Protein AF-0000000066668710 (afdb_homodimer)

Organism: Nocardia brasiliensis (strain ATCC 700358 / HUJEG-1) (NCBI:txid1133849)

Nearest PDB structures (foldseek):
  1cg3-assembly1_A-2  TM=8.413E-01  e=9.076E-33  Escherichia coli K-12
  1cg1-assembly1_A-2  TM=8.430E-01  e=2.850E-32  Escherichia coli K-12
  1cg4-assembly1_A-2  TM=8.460E-01  e=4.549E-31  Escherichia coli K-12
  5i34-assembly1_A  TM=8.073E-01  e=9.814E-30  Cryptococcus neoformans H99
  5i34-assembly1_B  TM=7.835E-01  e=2.117E-28  Cryptococcus neoformans H99

Radius of gyration: 29.1 Å; Cα contacts (8 Å, |Δi|>4): 1858; chains: 2; bounding box: 64×85×69 Å

InterPro domains:
  IPR001114 Adenylosuccinate synthetase [MF_00011] (1-416)
  IPR001114 Adenylosuccinate synthetase [PF00709] (7-407)
  IPR001114 Adenylosuccinate synthetase [PTHR11846] (5-332)
  IPR001114 Adenylosuccinate synthetase [SM00788] (5-410)
  IPR027417 P-loop containing nucleoside triphosphate hydrolase [SSF52540] (5-407)
  IPR042109 Adenylosuccinate synthetase, domain 1 [G3DSA:3.40.440.10] (7-247)
  IPR042110 Adenylosuccinate synthetase, domain 2 [G3DSA:1.10.300.10] (108-202)
  IPR042111 Adenylosuccinate synthetase, domain 3 [G3DSA:3.90.170.10] (267-411)

Foldseek 3Di:
DWPAFEEEFALAFFPQQLLQVQLLCLAVVVVFQAQAEEEQKEEQLFFHWADEPNDIDTDGQFGSNVVVVHAYEYELRYAYELVSVVVRQVVVVVRPRPLSQASYEYAQNHAYQFLLLLLLQVLVQVVCPPNGLFDSSRSQVVRLVCVVPDDGHTLNCLCPLVSQLVRVVVSCVVSVVSNVVDPGDHDDSVVRSVVSVVSPVSHHHDHLCVVVVSVVSGHYYYRFGTHLLQAVFFHQPPNHGSMGRACPSVQVSQVVNPGDYAYEYGHEQWHKHWADFFDQFWDPPDDWDDPPDDHDPRRHDITTGAAELQSSLSSQVVSVHGAAYEYEQPQIPDRWKYFQWWQDPVGIDRHDDTDDGNPNVSSNVVRVGRNPTHTDIDTADPDNQVVSCVSNVHYHQKYANDNHSVRMDGDPPPPD/DWPAFEEEFALAFFPQQLLQVQLLCLAVVVVFQAQAEEEQKEEQLFFHWADEPNDIDTDGQFGSNVVVVHAYEYELRYAYELVSVVVRQVVVVVRPRDLSQASYEYAQNHAYQFLLLLLLQVLVQVVCPPNGLFDSSRSQVVRLVCVVPDDGHTLNCLCPLVVQLVRVVVSCVVSVVSNVVDPGDHDDSNVVSVVSVVSPVSHHHDHLCVVVVSVVSGHYYYRFGTHLLQAVFFHQPPNHGSMGRACVSVQVSQVVNPGDTAYEYGHEQWHKHWADFFDQFWDPPDDWDDPPDDDDPRRHDITTGAAELQSSLSSQVVSVHGAAYEYEQLQIPDRWKYFQWWQDPVGIDRHDDTDDGNPVVSSNVVRVGRNPTHTDIDTADPDNQVVSCVSNVHYHQKYANDNHSVRMDGDPPPPD

pLDDT: mean 92.22, std 9.62, range [29.48, 98.81]

Solvent-accessible surface area (backbone atoms only — not comparable to full-atom values): 42829 Å² total; per-residue (Å²): 137,72,96,50,29,36,37,40,34,22,36,42,55,36,80,36,50,56,25,35,50,44,26,36,49,40,26,77,87,56,66,52,61,47,42,27,29,32,34,38,24,38,29,68,74,32,71,24,58,32,41,54,95,92,40,75,50,67,31,35,72,60,41,50,25,46,91,62,69,31,28,22,36,39,31,55,58,21,35,44,32,63,69,61,48,52,54,50,37,53,53,41,38,75,73,65,41,78,63,46,49,78,39,40,36,32,28,27,70,8,36,44,38,46,57,60,28,21,22,36,33,41,27,52,43,60,70,42,56,92,65,44,64,40,48,75,51,65,9,54,54,46,36,45,56,47,45,74,77,43,68,56,53,30,48,48,34,32,80,34,60,70,61,36,48,53,39,50,50,53,50,48,59,71,44,36,57,47,24,68,75,39,92,50,69,60,77,57,68,69,60,50,48,52,52,37,36,54,48,50,72,63,39,48,73,38,58,83,62,52,61,52,58,38,53,74,70,28,34,41,36,34,44,47,35,50,8,27,44,23,9,52,54,73,10,37,38,84,37,41,44,68,33,59,28,42,54,61,52,52,52,51,57,31,50,74,66,73,46,68,67,41,35,37,35,24,32,41,58,44,39,55,39,68,27,57,66,64,53,51,46,54,34,89,80,63,83,65,91,57,92,83,67,74,70,50,95,43,26,41,56,78,44,43,24,41,21,45,58,41,58,41,46,36,30,36,55,73,40,74,50,60,62,27,28,30,43,23,51,67,61,55,73,90,69,47,42,28,35,72,30,28,46,48,98,90,41,78,41,67,71,61,83,83,69,61,89,70,34,47,62,54,24,35,53,50,27,56,50,35,59,66,32,41,55,38,74,39,78,56,62,94,63,51,64,69,52,49,25,65,76,63,72,37,53,64,42,32,39,20,55,51,74,38,60,85,36,49,45,71,48,73,70,72,81,121,137,72,95,50,29,35,36,39,35,23,35,42,54,36,79,32,49,57,26,36,50,44,26,36,51,41,27,77,87,55,67,53,61,48,39,28,28,32,34,35,23,38,29,69,73,31,72,25,58,34,42,53,94,91,40,77,50,66,32,35,72,60,40,49,23,44,91,62,69,29,27,22,35,38,33,54,58,20,36,44,32,65,70,62,47,52,51,49,34,53,54,42,38,74,74,64,42,78,62,46,49,78,39,40,37,33,27,26,70,9,35,44,38,46,58,60,26,21,24,37,33,41,29,50,46,60,70,40,55,91,65,44,64,40,48,76,51,66,9,53,54,45,37,44,56,46,45,75,78,43,67,56,54,30,50,48,33,33,79,35,59,70,62,34,48,53,39,50,50,52,51,47,59,71,43,34,57,48,24,68,75,38,92,51,70,58,76,58,68,68,59,50,47,51,53,38,37,54,48,50,73,63,39,50,72,38,60,85,63,52,62,52,57,37,51,73,70,29,34,41,36,33,46,47,35,50,8,26,44,22,8,52,55,74,11,36,36,84,39,41,45,69,33,60,28,41,53,61,52,52,51,53,57,31,50,75,67,75,48,66,66,41,35,38,36,24,31,41,58,44,38,54,38,68,28,56,66,63,55,51,46,54,34,90,79,61,82,65,92,59,90,83,67,73,70,51,96,42,26,43,57,81,44,41,24,42,22,46,59,42,58,41,45,35,30,36,55,71,40,74,51,62,63,28,29,30,42,24,50,68,60,56,72,86,69,47,41,26,35,70,30,27,44,47,99,89,42,77,39,66,70,62,82,82,68,61,90,71,33,46,61,54,23,33,52,50,28,56,50,36,59,66,30,41,54,39,74,41,78,55,62,93,63,53,66,69,51,47,25,64,76,63,72,38,53,63,42,32,39,20,55,52,74,39,62,84,35,48,45,70,48,74,68,72,84,120

Secondary structure (DSSP, 8-state):
--SSEEEEEESSSS-SSHHHHHHHHHSTTTT--EEEEEE-S-BTT--EEEEETTEEEEESSS-TTGGGT--EEE-TT-EE-HHHHHHHHHHHHHTT-SSGGGGEEEETTSEEP-HHHHHHHHHHHHHHGGG-----SSSHHHHHHHHHHS---BSGGGG-HHHHHHHHHHHHHHHHHHHHTSS-----HHHHHHHHHHHHHHSEEE-THHHHHHHTTSEEEEE--S-GGG-TTTSSTTS--SS--STHHHHHHHHHTT--EEEEEEEESSEEEESSS--TTB-TT-----TT----TTT--EEEE-B-HHHHHHHHHHTT--SEEEEE-TT-TT--EEEEEEEETTEEE-------TT-HHHHHHHHHHHHH-EEEEEEPPS-HHHHHHHHHT--EEEEESSSSGGGEEE------/--SSEEEEEESSSS-SSHHHHHHHHHSTTTT--EEEEEE-S-BTT--EEEEETTEEEEESSS-TTGGGT--EEE-TT-EE-HHHHHHHHHHHHHTT-SSGGGGEEEETTSEEP-HHHHHHHHHHHHHHGGG-----SSSHHHHHHHHHHS---BSGGGG-HHHHHHHHHHHHHHHHHHHHTSS-----HHHHHHHHHHHHHHSEEE-THHHHHHHTTSEEEEE--S-GGG-TTTSSTTS--SS--STHHHHHHHHHTT--EEEEEEEESSEEEESSS--TTB-TT-----TT----TTT--EEEE-B-HHHHHHHHHHTT--SEEEEE-TT-TT--EEEEEEEETTEEE-------TT-HHHHHHHHHHHHH-EEEEEEPPS-HHHHHHHHHT--EEEEESSSSGGGEEE------

Sequence (832 aa):
MFRSHIVVVDLGFGDAGKGATVDWLCSAEAGLDVAAVVRFNGGAQAAHNVIAEGRHHTFAQFGSGTFSGVPTLLSRHMLVEPIALAGEAEQLAVLGVRDPLSLLRIDGRARLTTPIHIAANRAREDARGSSRHGSCGRGIGETAAYALAYAAPTVADCLRPKVLREKLASLAAHYGALIASSEHRYEPIDDLVEMYREFAAAVRIVGGEQLAGFARRGRLVFEGAQGVLLDEWRGFHPHTTWSTVEPRNARALLAEIGATCDVLGVTRTYLTRHGAGPFPTEDAALDLPERHNTTGRYQGEFRRGHLDPILLRYAIAVCGGIDALAVTHLDAPGTRYAATGYRTDRGIRTELPPGDWQDLDHQQRLTDLLTTADPVLTELPADVVPWLERQLGTPVALTSDGPTRAHRTAALAAAAMFRSHIVVVDLGFGDAGKGATVDWLCSAEAGLDVAAVVRFNGGAQAAHNVIAEGRHHTFAQFGSGTFSGVPTLLSRHMLVEPIALAGEAEQLAVLGVRDPLSLLRIDGRARLTTPIHIAANRAREDARGSSRHGSCGRGIGETAAYALAYAAPTVADCLRPKVLREKLASLAAHYGALIASSEHRYEPIDDLVEMYREFAAAVRIVGGEQLAGFARRGRLVFEGAQGVLLDEWRGFHPHTTWSTVEPRNARALLAEIGATCDVLGVTRTYLTRHGAGPFPTEDAALDLPERHNTTGRYQGEFRRGHLDPILLRYAIAVCGGIDALAVTHLDAPGTRYAATGYRTDRGIRTELPPGDWQDLDHQQRLTDLLTTADPVLTELPADVVPWLERQLGTPVALTSDGPTRAHRTAALAAAA

Structure (mmCIF, N/CA/C/O backbone):
data_AF-0000000066668710-model_v1
#
loop_
_entity.id
_entity.type
_entity.pdbx_description
1 polymer 'Adenylosuccinate synthetase'
#
loop_
_atom_site.group_PDB
_atom_site.id
_atom_site.type_symbol
_atom_site.label_atom_id
_atom_site.label_alt_id
_atom_site.label_comp_id
_atom_site.label_asym_id
_atom_site.label_entity_id
_atom_site.label_seq_id
_atom_site.pdbx_PDB_ins_code
_atom_site.Cartn_x
_atom_site.Cartn_y
_atom_site.Cartn_z
_atom_site.occupancy
_atom_site.B_iso_or_equiv
_atom_site.auth_seq_id
_atom_site.auth_comp_id
_atom_site.auth_asym_id
_atom_site.auth_atom_id
_atom_site.pdbx_PDB_model_num
ATOM 1 N N . MET A 1 1 ? 7.219 20.781 31.422 1 55.5 1 MET A N 1
ATOM 2 C CA . MET A 1 1 ? 6.012 20.391 30.703 1 55.5 1 MET A CA 1
ATOM 3 C C . MET A 1 1 ? 6.254 19.141 29.875 1 55.5 1 MET A C 1
ATOM 5 O O . MET A 1 1 ? 5.441 18.219 29.891 1 55.5 1 MET A O 1
ATOM 9 N N . PHE A 1 2 ? 7.277 19.094 29.203 1 73.31 2 PHE A N 1
ATOM 10 C CA . PHE A 1 2 ? 7.594 17.938 28.375 1 73.31 2 PHE A CA 1
ATOM 11 C C . PHE A 1 2 ? 8.891 17.281 28.828 1 73.31 2 PHE A C 1
ATOM 13 O O . PHE A 1 2 ? 9.867 17.969 29.141 1 73.31 2 PHE A O 1
ATOM 20 N N . ARG A 1 3 ? 8.914 15.992 29.141 1 76.25 3 ARG A N 1
ATOM 21 C CA . ARG A 1 3 ? 10.07 15.258 29.656 1 76.25 3 ARG A CA 1
ATOM 22 C C . ARG A 1 3 ? 10.867 14.633 28.516 1 76.25 3 ARG A C 1
ATOM 24 O O . ARG A 1 3 ? 12.016 14.234 28.688 1 76.25 3 ARG A O 1
ATOM 31 N N . SER A 1 4 ? 10.273 14.711 27.344 1 88.5 4 SER A N 1
ATOM 32 C CA . SER A 1 4 ? 10.875 13.977 26.219 1 88.5 4 SER A CA 1
ATOM 33 C C . SER A 1 4 ? 10.703 14.734 24.906 1 88.5 4 SER A C 1
ATOM 35 O O . SER A 1 4 ? 10.359 15.922 24.906 1 88.5 4 SER A O 1
ATOM 37 N N . HIS A 1 5 ? 11.172 14.102 23.797 1 97.56 5 HIS A N 1
ATOM 38 C CA . HIS A 1 5 ? 10.852 14.664 22.484 1 97.56 5 HIS A CA 1
ATOM 39 C C . HIS A 1 5 ? 9.352 14.867 22.328 1 97.56 5 HIS A C 1
ATOM 41 O O . HIS A 1 5 ? 8.555 14.227 23.016 1 97.56 5 HIS A O 1
ATOM 47 N N . ILE A 1 6 ? 9.008 15.844 21.531 1 98.12 6 ILE A N 1
ATOM 48 C CA . ILE A 1 6 ? 7.605 16.234 21.438 1 98.12 6 ILE A CA 1
ATOM 49 C C . ILE A 1 6 ? 7.098 15.984 20.016 1 98.12 6 ILE A C 1
ATOM 51 O O . ILE A 1 6 ? 7.742 16.375 19.047 1 98.12 6 ILE A O 1
ATOM 55 N N . VAL A 1 7 ? 6.004 15.281 19.891 1 98.5 7 VAL A N 1
ATOM 56 C CA . VAL A 1 7 ? 5.285 15.141 18.625 1 98.5 7 VAL A CA 1
ATOM 57 C C . VAL A 1 7 ? 4.039 16.031 18.641 1 98.5 7 VAL A C 1
ATOM 59 O O . VAL A 1 7 ? 3.191 15.898 19.531 1 98.5 7 VAL A O 1
ATOM 62 N N . VAL A 1 8 ? 3.953 16.938 17.688 1 98.56 8 VAL A N 1
ATOM 63 C CA . VAL A 1 8 ? 2.832 17.875 17.609 1 98.56 8 VAL A CA 1
ATOM 64 C C . VAL A 1 8 ? 1.904 17.469 16.469 1 98.56 8 VAL A C 1
ATOM 66 O O . VAL A 1 8 ? 2.324 17.406 15.305 1 98.56 8 VAL A O 1
ATOM 69 N N . VAL A 1 9 ? 0.632 17.219 16.75 1 98.56 9 VAL A N 1
ATOM 70 C CA . VAL A 1 9 ? -0.346 16.844 15.734 1 98.56 9 VAL A CA 1
ATOM 71 C C . VAL A 1 9 ? -1.592 17.719 15.875 1 98.56 9 VAL A C 1
ATOM 73 O O . VAL A 1 9 ? -1.929 18.156 16.984 1 98.56 9 VAL A O 1
ATOM 76 N N . ASP A 1 10 ? -2.158 18.031 14.75 1 98.44 10 ASP A N 1
ATOM 77 C CA . ASP A 1 10 ? -3.469 18.672 14.719 1 98.44 10 ASP A CA 1
ATOM 78 C C . ASP A 1 10 ? -4.586 17.641 14.867 1 98.44 10 ASP A C 1
ATOM 80 O O . ASP A 1 10 ? -4.66 16.672 14.094 1 98.44 10 ASP A O 1
ATOM 84 N N . LEU A 1 11 ? -5.508 17.812 15.789 1 98.5 11 LEU A N 1
ATOM 85 C CA . LEU A 1 11 ? -6.547 16.828 16.062 1 98.5 11 LEU A CA 1
ATOM 86 C C . LEU A 1 11 ? -7.738 17.016 15.141 1 98.5 11 LEU A C 1
ATOM 88 O O . LEU A 1 11 ? -8.648 1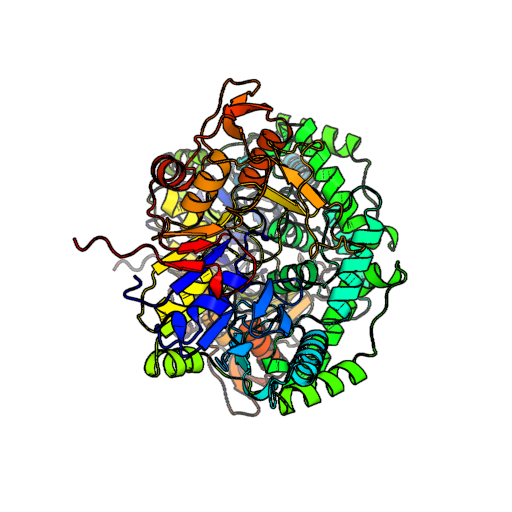6.188 15.117 1 98.5 11 LEU A O 1
ATOM 92 N N . GLY A 1 12 ? -7.77 18.109 14.398 1 97.81 12 GLY A N 1
ATOM 93 C CA . GLY A 1 12 ? -8.852 18.375 13.469 1 97.81 12 GLY A CA 1
ATOM 94 C C . GLY A 1 12 ? -8.477 18.109 12.023 1 97.81 12 GLY A C 1
ATOM 95 O O . GLY A 1 12 ? -7.941 17.047 11.703 1 97.81 12 GLY A O 1
ATOM 96 N N . PHE A 1 13 ? -8.875 19.094 11.18 1 95.88 13 PHE A N 1
ATOM 97 C CA . PHE A 1 13 ? -8.688 18.922 9.742 1 95.88 13 PHE A CA 1
ATOM 98 C C . PHE A 1 13 ? -7.48 19.719 9.258 1 95.88 13 PHE A C 1
ATOM 100 O O . PHE A 1 13 ? -7.316 19.938 8.055 1 95.88 13 PHE A O 1
ATOM 107 N N . GLY A 1 14 ? -6.641 20.297 10.125 1 93.81 14 GLY A N 1
ATOM 108 C CA . GLY A 1 14 ? -5.328 20.75 9.688 1 93.81 14 GLY A CA 1
ATOM 109 C C . GLY A 1 14 ? -5.098 22.219 9.938 1 93.81 14 GLY A C 1
ATOM 110 O O . GLY A 1 14 ? -4.004 22.734 9.688 1 93.81 14 GLY A O 1
ATOM 111 N N . ASP A 1 15 ? -6 22.938 10.547 1 91.38 15 ASP A N 1
ATOM 112 C CA . ASP A 1 15 ? -5.879 24.391 10.711 1 91.38 15 ASP A CA 1
ATOM 113 C C . ASP A 1 15 ? -6.043 24.781 12.18 1 91.38 15 ASP A C 1
ATOM 115 O O . ASP A 1 15 ? -6.715 25.766 12.484 1 91.38 15 ASP A O 1
ATOM 119 N N . ALA A 1 16 ? -5.465 24.078 13.031 1 94.19 16 ALA A N 1
ATOM 120 C CA . ALA A 1 16 ? -5.676 24.344 14.453 1 94.19 16 ALA A CA 1
ATOM 121 C C . ALA A 1 16 ? -4.539 25.172 15.031 1 94.19 16 ALA A C 1
ATOM 123 O O . ALA A 1 16 ? -4.543 25.5 16.219 1 94.19 16 ALA A O 1
ATOM 124 N N . GLY A 1 17 ? -3.529 25.516 14.195 1 94.06 17 GLY A N 1
ATOM 125 C CA . GLY A 1 17 ? -2.449 26.359 14.688 1 94.06 17 GLY A CA 1
ATOM 126 C C . GLY A 1 17 ? -1.197 25.578 15.039 1 94.06 17 GLY A C 1
ATOM 127 O O . GLY A 1 17 ? -0.486 25.922 15.984 1 94.06 17 GLY A O 1
ATOM 128 N N . LYS A 1 18 ? -0.957 24.484 14.367 1 95.69 18 LYS A N 1
ATOM 129 C CA . LYS A 1 18 ? 0.219 23.656 14.586 1 95.69 18 LYS A CA 1
ATOM 130 C C . LYS A 1 18 ? 1.506 24.438 14.383 1 95.69 18 LYS A C 1
ATOM 132 O O . LYS A 1 18 ? 2.42 24.375 15.203 1 95.69 18 LYS A O 1
ATOM 137 N N . GLY A 1 19 ? 1.59 25.188 13.266 1 96.5 19 GLY A N 1
ATOM 138 C CA . GLY A 1 19 ? 2.787 25.953 12.961 1 96.5 19 GLY A CA 1
ATOM 139 C C . GLY A 1 19 ? 3.146 26.953 14.047 1 96.5 19 GLY A C 1
ATOM 140 O O . GLY A 1 19 ? 4.293 27 14.5 1 96.5 19 GLY A O 1
ATOM 141 N N . ALA A 1 20 ? 2.168 27.719 14.461 1 96.5 20 ALA A N 1
ATOM 142 C CA . ALA A 1 20 ? 2.379 28.719 15.516 1 96.5 20 ALA A CA 1
ATOM 143 C C . ALA A 1 20 ? 2.781 28.047 16.828 1 96.5 20 ALA A C 1
ATOM 145 O O . ALA A 1 20 ? 3.582 28.578 17.594 1 96.5 20 ALA A O 1
ATOM 146 N N . THR A 1 21 ? 2.223 26.891 17.094 1 97.12 21 THR A N 1
ATOM 147 C CA . THR A 1 21 ? 2.561 26.141 18.297 1 97.12 21 THR A CA 1
ATOM 148 C C . THR A 1 21 ? 4.012 25.672 18.25 1 97.12 21 THR A C 1
ATOM 150 O O . THR A 1 21 ? 4.754 25.828 19.219 1 97.12 21 THR A O 1
ATOM 153 N N . VAL A 1 22 ? 4.398 25.109 17.141 1 98.19 22 VAL A N 1
ATOM 154 C CA . VAL A 1 22 ? 5.766 24.625 16.984 1 98.19 22 VAL A CA 1
ATOM 155 C C . VAL A 1 22 ? 6.742 25.797 17.062 1 98.19 22 VAL A C 1
ATOM 157 O O . VAL A 1 22 ? 7.809 25.688 17.672 1 98.19 22 VAL A O 1
ATOM 160 N N . ASP A 1 23 ? 6.414 26.891 16.422 1 98.12 23 ASP A N 1
ATOM 161 C CA . ASP A 1 23 ? 7.238 28.094 16.516 1 98.12 23 ASP A CA 1
ATOM 162 C C . ASP A 1 23 ? 7.469 28.484 17.969 1 98.12 23 ASP A C 1
ATOM 164 O O . ASP A 1 23 ? 8.594 28.797 18.359 1 98.12 23 ASP A O 1
ATOM 168 N N . TRP A 1 24 ? 6.426 28.516 18.75 1 97.19 24 TRP A N 1
ATOM 169 C CA . TRP A 1 24 ? 6.539 28.875 20.156 1 97.19 24 TRP A CA 1
ATOM 170 C C . TRP A 1 24 ? 7.426 27.875 20.906 1 97.19 24 TRP A C 1
ATOM 172 O O . TRP A 1 24 ? 8.281 28.266 21.703 1 97.19 24 TRP A O 1
ATOM 182 N N . LEU A 1 25 ? 7.246 26.578 20.656 1 96.94 25 LEU A N 1
ATOM 183 C CA . LEU A 1 25 ? 8.039 25.562 21.312 1 96.94 25 LEU A CA 1
ATOM 184 C C . LEU A 1 25 ? 9.531 25.75 21.031 1 96.94 25 LEU A C 1
ATOM 186 O O . LEU A 1 25 ? 10.375 25.422 21.859 1 96.94 25 LEU A O 1
ATOM 190 N N . CYS A 1 26 ? 9.852 26.281 19.859 1 97.25 26 CYS A N 1
ATOM 191 C CA . CYS A 1 26 ? 11.234 26.438 19.438 1 97.25 26 CYS A CA 1
ATOM 192 C C . CYS A 1 26 ? 11.805 27.781 19.891 1 97.25 26 CYS A C 1
ATOM 194 O O . CYS A 1 26 ? 13 28.031 19.766 1 97.25 26 CYS A O 1
ATOM 196 N N . SER A 1 27 ? 10.969 28.625 20.406 1 96.12 27 SER A N 1
ATOM 197 C CA . SER A 1 27 ? 11.391 29.969 20.766 1 96.12 27 SER A CA 1
ATOM 198 C C . SER A 1 27 ? 12.188 29.953 22.078 1 96.12 27 SER A C 1
ATOM 200 O O . SER A 1 27 ? 12.133 28.984 22.828 1 96.12 27 SER A O 1
ATOM 202 N N . ALA A 1 28 ? 12.883 31.031 22.25 1 92.69 28 ALA A N 1
ATOM 203 C CA . ALA A 1 28 ? 13.625 31.203 23.5 1 92.69 28 ALA A CA 1
ATOM 204 C C . ALA A 1 28 ? 12.688 31.25 24.703 1 92.69 28 ALA A C 1
ATOM 206 O O . ALA A 1 28 ? 13.023 30.766 25.781 1 92.69 28 ALA A O 1
ATOM 207 N N . GLU A 1 29 ? 11.57 31.797 24.516 1 88.69 29 GLU A N 1
ATOM 208 C CA . GLU A 1 29 ? 10.586 31.969 25.578 1 88.69 29 GLU A CA 1
ATOM 209 C C . GLU A 1 29 ? 10.109 30.609 26.109 1 88.69 29 GLU A C 1
ATOM 211 O O . GLU A 1 29 ? 9.82 30.484 27.297 1 88.69 29 GLU A O 1
ATOM 216 N N . ALA A 1 30 ? 10.016 29.688 25.234 1 91.94 30 ALA A N 1
ATOM 217 C CA . ALA A 1 30 ? 9.539 28.359 25.656 1 91.94 30 ALA A CA 1
ATOM 218 C C . ALA A 1 30 ? 10.586 27.656 26.5 1 91.94 30 ALA A C 1
ATOM 220 O O . ALA A 1 30 ? 10.25 26.781 27.312 1 91.94 30 ALA A O 1
ATOM 221 N N . GLY A 1 31 ? 11.898 27.922 26.297 1 91.25 31 GLY A N 1
ATOM 222 C CA . GLY A 1 31 ? 12.984 27.391 27.109 1 91.25 31 GLY A CA 1
ATOM 223 C C . GLY A 1 31 ? 13.141 25.875 26.969 1 91.25 31 GLY A C 1
ATOM 224 O O . GLY A 1 31 ? 13.453 25.188 27.938 1 91.25 31 GLY A O 1
ATOM 225 N N . LEU A 1 32 ? 12.938 25.344 25.766 1 93.62 32 LEU A N 1
ATOM 226 C CA . LEU A 1 32 ? 12.945 23.891 25.609 1 93.62 32 LEU A CA 1
ATOM 227 C C . LEU A 1 32 ? 14.211 23.438 24.891 1 93.62 32 LEU A C 1
ATOM 229 O O . LEU A 1 32 ? 14.445 22.234 24.734 1 93.62 32 LEU A O 1
ATOM 233 N N . ASP A 1 33 ? 15.039 24.312 24.438 1 92.88 33 ASP A N 1
ATOM 234 C CA . ASP A 1 33 ? 16.312 24.031 23.797 1 92.88 33 ASP A CA 1
ATOM 235 C C . ASP A 1 33 ? 16.141 23.016 22.656 1 92.88 33 ASP A C 1
ATOM 237 O O . ASP A 1 33 ? 16.781 21.969 22.656 1 92.88 33 ASP A O 1
ATOM 241 N N . VAL A 1 34 ? 15.344 23.312 21.734 1 97.75 34 VAL A N 1
ATOM 242 C CA . VAL A 1 34 ? 15.031 22.438 20.625 1 97.75 34 VAL A CA 1
ATOM 243 C C . VAL A 1 34 ? 16.203 22.406 19.641 1 97.75 34 VAL A C 1
ATOM 245 O O . VAL A 1 34 ? 16.656 23.453 19.172 1 97.75 34 VAL A O 1
ATOM 248 N N . ALA A 1 35 ? 16.672 21.172 19.344 1 98.12 35 ALA A N 1
ATOM 249 C CA . ALA A 1 35 ? 17.828 20.984 18.484 1 98.12 35 ALA A CA 1
ATOM 250 C C . ALA A 1 35 ? 17.422 20.938 17.016 1 98.12 35 ALA A C 1
ATOM 252 O O . ALA A 1 35 ? 18.203 21.328 16.141 1 98.12 35 ALA A O 1
ATOM 253 N N . ALA A 1 36 ? 16.203 20.422 16.797 1 98.75 36 ALA A N 1
ATOM 254 C CA . ALA A 1 36 ? 15.719 20.344 15.414 1 98.75 36 ALA A CA 1
ATOM 255 C C . ALA A 1 36 ? 14.211 20.125 15.383 1 98.75 36 ALA A C 1
ATOM 257 O O . ALA A 1 36 ? 13.633 19.562 16.312 1 98.75 36 ALA A O 1
ATOM 258 N N . VAL A 1 37 ? 13.617 20.656 14.367 1 98.81 37 VAL A N 1
ATOM 259 C CA . VAL A 1 37 ? 12.25 20.281 14 1 98.81 37 VAL A CA 1
ATOM 260 C C . VAL A 1 37 ? 12.273 19.172 12.961 1 98.81 37 VAL A C 1
ATOM 262 O O . VAL A 1 37 ? 12.969 19.281 11.945 1 98.81 37 VAL A O 1
ATOM 265 N N . VAL A 1 38 ? 11.562 18.094 13.242 1 98.81 38 VAL A N 1
ATOM 266 C CA . VAL A 1 38 ? 11.516 16.953 12.336 1 98.81 38 VAL A CA 1
ATOM 267 C C . VAL A 1 38 ? 10.133 16.875 11.68 1 98.81 38 VAL A C 1
ATOM 269 O O . VAL A 1 38 ? 9.125 16.719 12.367 1 98.81 38 VAL A O 1
ATOM 272 N N . ARG A 1 39 ? 10.086 17.047 10.367 1 98.69 39 ARG A N 1
ATOM 273 C CA . ARG A 1 39 ? 8.867 16.781 9.617 1 98.69 39 ARG A CA 1
ATOM 274 C C . ARG A 1 39 ? 8.711 15.297 9.336 1 98.69 39 ARG A C 1
ATOM 276 O O . ARG A 1 39 ? 9.625 14.664 8.797 1 98.69 39 ARG A O 1
ATOM 283 N N . PHE A 1 40 ? 7.512 14.727 9.648 1 98.19 40 PHE A N 1
ATOM 284 C CA . PHE A 1 40 ? 7.426 13.273 9.594 1 98.19 40 PHE A CA 1
ATOM 285 C C . PHE A 1 40 ? 6.262 12.836 8.711 1 98.19 40 PHE A C 1
ATOM 287 O O . PHE A 1 40 ? 5.875 11.664 8.727 1 98.19 40 PHE A O 1
ATOM 294 N N . ASN A 1 41 ? 5.617 13.758 8.023 1 97.31 41 ASN A N 1
ATOM 295 C CA . ASN A 1 41 ? 4.602 13.461 7.02 1 97.31 41 ASN A CA 1
ATOM 296 C C . ASN A 1 41 ? 4.348 14.664 6.109 1 97.31 41 ASN A C 1
ATOM 298 O O . ASN A 1 41 ? 4.781 15.781 6.41 1 97.31 41 ASN A O 1
ATOM 302 N N . GLY A 1 42 ? 3.738 14.422 5.035 1 94.44 42 GLY A N 1
ATOM 303 C CA . GLY A 1 42 ? 3.297 15.492 4.164 1 94.44 42 GLY A CA 1
ATOM 304 C C . GLY A 1 42 ? 4.375 15.969 3.207 1 94.44 42 GLY A C 1
ATOM 305 O O . GLY A 1 42 ? 5.262 15.195 2.836 1 94.44 42 GLY A O 1
ATOM 306 N N . GLY A 1 43 ? 4.18 17.156 2.713 1 94.69 43 GLY A N 1
ATOM 307 C CA . GLY A 1 43 ? 5.027 17.797 1.715 1 94.69 43 GLY A CA 1
ATOM 308 C C . GLY A 1 43 ? 4.691 19.25 1.484 1 94.69 43 GLY A C 1
ATOM 309 O O . GLY A 1 43 ? 4.438 20 2.438 1 94.69 43 GLY A O 1
ATOM 310 N N . ALA A 1 44 ? 4.727 19.641 0.24 1 93.19 44 ALA A N 1
ATOM 311 C CA . ALA A 1 44 ? 4.598 21.047 -0.115 1 93.19 44 ALA A CA 1
ATOM 312 C C . ALA A 1 44 ? 3.166 21.547 0.083 1 93.19 44 ALA A C 1
ATOM 314 O O . ALA A 1 44 ? 2.898 22.75 0.03 1 93.19 44 ALA A O 1
ATOM 315 N N . GLN A 1 45 ? 2.264 20.688 0.429 1 88.06 45 GLN A N 1
ATOM 316 C CA . GLN A 1 45 ? 0.859 21.062 0.547 1 88.06 45 GLN A CA 1
ATOM 317 C C . GLN A 1 45 ? 0.562 21.656 1.924 1 88.06 45 GLN A C 1
ATOM 319 O O . GLN A 1 45 ? -0.505 22.219 2.141 1 88.06 45 GLN A O 1
ATOM 324 N N . ALA A 1 46 ? 1.5 21.469 2.83 1 88.94 46 ALA A N 1
ATOM 325 C CA . ALA A 1 46 ? 1.271 22 4.172 1 88.94 46 ALA A CA 1
ATOM 326 C C . ALA A 1 46 ? 1.274 23.531 4.172 1 88.94 46 ALA A C 1
ATOM 328 O O . ALA A 1 46 ? 1.982 24.156 3.381 1 88.94 46 ALA A O 1
ATOM 329 N N . ALA A 1 47 ? 0.469 24.141 5.047 1 87.62 47 ALA A N 1
ATOM 330 C CA . ALA A 1 47 ? 0.396 25.578 5.23 1 87.62 47 ALA A CA 1
ATOM 331 C C . ALA A 1 47 ? 0.36 25.953 6.711 1 87.62 47 ALA A C 1
ATOM 333 O O . ALA A 1 47 ? -0.716 26.094 7.297 1 87.62 47 ALA A O 1
ATOM 334 N N . HIS A 1 48 ? 1.495 26.141 7.246 1 93.06 48 HIS A N 1
ATOM 335 C CA . HIS A 1 48 ? 1.622 26.516 8.648 1 93.06 48 HIS A CA 1
ATOM 336 C C . HIS A 1 48 ? 1.91 28 8.805 1 93.06 48 HIS A C 1
ATOM 338 O O . HIS A 1 48 ? 3.047 28.438 8.625 1 93.06 48 HIS A O 1
ATOM 344 N N . ASN A 1 49 ? 0.932 28.719 9.219 1 92 49 ASN A N 1
ATOM 345 C CA . ASN A 1 49 ? 1.072 30.156 9.391 1 92 49 ASN A CA 1
ATOM 346 C C . ASN A 1 49 ? 1.77 30.5 10.703 1 92 49 ASN A C 1
ATOM 348 O O . ASN A 1 49 ? 1.35 30.062 11.766 1 92 49 ASN A O 1
ATOM 352 N N . VAL A 1 50 ? 2.805 31.281 10.617 1 95.44 50 VAL A N 1
ATOM 353 C CA . VAL A 1 50 ? 3.562 31.719 11.781 1 95.44 50 VAL A CA 1
ATOM 354 C C . VAL A 1 50 ? 3.779 33.219 11.719 1 95.44 50 VAL A C 1
ATOM 356 O O . VAL A 1 50 ? 4.203 33.75 10.688 1 95.44 50 VAL A O 1
ATOM 359 N N . ILE A 1 51 ? 3.387 33.875 12.766 1 93.81 51 ILE A N 1
ATOM 360 C CA . ILE A 1 51 ? 3.68 35.312 12.969 1 93.81 51 ILE A CA 1
ATOM 361 C C . ILE A 1 51 ? 4.617 35.469 14.164 1 93.81 51 ILE A C 1
ATOM 363 O O . ILE A 1 51 ? 4.242 35.188 15.297 1 93.81 51 ILE A O 1
ATOM 367 N N . ALA A 1 52 ? 5.824 35.938 13.891 1 92.81 52 ALA A N 1
ATOM 368 C CA . ALA A 1 52 ? 6.828 36.094 14.945 1 92.81 52 ALA A CA 1
ATOM 369 C C . ALA A 1 52 ? 7.777 37.25 14.609 1 92.81 52 ALA A C 1
ATOM 371 O O . ALA A 1 52 ? 8.234 37.375 13.477 1 92.81 52 ALA A O 1
ATOM 372 N N . GLU A 1 53 ? 7.949 38.125 15.594 1 90.81 53 GLU A N 1
ATOM 373 C CA . GLU A 1 53 ? 8.93 39.188 15.492 1 90.81 53 GLU A CA 1
ATOM 374 C C . GLU A 1 53 ? 8.664 40.062 14.273 1 90.81 53 GLU A C 1
ATOM 376 O O . GLU A 1 53 ? 9.578 40.375 13.516 1 90.81 53 GLU A O 1
ATOM 381 N N . GLY A 1 54 ? 7.484 40.312 14.016 1 90.56 54 GLY A N 1
ATOM 382 C CA . GLY A 1 54 ? 7.09 41.219 12.938 1 90.56 54 GLY A CA 1
ATOM 383 C C . GLY A 1 54 ? 7.105 40.531 11.578 1 90.56 54 GLY A C 1
ATOM 384 O O . GLY A 1 54 ? 6.844 41.188 10.562 1 90.56 54 GLY A O 1
ATOM 385 N N . ARG A 1 55 ? 7.441 39.312 11.523 1 94.25 55 ARG A N 1
ATOM 386 C CA . ARG A 1 55 ? 7.473 38.562 10.273 1 94.25 55 ARG A CA 1
ATOM 387 C C . ARG A 1 55 ? 6.297 37.594 10.188 1 94.25 55 ARG A C 1
ATOM 389 O O . ARG A 1 55 ? 5.789 37.156 11.211 1 94.25 55 ARG A O 1
ATOM 396 N N . HIS A 1 56 ? 5.848 37.344 8.992 1 94.31 56 HIS A N 1
ATOM 397 C CA . HIS A 1 56 ? 4.832 36.312 8.719 1 94.31 56 HIS A CA 1
ATOM 398 C C . HIS A 1 56 ? 5.27 35.375 7.598 1 94.31 56 HIS A C 1
ATOM 400 O O . HIS A 1 56 ? 5.777 35.844 6.566 1 94.31 56 HIS A O 1
ATOM 406 N N . HIS A 1 57 ? 5.18 34.156 7.836 1 95.5 57 HIS A N 1
ATOM 407 C CA . HIS A 1 57 ? 5.457 33.156 6.812 1 95.5 57 HIS A CA 1
ATOM 408 C C . HIS A 1 57 ? 4.52 31.953 6.945 1 95.5 57 HIS A C 1
ATOM 410 O O . HIS A 1 57 ? 4.137 31.578 8.055 1 95.5 57 HIS A O 1
ATOM 416 N N . THR A 1 58 ? 4.082 31.406 5.824 1 93.94 58 THR A N 1
ATOM 417 C CA . THR A 1 58 ? 3.357 30.141 5.773 1 93.94 58 THR A CA 1
ATOM 418 C C . THR A 1 58 ? 4.301 28.984 5.445 1 93.94 58 THR A C 1
ATOM 420 O O . THR A 1 58 ? 4.652 28.781 4.281 1 93.94 58 THR A O 1
ATOM 423 N N . PHE A 1 59 ? 4.672 28.234 6.445 1 96.62 59 PHE A N 1
ATOM 424 C CA . PHE A 1 59 ? 5.637 27.156 6.285 1 96.62 59 PHE A CA 1
ATOM 425 C C . PHE A 1 59 ? 4.996 25.953 5.613 1 96.62 59 PHE A C 1
ATOM 427 O O . PHE A 1 59 ? 3.896 25.547 5.984 1 96.62 59 PHE A O 1
ATOM 434 N N . ALA A 1 60 ? 5.664 25.469 4.621 1 95.31 60 ALA A N 1
ATOM 435 C CA . ALA A 1 60 ? 5.215 24.266 3.922 1 95.31 60 ALA A CA 1
ATOM 436 C C . ALA A 1 60 ? 6.133 23.078 4.211 1 95.31 60 ALA A C 1
ATOM 438 O O . ALA A 1 60 ? 5.789 22.203 5 1 95.31 60 ALA A O 1
ATOM 439 N N . GLN A 1 61 ? 7.332 23.125 3.68 1 97.44 61 GLN A N 1
ATOM 440 C CA . GLN A 1 61 ? 8.234 22.016 3.904 1 97.44 61 GLN A CA 1
ATOM 441 C C . GLN A 1 61 ? 9.258 22.328 4.988 1 97.44 61 GLN A C 1
ATOM 443 O O . GLN A 1 61 ? 9.695 21.438 5.723 1 97.44 61 GLN A O 1
ATOM 448 N N . PHE A 1 62 ? 9.648 23.625 5.219 1 98.31 62 PHE A N 1
ATOM 449 C CA . PHE A 1 62 ? 10.461 24.031 6.355 1 98.31 62 PHE A CA 1
ATOM 450 C C . PHE A 1 62 ? 9.695 23.859 7.66 1 98.31 62 PHE A C 1
ATOM 452 O O . PHE A 1 62 ? 8.469 23.984 7.68 1 98.31 62 PHE A O 1
ATOM 459 N N . GLY A 1 63 ? 10.461 23.609 8.695 1 98.56 63 GLY A N 1
ATOM 460 C CA . GLY A 1 63 ? 9.836 23.578 10.008 1 98.56 63 GLY A CA 1
ATOM 461 C C . GLY A 1 63 ? 9.508 24.969 10.539 1 98.56 63 GLY A C 1
ATOM 462 O O . GLY A 1 63 ? 10.219 25.922 10.258 1 98.56 63 GLY A O 1
ATOM 463 N N . SER A 1 64 ? 8.562 24.984 11.375 1 98.31 64 SER A N 1
ATOM 464 C CA . SER A 1 64 ? 8.055 26.25 11.883 1 98.31 64 SER A CA 1
ATOM 465 C C . SER A 1 64 ? 9.008 26.859 12.898 1 98.31 64 SER A C 1
ATOM 467 O O . SER A 1 64 ? 8.797 27.984 13.359 1 98.31 64 SER A O 1
ATOM 469 N N . GLY A 1 65 ? 10.078 26.188 13.266 1 97.88 65 GLY A N 1
ATOM 470 C CA . GLY A 1 65 ? 11.094 26.734 14.156 1 97.88 65 GLY A CA 1
ATOM 471 C C . GLY A 1 65 ? 12.148 27.547 13.43 1 97.88 65 GLY A C 1
ATOM 472 O O . GLY A 1 65 ? 13.055 28.094 14.055 1 97.88 65 GLY A O 1
ATOM 473 N N . THR A 1 66 ? 11.984 27.719 12.172 1 97.75 66 THR A N 1
ATOM 474 C CA . THR A 1 66 ? 13 28.312 11.328 1 97.75 66 THR A CA 1
ATOM 475 C C . THR A 1 66 ? 13.297 29.75 11.766 1 97.75 66 THR A C 1
ATOM 477 O O . THR A 1 66 ? 14.445 30.188 11.727 1 97.75 66 THR A O 1
ATOM 480 N N . PHE A 1 67 ? 12.281 30.516 12.203 1 96.62 67 PHE A N 1
ATOM 481 C CA . PHE A 1 67 ? 12.484 31.906 12.617 1 96.62 67 PHE A CA 1
ATOM 482 C C . PHE A 1 67 ? 13.375 31.969 13.852 1 96.62 67 PHE A C 1
ATOM 484 O O . PHE A 1 67 ? 14.008 33 14.117 1 96.62 67 PHE A O 1
ATOM 491 N N . SER A 1 68 ? 13.445 30.906 14.617 1 96.19 68 SER A N 1
ATOM 492 C CA . SER A 1 68 ? 14.297 30.844 15.805 1 96.19 68 SER A CA 1
ATOM 493 C C . SER A 1 68 ? 15.664 30.25 15.477 1 96.19 68 SER A C 1
ATOM 495 O O . SER A 1 68 ? 16.453 29.969 16.375 1 96.19 68 SER A O 1
ATOM 497 N N . GLY A 1 69 ? 15.883 29.938 14.211 1 96.31 69 GLY A N 1
ATOM 498 C CA . GLY A 1 69 ? 17.156 29.391 13.781 1 96.31 69 GLY A CA 1
ATOM 499 C C . GLY A 1 69 ? 17.266 27.891 14 1 96.31 69 GLY A C 1
ATOM 500 O O . GLY A 1 69 ? 18.359 27.328 13.883 1 96.31 69 GLY A O 1
ATOM 501 N N . VAL A 1 70 ? 16.203 27.25 14.359 1 97.88 70 VAL A N 1
ATOM 502 C CA . VAL A 1 70 ? 16.219 25.797 14.602 1 97.88 70 VAL A CA 1
ATOM 503 C C . VAL A 1 70 ? 16.219 25.062 13.266 1 97.88 70 VAL A C 1
ATOM 505 O O . VAL A 1 70 ? 15.383 25.312 12.398 1 97.88 70 VAL A O 1
ATOM 508 N N . PRO A 1 71 ? 17.125 24.125 13.07 1 98.25 71 PRO A N 1
ATOM 509 C CA . PRO A 1 71 ? 17.172 23.391 11.797 1 98.25 71 PRO A CA 1
ATOM 510 C C . PRO A 1 71 ? 15.977 22.453 11.617 1 98.25 71 PRO A C 1
ATOM 512 O O . PRO A 1 71 ? 15.328 22.078 12.602 1 98.25 71 PRO A O 1
ATOM 515 N N . THR A 1 72 ? 15.75 22.141 10.367 1 98.69 72 THR A N 1
ATOM 516 C CA . THR A 1 72 ? 14.68 21.234 9.992 1 98.69 72 THR A CA 1
ATOM 517 C C . THR A 1 72 ? 15.25 19.938 9.406 1 98.69 72 THR A C 1
ATOM 519 O O . THR A 1 72 ? 16.172 19.969 8.586 1 98.69 72 THR A O 1
ATOM 522 N N . LEU A 1 73 ? 14.766 18.828 9.891 1 98.81 73 LEU A N 1
ATOM 523 C CA . LEU A 1 73 ? 15.008 17.531 9.258 1 98.81 73 LEU A CA 1
ATOM 524 C C . LEU A 1 73 ? 13.766 17.031 8.539 1 98.81 73 LEU A C 1
ATOM 526 O O . LEU A 1 73 ? 12.727 16.797 9.164 1 98.81 73 LEU A O 1
ATOM 530 N N . LEU A 1 74 ? 13.844 16.938 7.219 1 98.69 74 LEU A N 1
ATOM 531 C CA . LEU A 1 74 ? 12.82 16.234 6.461 1 98.69 74 LEU A CA 1
ATOM 532 C C . LEU A 1 74 ? 13.078 14.734 6.477 1 98.69 74 LEU A C 1
ATOM 534 O O . LEU A 1 74 ? 14.023 14.25 5.848 1 98.69 74 LEU A O 1
ATOM 538 N N . SER A 1 75 ? 12.211 14.008 7.129 1 98.19 75 SER A N 1
ATOM 539 C CA . SER A 1 75 ? 12.445 12.586 7.352 1 98.19 75 SER A CA 1
ATOM 540 C C . SER A 1 75 ? 12.109 11.773 6.109 1 98.19 75 SER A C 1
ATOM 542 O O . SER A 1 75 ? 11.648 12.32 5.105 1 98.19 75 SER A O 1
ATOM 544 N N . ARG A 1 76 ? 12.258 10.445 6.215 1 95.69 76 ARG A N 1
ATOM 545 C CA . ARG A 1 76 ? 12.008 9.516 5.117 1 95.69 76 ARG A CA 1
ATOM 546 C C . ARG A 1 76 ? 10.523 9.453 4.773 1 95.69 76 ARG A C 1
ATOM 548 O O . ARG A 1 76 ? 10.141 8.914 3.732 1 95.69 76 ARG A O 1
ATOM 555 N N . HIS A 1 77 ? 9.703 9.945 5.613 1 96.25 77 HIS A N 1
ATOM 556 C CA . HIS A 1 77 ? 8.266 9.836 5.414 1 96.25 77 HIS A CA 1
ATOM 557 C C . HIS A 1 77 ? 7.711 11.039 4.66 1 96.25 77 HIS A C 1
ATOM 559 O O . HIS A 1 77 ? 6.523 11.086 4.336 1 96.25 77 HIS A O 1
ATOM 565 N N . MET A 1 78 ? 8.578 12.016 4.348 1 97.44 78 MET A N 1
ATOM 566 C CA . MET A 1 78 ? 8.172 13.227 3.643 1 97.44 78 MET A CA 1
ATOM 567 C C . MET A 1 78 ? 8.086 12.984 2.141 1 97.44 78 MET A C 1
ATOM 569 O O . MET A 1 78 ? 8.781 12.109 1.612 1 97.44 78 MET A O 1
ATOM 573 N N . LEU A 1 79 ? 7.191 13.68 1.527 1 97.5 79 LEU A N 1
ATOM 574 C CA . LEU A 1 79 ? 7.141 13.836 0.077 1 97.5 79 LEU A CA 1
ATOM 575 C C . LEU A 1 79 ? 7.723 15.18 -0.347 1 97.5 79 LEU A C 1
ATOM 577 O O . LEU A 1 79 ? 7.004 16.172 -0.406 1 97.5 79 LEU A O 1
ATOM 581 N N . VAL A 1 80 ? 8.969 15.148 -0.71 1 98.19 80 VAL A N 1
ATOM 582 C CA . VAL A 1 80 ? 9.734 16.375 -0.867 1 98.19 80 VAL A CA 1
ATOM 583 C C . VAL A 1 80 ? 9.578 16.906 -2.289 1 98.19 80 VAL A C 1
ATOM 585 O O . VAL A 1 80 ? 9.734 16.156 -3.258 1 98.19 80 VAL A O 1
ATOM 588 N N . GLU A 1 81 ? 9.234 18.109 -2.436 1 97.44 81 GLU A N 1
ATOM 589 C CA . GLU A 1 81 ? 9.164 18.812 -3.711 1 97.44 81 GLU A CA 1
ATOM 590 C C . GLU A 1 81 ? 10.234 19.891 -3.795 1 97.44 81 GLU A C 1
ATOM 592 O O . GLU A 1 81 ? 10.031 21.016 -3.32 1 97.44 81 GLU A O 1
ATOM 597 N N . PRO A 1 82 ? 11.273 19.641 -4.48 1 96.88 82 PRO A N 1
ATOM 598 C CA . PRO A 1 82 ? 12.461 20.5 -4.426 1 96.88 82 PRO A CA 1
ATOM 599 C C . PRO A 1 82 ? 12.219 21.891 -5.004 1 96.88 82 PRO A C 1
ATOM 601 O O . PRO A 1 82 ? 12.766 22.875 -4.5 1 96.88 82 PRO A O 1
ATOM 604 N N . ILE A 1 83 ? 11.461 22.016 -6.027 1 92.94 83 ILE A N 1
ATOM 605 C CA . ILE A 1 83 ? 11.227 23.312 -6.664 1 92.94 83 ILE A CA 1
ATOM 606 C C . ILE A 1 83 ? 10.445 24.219 -5.715 1 92.94 83 ILE A C 1
ATOM 608 O O . ILE A 1 83 ? 10.812 25.375 -5.516 1 92.94 83 ILE A O 1
ATOM 612 N N . ALA A 1 84 ? 9.422 23.688 -5.145 1 94.19 84 ALA A N 1
ATOM 613 C CA . ALA A 1 84 ? 8.664 24.422 -4.145 1 94.19 84 ALA A CA 1
ATOM 614 C C . ALA A 1 84 ? 9.523 24.734 -2.924 1 94.19 84 ALA A C 1
ATOM 616 O O . ALA A 1 84 ? 9.375 25.797 -2.311 1 94.19 84 ALA A O 1
ATOM 617 N N . LEU A 1 85 ? 10.344 23.812 -2.594 1 96.94 85 LEU A N 1
ATOM 618 C CA . LEU A 1 85 ? 11.234 24 -1.454 1 96.94 85 LEU A CA 1
ATOM 619 C C . LEU A 1 85 ? 12.195 25.156 -1.695 1 96.94 85 LEU A C 1
ATOM 621 O O . LEU A 1 85 ? 12.453 25.953 -0.792 1 96.94 85 LEU A O 1
ATOM 625 N N . ALA A 1 86 ? 12.742 25.266 -2.842 1 94.44 86 ALA A N 1
ATOM 626 C CA . ALA A 1 86 ? 13.617 26.375 -3.213 1 94.44 86 ALA A CA 1
ATOM 627 C C . ALA A 1 86 ? 12.875 27.703 -3.162 1 94.44 86 ALA A C 1
ATOM 629 O O . ALA A 1 86 ? 13.422 28.703 -2.709 1 94.44 86 ALA A O 1
ATOM 630 N N . GLY A 1 87 ? 11.664 27.656 -3.645 1 93.38 87 GLY A N 1
ATOM 631 C CA . GLY A 1 87 ? 10.836 28.859 -3.551 1 93.38 87 GLY A CA 1
ATOM 632 C C . GLY A 1 87 ? 10.594 29.297 -2.121 1 93.38 87 GLY A C 1
ATOM 633 O O . GLY A 1 87 ? 10.656 30.5 -1.82 1 93.38 87 GLY A O 1
ATOM 634 N N . GLU A 1 88 ? 10.328 28.359 -1.307 1 96.38 88 GLU A N 1
ATOM 635 C CA . GLU A 1 88 ? 10.125 28.672 0.106 1 96.38 88 GLU A CA 1
ATOM 636 C C . GLU A 1 88 ? 11.383 29.25 0.73 1 96.38 88 GLU A C 1
ATOM 638 O O . GLU A 1 88 ? 11.312 30.203 1.517 1 96.38 88 GLU A O 1
ATOM 643 N N . ALA A 1 89 ? 12.508 28.734 0.391 1 97.19 89 ALA A N 1
ATOM 644 C CA . ALA A 1 89 ? 13.789 29.234 0.888 1 97.19 89 ALA A CA 1
ATOM 645 C C . ALA A 1 89 ? 14 30.703 0.476 1 97.19 89 ALA A C 1
ATOM 647 O O . ALA A 1 89 ? 14.484 31.5 1.271 1 97.19 89 ALA A O 1
ATOM 648 N N . GLU A 1 90 ? 13.664 30.969 -0.731 1 95.44 90 GLU A N 1
ATOM 649 C CA . GLU A 1 90 ? 13.797 32.344 -1.223 1 95.44 90 GLU A CA 1
ATOM 650 C C . GLU A 1 90 ? 12.914 33.312 -0.432 1 95.44 90 GLU A C 1
ATOM 652 O O . GLU A 1 90 ? 13.336 34.406 -0.085 1 95.44 90 GLU A O 1
ATOM 657 N N . GLN A 1 91 ? 11.734 32.875 -0.164 1 96.69 91 GLN A N 1
ATOM 658 C CA . GLN A 1 91 ? 10.812 33.688 0.625 1 96.69 91 GLN A CA 1
ATOM 659 C C . GLN A 1 91 ? 11.359 33.938 2.029 1 96.69 91 GLN A C 1
ATOM 661 O O . GLN A 1 91 ? 11.266 35.062 2.559 1 96.69 91 GLN A O 1
ATOM 666 N N . LEU A 1 92 ? 11.898 32.906 2.592 1 97.88 92 LEU A N 1
ATOM 667 C CA . LEU A 1 92 ? 12.453 33.031 3.938 1 97.88 92 LEU A CA 1
ATOM 668 C C . LEU A 1 92 ? 13.664 33.938 3.955 1 97.88 92 LEU A C 1
ATOM 670 O O . LEU A 1 92 ? 13.867 34.688 4.914 1 97.88 92 LEU A O 1
ATOM 674 N N . ALA A 1 93 ? 14.469 33.906 2.904 1 97.12 93 ALA A N 1
ATOM 675 C CA . ALA A 1 93 ? 15.609 34.812 2.791 1 97.12 93 ALA A CA 1
ATOM 676 C C . ALA A 1 93 ? 15.164 36.25 2.766 1 97.12 93 ALA A C 1
ATOM 678 O O . ALA A 1 93 ? 15.781 37.125 3.4 1 97.12 93 ALA A O 1
ATOM 679 N N . VAL A 1 94 ? 14.109 36.531 2.094 1 96.62 94 VAL A N 1
ATOM 680 C CA . VAL A 1 94 ? 13.555 37.875 1.997 1 96.62 94 VAL A CA 1
ATOM 681 C C . VAL A 1 94 ? 13.086 38.344 3.375 1 96.62 94 VAL A C 1
ATOM 683 O O . VAL A 1 94 ? 13.18 39.531 3.701 1 96.62 94 VAL A O 1
ATOM 686 N N . LEU A 1 95 ? 12.695 37.438 4.188 1 97.06 95 LEU A N 1
ATOM 687 C CA . LEU A 1 95 ? 12.188 37.719 5.52 1 97.06 95 LEU A CA 1
ATOM 688 C C . LEU A 1 95 ? 13.32 37.812 6.531 1 97.06 95 LEU A C 1
ATOM 690 O O . LEU A 1 95 ? 13.078 37.969 7.73 1 97.06 95 LEU A O 1
ATOM 694 N N . GLY A 1 96 ? 14.594 37.594 6.059 1 96.5 96 GLY A N 1
ATOM 695 C CA . GLY A 1 96 ? 15.734 37.844 6.922 1 96.5 96 GLY A CA 1
ATOM 696 C C . GLY A 1 96 ? 16.391 36.594 7.441 1 96.5 96 GLY A C 1
ATOM 697 O O . GLY A 1 96 ? 17.297 36.656 8.266 1 96.5 96 GLY A O 1
ATOM 698 N N . VAL A 1 97 ? 15.953 35.438 7.078 1 96.69 97 VAL A N 1
ATOM 699 C CA . VAL A 1 97 ? 16.625 34.188 7.449 1 96.69 97 VAL A CA 1
ATOM 700 C C . VAL A 1 97 ? 17.891 34.031 6.609 1 96.69 97 VAL A C 1
ATOM 702 O O . VAL A 1 97 ? 17.812 33.875 5.391 1 96.69 97 VAL A O 1
ATOM 705 N N . ARG A 1 98 ? 19 34.062 7.262 1 94.81 98 ARG A N 1
ATOM 706 C CA . ARG A 1 98 ? 20.266 33.938 6.543 1 94.81 98 ARG A CA 1
ATOM 707 C C . ARG A 1 98 ? 20.5 32.531 6.039 1 94.81 98 ARG A C 1
ATOM 709 O O . ARG A 1 98 ? 20.5 31.578 6.824 1 94.81 98 ARG A O 1
ATOM 716 N N . ASP A 1 99 ? 20.672 32.312 4.797 1 94.81 99 ASP A N 1
ATOM 717 C CA . ASP A 1 99 ? 20.984 31.031 4.152 1 94.81 99 ASP A CA 1
ATOM 718 C C . ASP A 1 99 ? 20.016 29.938 4.594 1 94.81 99 ASP A C 1
ATOM 720 O O . ASP A 1 99 ? 20.422 28.938 5.188 1 94.81 99 ASP A O 1
ATOM 724 N N . PRO A 1 100 ? 18.828 30.078 4.246 1 97.25 100 PRO A N 1
ATOM 725 C CA . PRO A 1 100 ? 17.812 29.172 4.758 1 97.25 100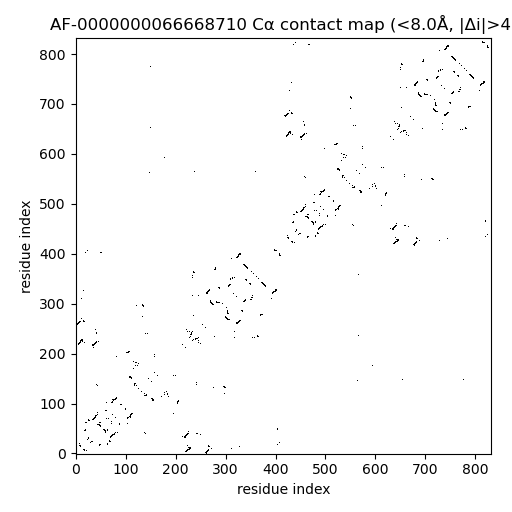 PRO A CA 1
ATOM 726 C C . PRO A 1 100 ? 18.109 27.703 4.445 1 97.25 100 PRO A C 1
ATOM 728 O O . PRO A 1 100 ? 17.844 26.828 5.266 1 97.25 100 PRO A O 1
ATOM 731 N N . LEU A 1 101 ? 18.641 27.375 3.314 1 96.56 101 LEU A N 1
ATOM 732 C CA . LEU A 1 101 ? 18.891 26 2.914 1 96.56 101 LEU A CA 1
ATOM 733 C C . LEU A 1 101 ? 19.906 25.328 3.842 1 96.56 101 LEU A C 1
ATOM 735 O O . LEU A 1 101 ? 19.938 24.109 3.977 1 96.56 101 LEU A O 1
ATOM 739 N N . SER A 1 102 ? 20.75 26.141 4.488 1 96.38 102 SER A N 1
ATOM 740 C CA . SER A 1 102 ? 21.734 25.594 5.422 1 96.38 102 SER A CA 1
ATOM 741 C C . SER A 1 102 ? 21.062 25.031 6.668 1 96.38 102 SER A C 1
ATOM 743 O O . SER A 1 102 ? 21.656 24.25 7.406 1 96.38 102 SER A O 1
ATOM 745 N N . LEU A 1 103 ? 19.828 25.422 6.91 1 97.44 103 LEU A N 1
ATOM 746 C CA . LEU A 1 103 ? 19.062 24.938 8.062 1 97.44 103 LEU A CA 1
ATOM 747 C C . LEU A 1 103 ? 18.328 23.641 7.734 1 97.44 103 LEU A C 1
ATOM 749 O O . LEU A 1 103 ? 17.672 23.062 8.602 1 97.44 103 LEU A O 1
ATOM 753 N N . LEU A 1 104 ? 18.562 23.125 6.523 1 98 104 LEU A N 1
ATOM 754 C CA . LEU A 1 104 ? 17.812 21.969 6.07 1 98 104 LEU A CA 1
ATOM 755 C C . LEU A 1 104 ? 18.688 20.734 6.008 1 98 104 LEU A C 1
ATOM 757 O O . LEU A 1 104 ? 19.844 20.797 5.555 1 98 104 LEU A O 1
ATOM 761 N N . ARG A 1 105 ? 18.203 19.656 6.598 1 98.44 105 ARG A N 1
ATOM 762 C CA . ARG A 1 105 ? 18.672 18.297 6.355 1 98.44 105 ARG A CA 1
ATOM 763 C C . ARG A 1 105 ? 17.562 17.438 5.766 1 98.44 105 ARG A C 1
ATOM 765 O O . ARG A 1 105 ?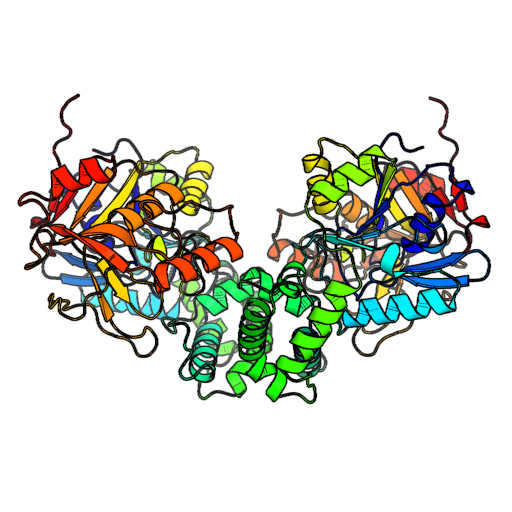 16.406 17.5 6.219 1 98.44 105 ARG A O 1
ATOM 772 N N . ILE A 1 106 ? 17.922 16.672 4.719 1 98.62 106 ILE A N 1
ATOM 773 C CA . ILE A 1 106 ? 16.891 15.875 4.062 1 98.62 106 ILE A CA 1
ATOM 774 C C . ILE A 1 106 ? 17.312 14.414 4.004 1 98.62 106 ILE A C 1
ATOM 776 O O . ILE A 1 106 ? 18.375 14.094 3.463 1 98.62 106 ILE A O 1
ATOM 780 N N . ASP A 1 107 ? 16.5 13.531 4.594 1 97.94 107 ASP A N 1
ATOM 781 C CA . ASP A 1 107 ? 16.719 12.094 4.488 1 97.94 107 ASP A CA 1
ATOM 782 C C . ASP A 1 107 ? 16.641 11.625 3.035 1 97.94 107 ASP A C 1
ATOM 784 O O . ASP A 1 107 ? 15.609 11.812 2.379 1 97.94 107 ASP A O 1
ATOM 788 N N . GLY A 1 108 ? 17.672 11.016 2.547 1 97.12 108 GLY A N 1
ATOM 789 C CA . GLY A 1 108 ? 17.734 10.586 1.158 1 97.12 108 GLY A CA 1
ATOM 790 C C . GLY A 1 108 ? 16.656 9.594 0.784 1 97.12 108 GLY A C 1
ATOM 791 O O . GLY A 1 108 ? 16.328 9.445 -0.394 1 97.12 108 GLY A O 1
ATOM 792 N N . ARG A 1 109 ? 16.047 8.961 1.703 1 95.19 109 ARG A N 1
ATOM 793 C CA . ARG A 1 109 ? 15.039 7.945 1.457 1 95.19 109 ARG A CA 1
ATOM 794 C C . ARG A 1 109 ? 13.68 8.578 1.193 1 95.19 109 ARG A C 1
ATOM 796 O O . ARG A 1 109 ? 12.75 7.902 0.742 1 95.19 109 ARG A O 1
ATOM 803 N N . ALA A 1 110 ? 13.484 9.859 1.475 1 97 110 ALA A N 1
ATOM 804 C CA . ALA A 1 110 ? 12.219 10.539 1.214 1 97 110 ALA A CA 1
ATOM 805 C C . ALA A 1 110 ? 11.867 10.492 -0.27 1 97 110 ALA A C 1
ATOM 807 O O . ALA A 1 110 ? 12.75 10.523 -1.127 1 97 110 ALA A O 1
ATOM 808 N N . ARG A 1 111 ? 10.539 10.43 -0.529 1 96.62 111 ARG A N 1
ATOM 809 C CA . ARG A 1 111 ? 10.078 10.398 -1.914 1 96.62 111 ARG A CA 1
ATOM 810 C C . ARG A 1 111 ? 10.164 11.781 -2.551 1 96.62 111 ARG A C 1
ATOM 812 O O . ARG A 1 111 ? 10.008 12.789 -1.867 1 96.62 111 ARG A O 1
ATOM 819 N N . LEU A 1 112 ? 10.398 11.742 -3.809 1 97.62 112 LEU A N 1
ATOM 820 C CA . LEU A 1 112 ? 10.477 12.977 -4.582 1 97.62 112 LEU A CA 1
ATOM 821 C C . LEU A 1 112 ? 9.141 13.281 -5.258 1 97.62 112 LEU A C 1
ATOM 823 O O . LEU A 1 112 ? 8.641 12.477 -6.051 1 97.62 112 LEU A O 1
ATOM 827 N N . THR A 1 113 ? 8.523 14.367 -4.898 1 97.62 113 THR A N 1
ATOM 828 C CA . THR A 1 113 ? 7.406 14.891 -5.668 1 97.62 113 THR A CA 1
ATOM 829 C C . THR A 1 113 ? 7.898 15.742 -6.836 1 97.62 113 THR A C 1
ATOM 831 O O . THR A 1 113 ? 8.688 16.672 -6.645 1 97.62 113 THR A O 1
ATOM 834 N N . THR A 1 114 ? 7.422 15.477 -8.086 1 98.12 114 THR A N 1
ATOM 835 C CA . THR A 1 114 ? 7.926 16.125 -9.297 1 98.12 114 THR A CA 1
ATOM 836 C C . THR A 1 114 ? 6.801 16.844 -10.031 1 98.12 114 THR A C 1
ATOM 838 O O . THR A 1 114 ? 5.621 16.594 -9.766 1 98.12 114 THR A O 1
ATOM 841 N N . PRO A 1 115 ? 7.188 17.719 -10.938 1 97.12 115 PRO A N 1
ATOM 842 C CA . PRO A 1 115 ? 6.184 18.359 -11.781 1 97.12 115 PRO A CA 1
ATOM 843 C C . PRO A 1 115 ? 5.312 17.359 -12.531 1 97.12 115 PRO A C 1
ATOM 845 O O . PRO A 1 115 ? 4.164 17.656 -12.875 1 97.12 115 PRO A O 1
ATOM 848 N N . ILE A 1 116 ? 5.785 16.141 -12.812 1 97.62 116 ILE A N 1
ATOM 849 C CA . ILE A 1 116 ? 4.988 15.102 -13.445 1 97.62 116 ILE A CA 1
ATOM 850 C C . ILE A 1 116 ? 3.828 14.711 -12.531 1 97.62 116 ILE A C 1
ATOM 852 O O . ILE A 1 116 ? 2.684 14.609 -12.984 1 97.62 116 ILE A O 1
ATOM 856 N N . HIS A 1 117 ? 4.141 14.5 -11.289 1 97.25 117 HIS A N 1
ATOM 857 C CA . HIS A 1 117 ? 3.109 14.195 -10.305 1 97.25 117 HIS A CA 1
ATOM 858 C C . HIS A 1 117 ? 2.08 15.32 -10.227 1 97.25 117 HIS A C 1
ATOM 860 O O . HIS A 1 117 ? 0.878 15.062 -10.133 1 97.25 117 HIS A O 1
ATOM 866 N N . ILE A 1 118 ? 2.594 16.562 -10.164 1 95.5 118 ILE A N 1
ATOM 867 C CA . ILE A 1 118 ? 1.732 17.734 -10.047 1 95.5 118 ILE A CA 1
ATOM 868 C C . ILE A 1 118 ? 0.801 17.812 -11.258 1 95.5 118 ILE A C 1
ATOM 870 O O . ILE A 1 118 ? -0.412 17.984 -11.102 1 95.5 118 ILE A O 1
ATOM 874 N N . ALA A 1 119 ? 1.33 17.641 -12.43 1 95.69 119 ALA A N 1
ATOM 875 C CA . ALA A 1 119 ? 0.521 17.641 -13.648 1 95.69 119 ALA A CA 1
ATOM 876 C C . ALA A 1 119 ? -0.534 16.547 -13.609 1 95.69 119 ALA A C 1
ATOM 878 O O . ALA A 1 119 ? -1.688 16.766 -13.984 1 95.69 119 ALA A O 1
ATOM 879 N N . ALA A 1 120 ? -0.118 15.375 -13.203 1 94.38 120 ALA A N 1
ATOM 880 C CA . ALA A 1 120 ? -1.04 14.242 -13.125 1 94.38 120 ALA A CA 1
ATOM 881 C C . ALA A 1 120 ? -2.164 14.523 -12.133 1 94.38 120 ALA A C 1
ATOM 883 O O . ALA A 1 120 ? -3.328 14.219 -12.398 1 94.38 120 ALA A O 1
ATOM 884 N N . ASN A 1 121 ? -1.801 15.031 -10.977 1 91.62 121 ASN A N 1
ATOM 885 C CA . ASN A 1 121 ? -2.779 15.383 -9.953 1 91.62 121 ASN A CA 1
ATOM 886 C C . ASN A 1 121 ? -3.812 16.375 -10.484 1 91.62 121 ASN A C 1
ATOM 888 O O . ASN A 1 121 ? -5.016 16.172 -10.32 1 91.62 121 ASN A O 1
ATOM 892 N N . ARG A 1 122 ? -3.363 17.391 -11.031 1 91 122 ARG A N 1
ATOM 893 C CA . ARG A 1 122 ? -4.25 18.438 -11.547 1 91 122 ARG A CA 1
ATOM 894 C C . ARG A 1 122 ? -5.102 17.906 -12.695 1 91 122 ARG A C 1
ATOM 896 O O . ARG A 1 122 ? -6.289 18.219 -12.789 1 91 122 ARG A O 1
ATOM 903 N N . ALA A 1 123 ? -4.484 17.094 -13.586 1 90.94 123 ALA A N 1
ATOM 904 C CA . ALA A 1 123 ? -5.234 16.469 -14.672 1 90.94 123 ALA A CA 1
ATOM 905 C C . ALA A 1 123 ? -6.379 15.625 -14.125 1 90.94 123 ALA A C 1
ATOM 907 O O . ALA A 1 123 ? -7.488 15.656 -14.664 1 90.94 123 ALA A O 1
ATOM 908 N N . ARG A 1 124 ? -6.129 14.883 -13.125 1 87.44 124 ARG A N 1
ATOM 909 C CA . ARG A 1 124 ? -7.129 14.016 -12.516 1 87.44 124 ARG A CA 1
ATOM 910 C C . ARG A 1 124 ? -8.266 14.828 -11.906 1 87.44 124 ARG A C 1
ATOM 912 O O . ARG A 1 124 ? -9.438 14.469 -12.039 1 87.44 124 ARG A O 1
ATOM 919 N N . GLU A 1 125 ? -7.906 15.844 -11.156 1 83 125 GLU A N 1
ATOM 920 C CA . GLU A 1 125 ? -8.914 16.703 -10.547 1 83 125 GLU A CA 1
ATOM 921 C C . GLU A 1 125 ? -9.789 17.375 -11.609 1 83 125 GLU A C 1
ATOM 923 O O . GLU A 1 125 ? -11 17.484 -11.438 1 83 125 GLU A O 1
ATOM 928 N N . ASP A 1 126 ? -9.141 17.766 -12.656 1 83.06 126 ASP A N 1
ATOM 929 C CA . ASP A 1 126 ? -9.883 18.406 -13.742 1 83.06 126 ASP A CA 1
ATOM 930 C C . ASP A 1 126 ? -10.836 17.422 -14.406 1 83.06 126 ASP A C 1
ATOM 932 O O . ASP A 1 126 ? -11.938 17.797 -14.82 1 83.06 126 ASP A O 1
ATOM 936 N N . ALA A 1 127 ? -10.438 16.203 -14.531 1 79.19 127 ALA A N 1
ATOM 937 C CA . ALA A 1 127 ? -11.234 15.164 -15.188 1 79.19 127 ALA A CA 1
ATOM 938 C C . ALA A 1 127 ? -12.453 14.797 -14.359 1 79.19 127 ALA A C 1
ATOM 940 O O . ALA A 1 127 ? -13.469 14.352 -14.898 1 79.19 127 ALA A O 1
ATOM 941 N N . ARG A 1 128 ? -12.352 14.945 -13.086 1 74.88 128 ARG A N 1
ATOM 942 C CA . ARG A 1 128 ? -13.445 14.586 -12.195 1 74.88 128 ARG A CA 1
ATOM 943 C C . ARG A 1 128 ? -14.562 15.625 -12.266 1 74.88 128 ARG A C 1
ATOM 945 O O . ARG A 1 128 ? -15.695 15.344 -11.867 1 74.88 128 ARG A O 1
ATOM 952 N N . GLY A 1 129 ? -14.312 16.734 -12.805 1 64.06 129 GLY A N 1
ATOM 953 C CA . GLY A 1 129 ? -15.32 17.781 -12.914 1 64.06 129 GLY A CA 1
ATOM 954 C C . GLY A 1 129 ? -15.859 18.234 -11.57 1 64.06 129 GLY A C 1
ATOM 955 O O . GLY A 1 129 ? -15.102 18.656 -10.695 1 64.06 129 GLY A O 1
ATOM 956 N N . SER A 1 130 ? -17.172 17.984 -11.391 1 57.84 130 SER A N 1
ATOM 957 C CA . SER A 1 130 ? -17.875 18.391 -10.18 1 57.84 130 SER A CA 1
ATOM 958 C C . SER A 1 130 ? -17.609 17.422 -9.031 1 57.84 130 SER A C 1
ATOM 960 O O . SER A 1 130 ? -17.844 17.75 -7.867 1 57.84 130 SER A O 1
ATOM 962 N N . SER A 1 131 ? -17.062 16.328 -9.289 1 55.97 131 SER A N 1
ATOM 963 C CA . SER A 1 131 ? -16.828 15.297 -8.281 1 55.97 131 SER A CA 1
ATOM 964 C C . SER A 1 131 ? -15.367 15.297 -7.828 1 55.97 131 SER A C 1
ATOM 966 O O . SER A 1 131 ? -14.82 14.25 -7.48 1 55.97 131 SER A O 1
ATOM 968 N N . ARG A 1 132 ? -14.984 16.469 -7.77 1 53.97 132 ARG A N 1
ATOM 969 C CA . ARG A 1 132 ? -13.586 16.609 -7.367 1 53.97 132 ARG A CA 1
ATOM 970 C C . ARG A 1 132 ? -13.375 16.125 -5.938 1 53.97 132 ARG A C 1
ATOM 972 O O . ARG A 1 132 ? -14.227 16.359 -5.07 1 53.97 132 ARG A O 1
ATOM 979 N N . HIS A 1 133 ? -12.32 15.344 -5.645 1 61.97 133 HIS A N 1
ATOM 980 C CA . HIS A 1 133 ? -11.922 14.883 -4.32 1 61.97 133 HIS A CA 1
ATOM 981 C C . HIS A 1 133 ? -11.516 16.062 -3.434 1 61.97 133 HIS A C 1
ATOM 983 O O . HIS A 1 133 ? -11.766 16.047 -2.227 1 61.97 133 HIS A O 1
ATOM 989 N N . GLY A 1 134 ? -10.992 17.125 -3.988 1 57.84 134 GLY A N 1
ATOM 990 C CA . GLY A 1 134 ? -10.484 18.25 -3.232 1 57.84 134 GLY A CA 1
ATOM 991 C C . GLY A 1 134 ? -9.031 18.094 -2.838 1 57.84 134 GLY A C 1
ATOM 992 O O . GLY A 1 134 ? -8.695 18.141 -1.652 1 57.84 134 GLY A O 1
ATOM 993 N N . SER A 1 135 ? -8.18 18.031 -3.82 1 72.06 135 SER A N 1
ATOM 994 C CA . SER A 1 135 ? -6.746 17.984 -3.541 1 72.06 135 SER A CA 1
ATOM 995 C C . SER A 1 135 ? -6.121 19.375 -3.613 1 72.06 135 SER A C 1
ATOM 997 O O . SER A 1 135 ? -6.797 20.344 -3.965 1 72.06 135 SER A O 1
ATOM 999 N N . CYS A 1 136 ? -4.914 19.5 -3.131 1 71.88 136 CYS A N 1
ATOM 1000 C CA . CYS A 1 136 ? -4.215 20.781 -3.174 1 71.88 136 CYS A CA 1
ATOM 1001 C C . CYS A 1 136 ? -3.576 21.016 -4.539 1 71.88 136 CYS A C 1
ATOM 1003 O O . CYS A 1 136 ? -3.062 22.094 -4.816 1 71.88 136 CYS A O 1
ATOM 1005 N N . GLY A 1 137 ? -3.654 20.062 -5.359 1 78.69 137 GLY A N 1
ATOM 1006 C CA . GLY A 1 137 ? -3.027 20.172 -6.664 1 78.69 137 GLY A CA 1
ATOM 1007 C C . GLY A 1 137 ? -1.513 20.234 -6.594 1 78.69 137 GLY A C 1
ATOM 1008 O O . GLY A 1 137 ? -0.871 20.859 -7.445 1 78.69 137 GLY A O 1
ATOM 1009 N N . ARG A 1 138 ? -0.982 19.641 -5.57 1 88.44 138 ARG A N 1
ATOM 1010 C CA . ARG A 1 138 ? 0.456 19.734 -5.344 1 88.44 138 ARG A CA 1
ATOM 1011 C C . ARG A 1 138 ? 1.144 18.391 -5.605 1 88.44 138 ARG A C 1
ATOM 1013 O O . ARG A 1 138 ? 2.326 18.234 -5.301 1 88.44 138 ARG A O 1
ATOM 1020 N N . GLY A 1 139 ? 0.424 17.422 -6.113 1 91.88 139 GLY A N 1
ATOM 1021 C CA . GLY A 1 139 ? 1.013 16.188 -6.59 1 91.88 139 GLY A CA 1
ATOM 1022 C C . GLY A 1 139 ? 1.196 15.156 -5.492 1 91.88 139 GLY A C 1
ATOM 1023 O O . GLY A 1 139 ? 1.774 14.094 -5.723 1 91.88 139 GLY A O 1
ATOM 1024 N N . ILE A 1 140 ? 0.72 15.414 -4.277 1 92.25 140 ILE A N 1
ATOM 1025 C CA . ILE A 1 140 ? 0.943 14.562 -3.119 1 92.25 140 ILE A CA 1
ATOM 1026 C C . ILE A 1 140 ? 0.301 13.195 -3.354 1 92.25 140 ILE A C 1
ATOM 1028 O O . ILE A 1 140 ? 0.951 12.156 -3.188 1 92.25 140 ILE A O 1
ATOM 1032 N N . GLY A 1 141 ? -0.92 13.203 -3.756 1 91.06 141 GLY A N 1
ATOM 1033 C CA . GLY A 1 141 ? -1.63 11.953 -3.99 1 91.06 141 GLY A CA 1
ATOM 1034 C C . GLY A 1 141 ? -0.964 11.078 -5.031 1 91.06 141 GLY A C 1
ATOM 1035 O O . GLY A 1 141 ? -0.784 9.875 -4.816 1 91.06 141 GLY A O 1
ATOM 1036 N N . GLU A 1 142 ? -0.593 11.617 -6.137 1 93.19 142 GLU A N 1
ATOM 1037 C CA . GLU A 1 142 ? 0.037 10.883 -7.227 1 93.19 142 GLU A CA 1
ATOM 1038 C C . GLU A 1 142 ? 1.409 10.352 -6.816 1 93.19 142 GLU A C 1
ATOM 1040 O O . GLU A 1 142 ? 1.83 9.289 -7.266 1 93.19 142 GLU A O 1
ATOM 1045 N N . THR A 1 143 ? 2.107 11.164 -6.035 1 94.69 143 THR A N 1
ATOM 1046 C CA . THR A 1 143 ? 3.398 10.719 -5.523 1 94.69 143 THR A CA 1
ATOM 1047 C C . THR A 1 143 ? 3.234 9.484 -4.645 1 94.69 143 THR A C 1
ATOM 1049 O O . THR A 1 143 ? 3.92 8.477 -4.844 1 94.69 143 THR A O 1
ATOM 1052 N N . ALA A 1 144 ? 2.311 9.586 -3.727 1 92.06 144 ALA A N 1
ATOM 1053 C CA . ALA A 1 144 ? 2.082 8.5 -2.777 1 92.06 144 ALA A CA 1
ATOM 1054 C C . ALA A 1 144 ? 1.547 7.262 -3.482 1 92.06 144 ALA A C 1
ATOM 1056 O O . ALA A 1 144 ? 2.023 6.148 -3.242 1 92.06 144 ALA A O 1
ATOM 1057 N N . ALA A 1 145 ? 0.583 7.457 -4.301 1 89.56 145 ALA A N 1
ATOM 1058 C CA . ALA A 1 145 ? -0.037 6.344 -5.016 1 89.56 145 ALA A CA 1
ATOM 1059 C C . ALA A 1 145 ? 0.989 5.594 -5.859 1 89.56 145 ALA A C 1
ATOM 1061 O O . ALA A 1 145 ? 1.028 4.359 -5.848 1 89.56 145 ALA A O 1
ATOM 1062 N N . TYR A 1 146 ? 1.784 6.273 -6.625 1 92.31 146 TYR A N 1
ATOM 1063 C CA . TYR A 1 146 ? 2.799 5.66 -7.477 1 92.31 146 TYR A CA 1
ATOM 1064 C C . TYR A 1 146 ? 3.787 4.848 -6.648 1 92.31 146 TYR A C 1
ATOM 1066 O O . TYR A 1 146 ? 4.168 3.74 -7.039 1 92.31 146 TYR A O 1
ATOM 1074 N N . ALA A 1 147 ? 4.148 5.398 -5.52 1 91.19 147 ALA A N 1
ATOM 1075 C CA . ALA A 1 147 ? 5.168 4.785 -4.672 1 91.19 147 ALA A CA 1
ATOM 1076 C C . ALA A 1 147 ? 4.641 3.51 -4.02 1 91.19 147 ALA A C 1
ATOM 1078 O O . ALA A 1 147 ? 5.426 2.676 -3.557 1 91.19 147 ALA A O 1
ATOM 1079 N N . LEU A 1 148 ? 3.348 3.363 -3.941 1 82.44 148 LEU A N 1
ATOM 1080 C CA . LEU A 1 148 ? 2.766 2.152 -3.373 1 82.44 148 LEU A CA 1
ATOM 1081 C C . LEU A 1 148 ? 2.994 0.957 -4.293 1 82.44 148 LEU A C 1
ATOM 1083 O O . LEU A 1 148 ? 3.014 -0.189 -3.836 1 82.44 148 LEU A O 1
ATOM 1087 N N . ALA A 1 149 ? 3.268 1.244 -5.578 1 82.19 149 ALA A N 1
ATOM 1088 C CA . ALA A 1 149 ? 3.238 0.148 -6.543 1 82.19 149 ALA A CA 1
ATOM 1089 C C . ALA A 1 149 ? 4.547 0.067 -7.32 1 82.19 149 ALA A C 1
ATOM 1091 O O . ALA A 1 149 ? 4.855 -0.964 -7.922 1 82.19 149 ALA A O 1
ATOM 1092 N N . TYR A 1 150 ? 5.371 1.134 -7.305 1 86.88 150 TYR A N 1
ATOM 1093 C CA . TYR A 1 150 ? 6.555 1.208 -8.156 1 86.88 150 TYR A CA 1
ATOM 1094 C C . TYR A 1 150 ? 7.754 1.742 -7.383 1 86.88 150 TYR A C 1
ATOM 1096 O O . TYR A 1 150 ? 7.594 2.318 -6.305 1 86.88 150 TYR A O 1
ATOM 1104 N N . ALA A 1 151 ? 8.891 1.437 -7.961 1 88.25 151 ALA A N 1
ATOM 1105 C CA . ALA A 1 151 ? 10.102 2.064 -7.434 1 88.25 151 ALA A CA 1
ATOM 1106 C C . ALA A 1 151 ? 10.133 3.555 -7.766 1 88.25 151 ALA A C 1
ATOM 1108 O O . ALA A 1 151 ? 10.703 3.959 -8.781 1 88.25 151 ALA A O 1
ATOM 1109 N N . ALA A 1 152 ? 9.602 4.355 -6.922 1 94.12 152 ALA A N 1
ATOM 1110 C CA . ALA A 1 152 ? 9.414 5.789 -7.137 1 94.12 152 ALA A CA 1
ATOM 1111 C C . ALA A 1 152 ? 10.719 6.551 -6.934 1 94.12 152 ALA A C 1
ATOM 1113 O O . ALA A 1 152 ? 11.602 6.102 -6.191 1 94.12 152 ALA A O 1
ATOM 1114 N N . PRO A 1 153 ? 10.859 7.73 -7.613 1 96.75 153 PRO A N 1
ATOM 1115 C CA . PRO A 1 153 ? 12.039 8.562 -7.371 1 96.75 153 PRO A CA 1
ATOM 1116 C C . PRO A 1 153 ? 12.148 9.016 -5.918 1 96.75 153 PRO A C 1
ATOM 1118 O O . PRO A 1 153 ? 11.141 9.352 -5.289 1 96.75 153 PRO A O 1
ATOM 1121 N N . THR A 1 154 ? 13.375 9.016 -5.41 1 96.5 154 THR A N 1
ATOM 1122 C CA . THR A 1 154 ? 13.672 9.492 -4.062 1 96.5 154 THR A CA 1
ATOM 1123 C C . THR A 1 154 ? 14.641 10.672 -4.105 1 96.5 154 THR A C 1
ATOM 1125 O O . THR A 1 154 ? 15.211 10.977 -5.152 1 96.5 154 THR A O 1
ATOM 1128 N N . VAL A 1 155 ? 14.781 11.32 -2.965 1 97.62 155 VAL A N 1
ATOM 1129 C CA . VAL A 1 155 ? 15.711 12.445 -2.857 1 97.62 155 VAL A CA 1
ATOM 1130 C C . VAL A 1 155 ? 17.141 11.977 -3.139 1 97.62 155 VAL A C 1
ATOM 1132 O O . VAL A 1 155 ? 17.906 12.68 -3.785 1 97.62 155 VAL A O 1
ATOM 1135 N N . ALA A 1 156 ? 17.516 10.766 -2.672 1 95.88 156 ALA A N 1
ATOM 1136 C CA . ALA A 1 156 ? 18.859 10.227 -2.9 1 95.88 156 ALA A CA 1
ATOM 1137 C C . ALA A 1 156 ? 19.141 10.07 -4.391 1 95.88 156 ALA A C 1
ATOM 1139 O O . ALA A 1 156 ? 20.281 10.195 -4.832 1 95.88 156 ALA A O 1
ATOM 1140 N N . ASP A 1 157 ? 18.109 9.836 -5.16 1 96.06 157 ASP A N 1
ATOM 1141 C CA . ASP A 1 157 ? 18.281 9.664 -6.602 1 96.06 157 ASP A CA 1
ATOM 1142 C C . ASP A 1 157 ? 18.766 10.945 -7.258 1 96.06 157 ASP A C 1
ATOM 1144 O O . ASP A 1 157 ? 19.312 10.914 -8.359 1 96.06 157 ASP A O 1
ATOM 1148 N N . CYS A 1 158 ? 18.562 12.086 -6.629 1 97.56 158 CYS A N 1
ATOM 1149 C CA . CYS A 1 158 ? 19.047 13.359 -7.152 1 97.56 158 CYS A CA 1
ATOM 1150 C C . CYS A 1 158 ? 20.562 13.359 -7.246 1 97.56 158 CYS A C 1
ATOM 1152 O O . CYS A 1 158 ? 21.141 14.172 -7.973 1 97.56 158 CYS A O 1
ATOM 1154 N N . LEU A 1 159 ? 21.266 12.484 -6.531 1 96.56 159 LEU A N 1
ATOM 1155 C CA . LEU A 1 159 ? 22.719 12.359 -6.551 1 96.56 159 LEU A CA 1
ATOM 1156 C C . LEU A 1 159 ? 23.156 11.406 -7.652 1 96.56 159 LEU A C 1
ATOM 1158 O O . LEU A 1 159 ? 24.359 11.273 -7.914 1 96.56 159 LEU A O 1
ATOM 1162 N N . ARG A 1 160 ? 22.234 10.734 -8.297 1 94.12 160 ARG A N 1
ATOM 1163 C CA . ARG A 1 160 ? 22.516 9.727 -9.312 1 94.12 160 ARG A CA 1
ATOM 1164 C C . ARG A 1 160 ? 21.734 10.023 -10.594 1 94.12 160 ARG A C 1
ATOM 1166 O O . ARG A 1 160 ? 20.75 9.352 -10.898 1 94.12 160 ARG A O 1
ATOM 1173 N N . PRO A 1 161 ? 22.25 10.852 -11.438 1 95.62 161 PRO A N 1
ATOM 1174 C CA . PRO A 1 161 ? 21.5 11.375 -12.578 1 95.62 161 PRO A CA 1
ATOM 1175 C C . PRO A 1 161 ? 21 10.273 -13.508 1 95.62 161 PRO A C 1
ATOM 1177 O O . PRO A 1 161 ? 19.891 10.367 -14.031 1 95.62 161 PRO A O 1
ATOM 1180 N N . LYS A 1 162 ? 21.75 9.25 -13.766 1 93.06 162 LYS A N 1
ATOM 1181 C CA . LYS A 1 162 ? 21.344 8.18 -14.672 1 93.06 162 LYS A CA 1
ATOM 1182 C C . LYS A 1 162 ? 20.125 7.438 -14.125 1 93.06 162 LYS A C 1
ATOM 1184 O O . LYS A 1 162 ? 19.172 7.18 -14.859 1 93.06 162 LYS A O 1
ATOM 1189 N N . VAL A 1 163 ? 20.188 7.117 -12.867 1 91.31 163 VAL A N 1
ATOM 1190 C CA . VAL A 1 163 ? 19.094 6.422 -12.203 1 91.31 163 VAL A CA 1
ATOM 1191 C C . VAL A 1 163 ? 17.859 7.316 -12.18 1 91.31 163 VAL A C 1
ATOM 1193 O O . VAL A 1 163 ? 16.75 6.855 -12.461 1 91.31 163 VAL A O 1
ATOM 1196 N N . LEU A 1 164 ? 18.062 8.562 -11.859 1 96.62 164 LEU A N 1
ATOM 1197 C CA . LEU A 1 164 ? 16.969 9.508 -11.789 1 96.62 164 LEU A CA 1
ATOM 1198 C C . LEU A 1 164 ? 16.281 9.641 -13.141 1 96.62 164 LEU A C 1
ATOM 1200 O O . LEU A 1 164 ? 15.047 9.68 -13.211 1 96.62 164 LEU A O 1
ATOM 1204 N N . ARG A 1 165 ? 17.047 9.742 -14.164 1 96.5 165 ARG A N 1
ATOM 1205 C CA . ARG A 1 165 ? 16.5 9.867 -15.516 1 96.5 165 ARG A CA 1
ATOM 1206 C C . ARG A 1 165 ? 15.594 8.68 -15.844 1 96.5 165 ARG A C 1
ATOM 1208 O O . ARG A 1 165 ? 14.508 8.859 -16.391 1 96.5 165 ARG A O 1
ATOM 1215 N N . GLU A 1 166 ? 15.977 7.527 -15.555 1 92.75 166 GLU A N 1
ATOM 1216 C CA . GLU A 1 166 ? 15.211 6.316 -15.82 1 92.75 166 GLU A CA 1
ATOM 1217 C C . GLU A 1 166 ? 13.906 6.301 -15.039 1 92.75 166 GLU A C 1
ATOM 1219 O O . GLU A 1 166 ? 12.852 5.957 -15.578 1 92.75 166 GLU A O 1
ATOM 1224 N N . LYS A 1 167 ? 13.992 6.609 -13.789 1 94.81 167 LYS A N 1
ATOM 1225 C CA . LYS A 1 167 ? 12.805 6.621 -12.945 1 94.81 167 LYS A CA 1
ATOM 1226 C C . LYS A 1 167 ? 11.812 7.684 -13.406 1 94.81 167 LYS A C 1
ATOM 1228 O O . LYS A 1 167 ? 10.602 7.453 -13.406 1 94.81 167 LYS A O 1
ATOM 1233 N N . LEU A 1 168 ? 12.328 8.852 -13.789 1 97.44 168 LEU A N 1
ATOM 1234 C CA . LEU A 1 168 ? 11.453 9.914 -14.281 1 97.44 168 LEU A CA 1
ATOM 1235 C C . LEU A 1 168 ? 10.789 9.508 -15.594 1 97.44 168 LEU A C 1
ATOM 1237 O O . LEU A 1 168 ? 9.625 9.836 -15.828 1 97.44 168 LEU A O 1
ATOM 1241 N N . ALA A 1 169 ? 11.516 8.867 -16.406 1 95.25 169 ALA A N 1
ATOM 1242 C CA . ALA A 1 169 ? 10.953 8.391 -17.672 1 95.25 169 ALA A CA 1
ATOM 1243 C C . ALA A 1 169 ? 9.828 7.395 -17.438 1 95.25 169 ALA A C 1
ATOM 1245 O O . ALA A 1 169 ? 8.781 7.461 -18.078 1 95.25 169 ALA A O 1
ATOM 1246 N N . SER A 1 170 ? 10.062 6.465 -16.547 1 91.88 170 SER A N 1
ATOM 1247 C CA . SER A 1 170 ? 9.039 5.492 -16.188 1 91.88 170 SER A CA 1
ATOM 1248 C C . SER A 1 170 ? 7.805 6.176 -15.602 1 91.88 170 SER A C 1
ATOM 1250 O O . SER A 1 170 ? 6.672 5.797 -15.914 1 91.88 170 SER A O 1
ATOM 1252 N N . LEU A 1 171 ? 8.047 7.109 -14.773 1 95.44 171 LEU A N 1
ATOM 1253 C CA . LEU A 1 171 ? 6.98 7.891 -14.164 1 95.44 171 LEU A CA 1
ATOM 1254 C C . LEU A 1 171 ? 6.164 8.617 -15.219 1 95.44 171 LEU A C 1
ATOM 1256 O O . LEU A 1 171 ? 4.93 8.602 -15.18 1 95.44 171 LEU A O 1
ATOM 1260 N N . ALA A 1 172 ? 6.855 9.266 -16.109 1 95.31 172 ALA A N 1
ATOM 1261 C CA . ALA A 1 172 ? 6.207 9.984 -17.203 1 95.31 172 ALA A CA 1
ATOM 1262 C C . ALA A 1 172 ? 5.359 9.039 -18.047 1 95.31 172 ALA A C 1
ATOM 1264 O O . ALA A 1 172 ? 4.254 9.398 -18.469 1 95.31 172 ALA A O 1
ATOM 1265 N N . ALA A 1 173 ? 5.859 7.902 -18.312 1 90.75 173 ALA A N 1
ATOM 1266 C CA . ALA A 1 173 ? 5.129 6.91 -19.094 1 90.75 173 ALA A CA 1
ATOM 1267 C C . ALA A 1 173 ? 3.869 6.457 -18.375 1 90.75 173 ALA A C 1
ATOM 1269 O O . ALA A 1 173 ? 2.814 6.289 -18.984 1 90.75 173 ALA A O 1
ATOM 1270 N N . HIS A 1 174 ? 3.98 6.25 -17.156 1 89.94 174 HIS A N 1
ATOM 1271 C CA . HIS A 1 174 ? 2.861 5.781 -16.344 1 89.94 174 HIS A CA 1
ATOM 1272 C C . HIS A 1 174 ? 1.703 6.773 -16.375 1 89.94 174 HIS A C 1
ATOM 12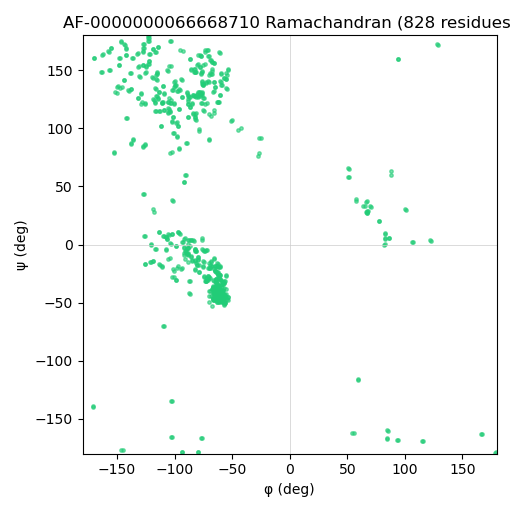74 O O . HIS A 1 174 ? 0.547 6.379 -16.547 1 89.94 174 HIS A O 1
ATOM 1280 N N . TYR A 1 175 ? 1.962 8.055 -16.156 1 93.06 175 TYR A N 1
ATOM 1281 C CA . TYR A 1 175 ? 0.918 9.07 -16.094 1 93.06 175 TYR A CA 1
ATOM 1282 C C . TYR A 1 175 ? 0.667 9.695 -17.453 1 93.06 175 TYR A C 1
ATOM 1284 O O . TYR A 1 175 ? -0.126 10.633 -17.578 1 93.06 175 TYR A O 1
ATOM 1292 N N . GLY A 1 176 ? 1.303 9.203 -18.516 1 92.44 176 GLY A N 1
ATOM 1293 C CA . GLY A 1 176 ? 1.316 9.82 -19.828 1 92.44 176 GLY A CA 1
ATOM 1294 C C . GLY A 1 176 ? -0.072 10.031 -20.406 1 92.44 176 GLY A C 1
ATOM 1295 O O . GLY A 1 176 ? -0.411 11.133 -20.828 1 92.44 176 GLY A O 1
ATOM 1296 N N . ALA A 1 177 ? -0.885 9.008 -20.391 1 87.38 177 ALA A N 1
ATOM 1297 C CA . ALA A 1 177 ? -2.219 9.078 -20.984 1 87.38 177 ALA A CA 1
ATOM 1298 C C . ALA A 1 177 ? -3.092 10.086 -20.25 1 87.38 177 ALA A C 1
ATOM 1300 O O . ALA A 1 177 ? -3.846 10.836 -20.875 1 87.38 177 ALA A O 1
ATOM 1301 N N . LEU A 1 178 ? -3.018 10.078 -18.969 1 89.44 178 LEU A N 1
ATOM 1302 C CA . LEU A 1 178 ? -3.797 11 -18.141 1 89.44 178 LEU A CA 1
ATOM 1303 C C . LEU A 1 178 ? -3.402 12.445 -18.422 1 89.44 178 LEU A C 1
ATOM 1305 O O . LEU A 1 178 ? -4.266 13.297 -18.641 1 89.44 178 LEU A O 1
ATOM 1309 N N . ILE A 1 179 ? -2.125 12.695 -18.453 1 93.69 179 ILE A N 1
ATOM 1310 C CA . ILE A 1 179 ? -1.626 14.055 -18.641 1 93.69 179 ILE A CA 1
ATOM 1311 C C . ILE A 1 179 ? -1.91 14.516 -20.078 1 93.69 179 ILE A C 1
ATOM 1313 O O . ILE A 1 179 ? -2.287 15.672 -20.297 1 93.69 179 ILE A O 1
ATOM 1317 N N . ALA A 1 180 ? -1.734 13.609 -21.047 1 90.81 180 ALA A N 1
ATOM 1318 C CA . ALA A 1 180 ? -1.928 13.945 -22.453 1 90.81 180 ALA A CA 1
ATOM 1319 C C . ALA A 1 180 ? -3.359 14.406 -22.703 1 90.81 180 ALA A C 1
ATOM 1321 O O . ALA A 1 180 ? -3.602 15.227 -23.594 1 90.81 180 ALA A O 1
ATOM 1322 N N . SER A 1 181 ? -4.266 13.906 -21.953 1 87.38 181 SER A N 1
ATOM 1323 C CA . SER A 1 181 ? -5.676 14.227 -22.125 1 87.38 181 SER A CA 1
ATOM 1324 C C . SER A 1 181 ? -6.039 15.539 -21.438 1 87.38 181 SER A C 1
ATOM 1326 O O . SER A 1 181 ? -7.199 15.953 -21.453 1 87.38 181 SER A O 1
ATOM 1328 N N . SER A 1 182 ? -5.043 16.25 -20.844 1 90.69 182 SER A N 1
ATOM 1329 C CA . SER A 1 182 ? -5.285 17.453 -20.078 1 90.69 182 SER A CA 1
ATOM 1330 C C . SER A 1 182 ? -4.496 18.641 -20.641 1 90.69 182 SER A C 1
ATOM 1332 O O . SER A 1 182 ? -3.783 18.5 -21.641 1 90.69 182 SER A O 1
ATOM 1334 N N . GLU A 1 183 ? -4.664 19.859 -19.984 1 91.69 183 GLU A N 1
ATOM 1335 C CA . GLU A 1 183 ? -3.934 21.047 -20.406 1 91.69 183 GLU A CA 1
ATOM 1336 C C . GLU A 1 183 ? -2.605 21.172 -19.656 1 91.69 183 GLU A C 1
ATOM 1338 O O . GLU A 1 183 ? -1.799 22.062 -19.953 1 91.69 183 GLU A O 1
ATOM 1343 N N . HIS A 1 184 ? -2.428 20.328 -18.75 1 93 184 HIS A N 1
ATOM 1344 C CA . HIS A 1 184 ? -1.248 20.438 -17.906 1 93 184 HIS A CA 1
ATOM 1345 C C . HIS A 1 184 ? -0.028 19.812 -18.562 1 93 184 HIS A C 1
ATOM 1347 O O . HIS A 1 184 ? -0.163 18.906 -19.391 1 93 184 HIS A O 1
ATOM 1353 N N . ARG A 1 185 ? 1.148 20.359 -18.203 1 94.5 185 ARG A N 1
ATOM 1354 C CA . ARG A 1 185 ? 2.422 19.891 -18.75 1 94.5 185 ARG A CA 1
ATOM 1355 C C . ARG A 1 185 ? 3.521 19.938 -17.703 1 94.5 185 ARG A C 1
ATOM 1357 O O . ARG A 1 185 ? 3.301 20.422 -16.578 1 94.5 185 ARG A O 1
ATOM 1364 N N . TYR A 1 186 ? 4.602 19.422 -18.031 1 95.31 186 TYR A N 1
ATOM 1365 C CA . TYR A 1 186 ? 5.797 19.453 -17.203 1 95.31 186 TYR A CA 1
ATOM 1366 C C . TYR A 1 186 ? 7.051 19.625 -18.047 1 95.31 186 TYR A C 1
ATOM 1368 O O . TYR A 1 186 ? 7.016 19.453 -19.266 1 95.31 186 TYR A O 1
ATOM 1376 N N . GLU A 1 187 ? 8.156 20 -17.453 1 95.31 187 GLU A N 1
ATOM 1377 C CA . GLU A 1 187 ? 9.414 20.234 -18.141 1 95.31 187 GLU A CA 1
ATOM 1378 C C . GLU A 1 187 ? 9.977 18.953 -18.734 1 95.31 187 GLU A C 1
ATOM 1380 O O . GLU A 1 187 ? 9.695 17.859 -18.234 1 95.31 187 GLU A O 1
ATOM 1385 N N . PRO A 1 188 ? 10.836 19.094 -19.797 1 96.25 188 PRO A N 1
ATOM 1386 C CA . PRO A 1 188 ? 11.539 17.922 -20.297 1 96.25 188 PRO A CA 1
ATOM 1387 C C . PRO A 1 188 ? 12.336 17.188 -19.219 1 96.25 188 PRO A C 1
ATOM 1389 O O . PRO A 1 188 ? 12.914 17.844 -18.328 1 96.25 188 PRO A O 1
ATOM 1392 N N . ILE A 1 189 ? 12.398 15.883 -19.359 1 97.75 189 ILE A N 1
ATOM 1393 C CA . ILE A 1 189 ? 13.008 15.023 -18.359 1 97.75 189 ILE A CA 1
ATOM 1394 C C . ILE A 1 189 ? 14.445 15.469 -18.094 1 97.75 189 ILE A C 1
ATOM 1396 O O . ILE A 1 189 ? 14.883 15.547 -16.953 1 97.75 189 ILE A O 1
ATOM 1400 N N . ASP A 1 190 ? 15.195 15.797 -19.094 1 97.25 190 ASP A N 1
ATOM 1401 C CA . ASP A 1 190 ? 16.594 16.203 -18.938 1 97.25 190 ASP A CA 1
ATOM 1402 C C . ASP A 1 190 ? 16.703 17.5 -18.141 1 97.25 190 ASP A C 1
ATOM 1404 O O . ASP A 1 190 ? 17.656 17.672 -17.375 1 97.25 190 ASP A O 1
ATOM 1408 N N . ASP A 1 191 ? 15.828 18.438 -18.359 1 97.12 191 ASP A N 1
ATOM 1409 C CA . ASP A 1 191 ? 15.805 19.672 -17.578 1 97.12 191 ASP A CA 1
ATOM 1410 C C . ASP A 1 191 ? 15.531 19.391 -16.109 1 97.12 191 ASP A C 1
ATOM 1412 O O . ASP A 1 191 ? 16.141 20.016 -15.227 1 97.12 191 ASP A O 1
ATOM 1416 N N . LEU A 1 192 ? 14.609 18.484 -15.883 1 97.69 192 LEU A N 1
ATOM 1417 C CA . LEU A 1 192 ? 14.297 18.109 -14.508 1 97.69 192 LEU A CA 1
ATOM 1418 C C . LEU A 1 192 ? 15.516 17.484 -13.828 1 97.69 192 LEU A C 1
ATOM 1420 O O . LEU A 1 192 ? 15.812 17.797 -12.672 1 97.69 192 LEU A O 1
ATOM 1424 N N . VAL A 1 193 ? 16.203 16.609 -14.539 1 98 193 VAL A N 1
ATOM 1425 C CA . VAL A 1 193 ? 17.375 15.945 -13.992 1 98 193 VAL A CA 1
ATOM 1426 C C . VAL A 1 193 ? 18.422 16.984 -13.602 1 98 193 VAL A C 1
ATOM 1428 O O . VAL A 1 193 ? 19.031 16.906 -12.531 1 98 193 VAL A O 1
ATOM 1431 N N . GLU A 1 194 ? 18.609 17.969 -14.43 1 96.44 194 GLU A N 1
ATOM 1432 C CA . GLU A 1 194 ? 19.578 19.016 -14.148 1 96.44 194 GLU A CA 1
ATOM 1433 C C . GLU A 1 194 ? 19.156 19.859 -12.938 1 96.44 194 GLU A C 1
ATOM 1435 O O . GLU A 1 194 ? 19.984 20.172 -12.086 1 96.44 194 GLU A O 1
ATOM 1440 N N . MET A 1 195 ? 17.953 20.234 -12.898 1 95.94 195 MET A N 1
ATOM 1441 C CA . MET A 1 195 ? 17.422 20.984 -11.773 1 95.94 195 MET A CA 1
ATOM 1442 C C . MET A 1 195 ? 17.625 20.234 -10.461 1 95.94 195 MET A C 1
ATOM 1444 O O . MET A 1 195 ? 17.984 20.844 -9.445 1 95.94 195 MET A O 1
ATOM 1448 N N . TYR A 1 196 ? 17.375 18.969 -10.453 1 97.56 196 TYR A N 1
ATOM 1449 C CA . TYR A 1 196 ? 17.469 18.156 -9.234 1 97.56 196 TYR A CA 1
ATOM 1450 C C . TYR A 1 196 ? 18.922 17.938 -8.844 1 97.56 196 TYR A C 1
ATOM 1452 O O . TYR A 1 196 ? 19.25 17.828 -7.656 1 97.56 196 TYR A O 1
ATOM 1460 N N . ARG A 1 197 ? 19.781 17.891 -9.836 1 96.5 197 ARG A N 1
ATOM 1461 C CA . ARG A 1 197 ? 21.203 17.844 -9.547 1 96.5 197 ARG A CA 1
ATOM 1462 C C . ARG A 1 197 ? 21.656 19.109 -8.812 1 96.5 197 ARG A C 1
ATOM 1464 O O . ARG A 1 197 ? 22.406 19.031 -7.848 1 96.5 197 ARG A O 1
ATOM 1471 N N . GLU A 1 198 ? 21.234 20.25 -9.266 1 95.19 198 GLU A N 1
ATOM 1472 C CA . GLU A 1 198 ? 21.547 21.516 -8.625 1 95.19 198 GLU A CA 1
ATOM 1473 C C . GLU A 1 198 ? 20.969 21.578 -7.211 1 95.19 198 GLU A C 1
ATOM 1475 O O . GLU A 1 198 ? 21.625 22.078 -6.293 1 95.19 198 GLU A O 1
ATOM 1480 N N . PHE A 1 199 ? 19.828 21.125 -7.105 1 95.44 199 PHE A N 1
ATOM 1481 C CA . PHE A 1 199 ? 19.188 21.031 -5.797 1 95.44 199 PHE A CA 1
ATOM 1482 C C . PHE A 1 199 ? 20.047 20.219 -4.836 1 95.44 199 PHE A C 1
ATOM 1484 O O . PHE A 1 199 ? 20.281 20.641 -3.703 1 95.44 199 PHE A O 1
ATOM 1491 N N . ALA A 1 200 ? 20.469 19.031 -5.297 1 96.38 200 ALA A N 1
ATOM 1492 C CA . ALA A 1 200 ? 21.25 18.125 -4.457 1 96.38 200 ALA A CA 1
ATOM 1493 C C . ALA A 1 200 ? 22.562 18.766 -4.039 1 96.38 200 ALA A C 1
ATOM 1495 O O . ALA A 1 200 ? 23.094 18.469 -2.969 1 96.38 200 ALA A O 1
ATOM 1496 N N . ALA A 1 201 ? 23.062 19.688 -4.789 1 95.31 201 ALA A N 1
ATOM 1497 C CA . ALA A 1 201 ? 24.312 20.406 -4.469 1 95.31 201 ALA A CA 1
ATOM 1498 C C . ALA A 1 201 ? 24.062 21.484 -3.428 1 95.31 201 ALA A C 1
ATOM 1500 O O . ALA A 1 201 ? 24.969 21.875 -2.689 1 95.31 201 ALA A O 1
ATOM 1501 N N . ALA A 1 202 ? 22.859 21.953 -3.32 1 95 202 ALA A N 1
ATOM 1502 C CA . ALA A 1 202 ? 22.531 23.125 -2.494 1 95 202 ALA A CA 1
ATOM 1503 C C . ALA A 1 202 ? 22.078 22.688 -1.103 1 95 202 ALA A C 1
ATOM 1505 O O . ALA A 1 202 ? 22.094 23.484 -0.164 1 95 202 ALA A O 1
ATOM 1506 N N . VAL A 1 203 ? 21.641 21.469 -0.93 1 96.56 203 VAL A N 1
ATOM 1507 C CA . VAL A 1 203 ? 21.094 21.031 0.348 1 96.56 203 VAL A CA 1
ATOM 1508 C C . VAL A 1 203 ? 21.891 19.828 0.854 1 96.56 203 VAL A C 1
ATOM 1510 O O . VAL A 1 203 ? 22.578 19.156 0.079 1 96.56 203 VAL A O 1
ATOM 1513 N N . ARG A 1 204 ? 21.844 19.594 2.148 1 97.19 204 ARG A N 1
ATOM 1514 C CA . ARG A 1 204 ? 22.5 18.422 2.727 1 97.19 204 ARG A CA 1
ATOM 1515 C C . ARG A 1 204 ? 21.562 17.219 2.729 1 97.19 204 ARG A C 1
ATOM 1517 O O . ARG A 1 204 ? 20.578 17.188 3.484 1 97.19 204 ARG A O 1
ATOM 1524 N N . ILE A 1 205 ? 21.844 16.234 1.906 1 97.81 205 ILE A N 1
ATOM 1525 C CA . ILE A 1 205 ? 21.141 14.961 1.894 1 97.81 205 ILE A CA 1
ATOM 1526 C C . ILE A 1 205 ? 21.797 13.992 2.869 1 97.81 205 ILE A C 1
ATOM 1528 O O . ILE A 1 205 ? 23 13.742 2.777 1 97.81 205 ILE A O 1
ATOM 1532 N N . VAL A 1 206 ? 21 13.477 3.809 1 97.44 206 VAL A N 1
ATOM 1533 C CA . VAL A 1 206 ? 21.578 12.734 4.926 1 97.44 206 VAL A CA 1
ATOM 1534 C C . VAL A 1 206 ? 20.906 11.359 5.023 1 97.44 206 VAL A C 1
ATOM 1536 O O . VAL A 1 206 ? 19.984 11.055 4.273 1 97.44 206 VAL A O 1
ATOM 1539 N N . GLY A 1 207 ? 21.5 10.492 5.867 1 91.81 207 GLY A N 1
ATOM 1540 C CA . GLY A 1 207 ? 20.922 9.188 6.145 1 91.81 207 GLY A CA 1
ATOM 1541 C C . GLY A 1 207 ? 20.219 9.117 7.484 1 91.81 207 GLY A C 1
ATOM 1542 O O . GLY A 1 207 ? 19.922 10.148 8.094 1 91.81 207 GLY A O 1
ATOM 1543 N N . GLY A 1 208 ? 19.953 7.926 7.875 1 87.69 208 GLY A N 1
ATOM 1544 C CA . GLY A 1 208 ? 19.203 7.672 9.094 1 87.69 208 GLY A CA 1
ATOM 1545 C C . GLY A 1 208 ? 19.938 8.102 10.344 1 87.69 208 GLY A C 1
ATOM 1546 O O . GLY A 1 208 ? 19.328 8.305 11.398 1 87.69 208 GLY A O 1
ATOM 1547 N N . GLU A 1 209 ? 21.203 8.414 10.227 1 93.56 209 GLU A N 1
ATOM 1548 C CA . GLU A 1 209 ? 22.016 8.742 11.391 1 93.56 209 GLU A CA 1
ATOM 1549 C C . GLU A 1 209 ? 21.781 10.188 11.828 1 93.56 209 GLU A C 1
ATOM 1551 O O . GLU A 1 209 ? 22.109 10.562 12.953 1 93.56 209 GLU A O 1
ATOM 1556 N N . GLN A 1 210 ? 21.25 11.008 11.031 1 96.94 210 GLN A N 1
ATOM 1557 C CA . GLN A 1 210 ? 21.109 12.43 11.312 1 96.94 210 GLN A CA 1
ATOM 1558 C C . GLN A 1 210 ? 20.172 12.664 12.5 1 96.94 210 GLN A C 1
ATOM 1560 O O . GLN A 1 210 ? 20.406 13.578 13.297 1 96.94 210 GLN A O 1
ATOM 1565 N N . LEU A 1 211 ? 19.109 11.883 12.57 1 97.81 211 LEU A N 1
ATOM 1566 C CA . LEU A 1 211 ? 18.172 12.016 13.672 1 97.81 211 LEU A CA 1
ATOM 1567 C C . LEU A 1 211 ? 18.875 11.844 15.016 1 97.81 211 LEU A C 1
ATOM 1569 O O . LEU A 1 211 ? 18.656 12.641 15.938 1 97.81 211 LEU A O 1
ATOM 1573 N N . ALA A 1 212 ? 19.703 10.852 15.109 1 97.12 212 ALA A N 1
ATOM 1574 C CA . ALA A 1 212 ? 20.453 10.602 16.328 1 97.12 212 ALA A CA 1
ATOM 1575 C C . ALA A 1 212 ? 21.391 11.766 16.641 1 97.12 212 ALA A C 1
ATOM 1577 O O . ALA A 1 212 ? 21.578 12.125 17.812 1 97.12 212 ALA A O 1
ATOM 1578 N N . GLY A 1 213 ? 22.031 12.242 15.641 1 97.44 213 GLY A N 1
ATOM 1579 C CA . GLY A 1 213 ? 22.906 13.391 15.812 1 97.44 213 GLY A CA 1
ATOM 1580 C C . GLY A 1 213 ? 22.203 14.594 16.422 1 97.44 213 GLY A C 1
ATOM 1581 O O . GLY A 1 213 ? 22.734 15.242 17.328 1 97.44 213 GLY A O 1
ATOM 1582 N N . PHE A 1 214 ? 21.031 14.898 15.93 1 98 214 PHE A N 1
ATOM 1583 C CA . PHE A 1 214 ? 20.25 16 16.469 1 98 214 PHE A CA 1
ATOM 1584 C C . PHE A 1 214 ? 19.797 15.711 17.891 1 98 214 PHE A C 1
ATOM 1586 O O . PHE A 1 214 ? 19.844 16.594 18.766 1 98 214 PHE A O 1
ATOM 1593 N N . ALA A 1 215 ? 19.375 14.469 18.125 1 97.06 215 ALA A N 1
ATOM 1594 C CA . ALA A 1 215 ? 18.859 14.078 19.438 1 97.06 215 ALA A CA 1
ATOM 1595 C C . ALA A 1 215 ? 19.938 14.219 20.516 1 97.06 215 ALA A C 1
ATOM 1597 O O . ALA A 1 215 ? 19.625 14.453 21.688 1 97.06 215 ALA A O 1
ATOM 1598 N N . ARG A 1 216 ? 21.219 14.125 20.125 1 96.44 216 ARG A N 1
ATOM 1599 C CA . ARG A 1 216 ? 22.328 14.273 21.062 1 96.44 216 ARG A CA 1
ATOM 1600 C C . ARG A 1 216 ? 22.531 15.734 21.438 1 96.44 216 ARG A C 1
ATOM 1602 O O . ARG A 1 216 ? 23.156 16.031 22.453 1 96.44 216 ARG A O 1
ATOM 1609 N N . ARG A 1 217 ? 22.031 16.594 20.688 1 96.38 217 ARG A N 1
ATOM 1610 C CA . ARG A 1 217 ? 22.297 18.016 20.875 1 96.38 217 ARG A CA 1
ATOM 1611 C C . ARG A 1 217 ? 21.156 18.672 21.656 1 96.38 217 ARG A C 1
ATOM 1613 O O . ARG A 1 217 ? 21.328 19.781 22.172 1 96.38 217 ARG A O 1
ATOM 1620 N N . GLY A 1 218 ? 19.984 18.047 21.688 1 95.88 218 GLY A N 1
ATOM 1621 C CA . GLY A 1 218 ? 18.859 18.625 22.375 1 95.88 218 GLY A CA 1
ATOM 1622 C C . GLY A 1 218 ? 17.547 17.953 22.062 1 95.88 218 GLY A C 1
ATOM 1623 O O . GLY A 1 218 ? 17.516 16.828 21.547 1 95.88 218 GLY A O 1
ATOM 1624 N N . ARG A 1 219 ? 16.516 18.656 22.391 1 97.06 219 ARG A N 1
ATOM 1625 C CA . ARG A 1 219 ? 15.156 18.141 22.203 1 97.06 219 ARG A CA 1
ATOM 1626 C C . ARG A 1 219 ? 14.742 18.203 20.734 1 97.06 219 ARG A C 1
ATOM 1628 O O . ARG A 1 219 ? 15.039 19.188 20.047 1 97.06 219 ARG A O 1
ATOM 1635 N N . LEU A 1 220 ? 14.055 17.156 20.344 1 98.44 220 LEU A N 1
ATOM 1636 C CA . LEU A 1 220 ? 13.453 17.156 19.016 1 98.44 220 LEU A CA 1
ATOM 1637 C C . LEU A 1 220 ? 11.969 17.484 19.094 1 98.44 220 LEU A C 1
ATOM 1639 O O . LEU A 1 220 ? 11.273 17.047 20.016 1 98.44 220 LEU A O 1
ATOM 1643 N N . VAL A 1 221 ? 11.5 18.281 18.156 1 98.62 221 VAL A N 1
ATOM 1644 C CA . VAL A 1 221 ? 10.07 18.531 17.969 1 98.62 221 VAL A CA 1
ATOM 1645 C C . VAL A 1 221 ? 9.625 18 16.609 1 98.62 221 VAL A C 1
ATOM 1647 O O . VAL A 1 221 ? 10.102 18.453 15.578 1 98.62 221 VAL A O 1
ATOM 1650 N N . PHE A 1 222 ? 8.773 17 16.656 1 98.81 222 PHE A N 1
ATOM 1651 C CA . PHE A 1 222 ? 8.188 16.469 15.445 1 98.81 222 PHE A CA 1
ATOM 1652 C C . PHE A 1 222 ? 6.93 17.234 15.055 1 98.81 222 PHE A C 1
ATOM 1654 O O . PHE A 1 222 ? 5.965 17.297 15.828 1 98.81 222 PHE A O 1
ATOM 1661 N N . GLU A 1 223 ? 6.961 17.844 13.906 1 98.75 223 GLU A N 1
ATOM 1662 C CA . GLU A 1 223 ? 5.871 18.688 13.422 1 98.75 223 GLU A CA 1
ATOM 1663 C C . GLU A 1 223 ? 5.055 17.984 12.352 1 98.75 223 GLU A C 1
ATOM 1665 O O . GLU A 1 223 ? 5.543 17.75 11.242 1 98.75 223 GLU A O 1
ATOM 1670 N N . GLY A 1 224 ? 3.801 17.703 12.672 1 98.12 224 GLY A N 1
ATOM 1671 C CA . GLY A 1 224 ? 2.906 17.062 11.711 1 98.12 224 GLY A CA 1
ATOM 1672 C C . GLY A 1 224 ? 2.32 18.047 10.711 1 98.12 224 GLY A C 1
ATOM 1673 O O . GLY A 1 224 ? 2.213 19.234 10.984 1 98.12 224 GLY A O 1
ATOM 1674 N N . ALA A 1 225 ? 1.959 17.469 9.539 1 96.44 225 ALA A N 1
ATOM 1675 C CA . ALA A 1 225 ? 1.219 18.219 8.531 1 96.44 225 ALA A CA 1
ATOM 1676 C C . ALA A 1 225 ? -0.254 17.828 8.523 1 96.44 225 ALA A C 1
ATOM 1678 O O . ALA A 1 225 ? -0.604 16.703 8.914 1 96.44 225 ALA A O 1
ATOM 1679 N N . GLN A 1 226 ? -1.079 18.781 8.07 1 94.88 226 GLN A N 1
ATOM 1680 C CA . GLN A 1 226 ? -2.518 18.547 8.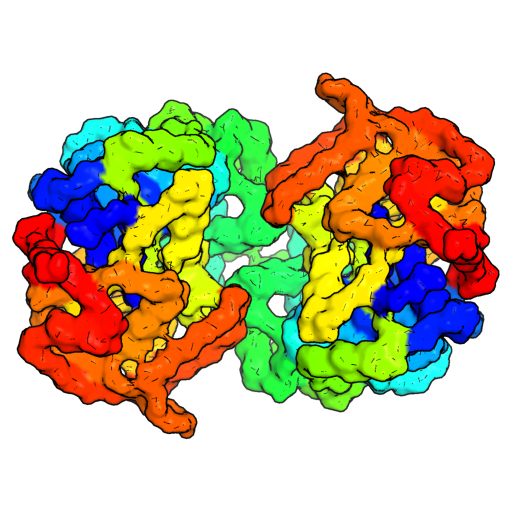008 1 94.88 226 GLN A CA 1
ATOM 1681 C C . GLN A 1 226 ? -3.068 18.109 9.359 1 94.88 226 GLN A C 1
ATOM 1683 O O . GLN A 1 226 ? -2.582 18.547 10.406 1 94.88 226 GLN A O 1
ATOM 1688 N N . GLY A 1 227 ? -4.25 17.531 9.398 1 97.62 227 GLY A N 1
ATOM 1689 C CA . GLY A 1 227 ? -4.887 17.109 10.633 1 97.62 227 GLY A CA 1
ATOM 1690 C C . GLY A 1 227 ? -5.211 15.625 10.648 1 97.62 227 GLY A C 1
ATOM 1691 O O . GLY A 1 227 ? -5.41 15.016 9.594 1 97.62 227 GLY A O 1
ATOM 1692 N N . VAL A 1 228 ? -5.301 15.102 11.836 1 98.12 228 VAL A N 1
ATOM 1693 C CA . VAL A 1 228 ? -5.473 13.672 12.055 1 98.12 228 VAL A CA 1
ATOM 1694 C C . VAL A 1 228 ? -6.734 13.188 11.344 1 98.12 228 VAL A C 1
ATOM 1696 O O . VAL A 1 228 ? -6.777 12.062 10.836 1 98.12 228 VAL A O 1
ATOM 1699 N N . LEU A 1 229 ? -7.75 14.023 11.25 1 98.06 229 LEU A N 1
ATOM 1700 C CA . LEU A 1 229 ? -9.016 13.625 10.648 1 98.06 229 LEU A CA 1
ATOM 1701 C C . LEU A 1 229 ? -8.891 13.539 9.133 1 98.06 229 LEU A C 1
ATOM 1703 O O . LEU A 1 229 ? -9.805 13.055 8.461 1 98.06 229 LEU A O 1
ATOM 1707 N N . LEU A 1 230 ? -7.727 13.938 8.641 1 96.19 230 LEU A N 1
ATOM 1708 C CA . LEU A 1 230 ? -7.43 13.828 7.215 1 96.19 230 LEU A CA 1
ATOM 1709 C C . LEU A 1 230 ? -6.414 12.719 6.953 1 96.19 230 LEU A C 1
ATOM 1711 O O . LEU A 1 230 ? -5.953 12.547 5.82 1 96.19 230 LEU A O 1
ATOM 1715 N N . ASP A 1 231 ? -6.043 11.945 7.934 1 96.75 231 ASP A N 1
ATOM 1716 C CA . ASP A 1 231 ? -5.062 10.867 7.828 1 96.75 231 ASP A CA 1
ATOM 1717 C C . ASP A 1 231 ? -5.449 9.875 6.73 1 96.75 231 ASP A C 1
ATOM 1719 O O . ASP A 1 231 ? -6.621 9.516 6.594 1 96.75 231 ASP A O 1
ATOM 1723 N N . GLU A 1 232 ? -4.488 9.406 6.047 1 93.62 232 GLU A N 1
ATOM 1724 C CA . GLU A 1 232 ? -4.746 8.562 4.883 1 93.62 232 GLU A CA 1
ATOM 1725 C C . GLU A 1 232 ? -5.434 7.266 5.281 1 93.62 232 GLU A C 1
ATOM 1727 O O . GLU A 1 232 ? -6.219 6.707 4.512 1 93.62 232 GLU A O 1
ATOM 1732 N N . TRP A 1 233 ? -5.16 6.742 6.469 1 93.31 233 TRP A N 1
ATOM 1733 C CA . TRP A 1 233 ? -5.668 5.426 6.852 1 93.31 233 TRP A CA 1
ATOM 1734 C C . TRP A 1 233 ? -6.68 5.543 7.988 1 93.31 233 TRP A C 1
ATOM 1736 O O . TRP A 1 233 ? -7.434 4.605 8.258 1 93.31 233 TRP A O 1
ATOM 1746 N N . ARG A 1 234 ? -6.648 6.727 8.656 1 97 234 ARG A N 1
ATOM 1747 C CA . ARG A 1 234 ? -7.473 6.863 9.852 1 97 234 ARG A CA 1
ATOM 1748 C C . ARG A 1 234 ? -8.5 7.977 9.68 1 97 234 ARG A C 1
ATOM 1750 O O . ARG A 1 234 ? -9.453 8.07 10.461 1 97 234 ARG A O 1
ATOM 1757 N N . GLY A 1 235 ? -8.297 8.789 8.672 1 97 235 GLY A N 1
ATOM 1758 C CA . GLY A 1 235 ? -9.242 9.867 8.422 1 97 235 GLY A CA 1
ATOM 1759 C C . GLY A 1 235 ? -10.523 9.383 7.766 1 97 235 GLY A C 1
ATOM 1760 O O . GLY A 1 235 ? -10.812 8.188 7.762 1 97 235 GLY A O 1
ATOM 1761 N N . PHE A 1 236 ? -11.289 10.32 7.273 1 95.19 236 PHE A N 1
ATOM 1762 C CA . PHE A 1 236 ? -12.602 10 6.715 1 95.19 236 PHE A CA 1
ATOM 1763 C C . PHE A 1 236 ? -12.516 9.836 5.203 1 95.19 236 PHE A C 1
ATOM 1765 O O . PHE A 1 236 ? -12.852 10.758 4.457 1 95.19 236 PHE A O 1
ATOM 1772 N N . HIS A 1 237 ? -12.133 8.672 4.812 1 92 237 HIS A N 1
ATOM 1773 C CA . HIS A 1 237 ? -11.961 8.297 3.416 1 92 237 HIS A CA 1
ATOM 1774 C C . HIS A 1 237 ? -13.266 8.438 2.641 1 92 237 HIS A C 1
ATOM 1776 O O . HIS A 1 237 ? -14.336 8.078 3.145 1 92 237 HIS A O 1
ATOM 1782 N N . PRO A 1 238 ? -13.156 9.008 1.368 1 87.94 238 PRO A N 1
ATOM 1783 C CA . PRO A 1 238 ? -11.984 9.273 0.539 1 87.94 238 PRO A CA 1
ATOM 1784 C C . PRO A 1 238 ? -11.5 10.719 0.655 1 87.94 238 PRO A C 1
ATOM 1786 O O . PRO A 1 238 ? -10.633 11.148 -0.116 1 87.94 238 PRO A O 1
ATOM 1789 N N . HIS A 1 239 ? -12.031 11.438 1.614 1 89.75 239 HIS A N 1
ATOM 1790 C CA . HIS A 1 239 ? -11.672 12.844 1.769 1 89.75 239 HIS A CA 1
ATOM 1791 C C . HIS A 1 239 ? -10.484 13 2.711 1 89.75 239 HIS A C 1
ATOM 1793 O O . HIS A 1 239 ? -10.594 13.656 3.752 1 89.75 239 HIS A O 1
ATOM 1799 N N . THR A 1 240 ? -9.375 12.406 2.361 1 92.75 240 THR A N 1
ATOM 1800 C CA . THR A 1 240 ? -8.18 12.367 3.193 1 92.75 240 THR A CA 1
ATOM 1801 C C . THR A 1 240 ? -6.961 12.859 2.414 1 92.75 240 THR A C 1
ATOM 1803 O O . THR A 1 240 ? -7.047 13.109 1.21 1 92.75 240 THR A O 1
ATOM 1806 N N . THR A 1 241 ? -5.918 13.133 3.152 1 90.44 241 THR A N 1
ATOM 1807 C CA . THR A 1 241 ? -4.621 13.383 2.531 1 90.44 241 THR A CA 1
ATOM 1808 C C . THR A 1 241 ? -3.877 12.07 2.303 1 90.44 241 THR A C 1
ATOM 1810 O O . THR A 1 241 ? -4.25 11.031 2.859 1 90.44 241 THR A O 1
ATOM 1813 N N . TRP A 1 242 ? -2.949 12.102 1.437 1 88.81 242 TRP A N 1
ATOM 1814 C CA . TRP A 1 242 ? -2.141 10.922 1.132 1 88.81 242 TRP A CA 1
ATOM 1815 C C . TRP A 1 242 ? -0.883 10.891 1.993 1 88.81 242 TRP A C 1
ATOM 1817 O O . TRP A 1 242 ? 0.231 10.797 1.472 1 88.81 242 TRP A O 1
ATOM 1827 N N . SER A 1 243 ? -0.977 10.969 3.293 1 92.5 243 SER A N 1
ATOM 1828 C CA . SER A 1 243 ? 0.113 10.867 4.258 1 92.5 243 SER A CA 1
ATOM 1829 C C . SER A 1 243 ? -0.399 10.438 5.629 1 92.5 243 SER A C 1
ATOM 1831 O O . SER A 1 243 ? -1.557 10.68 5.973 1 92.5 243 SER A O 1
ATOM 1833 N N . THR A 1 244 ? 0.438 9.773 6.332 1 94.94 244 THR A N 1
ATOM 1834 C CA . THR A 1 244 ? 0.107 9.359 7.691 1 94.94 244 THR A CA 1
ATOM 1835 C C . THR A 1 244 ? 0.33 10.508 8.672 1 94.94 244 THR A C 1
ATOM 1837 O O . THR A 1 244 ? 1.471 10.828 9.016 1 94.94 244 THR A O 1
ATOM 1840 N N . VAL A 1 245 ? -0.751 11.047 9.125 1 97.12 245 VAL A N 1
ATOM 1841 C CA . VAL A 1 245 ? -0.721 12.258 9.945 1 97.12 245 VAL A CA 1
ATOM 1842 C C . VAL A 1 245 ? -0.542 11.883 11.414 1 97.12 245 VAL A C 1
ATOM 1844 O O . VAL A 1 245 ? 0.177 12.562 12.148 1 97.12 245 VAL A O 1
ATOM 1847 N N . GLU A 1 246 ? -1.269 10.82 11.852 1 97.19 246 GLU A N 1
ATOM 1848 C CA . GLU A 1 246 ? -1.163 10.398 13.25 1 97.19 246 GLU A CA 1
ATOM 1849 C C . GLU A 1 246 ? 0.266 9.992 13.594 1 97.19 246 GLU A C 1
ATOM 1851 O O . GLU A 1 246 ? 1.107 9.844 12.703 1 97.19 246 GLU A O 1
ATOM 1856 N N . PRO A 1 247 ? 0.678 9.852 14.805 1 97.75 247 PRO A N 1
ATOM 1857 C CA . PRO A 1 247 ? 2.064 9.953 15.266 1 97.75 247 PRO A CA 1
ATOM 1858 C C . PRO A 1 247 ? 2.891 8.711 14.93 1 97.75 247 PRO A C 1
ATOM 1860 O O . PRO A 1 247 ? 4.07 8.633 15.281 1 97.75 247 PRO A O 1
ATOM 1863 N N . ARG A 1 248 ? 2.445 7.758 14.234 1 95.25 248 ARG A N 1
ATOM 1864 C CA . ARG A 1 248 ? 3.131 6.484 14.062 1 95.25 248 ARG A CA 1
ATOM 1865 C C . ARG A 1 248 ? 4.473 6.672 13.367 1 95.25 248 ARG A C 1
ATOM 1867 O O . ARG A 1 248 ? 5.457 6.012 13.703 1 95.25 248 ARG A O 1
ATOM 1874 N N . ASN A 1 249 ? 4.508 7.508 12.367 1 96.25 249 ASN A N 1
ATOM 1875 C CA . ASN A 1 249 ? 5.77 7.75 11.672 1 96.25 249 ASN A CA 1
ATOM 1876 C C . ASN A 1 249 ? 6.809 8.367 12.602 1 96.25 249 ASN A C 1
ATOM 1878 O O . ASN A 1 249 ? 7.973 7.969 12.586 1 96.25 249 ASN A O 1
ATOM 1882 N N . ALA A 1 250 ? 6.395 9.367 13.375 1 97.94 250 ALA A N 1
ATOM 1883 C CA . ALA A 1 250 ? 7.293 9.992 14.344 1 97.94 250 ALA A CA 1
ATOM 1884 C C . ALA A 1 250 ? 7.781 8.969 15.367 1 97.94 250 ALA A C 1
ATOM 1886 O O . ALA A 1 250 ? 8.977 8.914 15.68 1 97.94 250 ALA A O 1
ATOM 1887 N N . ARG A 1 251 ? 6.906 8.141 15.891 1 96.31 251 ARG A N 1
ATOM 1888 C CA . ARG A 1 251 ? 7.262 7.113 16.859 1 96.31 251 ARG A CA 1
ATOM 1889 C C . ARG A 1 251 ? 8.25 6.113 16.266 1 96.31 251 ARG A C 1
ATOM 1891 O O . ARG A 1 251 ? 9.156 5.645 16.953 1 96.31 251 ARG A O 1
ATOM 1898 N N . ALA A 1 252 ? 8.016 5.766 15.016 1 92.81 252 ALA A N 1
ATOM 1899 C CA . ALA A 1 252 ? 8.93 4.848 14.344 1 92.81 252 ALA A CA 1
ATOM 1900 C C . ALA A 1 252 ? 10.336 5.438 14.25 1 92.81 252 ALA A C 1
ATOM 1902 O O . ALA A 1 252 ? 11.32 4.738 14.484 1 92.81 252 ALA A O 1
ATOM 1903 N N . LEU A 1 253 ? 10.43 6.676 13.898 1 95.69 253 LEU A N 1
ATOM 1904 C CA . LEU A 1 253 ? 11.719 7.355 13.836 1 95.69 253 LEU A CA 1
ATOM 1905 C C . LEU A 1 253 ? 12.391 7.371 15.203 1 95.69 253 LEU A C 1
ATOM 1907 O O . LEU A 1 253 ? 13.594 7.094 15.312 1 95.69 253 LEU A O 1
ATOM 1911 N N . LEU A 1 254 ? 11.641 7.652 16.234 1 96.69 254 LEU A N 1
ATOM 1912 C CA . LEU A 1 254 ? 12.172 7.719 17.594 1 96.69 254 LEU A CA 1
ATOM 1913 C C . LEU A 1 254 ? 12.609 6.34 18.078 1 96.69 254 LEU A C 1
ATOM 1915 O O . LEU A 1 254 ? 13.633 6.215 18.75 1 96.69 254 LEU A O 1
ATOM 1919 N N . ALA A 1 255 ? 11.859 5.352 17.719 1 92.5 255 ALA A N 1
ATOM 1920 C CA . ALA A 1 255 ? 12.227 3.984 18.078 1 92.5 255 ALA A CA 1
ATOM 1921 C C . ALA A 1 255 ? 13.586 3.605 17.5 1 92.5 255 ALA A C 1
ATOM 1923 O O . ALA A 1 255 ? 14.352 2.867 18.141 1 92.5 255 ALA A O 1
ATOM 1924 N N . GLU A 1 256 ? 13.898 4.074 16.359 1 90.38 256 GLU A N 1
ATOM 1925 C CA . GLU A 1 256 ? 15.172 3.789 15.703 1 90.38 256 GLU A CA 1
ATOM 1926 C C . GLU A 1 256 ? 16.344 4.273 16.547 1 90.38 256 GLU A C 1
ATOM 1928 O O . GLU A 1 256 ? 17.453 3.732 16.438 1 90.38 256 GLU A O 1
ATOM 1933 N N . ILE A 1 257 ? 16.125 5.258 17.359 1 94.94 257 ILE A N 1
ATOM 1934 C CA . ILE A 1 257 ? 17.219 5.805 18.141 1 94.94 257 ILE A CA 1
ATOM 1935 C C . ILE A 1 257 ? 16.984 5.527 19.625 1 94.94 257 ILE A C 1
ATOM 1937 O O . ILE A 1 257 ? 17.609 6.164 20.484 1 94.94 257 ILE A O 1
ATOM 1941 N N . GLY A 1 258 ? 15.992 4.668 19.922 1 93.25 258 GLY A N 1
ATOM 1942 C CA . GLY A 1 258 ? 15.734 4.238 21.281 1 93.25 258 GLY A CA 1
ATOM 1943 C C . GLY A 1 258 ? 15.164 5.34 22.156 1 93.25 258 GLY A C 1
ATOM 1944 O O . GLY A 1 258 ? 15.469 5.414 23.344 1 93.25 258 GLY A O 1
ATOM 1945 N N . ALA A 1 259 ? 14.406 6.195 21.578 1 94.75 259 ALA A N 1
ATOM 1946 C CA . ALA A 1 259 ? 13.875 7.324 22.328 1 94.75 259 ALA A CA 1
ATOM 1947 C C . ALA A 1 259 ? 12.352 7.266 22.391 1 94.75 259 ALA A C 1
ATOM 1949 O O . ALA A 1 259 ? 11.719 6.496 21.656 1 94.75 259 ALA A O 1
ATOM 1950 N N . THR A 1 260 ? 11.789 8.039 23.266 1 93.94 260 THR A N 1
ATOM 1951 C CA . THR A 1 260 ? 10.344 8.156 23.438 1 93.94 260 THR A CA 1
ATOM 1952 C C . THR A 1 260 ? 9.891 9.602 23.266 1 93.94 260 THR A C 1
ATOM 1954 O O . THR A 1 260 ? 10.711 10.492 23 1 93.94 260 THR A O 1
ATOM 1957 N N . CYS A 1 261 ? 8.562 9.781 23.312 1 96.25 261 CYS A N 1
ATOM 1958 C CA . CYS A 1 261 ? 8.062 11.133 23.078 1 96.25 261 CYS A CA 1
ATOM 1959 C C . CYS A 1 261 ? 6.793 11.383 23.891 1 96.25 261 CYS A C 1
ATOM 1961 O O . CYS A 1 261 ? 6.176 10.445 24.391 1 96.25 261 CYS A O 1
ATOM 1963 N N . ASP A 1 262 ? 6.512 12.641 24.062 1 96.56 262 ASP A N 1
ATOM 1964 C CA . ASP A 1 262 ? 5.184 13.133 24.438 1 96.56 262 ASP A CA 1
ATOM 1965 C C . ASP A 1 262 ? 4.438 13.648 23.203 1 96.56 262 ASP A C 1
ATOM 1967 O O . ASP A 1 262 ? 5.031 14.297 22.344 1 96.56 262 ASP A O 1
ATOM 1971 N N . VAL A 1 263 ? 3.164 13.305 23.109 1 97.62 263 VAL A N 1
ATOM 1972 C CA . VAL A 1 263 ? 2.35 13.773 22 1 97.62 263 VAL A CA 1
ATOM 1973 C C . VAL A 1 263 ? 1.496 14.953 22.438 1 97.62 263 VAL A C 1
ATOM 1975 O O . VAL A 1 263 ? 0.753 14.859 23.422 1 97.62 263 VAL A O 1
ATOM 1978 N N . LEU A 1 264 ? 1.654 16.094 21.781 1 97.88 264 LEU A N 1
ATOM 1979 C CA . LEU A 1 264 ? 0.858 17.297 21.984 1 97.88 264 LEU A CA 1
ATOM 1980 C C . LEU A 1 264 ? -0.193 17.438 20.875 1 97.88 264 LEU A C 1
ATOM 1982 O O . LEU A 1 264 ? 0.144 17.688 19.719 1 97.88 264 LEU A O 1
ATOM 1986 N N . GLY A 1 265 ? -1.438 17.25 21.25 1 98.44 265 GLY A N 1
ATOM 1987 C CA . GLY A 1 265 ? -2.533 17.484 20.328 1 98.44 265 GLY A CA 1
ATOM 1988 C C . GLY A 1 265 ? -3.01 18.922 20.312 1 98.44 265 GLY A C 1
ATOM 1989 O O . GLY A 1 265 ? -3.32 19.484 21.359 1 98.44 265 GLY A O 1
ATOM 1990 N N . VAL A 1 266 ? -3.047 19.484 19.109 1 98.38 266 VAL A N 1
ATOM 1991 C CA . VAL A 1 266 ? -3.48 20.875 18.969 1 98.38 266 VAL A CA 1
ATOM 1992 C C . VAL A 1 266 ? -4.922 20.922 18.469 1 98.38 266 VAL A C 1
ATOM 1994 O O . VAL A 1 266 ? -5.289 20.172 17.562 1 98.38 266 VAL A O 1
ATOM 1997 N N . THR A 1 267 ? -5.738 21.719 19.078 1 97.69 267 THR A N 1
ATOM 1998 C CA . THR A 1 267 ? -7.105 21.969 18.625 1 97.69 267 THR A CA 1
ATOM 1999 C C . THR A 1 267 ? -7.488 23.422 18.828 1 97.69 267 THR A C 1
ATOM 2001 O O . THR A 1 267 ? -6.715 24.203 19.391 1 97.69 267 THR A O 1
ATOM 2004 N N . ARG A 1 268 ? -8.562 23.828 18.281 1 95.06 268 ARG A N 1
ATOM 2005 C CA . ARG A 1 268 ? -9.078 25.188 18.453 1 95.06 268 ARG A CA 1
ATOM 2006 C C . ARG A 1 268 ? -10.5 25.156 19.016 1 95.06 268 ARG A C 1
ATOM 2008 O O . ARG A 1 268 ? -11.055 24.078 19.266 1 95.06 268 ARG A O 1
ATOM 2015 N N . THR A 1 269 ? -11.094 26.328 19.281 1 94.62 269 THR A N 1
ATOM 2016 C CA . THR A 1 269 ? -12.367 26.438 20 1 94.62 269 THR A CA 1
ATOM 2017 C C . THR A 1 269 ? -13.539 26.219 19.047 1 94.62 269 THR A C 1
ATOM 2019 O O . THR A 1 269 ? -14.695 26.219 19.453 1 94.62 269 THR A O 1
ATOM 2022 N N . TYR A 1 270 ? -13.312 26.047 17.797 1 95 270 TYR A N 1
ATOM 2023 C CA . TYR A 1 270 ? -14.227 25.656 16.734 1 95 270 TYR A CA 1
ATOM 2024 C C . TYR A 1 270 ? -13.516 24.812 15.672 1 95 270 TYR A C 1
ATOM 2026 O O . TYR A 1 270 ? -12.32 24.547 15.797 1 95 270 TYR A O 1
ATOM 2034 N N . LEU A 1 271 ? -14.281 24.328 14.727 1 95 271 LEU A N 1
ATOM 2035 C CA . LEU A 1 271 ? -13.633 23.484 13.719 1 95 271 LEU A CA 1
ATOM 2036 C C . LEU A 1 271 ? -13.695 24.141 12.344 1 95 271 LEU A C 1
ATOM 2038 O O . LEU A 1 271 ? -14.594 24.938 12.07 1 95 271 LEU A O 1
ATOM 2042 N N . THR A 1 272 ? -12.695 23.891 11.602 1 93.06 272 THR A N 1
ATOM 2043 C CA . THR A 1 272 ? -12.656 24.312 10.203 1 93.06 272 THR A CA 1
ATOM 2044 C C . THR A 1 272 ? -12.242 23.141 9.297 1 93.06 272 THR A C 1
ATOM 2046 O O . THR A 1 272 ? -11.617 22.188 9.758 1 93.06 272 THR A O 1
ATOM 2049 N N . ARG A 1 273 ? -12.664 23.234 8.109 1 91.38 273 ARG A N 1
ATOM 2050 C CA . ARG A 1 273 ? -12.297 22.219 7.117 1 91.38 273 ARG A CA 1
ATOM 2051 C C . ARG A 1 273 ? -12.234 22.828 5.719 1 91.38 273 ARG A C 1
ATOM 2053 O O . ARG A 1 273 ? -13.094 23.625 5.344 1 91.38 273 ARG A O 1
ATOM 2060 N N . HIS A 1 274 ? -11.195 22.453 5.059 1 86.12 274 HIS A N 1
ATOM 2061 C CA . HIS A 1 274 ? -11.102 22.812 3.648 1 86.12 274 HIS A CA 1
ATOM 2062 C C . HIS A 1 274 ? -11.602 21.672 2.758 1 86.12 274 HIS A C 1
ATOM 2064 O O . HIS A 1 274 ? -11.242 20.516 2.967 1 86.12 274 HIS A O 1
ATOM 2070 N N . GLY A 1 275 ? -12.422 22 1.798 1 83.5 275 GLY A N 1
ATOM 2071 C CA . GLY A 1 275 ? -12.781 21.031 0.771 1 83.5 275 GLY A CA 1
ATOM 2072 C C . GLY A 1 275 ? -13.93 20.125 1.175 1 83.5 275 GLY A C 1
ATOM 2073 O O . GLY A 1 275 ? -14.609 20.391 2.168 1 83.5 275 GLY A O 1
ATOM 2074 N N . ALA A 1 276 ? -14.086 19.047 0.344 1 86.19 276 ALA A N 1
ATOM 2075 C CA . ALA A 1 276 ? -15.211 18.141 0.508 1 86.19 276 ALA A CA 1
ATOM 2076 C C . ALA A 1 276 ? -14.977 17.172 1.665 1 86.19 276 ALA A C 1
ATOM 2078 O O . ALA A 1 276 ? -13.852 17.031 2.15 1 86.19 276 ALA A O 1
ATOM 2079 N N . GLY A 1 277 ? -16.156 16.531 2.131 1 91.38 277 GLY A N 1
ATOM 2080 C CA . GLY A 1 277 ? -16.078 15.547 3.195 1 91.38 277 GLY A CA 1
ATOM 2081 C C . GLY A 1 277 ? -17.047 15.828 4.332 1 91.38 277 GLY A C 1
ATOM 2082 O O . GLY A 1 277 ? -17.625 16.922 4.406 1 91.38 277 GLY A O 1
ATOM 2083 N N . PRO A 1 278 ? -17.109 14.914 5.18 1 95.38 278 PRO A N 1
ATOM 2084 C CA . PRO A 1 278 ? -18.094 15.062 6.254 1 95.38 278 PRO A CA 1
ATOM 2085 C C . PRO A 1 278 ? -17.688 16.125 7.277 1 95.38 278 PRO A C 1
ATOM 2087 O O . PRO A 1 278 ? -16.516 16.266 7.598 1 95.38 278 PRO A O 1
ATOM 2090 N N . PHE A 1 279 ? -18.641 16.875 7.711 1 96.19 279 PHE A N 1
ATOM 2091 C CA . PHE A 1 279 ? -18.5 17.938 8.688 1 96.19 279 PHE A CA 1
ATOM 2092 C C . PHE A 1 279 ? -19.797 18.156 9.453 1 96.19 279 PHE A C 1
ATOM 2094 O O . PHE A 1 279 ? -20.484 19.172 9.242 1 96.19 279 PHE A O 1
ATOM 2101 N N . PRO A 1 280 ? -20.031 17.266 10.414 1 96.88 280 PRO A N 1
ATOM 2102 C CA . PRO A 1 280 ? -21.344 17.234 11.062 1 96.88 280 PRO A CA 1
ATOM 2103 C C . PRO A 1 280 ? -21.703 18.578 11.695 1 96.88 280 PRO A C 1
ATOM 2105 O O . PRO A 1 280 ? -22.875 18.969 11.68 1 96.88 280 PRO A O 1
ATOM 2108 N N . THR A 1 281 ? -20.781 19.312 12.211 1 97.44 281 THR A N 1
ATOM 2109 C CA . THR A 1 281 ? -21.094 20.5 12.984 1 97.44 281 THR A CA 1
ATOM 2110 C C . THR A 1 281 ? -21.031 21.75 12.102 1 97.44 281 THR A C 1
ATOM 2112 O O . THR A 1 281 ? -21.016 22.875 12.609 1 97.44 281 THR A O 1
ATOM 2115 N N . GLU A 1 282 ? -20.906 21.516 10.797 1 96.31 282 GLU A N 1
ATOM 2116 C CA . GLU A 1 282 ? -20.812 22.641 9.875 1 96.31 282 GLU A CA 1
ATOM 2117 C C . GLU A 1 282 ? -22 23.594 10.047 1 96.31 282 GLU A C 1
ATOM 2119 O O . GLU A 1 282 ? -23.125 23.141 10.227 1 96.31 282 GLU A O 1
ATOM 2124 N N . ASP A 1 283 ? -21.672 24.859 10.094 1 95 283 ASP A N 1
ATOM 2125 C CA . ASP A 1 283 ? -22.672 25.906 10.219 1 95 283 ASP A CA 1
ATOM 2126 C C . ASP A 1 283 ? -22.312 27.125 9.367 1 95 283 ASP A C 1
ATOM 2128 O O . ASP A 1 283 ? -21.422 27.906 9.742 1 95 283 ASP A O 1
ATOM 2132 N N . ALA A 1 284 ? -23 27.344 8.352 1 88.12 284 ALA A N 1
ATOM 2133 C CA . ALA A 1 284 ? -22.734 28.438 7.418 1 88.12 284 ALA A CA 1
ATOM 2134 C C . ALA A 1 284 ? -22.938 29.797 8.086 1 88.12 284 ALA A C 1
ATOM 2136 O O . ALA A 1 284 ? -22.406 30.812 7.625 1 88.12 284 ALA A O 1
ATOM 2137 N N . ALA A 1 285 ? -23.609 29.812 9.133 1 88.75 285 ALA A N 1
ATOM 2138 C CA . ALA A 1 285 ? -23.906 31.062 9.812 1 88.75 285 ALA A CA 1
ATOM 2139 C C . ALA A 1 285 ? -22.734 31.516 10.672 1 88.75 285 ALA A C 1
ATOM 2141 O O . ALA A 1 285 ? -22.672 32.688 11.102 1 88.75 285 ALA A O 1
ATOM 2142 N N . LEU A 1 286 ? -21.875 30.594 10.898 1 88.06 286 LEU A N 1
ATOM 2143 C CA . LEU A 1 286 ? -20.703 30.984 11.672 1 88.06 286 LEU A CA 1
ATOM 2144 C C . LEU A 1 286 ? -19.797 31.891 10.859 1 88.06 286 LEU A C 1
ATOM 2146 O O . LEU A 1 286 ? -19.312 31.516 9.789 1 88.06 286 LEU A O 1
ATOM 2150 N N . ASP A 1 287 ? -19.672 33.156 11.227 1 82.5 287 ASP A N 1
ATOM 2151 C CA . ASP A 1 287 ? -18.812 34.125 10.562 1 82.5 287 ASP A CA 1
ATOM 2152 C C . ASP A 1 287 ? -17.547 34.406 11.359 1 82.5 287 ASP A C 1
ATOM 2154 O O . ASP A 1 287 ? -17.484 35.344 12.133 1 82.5 287 ASP A O 1
ATOM 2158 N N . LEU A 1 288 ? -16.703 33.625 11.281 1 82.94 288 LEU A N 1
ATOM 2159 C CA . LEU A 1 288 ? -15.422 33.719 11.977 1 82.94 288 LEU A CA 1
ATOM 2160 C C . LEU A 1 288 ? -14.32 34.156 11.008 1 82.94 288 LEU A C 1
ATOM 2162 O O . LEU A 1 288 ? -14.203 33.625 9.906 1 82.94 288 LEU A O 1
ATOM 2166 N N . PRO A 1 289 ? -13.672 35.25 11.406 1 73.94 289 PRO A N 1
ATOM 2167 C CA . PRO A 1 289 ? -12.641 35.75 10.516 1 73.94 289 PRO A CA 1
ATOM 2168 C C . PRO A 1 289 ? -11.484 34.781 10.305 1 73.94 289 PRO A C 1
ATOM 2170 O O . PRO A 1 289 ? -11 34.188 11.266 1 73.94 289 PRO A O 1
ATOM 2173 N N . GLU A 1 290 ? -11.234 34.438 9.102 1 76.75 290 GLU A N 1
ATOM 2174 C CA . GLU A 1 290 ? -10.102 33.594 8.719 1 76.75 290 GLU A CA 1
ATOM 2175 C C . GLU A 1 290 ? -9.258 34.281 7.637 1 76.75 290 GLU A C 1
ATOM 2177 O O . GLU A 1 290 ? -9.344 33.906 6.465 1 76.75 290 GLU A O 1
ATOM 2182 N N . ARG A 1 291 ? -8.297 35.125 8.086 1 69.62 291 ARG A N 1
ATOM 2183 C CA . ARG A 1 291 ? -7.578 36 7.184 1 69.62 291 ARG A CA 1
ATOM 2184 C C . ARG A 1 291 ? -6.582 35.25 6.328 1 69.62 291 ARG A C 1
ATOM 2186 O O . ARG A 1 291 ? -6.305 35.625 5.188 1 69.62 291 ARG A O 1
ATOM 2193 N N . HIS A 1 292 ? -6.074 34.219 6.875 1 69.19 292 HIS A N 1
ATOM 2194 C CA . HIS A 1 292 ? -4.949 33.594 6.195 1 69.19 292 HIS A CA 1
ATOM 2195 C C . HIS A 1 292 ? -5.383 32.312 5.48 1 69.19 292 HIS A C 1
ATOM 2197 O O . HIS A 1 292 ? -4.547 31.609 4.918 1 69.19 292 HIS A O 1
ATOM 2203 N N . ASN A 1 293 ? -6.617 32 5.559 1 66.31 293 ASN A N 1
ATOM 2204 C CA . ASN A 1 293 ? -7.098 30.812 4.887 1 66.31 293 ASN A CA 1
ATOM 2205 C C . ASN A 1 293 ? -7.742 31.141 3.543 1 66.31 293 ASN A C 1
ATOM 2207 O O . ASN A 1 293 ? -8.867 31.641 3.496 1 66.31 293 ASN A O 1
ATOM 2211 N N . THR A 1 294 ? -6.84 31.047 2.551 1 62.78 294 THR A N 1
ATOM 2212 C CA . THR A 1 294 ? -7.324 31.328 1.204 1 62.78 294 THR A CA 1
ATOM 2213 C C . THR A 1 294 ? -7.73 30.031 0.497 1 62.78 294 THR A C 1
ATOM 2215 O O . THR A 1 294 ? -7.254 28.953 0.847 1 62.78 294 THR A O 1
ATOM 2218 N N . THR A 1 295 ? -8.828 30.172 -0.281 1 61.84 295 THR A N 1
ATOM 2219 C CA . THR A 1 295 ? -9.273 29.016 -1.062 1 61.84 295 THR A CA 1
ATOM 2220 C C . THR A 1 295 ? -8.477 28.906 -2.359 1 61.84 295 THR A C 1
ATOM 2222 O O . THR A 1 295 ? -8.461 29.828 -3.166 1 61.84 295 THR A O 1
ATOM 2225 N N . GLY A 1 296 ? -7.621 27.859 -2.371 1 61.25 296 GLY A N 1
ATOM 2226 C CA . GLY A 1 296 ? -6.949 27.594 -3.635 1 61.25 296 GLY A CA 1
ATOM 2227 C C . GLY A 1 296 ? -7.863 26.984 -4.68 1 61.25 296 GLY A C 1
ATOM 2228 O O . GLY A 1 296 ? -8.984 26.562 -4.367 1 61.25 296 GLY A O 1
ATOM 2229 N N . ARG A 1 297 ? -7.418 26.984 -5.918 1 63.91 297 ARG A N 1
ATOM 2230 C CA . ARG A 1 297 ? -8.172 26.516 -7.074 1 63.91 297 ARG A CA 1
ATOM 2231 C C . ARG A 1 297 ? -8.633 25.078 -6.879 1 63.91 297 ARG A C 1
ATOM 2233 O O . ARG A 1 297 ? -9.734 24.703 -7.293 1 63.91 297 ARG A O 1
ATOM 2240 N N . TYR A 1 298 ? -7.867 24.297 -6.168 1 70.5 298 TYR A N 1
ATOM 2241 C CA . TYR A 1 298 ? -8.172 22.859 -6.168 1 70.5 298 TYR A CA 1
ATOM 2242 C C . TYR A 1 298 ? -8.68 22.422 -4.805 1 70.5 298 TYR A C 1
ATOM 2244 O O . TYR A 1 298 ? -9.312 21.359 -4.688 1 70.5 298 TYR A O 1
ATOM 2252 N N . GLN A 1 299 ? -8.516 23.062 -3.732 1 70.94 299 GLN A N 1
ATOM 2253 C CA . GLN A 1 299 ? -8.805 22.641 -2.367 1 70.94 299 GLN A CA 1
ATOM 2254 C C . GLN A 1 299 ? -10.305 22.656 -2.086 1 70.94 299 GLN A C 1
ATOM 2256 O O . GLN A 1 299 ? -10.797 21.875 -1.273 1 70.94 299 GLN A O 1
ATOM 2261 N N . GLY A 1 300 ? -11.023 23.453 -2.713 1 72.19 300 GLY A N 1
ATOM 2262 C CA . GLY A 1 300 ? -12.445 23.578 -2.443 1 72.19 300 GLY A CA 1
ATOM 2263 C C . GLY A 1 300 ? -12.773 24.688 -1.454 1 72.19 300 GLY A C 1
ATOM 2264 O O . GLY A 1 300 ? -11.906 25.469 -1.079 1 72.19 300 GLY A O 1
ATOM 2265 N N . GLU A 1 301 ? -13.938 24.75 -0.965 1 78.81 301 GLU A N 1
ATOM 2266 C CA . GLU A 1 301 ? -14.453 25.812 -0.115 1 78.81 301 GLU A CA 1
ATOM 2267 C C . GLU A 1 301 ? -13.938 25.672 1.314 1 78.81 301 GLU A C 1
ATOM 2269 O O . GLU A 1 301 ? -13.672 24.578 1.784 1 78.81 301 GLU A O 1
ATOM 2274 N N . PHE A 1 302 ? -13.781 26.812 1.884 1 87.38 302 PHE A N 1
ATOM 2275 C CA . PHE A 1 302 ? -13.445 26.859 3.303 1 87.38 302 PHE A CA 1
ATOM 2276 C C . PHE A 1 302 ? -14.711 26.781 4.156 1 87.38 302 PHE A C 1
ATOM 2278 O O . PHE A 1 302 ? -15.602 27.625 4.031 1 87.38 302 PHE A O 1
ATOM 2285 N N . ARG A 1 303 ? -14.781 25.812 4.996 1 91.19 303 ARG A N 1
ATOM 2286 C CA . ARG A 1 303 ? -15.977 25.516 5.777 1 91.19 303 ARG A CA 1
ATOM 2287 C C . ARG A 1 303 ? -15.711 25.688 7.27 1 91.19 303 ARG A C 1
ATOM 2289 O O . ARG A 1 303 ? -14.586 25.5 7.734 1 91.19 303 ARG A O 1
ATOM 2296 N N . ARG A 1 304 ? -16.75 26.141 7.984 1 93.56 304 ARG A N 1
ATOM 2297 C CA . ARG A 1 304 ? -16.656 26.359 9.422 1 93.56 304 ARG A CA 1
ATOM 2298 C C . ARG A 1 304 ? -17.75 25.594 10.172 1 93.56 304 ARG A C 1
ATOM 2300 O O . ARG A 1 304 ? -18.828 25.375 9.633 1 93.56 304 ARG A O 1
ATOM 2307 N N . GLY A 1 305 ? -17.391 25.219 11.336 1 95.88 305 GLY A N 1
ATOM 2308 C CA . GLY A 1 305 ? -18.359 24.5 12.164 1 95.88 305 GLY A CA 1
ATOM 2309 C C . GLY A 1 305 ? -18.062 24.641 13.648 1 95.88 305 GLY A C 1
ATOM 2310 O O . GLY A 1 305 ? -17.031 25.188 14.039 1 95.88 305 GLY A O 1
ATOM 2311 N N . HIS A 1 306 ? -19.016 24.219 14.438 1 97.06 306 HIS A N 1
ATOM 2312 C CA . HIS A 1 306 ? -18.906 24.266 15.891 1 97.06 306 HIS A CA 1
ATOM 2313 C C . HIS A 1 306 ? -17.891 23.234 16.391 1 97.06 306 HIS A C 1
ATOM 2315 O O . HIS A 1 306 ? -17.5 22.328 15.648 1 97.06 306 HIS A O 1
ATOM 2321 N N . LEU A 1 307 ? -17.484 23.5 17.641 1 97.38 307 LEU A N 1
ATOM 2322 C CA . LEU A 1 307 ? -16.594 22.547 18.312 1 97.38 307 LEU A CA 1
ATOM 2323 C C . LEU A 1 307 ? -17.219 21.156 18.359 1 97.38 307 LEU A C 1
ATOM 2325 O O . LEU A 1 307 ? -18.422 21.016 18.547 1 97.38 307 LEU A O 1
ATOM 2329 N N . ASP A 1 308 ? -16.391 20.094 18.203 1 98 308 ASP A N 1
ATOM 2330 C CA . ASP A 1 308 ? -16.906 18.734 18.109 1 98 308 ASP A CA 1
ATOM 2331 C C . ASP A 1 308 ? -16.047 17.766 18.922 1 98 308 ASP A C 1
ATOM 2333 O O . ASP A 1 308 ? -15.195 17.078 18.375 1 98 308 ASP A O 1
ATOM 2337 N N . PRO A 1 309 ? -16.344 17.609 20.203 1 97.88 309 PRO A N 1
ATOM 2338 C CA . PRO A 1 309 ? -15.57 16.719 21.062 1 97.88 309 PRO A CA 1
ATOM 2339 C C . PRO A 1 309 ? -15.648 15.258 20.609 1 97.88 309 PRO A C 1
ATOM 2341 O O . PRO A 1 309 ? -14.75 14.469 20.906 1 97.88 309 PRO A O 1
ATOM 2344 N N . ILE A 1 310 ? -16.688 14.867 19.891 1 98.12 310 ILE A N 1
ATOM 2345 C CA . ILE A 1 310 ? -16.812 13.5 19.406 1 98.12 310 ILE A CA 1
ATOM 2346 C C . ILE A 1 310 ? -15.703 13.227 18.375 1 98.12 310 ILE A C 1
ATOM 2348 O O . ILE A 1 310 ? -15.008 12.211 18.469 1 98.12 310 ILE A O 1
ATOM 2352 N N . LEU A 1 311 ? -15.492 14.117 17.438 1 98.5 311 LEU A N 1
ATOM 2353 C CA . LEU A 1 311 ? -14.422 13.992 16.453 1 98.5 311 LEU A CA 1
ATOM 2354 C C . LEU A 1 311 ? -13.055 14.062 17.125 1 98.5 311 LEU A C 1
ATOM 2356 O O . LEU A 1 311 ? -12.133 13.328 16.75 1 98.5 311 LEU A O 1
ATOM 2360 N N . LEU A 1 312 ? -12.969 14.93 18.094 1 98.56 312 LEU A N 1
ATOM 2361 C CA . LEU A 1 312 ? -11.688 15.094 18.766 1 98.56 312 LEU A CA 1
ATOM 2362 C C . LEU A 1 312 ? -11.312 13.828 19.531 1 98.56 312 LEU A C 1
ATOM 2364 O O . LEU A 1 312 ? -10.148 13.422 19.547 1 98.56 312 LEU A O 1
ATOM 2368 N N . ARG A 1 313 ? -12.242 13.203 20.203 1 98.5 313 ARG A N 1
ATOM 2369 C CA . ARG A 1 313 ? -11.984 11.953 20.906 1 98.5 313 ARG A CA 1
ATOM 2370 C C . ARG A 1 313 ? -11.562 10.852 19.938 1 98.5 313 ARG A C 1
ATOM 2372 O O . ARG A 1 313 ? -10.68 10.047 20.25 1 98.5 313 ARG A O 1
ATOM 2379 N N . TYR A 1 314 ? -12.242 10.828 18.797 1 98.5 314 TYR A N 1
ATOM 2380 C CA . TYR A 1 314 ? -11.836 9.883 17.766 1 98.5 314 TYR A CA 1
ATOM 2381 C C . TYR A 1 314 ? -10.383 10.117 17.344 1 98.5 314 TYR A C 1
ATOM 2383 O O . TYR A 1 314 ? -9.602 9.172 17.25 1 98.5 314 TYR A O 1
ATOM 2391 N N . ALA A 1 315 ? -10.047 11.352 17.109 1 98.69 315 ALA A N 1
ATOM 2392 C CA . ALA A 1 315 ? -8.688 11.719 16.719 1 98.69 315 ALA A CA 1
ATOM 2393 C C . ALA A 1 315 ? -7.672 11.266 17.766 1 98.69 315 ALA A C 1
ATOM 2395 O O . ALA A 1 315 ? -6.629 10.703 17.438 1 98.69 315 ALA A O 1
ATOM 2396 N N . ILE A 1 316 ? -7.977 11.492 19.016 1 98.5 316 ILE A N 1
ATOM 2397 C CA . ILE A 1 316 ? -7.094 11.102 20.109 1 98.5 316 ILE A CA 1
ATOM 2398 C C . ILE A 1 316 ? -6.934 9.586 20.141 1 98.5 316 ILE A C 1
ATOM 2400 O O . ILE A 1 316 ? -5.82 9.078 20.281 1 98.5 316 ILE A O 1
ATOM 2404 N N . ALA A 1 317 ? -7.992 8.906 19.938 1 98.12 317 ALA A N 1
ATOM 2405 C CA . ALA A 1 317 ? -7.969 7.445 19.969 1 98.12 317 ALA A CA 1
ATOM 2406 C C . ALA A 1 317 ? -7.078 6.887 18.859 1 98.12 317 ALA A C 1
ATOM 2408 O O . ALA A 1 317 ? -6.277 5.98 19.094 1 98.12 317 ALA A O 1
ATOM 2409 N N . VAL A 1 318 ? -7.16 7.414 17.656 1 97.75 318 VAL A N 1
ATOM 2410 C CA . VAL A 1 318 ? -6.43 6.844 16.531 1 97.75 318 VAL A CA 1
ATOM 2411 C C . VAL A 1 318 ? -4.973 7.289 16.578 1 97.75 318 VAL A C 1
ATOM 2413 O O . VAL A 1 318 ? -4.121 6.738 15.883 1 97.75 318 VAL A O 1
ATOM 2416 N N . CYS A 1 319 ? -4.727 8.242 17.453 1 97.88 319 CYS A N 1
ATOM 2417 C CA . CYS A 1 319 ? -3.34 8.617 17.719 1 97.88 319 CYS A CA 1
ATOM 2418 C C . CYS A 1 319 ? -2.703 7.668 18.719 1 97.88 319 CYS A C 1
ATOM 2420 O O . CYS A 1 319 ? -1.503 7.758 18.984 1 97.88 319 CYS A O 1
ATOM 2422 N N . GLY A 1 320 ? -3.416 6.77 19.281 1 95.69 320 GLY A N 1
ATOM 2423 C CA . GLY A 1 320 ? -2.924 5.941 20.359 1 95.69 320 GLY A CA 1
ATOM 2424 C C . GLY A 1 320 ? -2.889 6.664 21.703 1 95.69 320 GLY A C 1
ATOM 2425 O O . GLY A 1 320 ? -2.131 6.289 22.594 1 95.69 320 GLY A O 1
ATOM 2426 N N . GLY A 1 321 ? -3.643 7.691 21.766 1 96.31 321 GLY A N 1
ATOM 2427 C CA . GLY A 1 321 ? -3.604 8.57 22.922 1 96.31 321 GLY A CA 1
ATOM 2428 C C . GLY A 1 321 ? -2.668 9.75 22.75 1 96.31 321 GLY A C 1
ATOM 2429 O O . GLY A 1 321 ? -1.855 9.773 21.812 1 96.31 321 GLY A O 1
ATOM 2430 N N . ILE A 1 322 ? -2.904 10.773 23.547 1 97.19 322 ILE A N 1
ATOM 2431 C CA . ILE A 1 322 ? -2.006 11.922 23.578 1 97.19 322 ILE A CA 1
ATOM 2432 C C . ILE A 1 322 ? -1.675 12.281 25.016 1 97.19 322 ILE A C 1
ATOM 2434 O O . ILE A 1 322 ? -2.354 11.844 25.953 1 97.19 322 ILE A O 1
ATOM 2438 N N . ASP A 1 323 ? -0.637 13.086 25.156 1 96.12 323 ASP A N 1
ATOM 2439 C CA . ASP A 1 323 ? -0.147 13.398 26.5 1 96.12 323 ASP A CA 1
ATOM 2440 C C . ASP A 1 323 ? -0.678 14.75 26.969 1 96.12 323 ASP A C 1
ATOM 2442 O O . ASP A 1 323 ? -0.841 14.977 28.172 1 96.12 323 ASP A O 1
ATOM 2446 N N . ALA A 1 324 ? -0.906 15.656 26.109 1 96.69 324 ALA A N 1
ATOM 2447 C CA . ALA A 1 324 ? -1.379 17 26.453 1 96.69 324 ALA A CA 1
ATOM 2448 C C . ALA A 1 324 ? -2.086 17.656 25.266 1 96.69 324 ALA A C 1
ATOM 2450 O O . ALA A 1 324 ? -1.975 17.188 24.141 1 96.69 324 ALA A O 1
ATOM 2451 N N . LEU A 1 325 ? -2.82 18.766 25.625 1 97.38 325 LEU A N 1
ATOM 2452 C CA . LEU A 1 325 ? -3.551 19.547 24.625 1 97.38 325 LEU A CA 1
ATOM 2453 C C . LEU A 1 325 ? -2.99 20.953 24.516 1 97.38 325 LEU A C 1
ATOM 2455 O O . LEU A 1 325 ? -2.564 21.531 25.516 1 97.38 325 LEU A O 1
ATOM 2459 N N . ALA A 1 326 ? -2.955 21.422 23.328 1 97.62 326 ALA A N 1
ATOM 2460 C CA . ALA A 1 326 ? -2.848 22.844 23.062 1 97.62 326 ALA A CA 1
ATOM 2461 C C . ALA A 1 326 ? -4.141 23.391 22.469 1 97.62 326 ALA A C 1
ATOM 2463 O O . ALA A 1 326 ? -4.617 22.891 21.438 1 97.62 326 ALA A O 1
ATOM 2464 N N . VAL A 1 327 ? -4.723 24.359 23.094 1 97.12 327 VAL A N 1
ATOM 2465 C CA . VAL A 1 327 ? -5.984 24.938 22.641 1 97.12 327 VAL A CA 1
ATOM 2466 C C . VAL A 1 327 ? -5.754 26.344 22.125 1 97.12 327 VAL A C 1
ATOM 2468 O O . VAL A 1 327 ? -5.285 27.219 22.859 1 97.12 327 VAL A O 1
ATOM 2471 N N . THR A 1 328 ? -6.129 26.547 20.859 1 96.06 328 THR A N 1
ATOM 2472 C CA . THR A 1 328 ? -5.887 27.844 20.234 1 96.06 328 THR A CA 1
ATOM 2473 C C . THR A 1 328 ? -7.207 28.547 19.906 1 96.06 328 THR A C 1
ATOM 2475 O O . THR A 1 328 ? -8.281 27.984 20.109 1 96.06 328 THR A O 1
ATOM 2478 N N . HIS A 1 329 ? -7.094 29.844 19.516 1 93.81 329 HIS A N 1
ATOM 2479 C CA . HIS A 1 329 ? -8.219 30.672 19.078 1 93.81 329 HIS A CA 1
ATOM 2480 C C . HIS A 1 329 ? -9.203 30.906 20.219 1 93.81 329 HIS A C 1
ATOM 2482 O O . HIS A 1 329 ? -10.422 30.859 20.016 1 93.81 329 HIS A O 1
ATOM 2488 N N . LEU A 1 330 ? -8.68 30.984 21.375 1 93.88 330 LEU A N 1
ATOM 2489 C CA . LEU A 1 330 ? -9.531 31.312 22.516 1 93.88 330 LEU A CA 1
ATOM 2490 C C . LEU A 1 330 ? -10.133 32.719 22.375 1 93.88 330 LEU A C 1
ATOM 2492 O O . LEU A 1 330 ? -11.109 33.031 23.047 1 93.88 330 LEU A O 1
ATOM 2496 N N . ASP A 1 331 ? -9.547 33.469 21.484 1 91.44 331 ASP A N 1
ATOM 2497 C CA . ASP A 1 331 ? -10.016 34.844 21.234 1 91.44 331 ASP A CA 1
ATOM 2498 C C . ASP A 1 331 ? -11.117 34.844 20.172 1 91.44 331 ASP A C 1
ATOM 2500 O O . ASP A 1 331 ? -11.672 35.906 19.859 1 91.44 331 ASP A O 1
ATOM 2504 N N . ALA A 1 332 ? -11.477 33.719 19.578 1 89.5 332 ALA A N 1
ATOM 2505 C CA . ALA A 1 332 ? -12.5 33.688 18.547 1 89.5 332 ALA A CA 1
ATOM 2506 C C . ALA A 1 332 ? -13.875 34.062 19.109 1 89.5 332 ALA A C 1
ATOM 2508 O O . ALA A 1 332 ? -14.336 33.438 20.078 1 89.5 332 ALA A O 1
ATOM 2509 N N . PRO A 1 333 ? -14.523 34.938 18.422 1 84.12 333 PRO A N 1
ATOM 2510 C CA . PRO A 1 333 ? -15.844 35.312 18.922 1 84.12 333 PRO A CA 1
ATOM 2511 C C . PRO A 1 333 ? -16.953 34.375 18.453 1 84.12 333 PRO A C 1
ATOM 2513 O O . PRO A 1 333 ? -16.844 33.75 17.406 1 84.12 333 PRO A O 1
ATOM 2516 N N . GLY A 1 334 ? -17.969 34.25 19.234 1 81.06 334 GLY A N 1
ATOM 2517 C CA . GLY A 1 334 ? -19.188 33.625 18.781 1 81.06 334 GLY A CA 1
ATOM 2518 C C . GLY A 1 334 ? -19.125 32.094 18.859 1 81.06 334 GLY A C 1
ATOM 2519 O O . GLY A 1 334 ? -20 31.406 18.312 1 81.06 334 GLY A O 1
ATOM 2520 N N . THR A 1 335 ? -18.109 31.547 19.391 1 87.31 335 THR A N 1
ATOM 2521 C CA . THR A 1 335 ? -18.016 30.109 19.578 1 87.31 335 THR A CA 1
ATOM 2522 C C . THR A 1 335 ? -18.828 29.672 20.797 1 87.31 335 THR A C 1
ATOM 2524 O O . THR A 1 335 ? -18.328 29.75 21.922 1 87.31 335 THR A O 1
ATOM 2527 N N . ARG A 1 336 ? -20.078 29.188 20.562 1 90.69 336 ARG A N 1
ATOM 2528 C CA . ARG A 1 336 ? -20.984 29.016 21.688 1 90.69 336 ARG A CA 1
ATOM 2529 C C . ARG A 1 336 ? -21.422 27.562 21.828 1 90.69 336 ARG A C 1
ATOM 2531 O O . ARG A 1 336 ? -21.938 27.156 22.875 1 90.69 336 ARG A O 1
ATOM 2538 N N . TYR A 1 337 ? -21.203 26.812 20.812 1 95.88 337 TYR A N 1
ATOM 2539 C CA . TYR A 1 337 ? -21.797 25.484 20.844 1 95.88 337 TYR A CA 1
ATOM 2540 C C . TYR A 1 337 ? -20.734 24.406 20.578 1 95.88 337 TYR A C 1
ATOM 2542 O O . TYR A 1 337 ? -19.703 24.688 19.969 1 95.88 337 TYR A O 1
ATOM 2550 N N . ALA A 1 338 ? -21.047 23.203 21.109 1 97.44 338 ALA A N 1
ATOM 2551 C CA . ALA A 1 338 ? -20.297 21.984 20.812 1 97.44 338 ALA A CA 1
ATOM 2552 C C . ALA A 1 338 ? -21.234 20.797 20.609 1 97.44 338 ALA A C 1
ATOM 2554 O O . ALA A 1 338 ? -22.312 20.734 21.203 1 97.44 338 ALA A O 1
ATOM 2555 N N . ALA A 1 339 ? -20.812 19.922 19.75 1 97.75 339 ALA A N 1
ATOM 2556 C CA . ALA A 1 339 ? -21.594 18.703 19.531 1 97.75 339 ALA A CA 1
ATOM 2557 C C . ALA A 1 339 ? -21.375 17.703 20.672 1 97.75 339 ALA A C 1
ATOM 2559 O O . ALA A 1 339 ? -20.25 17.375 21.016 1 97.75 339 ALA A O 1
ATOM 2560 N N . THR A 1 340 ? -22.484 17.203 21.219 1 96.12 340 THR A N 1
ATOM 2561 C CA . THR A 1 340 ? -22.406 16.219 22.281 1 96.12 340 THR A CA 1
ATOM 2562 C C . THR A 1 340 ? -23 14.883 21.844 1 96.12 340 THR A C 1
ATOM 2564 O O . THR A 1 340 ? -22.953 13.898 22.578 1 96.12 340 THR A O 1
ATOM 2567 N N . GLY A 1 341 ? -23.516 14.867 20.703 1 97.19 341 GLY A N 1
ATOM 2568 C CA . GLY A 1 341 ? -24.078 13.672 20.078 1 97.19 341 GLY A CA 1
ATOM 2569 C C . GLY A 1 341 ? -24.422 13.867 18.609 1 97.19 341 GLY A C 1
ATOM 2570 O O . GLY A 1 341 ? -24.469 15 18.125 1 97.19 341 GLY A O 1
ATOM 2571 N N . TYR A 1 342 ? -24.531 12.688 17.969 1 97.31 342 TYR A N 1
ATOM 2572 C CA . TYR A 1 342 ? -25.031 12.672 16.594 1 97.31 342 TYR A CA 1
ATOM 2573 C C . TYR A 1 342 ? -26.344 11.898 16.5 1 97.31 342 TYR A C 1
ATOM 2575 O O . TYR A 1 342 ? -26.406 10.727 16.891 1 97.31 342 TYR A O 1
ATOM 2583 N N . ARG A 1 343 ? -27.375 12.516 16.047 1 96.31 343 ARG A N 1
ATOM 2584 C CA . ARG A 1 343 ? -28.609 11.797 15.734 1 96.31 343 ARG A CA 1
ATOM 2585 C C . ARG A 1 343 ? -28.484 11.039 14.414 1 96.31 343 ARG A C 1
ATOM 2587 O O . ARG A 1 343 ? -28.156 11.633 13.383 1 96.31 343 ARG A O 1
ATOM 2594 N N . THR A 1 344 ? -28.688 9.727 14.547 1 91.94 344 THR A N 1
ATOM 2595 C CA . THR A 1 344 ? -28.656 8.852 13.375 1 91.94 344 THR A CA 1
ATOM 2596 C C . THR A 1 344 ? -29.922 8.008 13.289 1 91.94 344 THR A C 1
ATOM 2598 O O . THR A 1 344 ? -30.781 8.062 14.188 1 91.94 344 THR A O 1
ATOM 2601 N N . ASP A 1 345 ? -30.094 7.234 12.094 1 86.19 345 ASP A N 1
ATOM 2602 C CA . ASP A 1 345 ? -31.234 6.352 11.922 1 86.19 345 ASP A CA 1
ATOM 2603 C C . ASP A 1 345 ? -31.219 5.23 12.969 1 86.19 345 ASP A C 1
ATOM 2605 O O . ASP A 1 345 ? -32.25 4.641 13.258 1 86.19 345 ASP A O 1
ATOM 2609 N N . ARG A 1 346 ? -30.141 5.012 13.539 1 85.75 346 ARG A N 1
ATOM 2610 C CA . ARG A 1 346 ? -30 3.914 14.492 1 85.75 346 ARG A CA 1
ATOM 2611 C C . ARG A 1 346 ? -29.938 4.438 15.93 1 85.75 346 ARG A C 1
ATOM 2613 O O . ARG A 1 346 ? -29.609 3.691 16.859 1 85.75 346 ARG A O 1
ATOM 2620 N N . GLY A 1 347 ? -30.203 5.711 16.047 1 92 347 GLY A N 1
ATOM 2621 C CA . GLY A 1 347 ? -30.156 6.312 17.375 1 92 347 GLY A CA 1
ATOM 2622 C C . GLY A 1 347 ? -29.062 7.352 17.516 1 92 347 GLY A C 1
ATOM 2623 O O . GLY A 1 347 ? -28.484 7.801 16.516 1 92 347 GLY A O 1
ATOM 2624 N N . ILE A 1 348 ? -28.844 7.758 18.828 1 94.94 348 ILE A N 1
ATOM 2625 C CA . ILE A 1 348 ? -27.859 8.789 19.109 1 94.94 348 ILE A CA 1
ATOM 2626 C C . ILE A 1 348 ? -26.484 8.156 19.328 1 94.94 348 ILE A C 1
ATOM 2628 O O . ILE A 1 348 ? -26.359 7.215 20.109 1 94.94 348 ILE A O 1
ATOM 2632 N N . ARG A 1 349 ? -25.484 8.695 18.641 1 95.56 349 ARG A N 1
ATOM 2633 C CA . ARG A 1 349 ? -24.109 8.25 18.797 1 95.56 349 ARG A CA 1
ATOM 2634 C C . ARG A 1 349 ? -23.266 9.312 19.484 1 95.56 349 ARG A C 1
ATOM 2636 O O . ARG A 1 349 ? -23.391 10.5 19.188 1 95.56 349 ARG A O 1
ATOM 2643 N N . THR A 1 350 ? -22.422 8.828 20.453 1 96.56 350 THR A N 1
ATOM 2644 C CA . THR A 1 350 ? -21.594 9.781 21.172 1 96.56 350 THR A CA 1
ATOM 2645 C C . THR A 1 350 ? -20.109 9.453 20.984 1 96.56 350 THR A C 1
ATOM 2647 O O . THR A 1 350 ? -19.25 10.117 21.562 1 96.56 350 THR A O 1
ATOM 2650 N N . GLU A 1 351 ? -19.875 8.43 20.25 1 96.75 351 GLU A N 1
ATOM 2651 C CA . GLU A 1 351 ? -18.5 8.023 19.969 1 96.75 351 GLU A CA 1
ATOM 2652 C C . GLU A 1 351 ? -18.375 7.383 18.594 1 96.75 351 GLU A C 1
ATOM 2654 O O . GLU A 1 351 ? -19.359 6.922 18.031 1 96.75 351 GLU A O 1
ATOM 2659 N N . LEU A 1 352 ? -17.188 7.465 18.062 1 97.38 352 LEU A N 1
ATOM 2660 C CA . LEU A 1 352 ? -16.828 6.805 16.797 1 97.38 352 LEU A CA 1
ATOM 2661 C C . LEU A 1 352 ? -15.789 5.723 17.031 1 97.38 352 LEU A C 1
ATOM 2663 O O . LEU A 1 352 ? -14.727 5.992 17.594 1 97.38 352 LEU A O 1
ATOM 2667 N N . PRO A 1 353 ? -16 4.523 16.641 1 95.56 353 PRO A N 1
ATOM 2668 C CA . PRO A 1 353 ? -15.039 3.445 16.875 1 95.56 353 PRO A CA 1
ATOM 2669 C C . PRO A 1 353 ? -13.867 3.463 15.898 1 95.56 353 PRO A C 1
ATOM 2671 O O . PRO A 1 353 ? -14.086 3.496 14.68 1 95.56 353 PRO A O 1
ATOM 2674 N N . PRO A 1 354 ? -12.617 3.367 16.422 1 95.69 354 PRO A N 1
ATOM 2675 C CA . PRO A 1 354 ? -11.492 3.154 15.508 1 95.69 354 PRO A CA 1
ATOM 2676 C C . PRO A 1 354 ? -11.547 1.797 14.812 1 95.69 354 PRO A C 1
ATOM 2678 O O . PRO A 1 354 ? -11.945 0.801 15.43 1 95.69 354 PRO A O 1
ATOM 2681 N N . GLY A 1 355 ? -11.219 1.753 13.578 1 93.25 355 GLY A N 1
ATOM 2682 C CA . GLY A 1 355 ? -11.133 0.507 12.836 1 93.25 355 GLY A CA 1
ATOM 2683 C C . GLY A 1 355 ? -9.742 -0.091 12.82 1 93.25 355 GLY A C 1
ATOM 2684 O O . GLY A 1 355 ? -8.82 0.448 13.438 1 93.25 355 GLY A O 1
ATOM 2685 N N . ASP A 1 356 ? -9.625 -1.223 12.125 1 87.69 356 ASP A N 1
ATOM 2686 C CA . ASP A 1 356 ? -8.312 -1.832 11.938 1 87.69 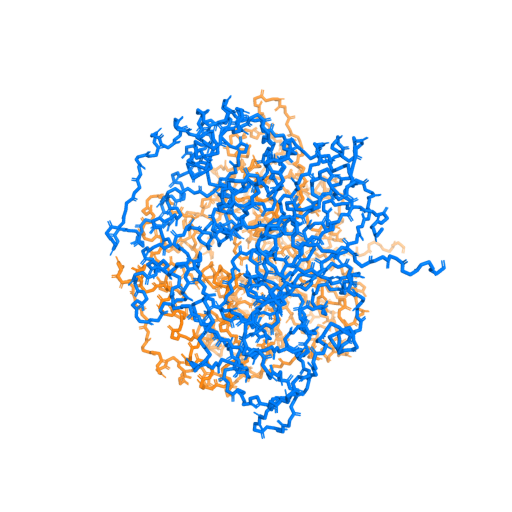356 ASP A CA 1
ATOM 2687 C C . ASP A 1 356 ? -7.422 -0.962 11.055 1 87.69 356 ASP A C 1
ATOM 2689 O O . ASP A 1 356 ? -7.918 -0.133 10.289 1 87.69 356 ASP A O 1
ATOM 2693 N N . TRP A 1 357 ? -6.094 -1.198 11.258 1 86.56 357 TRP A N 1
ATOM 2694 C CA . TRP A 1 357 ? -5.133 -0.429 10.477 1 86.56 357 TRP A CA 1
ATOM 2695 C C . TRP A 1 357 ? -5.324 -0.681 8.984 1 86.56 357 TRP A C 1
ATOM 2697 O O . TRP A 1 357 ? -5.438 -1.83 8.547 1 86.56 357 TRP A O 1
ATOM 2707 N N . GLN A 1 358 ? -5.441 0.381 8.219 1 86.62 358 GLN A N 1
ATOM 2708 C CA . GLN A 1 358 ? -5.547 0.397 6.766 1 86.62 358 GLN A CA 1
ATOM 2709 C C . GLN A 1 358 ? -6.855 -0.233 6.301 1 86.62 358 GLN A C 1
ATOM 2711 O O . GLN A 1 358 ? -6.906 -0.852 5.234 1 86.62 358 GLN A O 1
ATOM 2716 N N . ASP A 1 359 ? -7.875 -0.177 7.141 1 89.25 359 ASP A N 1
ATOM 2717 C CA . ASP A 1 359 ? -9.203 -0.64 6.766 1 89.25 359 ASP A CA 1
ATOM 2718 C C . ASP A 1 359 ? -10.023 0.489 6.141 1 89.25 359 ASP A C 1
ATOM 2720 O O . ASP A 1 359 ? -10.836 1.12 6.816 1 89.25 359 ASP A O 1
ATOM 2724 N N . LEU A 1 360 ? -9.875 0.646 4.855 1 90 360 LEU A N 1
ATOM 2725 C CA . LEU A 1 360 ? -10.516 1.757 4.16 1 90 360 LEU A CA 1
ATOM 2726 C C . LEU A 1 360 ? -12.031 1.555 4.082 1 90 360 LEU A C 1
ATOM 2728 O O . LEU A 1 360 ? -12.781 2.523 3.982 1 90 360 LEU A O 1
ATOM 2732 N N . ASP A 1 361 ? -12.492 0.332 4.105 1 86.12 361 ASP A N 1
ATOM 2733 C CA . ASP A 1 361 ? -13.93 0.08 4.141 1 86.12 361 ASP A CA 1
ATOM 2734 C C . ASP A 1 361 ? -14.562 0.644 5.41 1 86.12 361 ASP A C 1
ATOM 2736 O O . ASP A 1 361 ? -15.641 1.231 5.367 1 86.12 361 ASP A O 1
ATOM 2740 N N . HIS A 1 362 ? -13.875 0.381 6.457 1 92.31 362 HIS A N 1
ATOM 2741 C CA . HIS A 1 362 ? -14.336 0.951 7.719 1 92.31 362 HIS A CA 1
ATOM 2742 C C . HIS A 1 362 ? -14.398 2.473 7.645 1 92.31 362 HIS A C 1
ATOM 2744 O O . HIS A 1 362 ? -15.383 3.08 8.07 1 92.31 362 HIS A O 1
ATOM 2750 N N . GLN A 1 363 ? -13.344 3.094 7.191 1 95 363 GLN A N 1
ATOM 2751 C CA . GLN A 1 363 ? -13.273 4.547 7.102 1 95 363 GLN A CA 1
ATOM 2752 C C . GLN A 1 363 ? -14.391 5.098 6.219 1 95 363 GLN A C 1
ATOM 2754 O O . GLN A 1 363 ? -14.969 6.145 6.516 1 95 363 GLN A O 1
ATOM 2759 N N . GLN A 1 364 ? -14.656 4.41 5.148 1 90.88 364 GLN A N 1
ATOM 2760 C CA . GLN A 1 364 ? -15.75 4.816 4.277 1 90.88 364 GLN A CA 1
ATOM 2761 C C . GLN A 1 364 ? -17.094 4.762 5.012 1 90.88 364 GLN A C 1
ATOM 2763 O O . GLN A 1 364 ? -17.938 5.637 4.836 1 90.88 364 GLN A O 1
ATOM 2768 N N . ARG A 1 365 ? -17.344 3.756 5.773 1 91.06 365 ARG A N 1
ATOM 2769 C CA . ARG A 1 365 ? -18.578 3.65 6.555 1 91.06 365 ARG A CA 1
ATOM 2770 C C . ARG A 1 365 ? -18.688 4.812 7.535 1 91.06 365 ARG A C 1
ATOM 2772 O O . ARG A 1 365 ? -19.797 5.336 7.754 1 91.06 365 ARG A O 1
ATOM 2779 N N . LEU A 1 366 ? -17.562 5.176 8.156 1 95.75 366 LEU A N 1
ATOM 2780 C CA . LEU A 1 366 ? -17.578 6.336 9.039 1 95.75 366 LEU A CA 1
ATOM 2781 C C . LEU A 1 366 ? -17.953 7.598 8.266 1 95.75 366 LEU A C 1
ATOM 2783 O O . LEU A 1 366 ? -18.719 8.43 8.766 1 95.75 366 LEU A O 1
ATOM 2787 N N . THR A 1 367 ? -17.391 7.73 7.109 1 94.88 367 THR A N 1
ATOM 2788 C CA . THR A 1 367 ? -17.719 8.883 6.27 1 94.88 367 THR A CA 1
ATOM 2789 C C . THR A 1 367 ? -19.219 8.93 5.98 1 94.88 367 THR A C 1
ATOM 2791 O O . THR A 1 367 ? -19.844 9.984 6.09 1 94.88 367 THR A O 1
ATOM 2794 N N . ASP A 1 368 ? -19.781 7.801 5.625 1 91.44 368 ASP A N 1
ATOM 2795 C CA . ASP A 1 368 ? -21.203 7.723 5.336 1 91.44 368 ASP A CA 1
ATOM 2796 C C . ASP A 1 368 ? -22.031 8.125 6.555 1 91.44 368 ASP A C 1
ATOM 2798 O O . ASP A 1 368 ? -23 8.875 6.434 1 91.44 368 ASP A O 1
ATOM 2802 N N . LEU A 1 369 ? -21.656 7.668 7.664 1 94.31 369 LEU A N 1
ATOM 2803 C CA . LEU A 1 369 ? -22.344 7.992 8.914 1 94.31 369 LEU A CA 1
ATOM 2804 C C . LEU A 1 369 ? -22.266 9.492 9.203 1 94.31 369 LEU A C 1
ATOM 2806 O O . LEU A 1 369 ? -23.297 10.117 9.477 1 94.31 369 LEU A O 1
ATOM 2810 N N . LEU A 1 370 ? -21.156 10.078 9.102 1 96.56 370 LEU A N 1
ATOM 2811 C CA . LEU A 1 370 ? -20.922 11.469 9.477 1 96.56 370 LEU A CA 1
ATOM 2812 C C . LEU A 1 370 ? -21.562 12.414 8.477 1 96.56 370 LEU A C 1
ATOM 2814 O O . LEU A 1 370 ? -21.953 13.531 8.836 1 96.56 370 LEU A O 1
ATOM 2818 N N . THR A 1 371 ? -21.656 11.953 7.258 1 94.06 371 THR A N 1
ATOM 2819 C CA . THR A 1 371 ? -22.266 12.773 6.211 1 94.06 371 THR A CA 1
ATOM 2820 C C . THR A 1 371 ? -23.75 13 6.488 1 94.06 371 THR A C 1
ATOM 2822 O O . THR A 1 371 ? -24.297 14.055 6.168 1 94.06 371 THR A O 1
ATOM 2825 N N . THR A 1 372 ? -24.328 12.031 7.113 1 93.56 372 THR A N 1
ATOM 2826 C CA . THR A 1 372 ? -25.766 12.125 7.344 1 93.56 372 THR A CA 1
ATOM 2827 C C . THR A 1 372 ? -26.062 12.43 8.805 1 93.56 372 THR A C 1
ATOM 2829 O O . THR A 1 372 ? -27.234 12.523 9.203 1 93.56 372 THR A O 1
ATOM 2832 N N . ALA A 1 373 ? -25.062 12.648 9.578 1 94.75 373 ALA A N 1
ATOM 2833 C CA . ALA A 1 373 ? -25.25 12.859 11.008 1 94.75 373 ALA A CA 1
ATOM 2834 C C . ALA A 1 373 ? -25.797 14.258 11.289 1 94.75 373 ALA A C 1
ATOM 2836 O O . ALA A 1 373 ? -25.375 15.234 10.672 1 94.75 373 ALA A O 1
ATOM 2837 N N . ASP A 1 374 ? -26.766 14.289 12.234 1 96.5 374 ASP A N 1
ATOM 2838 C CA . ASP A 1 374 ? -27.281 15.539 12.766 1 96.5 374 ASP A CA 1
ATOM 2839 C C . ASP A 1 374 ? -26.75 15.797 14.18 1 96.5 374 ASP A C 1
ATOM 2841 O O . ASP A 1 374 ? -27.094 15.078 15.117 1 96.5 374 ASP A O 1
ATOM 2845 N N . PRO A 1 375 ? -25.984 16.891 14.328 1 97.25 375 PRO A N 1
ATOM 2846 C CA . PRO A 1 375 ? -25.359 17.094 15.633 1 97.25 375 PRO A CA 1
ATOM 2847 C C . PRO A 1 375 ? -26.328 17.578 16.703 1 97.25 375 PRO A C 1
ATOM 2849 O O . PRO A 1 375 ? -27.219 18.391 16.406 1 97.25 375 PRO A O 1
ATOM 2852 N N . VAL A 1 376 ? -26.219 17.016 17.875 1 97.44 376 VAL A N 1
ATOM 2853 C CA . VAL A 1 376 ? -26.812 17.578 19.078 1 97.44 376 VAL A CA 1
ATOM 2854 C C . VAL A 1 376 ? -25.891 18.641 19.672 1 97.44 376 VAL A C 1
ATOM 2856 O O . VAL A 1 376 ? -24.844 18.328 20.219 1 97.44 376 VAL A O 1
ATOM 2859 N N . LEU A 1 377 ? -26.391 19.922 19.609 1 97.06 377 LEU A N 1
ATOM 2860 C CA . LEU A 1 377 ? -25.531 21.031 20.016 1 97.06 377 LEU A CA 1
ATOM 2861 C C . LEU A 1 377 ? -25.844 21.438 21.453 1 97.06 377 LEU A C 1
ATOM 2863 O O . LEU A 1 377 ? -27.016 21.547 21.844 1 97.06 377 LEU A O 1
ATOM 2867 N N . THR A 1 378 ? -24.797 21.562 22.172 1 96.38 378 THR A N 1
ATOM 2868 C CA . THR A 1 378 ? -24.875 22.031 23.562 1 96.38 378 THR A CA 1
ATOM 2869 C C . THR A 1 378 ? -24.078 23.328 23.734 1 96.38 378 THR A C 1
ATOM 2871 O O . THR A 1 378 ? -23 23.484 23.172 1 96.38 378 THR A O 1
ATOM 2874 N N . GLU A 1 379 ? -24.594 24.203 24.578 1 96.12 379 GLU A N 1
ATOM 2875 C CA . GLU A 1 379 ? -23.906 25.469 24.828 1 96.12 379 GLU A CA 1
ATOM 2876 C C . GLU A 1 379 ? -22.641 25.25 25.641 1 96.12 379 GLU A C 1
ATOM 2878 O O . GLU A 1 379 ? -22.641 24.469 26.609 1 96.12 379 GLU A O 1
ATOM 2883 N N . LEU A 1 380 ? -21.672 25.984 25.25 1 95.31 380 LEU A N 1
ATOM 2884 C CA . LEU A 1 380 ? -20.375 25.891 25.938 1 95.31 380 LEU A CA 1
ATOM 2885 C C . LEU A 1 380 ? -20.359 26.734 27.203 1 95.31 380 LEU A C 1
ATOM 2887 O O . LEU A 1 380 ? -21.016 27.781 27.266 1 95.31 380 LEU A O 1
ATOM 2891 N N . PRO A 1 381 ? -19.562 26.203 28.172 1 93.06 381 PRO A N 1
ATOM 2892 C CA . PRO A 1 381 ? -19.359 27.078 29.328 1 93.06 381 PRO A CA 1
ATOM 2893 C C . PRO A 1 381 ? -18.469 28.281 29 1 93.06 381 PRO A C 1
ATOM 2895 O O . PRO A 1 381 ? -17.828 28.312 27.953 1 93.06 381 PRO A O 1
ATOM 2898 N N . ALA A 1 382 ? -18.438 29.266 29.891 1 88.38 382 ALA A N 1
ATOM 2899 C CA . ALA A 1 382 ? -17.641 30.469 29.688 1 88.38 382 ALA A CA 1
ATOM 2900 C C . ALA A 1 382 ? -16.156 30.125 29.578 1 88.38 382 ALA A C 1
ATOM 2902 O O . ALA A 1 382 ? -15.43 30.688 28.75 1 88.38 382 ALA A O 1
ATOM 2903 N N . ASP A 1 383 ? -15.758 29.25 30.453 1 90.81 383 ASP A N 1
ATOM 2904 C CA . ASP A 1 383 ? -14.391 28.75 30.391 1 90.81 383 ASP A CA 1
ATOM 2905 C C . ASP A 1 383 ? -14.336 27.391 29.688 1 90.81 383 ASP A C 1
ATOM 2907 O O . ASP A 1 383 ? -14.602 26.359 30.297 1 90.81 383 ASP A O 1
ATOM 2911 N N . VAL A 1 384 ? -13.875 27.438 28.484 1 93.94 384 VAL A N 1
ATOM 2912 C CA . VAL A 1 384 ? -13.969 26.25 27.641 1 93.94 384 VAL A CA 1
ATOM 2913 C C . VAL A 1 384 ? -12.82 25.297 27.953 1 93.94 384 VAL A C 1
ATOM 2915 O O . VAL A 1 384 ? -12.945 24.078 27.766 1 93.94 384 VAL A O 1
ATOM 2918 N N . VAL A 1 385 ? -11.734 25.75 28.516 1 94.88 385 VAL A N 1
ATOM 2919 C CA . VAL A 1 385 ? -10.5 24.984 28.672 1 94.88 385 VAL A CA 1
ATOM 2920 C C . VAL A 1 385 ? -10.711 23.844 29.656 1 94.88 385 VAL A C 1
ATOM 2922 O O . VAL A 1 385 ? -10.508 22.672 29.328 1 94.88 385 VAL A O 1
ATOM 2925 N N . PRO A 1 386 ? -11.219 24.109 30.875 1 95 386 PRO A N 1
ATOM 2926 C CA . PRO A 1 386 ? -11.469 22.984 31.797 1 95 386 PRO A CA 1
ATOM 2927 C C . PRO A 1 386 ? -12.531 22.031 31.266 1 95 386 PRO A C 1
ATOM 2929 O O . PRO A 1 386 ? -12.461 20.828 31.531 1 95 386 PRO A O 1
ATOM 2932 N N . TRP A 1 387 ? -13.445 22.547 30.625 1 95.19 387 TRP A N 1
ATOM 2933 C CA . TRP A 1 387 ? -14.5 21.719 30.047 1 95.19 387 TRP A CA 1
ATOM 2934 C C . TRP A 1 387 ? -13.93 20.75 29.016 1 95.19 387 TRP A C 1
ATOM 2936 O O . TRP A 1 387 ? -14.25 19.562 29.016 1 95.19 387 TRP A O 1
ATOM 2946 N N . LEU A 1 388 ? -13.102 21.266 28.172 1 95.38 388 LEU A N 1
ATOM 2947 C CA . LEU A 1 388 ? -12.477 20.453 27.141 1 95.38 388 LEU A CA 1
ATOM 2948 C C . LEU A 1 388 ? -11.594 19.375 27.781 1 95.38 388 LEU A C 1
ATOM 2950 O O . LEU A 1 388 ? -11.547 18.25 27.297 1 95.38 388 LEU A O 1
ATOM 2954 N N . GLU A 1 389 ? -10.844 19.688 28.797 1 96.25 389 GLU A N 1
ATOM 2955 C CA . GLU A 1 389 ? -10.023 18.719 29.516 1 96.25 389 GLU A CA 1
ATOM 2956 C C . GLU A 1 389 ? -10.859 17.531 29.984 1 96.25 389 GLU A C 1
ATOM 2958 O O . GLU A 1 389 ? -10.445 16.375 29.828 1 96.25 389 GLU A O 1
ATOM 2963 N N . ARG A 1 390 ? -11.969 17.844 30.516 1 95.38 390 ARG A N 1
ATOM 2964 C CA . ARG A 1 390 ? -12.852 16.797 31.016 1 95.38 390 ARG A CA 1
ATOM 2965 C C . ARG A 1 390 ? -13.43 15.969 29.891 1 95.38 390 ARG A C 1
ATOM 2967 O O . ARG A 1 390 ? -13.469 14.742 29.953 1 95.38 390 ARG A O 1
ATOM 2974 N N . GLN A 1 391 ? -13.859 16.672 28.875 1 95.69 391 GLN A N 1
ATOM 2975 C CA . GLN A 1 391 ? -14.492 16 27.75 1 95.69 391 GLN A CA 1
ATOM 2976 C C . GLN A 1 391 ? -13.523 15.055 27.047 1 95.69 391 GLN A C 1
ATOM 2978 O O . GLN A 1 391 ? -13.922 14 26.547 1 95.69 391 GLN A O 1
ATOM 2983 N N . LEU A 1 392 ? -12.227 15.422 27.016 1 97.56 392 LEU A N 1
ATOM 2984 C CA . LEU A 1 392 ? -11.258 14.68 26.219 1 97.56 392 LEU A CA 1
ATOM 2985 C C . LEU A 1 392 ? -10.367 13.82 27.109 1 97.56 392 LEU A C 1
ATOM 2987 O O . LEU A 1 392 ? -9.648 12.945 26.609 1 97.56 392 LEU A O 1
ATOM 2991 N N . GLY A 1 393 ? -10.414 14.039 28.375 1 96.44 393 GLY A N 1
ATOM 2992 C CA . GLY A 1 393 ? -9.617 13.266 29.328 1 96.44 393 GLY A CA 1
ATOM 2993 C C . GLY A 1 393 ? -8.133 13.531 29.203 1 96.44 393 GLY A C 1
ATOM 2994 O O . GLY A 1 393 ? -7.316 12.625 29.391 1 96.44 393 GLY A O 1
ATOM 2995 N N . THR A 1 394 ? -7.75 14.688 28.781 1 96.38 394 THR A N 1
ATOM 2996 C CA . THR A 1 394 ? -6.359 15.062 28.547 1 96.38 394 THR A CA 1
ATOM 2997 C C . THR A 1 394 ? -6.074 16.469 29.062 1 96.38 394 THR A C 1
ATOM 2999 O O . THR A 1 394 ? -6.863 17.391 28.844 1 96.38 394 THR A O 1
ATOM 3002 N N . PRO A 1 395 ? -4.953 16.672 29.797 1 95.75 395 PRO A N 1
ATOM 3003 C CA . PRO A 1 395 ? -4.648 18 30.328 1 95.75 395 PRO A CA 1
ATOM 3004 C C . PRO A 1 395 ? -4.258 18.984 29.234 1 95.75 395 PRO A C 1
ATOM 3006 O O . PRO A 1 395 ? -3.596 18.609 28.25 1 95.75 395 PRO A O 1
ATOM 3009 N N . VAL A 1 396 ? -4.629 20.234 29.438 1 96.12 396 VAL A N 1
ATOM 3010 C CA . VAL A 1 396 ? -4.219 21.312 28.547 1 96.12 396 VAL A CA 1
ATOM 3011 C C . VAL A 1 396 ? -2.875 21.891 29 1 96.12 396 VAL A C 1
ATOM 3013 O O . VAL A 1 396 ? -2.742 22.359 30.125 1 96.12 396 VAL A O 1
ATOM 3016 N N . ALA A 1 397 ? -1.898 21.828 28.109 1 95.38 397 ALA A N 1
ATOM 3017 C CA . ALA A 1 397 ? -0.548 22.281 28.438 1 95.38 397 ALA A CA 1
ATOM 3018 C C . ALA A 1 397 ? -0.283 23.672 27.875 1 95.38 397 ALA A C 1
ATOM 3020 O O . ALA A 1 397 ? 0.59 24.391 28.375 1 95.38 397 ALA A O 1
ATOM 3021 N N . LEU A 1 398 ? -1.015 24.062 26.859 1 95.88 398 LEU A N 1
ATOM 3022 C CA . LEU A 1 398 ? -0.775 25.344 26.188 1 95.88 398 LEU A CA 1
ATOM 3023 C C . LEU A 1 398 ? -2.084 25.953 25.703 1 95.88 398 LEU A C 1
ATOM 3025 O O . LEU A 1 398 ? -2.945 25.234 25.172 1 95.88 398 LEU A O 1
ATOM 3029 N N . THR A 1 399 ? -2.258 27.219 25.922 1 96.5 399 THR A N 1
ATOM 3030 C CA . THR A 1 399 ? -3.4 27.953 25.406 1 96.5 399 THR A CA 1
ATOM 3031 C C . THR A 1 399 ? -2.936 29.156 24.594 1 96.5 399 THR A C 1
ATOM 3033 O O . THR A 1 399 ? -1.815 29.641 24.766 1 96.5 399 THR A O 1
ATOM 3036 N N . SER A 1 400 ? -3.723 29.578 23.656 1 96 400 SER A N 1
ATOM 3037 C CA . SER A 1 400 ? -3.404 30.75 22.844 1 96 400 SER A CA 1
ATOM 3038 C C . SER A 1 400 ? -4.645 31.609 22.594 1 96 400 SER A C 1
ATOM 3040 O O . SER A 1 400 ? -5.688 31.078 22.188 1 96 400 SER A O 1
ATOM 3042 N N . ASP A 1 401 ? -4.578 32.938 22.797 1 94.56 401 ASP A N 1
ATOM 3043 C CA . ASP A 1 401 ? -5.68 33.844 22.547 1 94.56 401 ASP A CA 1
ATOM 3044 C C . ASP A 1 401 ? -5.305 34.875 21.469 1 94.56 401 ASP A C 1
ATOM 3046 O O . ASP A 1 401 ? -5.734 36.031 21.516 1 94.56 401 ASP A O 1
ATOM 3050 N N . GLY A 1 402 ? -4.434 34.469 20.547 1 91.75 402 GLY A N 1
ATOM 3051 C CA . GLY A 1 402 ? -3.975 35.312 19.453 1 91.75 402 GLY A CA 1
ATOM 3052 C C . GLY A 1 402 ? -2.945 34.594 18.578 1 91.75 402 GLY A C 1
ATOM 3053 O O . GLY A 1 402 ? -2.561 33.469 18.844 1 91.75 402 GLY A O 1
ATOM 3054 N N . PRO A 1 403 ? -2.428 35.312 17.5 1 91.12 403 PRO A N 1
ATOM 3055 C CA . PRO A 1 403 ? -1.628 34.656 16.469 1 91.12 403 PRO A CA 1
ATOM 3056 C C . PRO A 1 403 ? -0.135 34.625 16.797 1 91.12 403 PRO A C 1
ATOM 3058 O O . PRO A 1 403 ? 0.625 33.875 16.203 1 91.12 403 PRO A O 1
ATOM 3061 N N . THR A 1 404 ? 0.365 35.438 17.781 1 93.19 404 THR A N 1
ATOM 3062 C CA . THR A 1 404 ? 1.802 35.594 17.984 1 93.19 404 THR A CA 1
ATOM 3063 C C . THR A 1 404 ? 2.268 34.781 19.188 1 93.19 404 THR A C 1
ATOM 3065 O O . THR A 1 404 ? 1.446 34.219 19.922 1 93.19 404 THR A O 1
ATOM 3068 N N . ARG A 1 405 ? 3.619 34.781 19.391 1 94.94 405 ARG A N 1
ATOM 3069 C CA . ARG A 1 405 ? 4.223 34.062 20.516 1 94.94 405 ARG A CA 1
ATOM 3070 C C . ARG A 1 405 ? 3.715 34.625 21.844 1 94.94 405 ARG A C 1
ATOM 3072 O O . ARG A 1 405 ? 3.465 33.844 22.781 1 94.94 405 ARG A O 1
ATOM 3079 N N . ALA A 1 406 ? 3.502 35.844 21.875 1 94 406 ALA A N 1
ATOM 3080 C CA . ALA A 1 406 ? 3.137 36.531 23.109 1 94 406 ALA A CA 1
ATOM 3081 C C . ALA A 1 406 ? 1.731 36.156 23.562 1 94 406 ALA A C 1
ATOM 3083 O O . ALA A 1 406 ? 1.381 36.312 24.734 1 94 406 ALA A O 1
ATOM 3084 N N . HIS A 1 407 ? 0.97 35.594 22.719 1 94.69 407 HIS A N 1
ATOM 3085 C CA . HIS A 1 407 ? -0.411 35.25 23.016 1 94.69 407 HIS A CA 1
ATOM 3086 C C . HIS A 1 407 ? -0.503 33.844 23.594 1 94.69 407 HIS A C 1
ATOM 3088 O O . HIS A 1 407 ? -1.592 33.375 23.922 1 94.69 407 HIS A O 1
ATOM 3094 N N . ARG A 1 408 ? 0.576 33.156 23.641 1 93.94 408 ARG A N 1
ATOM 3095 C CA . ARG A 1 408 ? 0.571 31.766 24.094 1 93.94 408 ARG A CA 1
ATOM 3096 C C . ARG A 1 408 ? 1.02 31.672 25.547 1 93.94 408 ARG A C 1
ATOM 3098 O O . ARG A 1 408 ? 1.952 32.375 25.969 1 93.94 408 ARG A O 1
ATOM 3105 N N . THR A 1 409 ? 0.271 30.844 26.297 1 93.38 409 THR A N 1
ATOM 3106 C CA . THR A 1 409 ? 0.542 30.672 27.719 1 93.38 409 THR A CA 1
ATOM 3107 C C . THR A 1 409 ? 0.645 29.188 28.078 1 93.38 409 THR A C 1
ATOM 3109 O O . THR A 1 409 ? -0.278 28.422 27.797 1 93.38 409 THR A O 1
ATOM 3112 N N . ALA A 1 410 ? 1.748 28.812 28.594 1 91.81 410 ALA A N 1
ATOM 3113 C CA . ALA A 1 410 ? 1.937 27.438 29.047 1 91.81 410 ALA A CA 1
ATOM 3114 C C . ALA A 1 410 ? 1.26 27.203 30.406 1 91.81 410 ALA A C 1
ATOM 3116 O O . ALA A 1 410 ? 1.28 28.078 31.266 1 91.81 410 ALA A O 1
ATOM 3117 N N . ALA A 1 411 ? 0.405 26.078 30.359 1 79 411 ALA A N 1
ATOM 3118 C CA . ALA A 1 411 ? -0.21 25.75 31.641 1 79 411 ALA A CA 1
ATOM 3119 C C . ALA A 1 411 ? 0.841 25.312 32.656 1 79 411 ALA A C 1
ATOM 3121 O O . ALA A 1 411 ? 1.845 24.688 32.281 1 79 411 ALA A O 1
ATOM 3122 N N . LEU A 1 412 ? 1.115 26 33.688 1 56.75 412 LEU A N 1
ATOM 3123 C CA . LEU A 1 412 ? 2.057 25.688 34.75 1 56.75 412 LEU A CA 1
ATOM 3124 C C . LEU A 1 412 ? 1.827 24.266 35.281 1 56.75 412 LEU A C 1
ATOM 3126 O O . LEU A 1 412 ? 0.687 23.812 35.344 1 56.75 412 LEU A O 1
ATOM 3130 N N . ALA A 1 413 ? 2.742 23.234 34.969 1 48 413 ALA A N 1
ATOM 3131 C CA . ALA A 1 413 ? 2.75 21.938 35.656 1 48 413 ALA A CA 1
ATOM 3132 C C . ALA A 1 413 ? 2.16 22.031 37.031 1 48 413 ALA A C 1
ATOM 3134 O O . ALA A 1 413 ? 2.615 22.844 37.875 1 48 413 ALA A O 1
ATOM 3135 N N . ALA A 1 414 ? 0.937 21.828 37.219 1 38.69 414 ALA A N 1
ATOM 3136 C CA . ALA A 1 414 ? 0.668 21.609 38.656 1 38.69 414 ALA A CA 1
ATOM 3137 C C . ALA A 1 414 ? 1.695 20.656 39.25 1 38.69 414 ALA A C 1
ATOM 3139 O O . ALA A 1 414 ? 2.01 19.609 38.656 1 38.69 414 ALA A O 1
ATOM 3140 N N . ALA A 1 415 ? 2.691 21.219 39.906 1 33.25 415 ALA A N 1
ATOM 3141 C CA . ALA A 1 415 ? 3.516 20.406 40.812 1 33.25 415 ALA A CA 1
ATOM 3142 C C . ALA A 1 415 ? 2.725 19.219 41.344 1 33.25 415 ALA A C 1
ATOM 3144 O O . ALA A 1 415 ? 1.759 19.406 42.094 1 33.25 415 ALA A O 1
ATOM 3145 N N . ALA A 1 416 ? 2.559 18.172 40.594 1 30 416 ALA A N 1
ATOM 3146 C CA . ALA A 1 416 ? 2.312 17.031 41.438 1 30 416 ALA A CA 1
ATOM 3147 C C . ALA A 1 416 ? 3.539 16.719 42.312 1 30 416 ALA A C 1
ATOM 3149 O O . ALA A 1 416 ? 4.668 16.734 41.812 1 30 416 ALA A O 1
ATOM 3150 N N . MET B 1 1 ? 4.398 -38 5.352 1 55.53 1 MET B N 1
ATOM 3151 C CA . MET B 1 1 ? 5.195 -36.969 4.68 1 55.53 1 MET B CA 1
ATOM 3152 C C . MET B 1 1 ? 4.883 -35.594 5.227 1 55.53 1 MET B C 1
ATOM 3154 O O . MET B 1 1 ? 5.789 -34.812 5.523 1 55.53 1 MET B O 1
ATOM 3158 N N . PHE B 1 2 ? 3.691 -35.312 5.367 1 73 2 PHE B N 1
ATOM 3159 C CA . PHE B 1 2 ? 3.289 -34 5.883 1 73 2 PHE B CA 1
ATOM 3160 C C . PHE B 1 2 ? 2.521 -34.156 7.191 1 73 2 PHE B C 1
ATOM 3162 O O . PHE B 1 2 ? 1.675 -35.031 7.324 1 73 2 PHE B O 1
ATOM 3169 N N . ARG B 1 3 ? 2.93 -33.5 8.281 1 76.06 3 ARG B N 1
ATOM 3170 C CA . ARG B 1 3 ? 2.324 -33.594 9.609 1 76.06 3 ARG B CA 1
ATOM 3171 C C . ARG B 1 3 ? 1.255 -32.531 9.812 1 76.06 3 ARG B C 1
ATOM 3173 O O . ARG B 1 3 ? 0.444 -32.625 10.734 1 76.06 3 ARG B O 1
ATOM 3180 N N . SER B 1 4 ? 1.188 -31.641 8.836 1 88.62 4 SER B N 1
ATOM 3181 C CA . SER B 1 4 ? 0.316 -30.484 9.031 1 88.62 4 SER B CA 1
ATOM 3182 C C . SER B 1 4 ? -0.303 -30.031 7.711 1 88.62 4 SER B C 1
ATOM 3184 O O . SER B 1 4 ? -0.259 -30.766 6.715 1 88.62 4 SER B O 1
ATOM 3186 N N . HIS B 1 5 ? -1.088 -28.922 7.77 1 97.56 5 HIS B N 1
ATOM 3187 C CA . HIS B 1 5 ? -1.536 -28.312 6.52 1 97.56 5 HIS B CA 1
ATOM 3188 C C . HIS B 1 5 ? -0.359 -28.016 5.598 1 97.56 5 HIS B C 1
ATOM 3190 O O . HIS B 1 5 ? 0.781 -27.906 6.055 1 97.56 5 HIS B O 1
ATOM 3196 N N . ILE B 1 6 ? -0.64 -28.062 4.324 1 98.12 6 ILE B N 1
ATOM 3197 C CA . ILE B 1 6 ? 0.443 -27.953 3.35 1 98.12 6 ILE B CA 1
ATOM 3198 C C . ILE B 1 6 ? 0.279 -26.688 2.525 1 98.12 6 ILE B C 1
ATOM 3200 O O . ILE B 1 6 ? -0.809 -26.406 2.016 1 98.12 6 ILE B O 1
ATOM 3204 N N . VAL B 1 7 ? 1.308 -25.891 2.443 1 98.5 7 VAL B N 1
ATOM 3205 C CA . VAL B 1 7 ? 1.371 -24.75 1.531 1 98.5 7 VAL B CA 1
ATOM 3206 C C . VAL B 1 7 ? 2.266 -25.094 0.342 1 98.5 7 VAL B C 1
ATOM 3208 O O . VAL B 1 7 ? 3.432 -25.453 0.518 1 98.5 7 VAL B O 1
ATOM 3211 N N . VAL B 1 8 ? 1.709 -25.016 -0.852 1 98.56 8 VAL B N 1
ATOM 3212 C CA . VAL B 1 8 ? 2.439 -25.359 -2.07 1 98.56 8 VAL B CA 1
ATOM 3213 C C . VAL B 1 8 ? 2.799 -24.078 -2.826 1 98.56 8 VAL B C 1
ATOM 3215 O O . VAL B 1 8 ? 1.915 -23.312 -3.211 1 98.56 8 VAL B O 1
ATOM 3218 N N . VAL B 1 9 ? 4.07 -23.844 -3.09 1 98.56 9 VAL B N 1
ATOM 3219 C CA . VAL B 1 9 ? 4.52 -22.672 -3.834 1 98.56 9 VAL B CA 1
ATOM 3220 C C . VAL B 1 9 ? 5.473 -23.109 -4.945 1 98.56 9 VAL B C 1
ATOM 3222 O O . VAL B 1 9 ? 6.176 -24.109 -4.82 1 98.56 9 VAL B O 1
ATOM 3225 N N . ASP B 1 10 ? 5.379 -22.391 -6.027 1 98.44 10 ASP B N 1
ATOM 3226 C CA . ASP B 1 10 ? 6.359 -22.531 -7.102 1 98.44 10 ASP B CA 1
ATOM 3227 C C . ASP B 1 10 ? 7.609 -21.703 -6.812 1 98.44 10 ASP B C 1
ATOM 3229 O O . ASP B 1 10 ? 7.516 -20.5 -6.59 1 98.44 10 ASP B O 1
ATOM 3233 N N . LEU B 1 11 ? 8.789 -22.281 -6.863 1 98.5 11 LEU B N 1
ATOM 3234 C CA . LEU B 1 11 ? 10.016 -21.594 -6.496 1 98.5 11 LEU B CA 1
ATOM 3235 C C . LEU B 1 11 ? 10.578 -20.812 -7.684 1 98.5 11 LEU B C 1
ATOM 3237 O O . LEU B 1 11 ? 11.523 -20.031 -7.527 1 98.5 11 LEU B O 1
ATOM 3241 N N . GLY B 1 12 ? 10.039 -21.031 -8.867 1 97.88 12 GLY B N 1
ATOM 3242 C CA . GLY B 1 12 ? 10.484 -20.328 -10.062 1 97.88 12 GLY B CA 1
ATOM 3243 C C . GLY B 1 12 ? 9.555 -19.203 -10.484 1 97.88 12 GLY B C 1
ATOM 3244 O O . GLY B 1 12 ? 9.172 -18.375 -9.656 1 97.88 12 GLY B O 1
ATOM 3245 N N . PHE B 1 13 ? 9.289 -19.188 -11.805 1 95.94 13 PHE B N 1
ATOM 3246 C CA . PHE B 1 13 ? 8.5 -18.109 -12.375 1 95.94 13 PHE B CA 1
ATOM 3247 C C . PHE B 1 13 ? 7.07 -18.562 -12.633 1 95.94 13 PHE B C 1
ATOM 3249 O O . PHE B 1 13 ? 6.324 -17.891 -13.359 1 95.94 13 PHE B O 1
ATOM 3256 N N . GLY B 1 14 ? 6.625 -19.734 -12.18 1 93.81 14 GLY B N 1
ATOM 3257 C CA . GLY B 1 14 ? 5.199 -20.016 -12.125 1 93.81 14 GLY B CA 1
ATOM 3258 C C . GLY B 1 14 ? 4.797 -21.234 -12.93 1 93.81 14 GLY B C 1
ATOM 3259 O O . GLY B 1 14 ? 3.633 -21.641 -12.914 1 93.81 14 GLY B O 1
ATOM 3260 N N . ASP B 1 15 ? 5.703 -21.953 -13.523 1 91.56 15 ASP B N 1
ATOM 3261 C CA . ASP B 1 15 ? 5.371 -23.078 -14.398 1 91.56 15 ASP B CA 1
ATOM 3262 C C . ASP B 1 15 ? 6.113 -24.344 -13.969 1 91.56 15 ASP B C 1
ATOM 3264 O O . ASP B 1 15 ? 6.641 -25.078 -14.812 1 91.56 15 ASP B O 1
ATOM 3268 N N . ALA B 1 16 ? 6.152 -24.594 -12.742 1 94.25 16 ALA B N 1
ATOM 3269 C CA . ALA B 1 16 ? 6.938 -25.734 -12.258 1 94.25 16 ALA B CA 1
ATOM 3270 C C . ALA B 1 16 ? 6.047 -26.938 -12.008 1 94.25 16 ALA B C 1
ATOM 3272 O O . ALA B 1 16 ? 6.531 -28 -11.586 1 94.25 16 ALA B O 1
ATOM 3273 N N . GLY B 1 17 ? 4.715 -26.797 -12.234 1 94.12 17 GLY B N 1
ATOM 3274 C CA . GLY B 1 17 ? 3.834 -27.938 -12.055 1 94.12 17 GLY B CA 1
ATOM 3275 C C . GLY B 1 17 ? 3.082 -27.922 -10.734 1 94.12 17 GLY B C 1
ATOM 3276 O O . GLY B 1 17 ? 2.824 -28.969 -10.148 1 94.12 17 GLY B O 1
ATOM 3277 N N . LYS B 1 18 ? 2.795 -26.766 -10.219 1 95.62 18 LYS B N 1
ATOM 3278 C CA . LYS B 1 18 ? 2.061 -26.609 -8.969 1 95.62 18 LYS B CA 1
ATOM 3279 C C . LYS B 1 18 ? 0.686 -27.266 -9.047 1 95.62 18 LYS B C 1
ATOM 3281 O O . LYS B 1 18 ? 0.29 -28 -8.133 1 95.62 18 LYS B O 1
ATOM 3286 N N . GLY B 1 19 ? -0.058 -27 -10.133 1 96.5 19 GLY B N 1
ATOM 3287 C CA . GLY B 1 19 ? -1.391 -27.562 -10.289 1 96.5 19 GLY B CA 1
ATOM 3288 C C . GLY B 1 19 ? -1.41 -29.078 -10.234 1 96.5 19 GLY B C 1
ATOM 3289 O O . GLY B 1 19 ? -2.195 -29.656 -9.484 1 96.5 19 GLY B O 1
ATOM 3290 N N . ALA B 1 20 ? -0.53 -29.672 -11.008 1 96.56 20 ALA B N 1
ATOM 3291 C CA . ALA B 1 20 ? -0.438 -31.141 -11.039 1 96.56 20 ALA B CA 1
ATOM 3292 C C . ALA B 1 20 ? -0.038 -31.688 -9.68 1 96.56 20 ALA B C 1
ATOM 3294 O O . ALA B 1 20 ? -0.493 -32.75 -9.273 1 96.56 20 ALA B O 1
ATOM 3295 N N . THR B 1 21 ? 0.809 -30.984 -8.984 1 97.12 21 THR B N 1
ATOM 3296 C CA . THR B 1 21 ? 1.233 -31.391 -7.648 1 97.12 21 THR B CA 1
ATOM 3297 C C . THR B 1 21 ? 0.063 -31.344 -6.672 1 97.12 21 THR B C 1
ATOM 3299 O O . THR B 1 21 ? -0.168 -32.312 -5.926 1 97.12 21 THR B O 1
ATOM 3302 N N . VAL B 1 22 ? -0.669 -30.281 -6.691 1 98.19 22 VAL B N 1
ATOM 3303 C CA . VAL B 1 22 ? -1.813 -30.125 -5.797 1 98.19 22 VAL B CA 1
ATOM 3304 C C . VAL B 1 22 ? -2.875 -31.172 -6.129 1 98.19 22 VAL B C 1
ATOM 3306 O O . VAL B 1 22 ? -3.482 -31.75 -5.23 1 98.19 22 VAL B O 1
ATOM 3309 N N . ASP B 1 23 ? -3.111 -31.391 -7.402 1 98.12 23 ASP B N 1
ATOM 3310 C CA . ASP B 1 23 ? -4.039 -32.438 -7.816 1 98.12 23 ASP B CA 1
ATOM 3311 C C . ASP B 1 23 ? -3.65 -33.781 -7.211 1 98.12 23 ASP B C 1
ATOM 3313 O O . ASP B 1 23 ? -4.504 -34.5 -6.691 1 98.12 23 ASP B O 1
ATOM 3317 N N . TRP B 1 24 ? -2.395 -34.125 -7.289 1 97.12 24 TRP B N 1
ATOM 3318 C CA . TRP B 1 24 ? -1.919 -35.375 -6.727 1 97.12 24 TRP B CA 1
ATOM 3319 C C . TRP B 1 24 ? -2.131 -35.438 -5.219 1 97.12 24 TRP B C 1
ATOM 3321 O O . TRP B 1 24 ? -2.592 -36.438 -4.676 1 97.12 24 TRP B O 1
ATOM 3331 N N . LEU B 1 25 ? -1.816 -34.344 -4.523 1 96.94 25 LEU B N 1
ATOM 3332 C CA . LEU B 1 25 ? -1.979 -34.281 -3.074 1 96.94 25 LEU B CA 1
ATOM 3333 C C . LEU B 1 25 ? -3.43 -34.531 -2.678 1 96.94 25 LEU B C 1
ATOM 3335 O O . LEU B 1 25 ? -3.699 -35.062 -1.604 1 96.94 25 LEU B O 1
ATOM 3339 N N . CYS B 1 26 ? -4.359 -34.125 -3.535 1 97.25 26 CYS B N 1
ATOM 3340 C CA . CYS B 1 26 ? -5.785 -34.219 -3.24 1 97.25 26 CYS B CA 1
ATOM 3341 C C . CYS B 1 26 ? -6.348 -35.562 -3.676 1 97.25 26 CYS B C 1
ATOM 3343 O O . CYS B 1 26 ? -7.492 -35.906 -3.361 1 97.25 26 CYS B O 1
ATOM 3345 N N . SER B 1 27 ? -5.574 -36.344 -4.383 1 96.19 27 SER B N 1
ATOM 3346 C CA . SER B 1 27 ? -6.051 -37.594 -4.93 1 96.19 27 SER B CA 1
ATOM 3347 C C . SER B 1 27 ? -6.129 -38.688 -3.854 1 96.19 27 SER B C 1
ATOM 3349 O O . SER B 1 27 ? -5.527 -38.531 -2.787 1 96.19 27 SER B O 1
ATOM 3351 N N . ALA B 1 28 ? -6.875 -39.688 -4.199 1 92.75 28 ALA B N 1
ATOM 3352 C CA . ALA B 1 28 ? -6.977 -40.812 -3.295 1 92.75 28 ALA B CA 1
ATOM 3353 C C . ALA B 1 28 ? -5.625 -41.5 -3.125 1 92.75 28 ALA B C 1
ATOM 3355 O O . ALA B 1 28 ? -5.309 -42.031 -2.047 1 92.75 28 ALA B O 1
ATOM 3356 N N . GLU B 1 29 ? -4.863 -41.5 -4.117 1 88.69 29 GLU B N 1
ATOM 3357 C CA . GLU B 1 29 ? -3.559 -42.156 -4.121 1 88.69 29 GLU B CA 1
ATOM 3358 C C . GLU B 1 29 ? -2.615 -41.531 -3.104 1 88.69 29 GLU B C 1
ATOM 3360 O O . GLU B 1 29 ? -1.793 -42.219 -2.498 1 88.69 29 GLU B O 1
ATOM 3365 N N . ALA B 1 30 ? -2.738 -40.281 -2.957 1 91.94 30 ALA B N 1
ATOM 3366 C CA . ALA B 1 30 ? -1.861 -39.562 -2.021 1 91.94 30 ALA B CA 1
ATOM 3367 C C . ALA B 1 30 ? -2.221 -39.906 -0.577 1 91.94 30 ALA B C 1
ATOM 3369 O O . ALA B 1 30 ? -1.377 -39.812 0.318 1 91.94 30 ALA B O 1
ATOM 3370 N N . GLY B 1 31 ? -3.5 -40.219 -0.274 1 91.31 31 GLY B N 1
ATOM 3371 C CA . GLY B 1 31 ? -3.957 -40.656 1.038 1 91.31 31 GLY B CA 1
ATOM 3372 C C . GLY B 1 31 ? -3.84 -39.562 2.094 1 91.31 31 GLY B C 1
ATOM 3373 O O . GLY B 1 31 ? -3.514 -39.844 3.248 1 91.31 31 GLY B O 1
ATOM 3374 N N . LEU B 1 32 ? -4.09 -38.312 1.739 1 93.62 32 LEU B N 1
ATOM 3375 C CA . LEU B 1 32 ? -3.863 -37.219 2.676 1 93.62 32 LEU B CA 1
ATOM 3376 C C . LEU B 1 32 ? -5.188 -36.656 3.197 1 93.62 32 LEU B C 1
ATOM 3378 O O . LEU B 1 32 ? -5.203 -35.781 4.062 1 93.62 32 LEU B O 1
ATOM 3382 N N . ASP B 1 33 ? -6.301 -37.125 2.719 1 92.81 33 ASP B N 1
ATOM 3383 C CA . ASP B 1 33 ? -7.633 -36.719 3.17 1 92.81 33 ASP B CA 1
ATOM 3384 C C . ASP B 1 33 ? -7.785 -35.219 3.184 1 92.81 33 ASP B C 1
ATOM 3386 O O . ASP B 1 33 ? -8.117 -34.625 4.215 1 92.81 33 ASP B O 1
ATOM 3390 N N . VAL B 1 34 ? -7.602 -34.594 2.102 1 97.75 34 VAL B N 1
ATOM 3391 C CA . VAL B 1 34 ? -7.656 -33.156 1.977 1 97.75 34 VAL B CA 1
ATOM 3392 C C . VAL B 1 34 ? -9.109 -32.688 2.012 1 97.75 34 VAL B C 1
ATOM 3394 O O . VAL B 1 34 ? -9.938 -33.156 1.231 1 97.75 34 VAL B O 1
ATOM 3397 N N . ALA B 1 35 ? -9.383 -31.734 2.939 1 98.12 35 ALA B N 1
ATOM 3398 C CA . ALA B 1 35 ? -10.742 -31.25 3.145 1 98.12 35 ALA B CA 1
ATOM 3399 C C . ALA B 1 35 ? -11.055 -30.094 2.197 1 98.12 35 ALA B C 1
ATOM 3401 O O . ALA B 1 35 ? -12.211 -29.906 1.808 1 98.12 35 ALA B O 1
ATOM 3402 N N . ALA B 1 36 ? -10.008 -29.328 1.871 1 98.75 36 ALA B N 1
ATOM 3403 C CA . ALA B 1 36 ? -10.203 -28.203 0.973 1 98.75 36 ALA B CA 1
ATOM 3404 C C . ALA B 1 36 ? -8.875 -27.719 0.398 1 98.75 36 ALA B C 1
ATOM 3406 O O . ALA B 1 36 ? -7.824 -27.875 1.03 1 98.75 36 ALA B O 1
ATOM 3407 N N . VAL B 1 37 ? -8.938 -27.234 -0.789 1 98.81 37 VAL B N 1
ATOM 3408 C CA . VAL B 1 37 ? -7.852 -26.438 -1.36 1 98.81 37 VAL B CA 1
ATOM 3409 C C . VAL B 1 37 ? -8.117 -24.953 -1.125 1 98.81 37 VAL B C 1
ATOM 3411 O O . VAL B 1 37 ? -9.203 -24.453 -1.42 1 98.81 37 VAL B O 1
ATOM 3414 N N . VAL B 1 38 ? -7.148 -24.266 -0.544 1 98.81 38 VAL B N 1
ATOM 3415 C CA . VAL B 1 38 ? -7.285 -22.844 -0.252 1 98.81 38 VAL B CA 1
ATOM 3416 C C . VAL B 1 38 ? -6.379 -22.047 -1.183 1 98.81 38 VAL B C 1
ATOM 3418 O O . VAL B 1 38 ? -5.156 -22.203 -1.168 1 98.81 38 VAL B O 1
ATOM 3421 N N . ARG B 1 39 ? -6.98 -21.234 -2.043 1 98.69 39 ARG B N 1
ATOM 3422 C CA . ARG B 1 39 ? -6.219 -20.266 -2.828 1 98.69 39 ARG B CA 1
ATOM 3423 C C . ARG B 1 39 ? -5.898 -19.016 -2.004 1 98.69 39 ARG B C 1
ATOM 3425 O O . ARG B 1 39 ? -6.797 -18.406 -1.428 1 98.69 39 ARG B O 1
ATOM 3432 N N . PHE B 1 40 ? -4.594 -18.609 -1.982 1 98.19 40 PHE B N 1
ATOM 3433 C CA . PHE B 1 40 ? -4.238 -17.578 -1.027 1 98.19 40 PHE B CA 1
ATOM 3434 C C . PHE B 1 40 ? -3.549 -16.406 -1.729 1 98.19 40 PHE B C 1
ATOM 3436 O O . PHE B 1 40 ? -2.961 -15.539 -1.077 1 98.19 40 PHE B O 1
ATOM 3443 N N . ASN B 1 41 ? -3.516 -16.406 -3.053 1 97.31 41 ASN B N 1
ATOM 3444 C CA . ASN B 1 41 ? -3.039 -15.289 -3.855 1 97.31 41 ASN B CA 1
ATOM 3445 C C . ASN B 1 41 ? -3.492 -15.406 -5.309 1 97.31 41 ASN B C 1
ATOM 3447 O O . ASN B 1 41 ? -3.955 -16.469 -5.734 1 97.31 41 ASN B O 1
ATOM 3451 N N . GLY B 1 42 ? -3.418 -14.344 -5.988 1 94.31 42 GLY B N 1
ATOM 3452 C CA . GLY B 1 42 ? -3.666 -14.367 -7.422 1 94.31 42 GLY B CA 1
ATOM 3453 C C . GLY B 1 42 ? -5.137 -14.242 -7.773 1 94.31 42 GLY B C 1
ATOM 3454 O O . GLY B 1 42 ? -5.91 -13.648 -7.02 1 94.31 42 GLY B O 1
ATOM 3455 N N . GLY B 1 43 ? -5.453 -14.656 -8.977 1 94.62 43 GLY B N 1
ATOM 3456 C CA . GLY B 1 43 ? -6.777 -14.562 -9.562 1 94.62 43 GLY B CA 1
ATOM 3457 C C . GLY B 1 43 ? -6.902 -15.32 -10.875 1 94.62 43 GLY B C 1
ATOM 3458 O O . GLY B 1 43 ? -6.402 -16.438 -11 1 94.62 43 GLY B O 1
ATOM 3459 N N . ALA B 1 44 ? -7.586 -14.711 -11.805 1 93 44 ALA B N 1
ATOM 3460 C CA . ALA B 1 44 ? -7.941 -15.391 -13.047 1 93 44 ALA B CA 1
ATOM 3461 C C . ALA B 1 44 ? -6.723 -15.562 -13.945 1 93 44 ALA B C 1
ATOM 3463 O O . ALA B 1 44 ? -6.777 -16.266 -14.953 1 93 44 ALA B O 1
ATOM 3464 N N . GLN B 1 45 ? -5.609 -15.031 -13.57 1 87.56 45 GLN B N 1
ATOM 3465 C CA . GLN B 1 45 ? -4.426 -15.078 -14.43 1 87.56 45 GLN B CA 1
ATOM 3466 C C . GLN B 1 45 ? -3.664 -16.391 -14.242 1 87.56 45 GLN B C 1
ATOM 3468 O O . GLN B 1 45 ? -2.771 -16.703 -15.023 1 87.56 45 GLN B O 1
ATOM 3473 N N . ALA B 1 46 ? -4.008 -17.109 -13.195 1 88.62 46 ALA B N 1
ATOM 3474 C CA . ALA B 1 46 ? -3.305 -18.359 -12.945 1 88.62 46 ALA B CA 1
ATOM 3475 C C . ALA B 1 46 ? -3.635 -19.391 -14.023 1 88.62 46 ALA B C 1
ATOM 3477 O O . ALA B 1 46 ? -4.746 -19.406 -14.555 1 88.62 46 ALA B O 1
ATOM 3478 N N . ALA B 1 47 ? -2.672 -20.25 -14.359 1 87.44 47 ALA B N 1
ATOM 3479 C CA . ALA B 1 47 ? -2.834 -21.344 -15.312 1 87.44 47 ALA B CA 1
ATOM 3480 C C . ALA B 1 47 ? -2.193 -22.641 -14.781 1 87.44 47 ALA B C 1
ATOM 3482 O O . ALA B 1 47 ? -1.027 -22.906 -15.07 1 87.44 47 ALA B O 1
ATOM 3483 N N . HIS B 1 48 ? -2.959 -23.391 -14.102 1 93.06 48 HIS B N 1
ATOM 3484 C CA . HIS B 1 48 ? -2.496 -24.656 -13.547 1 93.06 48 HIS B CA 1
ATOM 3485 C C . HIS B 1 48 ? -2.99 -25.828 -14.375 1 93.06 48 HIS B C 1
ATOM 3487 O O . HIS B 1 48 ? -4.148 -26.234 -14.258 1 93.06 48 HIS B O 1
ATOM 3493 N N . ASN B 1 49 ? -2.105 -26.406 -15.109 1 92 49 ASN B N 1
ATOM 3494 C CA . ASN B 1 49 ? -2.457 -27.516 -15.977 1 92 49 ASN B CA 1
ATOM 3495 C C . ASN B 1 49 ? -2.525 -28.828 -15.188 1 92 49 ASN B C 1
ATOM 3497 O O . ASN B 1 49 ? -1.571 -29.203 -14.5 1 92 49 ASN B O 1
ATOM 3501 N N . VAL B 1 50 ? -3.623 -29.516 -15.297 1 95.5 50 VAL B N 1
ATOM 3502 C CA . VAL B 1 50 ? -3.83 -30.797 -14.625 1 95.5 50 VAL B CA 1
ATOM 3503 C C . VAL B 1 50 ? -4.367 -31.812 -15.625 1 95.5 50 VAL B C 1
ATOM 3505 O O . VAL B 1 50 ? -5.32 -31.531 -16.359 1 95.5 50 VAL B O 1
ATOM 3508 N N . ILE B 1 51 ? -3.691 -32.906 -15.711 1 93.75 51 ILE B N 1
ATOM 3509 C CA . ILE B 1 51 ? -4.148 -34.094 -16.453 1 93.75 51 ILE B CA 1
ATOM 3510 C C . ILE B 1 51 ? -4.441 -35.219 -15.492 1 93.75 51 ILE B C 1
ATOM 3512 O O . ILE B 1 51 ? -3.531 -35.75 -14.852 1 93.75 51 ILE B O 1
ATOM 3516 N N . ALA B 1 52 ? -5.703 -35.625 -15.398 1 92.69 52 ALA B N 1
ATOM 3517 C CA . ALA B 1 52 ? -6.117 -36.688 -14.492 1 92.69 52 ALA B CA 1
ATOM 3518 C C . ALA B 1 52 ? -7.332 -37.406 -15.039 1 92.69 52 ALA B C 1
ATOM 3520 O O . ALA B 1 52 ? -8.281 -36.812 -15.523 1 92.69 52 ALA B O 1
ATOM 3521 N N . GLU B 1 53 ? -7.211 -38.75 -15.039 1 90.62 53 GLU B N 1
ATOM 3522 C CA . GLU B 1 53 ? -8.328 -39.594 -15.398 1 90.62 53 GLU B CA 1
ATOM 3523 C C . GLU B 1 53 ? -8.852 -39.281 -16.797 1 90.62 53 GLU B C 1
ATOM 3525 O O . GLU B 1 53 ? -10.055 -39.156 -17 1 90.62 53 GLU B O 1
ATOM 3530 N N . GLY B 1 54 ? -8.008 -39 -17.656 1 90.38 54 GLY B N 1
ATOM 3531 C CA . GLY B 1 54 ? -8.352 -38.781 -19.047 1 90.38 54 GLY B CA 1
ATOM 3532 C C . GLY B 1 54 ? -8.852 -37.375 -19.297 1 90.38 54 GLY B C 1
ATOM 3533 O O . GLY B 1 54 ? -9.242 -37.031 -20.422 1 90.38 54 GLY B O 1
ATOM 3534 N N . ARG B 1 55 ? -8.906 -36.562 -18.312 1 94.19 55 ARG B N 1
ATOM 3535 C CA . ARG B 1 55 ? -9.352 -35.188 -18.453 1 94.19 55 ARG B CA 1
ATOM 3536 C C . ARG B 1 55 ? -8.18 -34.219 -18.359 1 94.19 55 ARG B C 1
ATOM 3538 O O . ARG B 1 55 ? -7.168 -34.531 -17.719 1 94.19 55 ARG B O 1
ATOM 3545 N N . HIS B 1 56 ? -8.281 -33.125 -19.016 1 94.31 56 HIS B N 1
ATOM 3546 C CA . HIS B 1 56 ? -7.32 -32.031 -18.938 1 94.31 56 HIS B CA 1
ATOM 3547 C C . HIS B 1 56 ? -8.016 -30.688 -18.672 1 94.31 56 HIS B C 1
ATOM 3549 O O . HIS B 1 56 ? -9.023 -30.375 -19.312 1 94.31 56 HIS B O 1
ATOM 3555 N N . HIS B 1 57 ? -7.566 -29.984 -17.719 1 95.44 57 HIS B N 1
ATOM 3556 C CA . HIS B 1 57 ? -8.062 -28.641 -17.438 1 95.44 57 HIS B CA 1
ATOM 3557 C C . HIS B 1 57 ? -6.941 -27.734 -16.953 1 95.44 57 HIS B C 1
ATOM 3559 O O . HIS B 1 57 ? -6.02 -28.172 -16.266 1 95.44 57 HIS B O 1
ATOM 3565 N N . THR B 1 58 ? -6.961 -26.484 -17.375 1 93.88 58 THR B N 1
ATOM 3566 C CA . THR B 1 58 ? -6.09 -25.438 -16.844 1 93.88 58 THR B CA 1
ATOM 3567 C C . THR B 1 58 ? -6.809 -24.625 -15.781 1 93.88 58 THR B C 1
ATOM 3569 O O . THR B 1 58 ? -7.609 -23.75 -16.094 1 93.88 58 THR B O 1
ATOM 3572 N N . PHE B 1 59 ? -6.504 -24.906 -14.539 1 96.56 59 PHE B N 1
ATOM 3573 C CA . PHE B 1 59 ? -7.18 -24.266 -13.414 1 96.56 59 PHE B CA 1
ATOM 3574 C C . PHE B 1 59 ? -6.684 -22.844 -13.219 1 96.56 59 PHE B C 1
ATOM 3576 O O . PHE B 1 59 ? -5.477 -22.594 -13.242 1 96.56 59 PHE B O 1
ATOM 3583 N N . ALA B 1 60 ? -7.609 -21.938 -13.109 1 95.25 60 ALA B N 1
ATOM 3584 C CA . ALA B 1 60 ? -7.289 -20.547 -12.844 1 95.25 60 ALA B CA 1
ATOM 3585 C C . ALA B 1 60 ? -7.699 -20.141 -11.438 1 95.25 60 ALA B C 1
ATOM 3587 O O . ALA B 1 60 ? -6.852 -20.016 -10.547 1 95.25 60 ALA B O 1
ATOM 3588 N N . GLN B 1 61 ? -8.992 -20.062 -11.203 1 97.44 61 GLN B N 1
ATOM 3589 C CA . GLN B 1 61 ? -9.43 -19.641 -9.875 1 97.44 61 GLN B CA 1
ATOM 3590 C C . GLN B 1 61 ? -9.883 -20.844 -9.047 1 97.44 61 GLN B C 1
ATOM 3592 O O . GLN B 1 61 ? -9.727 -20.859 -7.82 1 97.44 61 GLN B O 1
ATOM 3597 N N . PHE B 1 62 ? -10.383 -21.953 -9.648 1 98.31 62 PHE B N 1
ATOM 3598 C CA . PHE B 1 62 ? -10.641 -23.203 -8.953 1 98.31 62 PHE B CA 1
ATOM 3599 C C . PHE B 1 62 ? -9.344 -23.859 -8.492 1 98.31 62 PHE B C 1
ATOM 3601 O O . PHE B 1 62 ? -8.305 -23.688 -9.141 1 98.31 62 PHE B O 1
ATOM 3608 N N . GLY B 1 63 ? -9.477 -24.562 -7.383 1 98.56 63 GLY B N 1
ATOM 3609 C CA . GLY B 1 63 ? -8.32 -25.344 -6.953 1 98.56 63 GLY B CA 1
ATOM 3610 C C . GLY B 1 63 ? -8.086 -26.578 -7.797 1 98.56 63 GLY B C 1
ATOM 3611 O O . GLY B 1 63 ? -9.039 -27.188 -8.297 1 98.56 63 GLY B O 1
ATOM 3612 N N . SER B 1 64 ? -6.887 -26.984 -7.793 1 98.31 64 SER B N 1
ATOM 3613 C CA . SER B 1 64 ? -6.488 -28.094 -8.656 1 98.31 64 SER B CA 1
ATOM 3614 C C . SER B 1 64 ? -6.969 -29.422 -8.094 1 98.31 64 SER B C 1
ATOM 3616 O O . SER B 1 64 ? -6.812 -30.469 -8.734 1 98.31 64 SER B O 1
ATOM 3618 N N . GLY B 1 65 ? -7.582 -29.469 -6.922 1 97.88 65 GLY B N 1
ATOM 3619 C CA . GLY B 1 65 ? -8.156 -30.672 -6.352 1 97.88 65 GLY B CA 1
ATOM 3620 C C . GLY B 1 65 ? -9.578 -30.938 -6.828 1 97.88 65 GLY B C 1
ATOM 3621 O O . GLY B 1 65 ? -10.188 -31.938 -6.449 1 97.88 65 GLY B O 1
ATOM 3622 N N . THR B 1 66 ? -10.055 -30.141 -7.699 1 97.81 66 THR B N 1
ATOM 3623 C CA . THR B 1 66 ? -11.453 -30.156 -8.109 1 97.81 66 THR B CA 1
ATOM 3624 C C . THR B 1 66 ? -11.805 -31.5 -8.742 1 97.81 66 THR B C 1
ATOM 3626 O O . THR B 1 66 ? -12.906 -32.031 -8.531 1 97.81 66 THR B O 1
ATOM 3629 N N . PHE B 1 67 ? -10.891 -32.125 -9.523 1 96.62 67 PHE B N 1
ATOM 3630 C CA . PHE B 1 67 ? -11.164 -33.375 -10.18 1 96.62 67 PHE B CA 1
ATOM 3631 C C . PHE B 1 67 ? -11.383 -34.5 -9.148 1 96.62 67 PHE B C 1
ATOM 3633 O O . PHE B 1 67 ? -12.016 -35.5 -9.438 1 96.62 67 PHE B O 1
ATOM 3640 N N . SER B 1 68 ? -10.859 -34.312 -7.945 1 96.19 68 SER B N 1
ATOM 3641 C CA . SER B 1 68 ? -11.031 -35.281 -6.871 1 96.19 68 SER B CA 1
ATOM 3642 C C . SER B 1 68 ? -12.227 -34.938 -5.996 1 96.19 68 SER B C 1
ATOM 3644 O O . SER B 1 68 ? -12.438 -35.562 -4.945 1 96.19 68 SER B O 1
ATOM 3646 N N . GLY B 1 69 ? -12.938 -33.875 -6.355 1 96.38 69 GLY B N 1
ATOM 3647 C CA . GLY B 1 69 ? -14.125 -33.469 -5.613 1 96.38 69 GLY B CA 1
ATOM 3648 C C . GLY B 1 69 ? -13.797 -32.656 -4.391 1 96.38 69 GLY B C 1
ATOM 3649 O O . GLY B 1 69 ? -14.664 -32.406 -3.549 1 96.38 69 GLY B O 1
ATOM 3650 N N . VAL B 1 70 ? -12.578 -32.25 -4.23 1 97.88 70 VAL B N 1
ATOM 3651 C CA . VAL B 1 70 ? -12.172 -31.438 -3.084 1 97.88 70 VAL B CA 1
ATOM 3652 C C . VAL B 1 70 ? -12.633 -29.984 -3.275 1 97.88 70 VAL B C 1
ATOM 3654 O O . VAL B 1 70 ? -12.367 -29.375 -4.312 1 97.88 70 VAL B O 1
ATOM 3657 N N . PRO B 1 71 ? -13.312 -29.406 -2.309 1 98.25 71 PRO B N 1
ATOM 3658 C CA . PRO B 1 71 ? -13.773 -28.031 -2.455 1 98.25 71 PRO B CA 1
ATOM 3659 C C . PRO B 1 71 ? -12.633 -27.016 -2.449 1 98.25 71 PRO B C 1
ATOM 3661 O O . PRO B 1 71 ? -11.539 -27.312 -1.964 1 98.25 71 PRO B O 1
ATOM 3664 N N . THR B 1 72 ? -12.945 -25.875 -3.006 1 98.69 72 THR B N 1
ATOM 3665 C CA . THR B 1 72 ? -12 -24.766 -3.062 1 98.69 72 THR B CA 1
ATOM 3666 C C . THR B 1 72 ? -12.484 -23.594 -2.201 1 98.69 72 THR B C 1
ATOM 3668 O O . THR B 1 72 ? -13.664 -23.234 -2.24 1 98.69 72 THR B O 1
ATOM 3671 N N . LEU B 1 73 ? -11.609 -23.078 -1.382 1 98.81 73 LEU B N 1
ATOM 3672 C CA . LEU B 1 73 ? -11.836 -21.812 -0.695 1 98.81 73 LEU B CA 1
ATOM 3673 C C . LEU B 1 73 ? -10.992 -20.703 -1.307 1 98.81 73 LEU B C 1
ATOM 3675 O O . LEU B 1 73 ? -9.758 -20.766 -1.283 1 98.81 73 LEU B O 1
ATOM 3679 N N . LEU B 1 74 ? -11.648 -19.734 -1.924 1 98.69 74 LEU B N 1
ATOM 3680 C CA . LEU B 1 74 ? -10.961 -18.5 -2.305 1 98.69 74 LEU B CA 1
ATOM 3681 C C . LEU B 1 74 ? -10.859 -17.547 -1.12 1 98.69 74 LEU B C 1
ATOM 3683 O O . LEU B 1 74 ? -11.867 -16.984 -0.682 1 98.69 74 LEU B O 1
ATOM 3687 N N . SER B 1 75 ? -9.656 -17.328 -0.661 1 98.19 75 SER B N 1
ATOM 3688 C CA . SER B 1 75 ? -9.453 -16.578 0.572 1 98.19 75 SER B CA 1
ATOM 3689 C C . SER B 1 75 ? -9.562 -15.078 0.324 1 98.19 75 SER B C 1
ATOM 3691 O O . SER B 1 75 ? -9.758 -14.641 -0.814 1 98.19 75 SER B O 1
ATOM 3693 N N . ARG B 1 76 ? -9.367 -14.289 1.378 1 95.62 76 ARG B N 1
ATOM 3694 C CA . ARG B 1 76 ? -9.461 -12.828 1.327 1 95.62 76 ARG B CA 1
ATOM 3695 C C . ARG B 1 76 ? -8.328 -12.234 0.499 1 95.62 76 ARG B C 1
ATOM 3697 O O . ARG B 1 76 ? -8.367 -11.055 0.143 1 95.62 76 ARG B O 1
ATOM 3704 N N . HIS B 1 77 ? -7.34 -12.992 0.223 1 96.19 77 HIS B N 1
ATOM 3705 C CA . HIS B 1 77 ? -6.164 -12.469 -0.469 1 96.19 77 HIS B CA 1
ATOM 3706 C C . HIS B 1 77 ? -6.297 -12.641 -1.979 1 96.19 77 HIS B C 1
ATOM 3708 O O . HIS B 1 77 ? -5.43 -12.195 -2.734 1 96.19 77 HIS B O 1
ATOM 3714 N N . MET B 1 78 ? -7.395 -13.258 -2.428 1 97.44 78 MET B N 1
ATOM 3715 C CA . MET B 1 78 ? -7.621 -13.5 -3.85 1 97.44 78 MET B CA 1
ATOM 3716 C C . MET B 1 78 ? -8.195 -12.258 -4.527 1 97.44 78 MET B C 1
ATOM 3718 O O . MET B 1 78 ? -8.844 -11.43 -3.875 1 97.44 78 MET B O 1
ATOM 3722 N N . LEU B 1 79 ? -7.855 -12.109 -5.766 1 97.44 79 LEU B N 1
ATOM 3723 C CA . LEU B 1 79 ? -8.516 -11.18 -6.676 1 97.44 79 LEU B CA 1
ATOM 3724 C C . LEU B 1 79 ? -9.5 -11.914 -7.586 1 97.44 79 LEU B C 1
ATOM 3726 O O . LEU B 1 79 ? -9.117 -12.406 -8.648 1 97.44 79 LEU B O 1
ATOM 3730 N N . VAL B 1 80 ? -10.727 -11.898 -7.18 1 98.19 80 VAL B N 1
ATOM 3731 C CA . VAL B 1 80 ? -11.727 -12.781 -7.773 1 98.19 80 VAL B CA 1
ATOM 3732 C C . VAL B 1 80 ? -12.359 -12.102 -8.984 1 98.19 80 VAL B C 1
ATOM 3734 O O . VAL B 1 80 ? -12.781 -10.945 -8.906 1 98.19 80 VAL B O 1
ATOM 3737 N N . GLU B 1 81 ? -12.383 -12.75 -10.07 1 97.38 81 GLU B N 1
ATOM 3738 C CA . GLU B 1 81 ? -13.062 -12.312 -11.289 1 97.38 81 GLU B CA 1
ATOM 3739 C C . GLU B 1 81 ? -14.258 -13.211 -11.602 1 97.38 81 GLU B C 1
ATOM 3741 O O . GLU B 1 81 ? -14.094 -14.266 -12.227 1 97.38 81 GLU B O 1
ATOM 3746 N N . PRO B 1 82 ? -15.414 -12.781 -11.312 1 96.88 82 PRO B N 1
ATOM 3747 C CA . PRO B 1 82 ? -16.594 -13.648 -11.336 1 96.88 82 PRO B CA 1
ATOM 3748 C C . PRO B 1 82 ? -16.938 -14.133 -12.742 1 96.88 82 PRO B C 1
ATOM 3750 O O . PRO B 1 82 ? -17.391 -15.266 -12.914 1 96.88 82 PRO B O 1
ATOM 3753 N N . ILE B 1 83 ? -16.797 -13.328 -13.727 1 92.81 83 ILE B N 1
ATOM 3754 C CA . ILE B 1 83 ? -17.156 -13.711 -15.094 1 92.81 83 ILE B CA 1
ATOM 3755 C C . ILE B 1 83 ? -16.234 -14.828 -15.586 1 92.81 83 ILE B C 1
ATOM 3757 O O . ILE B 1 83 ? -16.703 -15.828 -16.125 1 92.81 83 ILE B O 1
ATOM 3761 N N . ALA B 1 84 ? -14.984 -14.648 -15.375 1 94.19 84 ALA B N 1
ATOM 3762 C CA . ALA B 1 84 ? -14.031 -15.703 -15.719 1 94.19 84 ALA B CA 1
ATOM 3763 C C . ALA B 1 84 ? -14.266 -16.953 -14.883 1 94.19 84 ALA B C 1
ATOM 3765 O O . ALA B 1 84 ? -14.086 -18.078 -15.367 1 94.19 84 ALA B O 1
ATOM 3766 N N . LEU B 1 85 ? -14.625 -16.734 -13.672 1 97 85 LEU B N 1
ATOM 3767 C CA . LEU B 1 85 ? -14.898 -17.859 -12.773 1 97 85 LEU B CA 1
ATOM 3768 C C . LEU B 1 85 ? -16.094 -18.672 -13.273 1 97 85 LEU B C 1
ATOM 3770 O O . LEU B 1 85 ? -16.062 -19.906 -13.227 1 97 85 LEU B O 1
ATOM 3774 N N . ALA B 1 86 ? -17.109 -18.047 -13.703 1 94.38 86 ALA B N 1
ATOM 3775 C CA . ALA B 1 86 ? -18.281 -18.719 -14.281 1 94.38 86 ALA B CA 1
ATOM 3776 C C . ALA B 1 86 ? -17.891 -19.5 -15.531 1 94.38 86 ALA B C 1
ATOM 3778 O O . ALA B 1 86 ? -18.375 -20.609 -15.75 1 94.38 86 ALA B O 1
ATOM 3779 N N . GLY B 1 87 ? -17.062 -18.875 -16.344 1 93.38 87 GLY B N 1
ATOM 3780 C CA . GLY B 1 87 ? -16.562 -19.578 -17.5 1 93.38 87 GLY B CA 1
ATOM 3781 C C . GLY B 1 87 ? -15.789 -20.844 -17.156 1 93.38 87 GLY B C 1
ATOM 3782 O O . GLY B 1 87 ? -15.953 -21.875 -17.812 1 93.38 87 GLY B O 1
ATOM 3783 N N . GLU B 1 88 ? -14.977 -20.719 -16.188 1 96.38 88 GLU B N 1
ATOM 3784 C CA . GLU B 1 88 ? -14.219 -21.875 -15.727 1 96.38 88 GLU B CA 1
ATOM 3785 C C . GLU B 1 88 ? -15.141 -22.984 -15.219 1 96.38 88 GLU B C 1
ATOM 3787 O O . GLU B 1 88 ? -14.914 -24.156 -15.5 1 96.38 88 GLU B O 1
ATOM 3792 N N . ALA B 1 89 ? -16.156 -22.625 -14.516 1 97.19 89 ALA B N 1
ATOM 3793 C CA . ALA B 1 89 ? -17.141 -23.594 -14.016 1 97.19 89 ALA B CA 1
ATOM 3794 C C . ALA B 1 89 ? -17.812 -24.328 -15.156 1 97.19 89 ALA B C 1
ATOM 3796 O O . ALA B 1 89 ? -18.031 -25.531 -15.078 1 97.19 89 ALA B O 1
ATOM 3797 N N . GLU B 1 90 ? -18.156 -23.594 -16.156 1 95.5 90 GLU B N 1
ATOM 3798 C CA . GLU B 1 90 ? -18.781 -24.203 -17.328 1 95.5 90 GLU B CA 1
ATOM 3799 C C . GLU B 1 90 ? -17.859 -25.219 -17.984 1 95.5 90 GLU B C 1
ATOM 3801 O O . GLU B 1 90 ? -18.297 -26.297 -18.375 1 95.5 90 GLU B O 1
ATOM 3806 N N . GLN B 1 91 ? -16.625 -24.891 -18.094 1 96.75 91 GLN B N 1
ATOM 3807 C CA . GLN B 1 91 ? -15.648 -25.797 -18.672 1 96.75 91 GLN B CA 1
ATOM 3808 C C . GLN B 1 91 ? -15.523 -27.062 -17.828 1 96.75 91 GLN B C 1
ATOM 3810 O O . GLN B 1 91 ? -15.43 -28.172 -18.375 1 96.75 91 GLN B O 1
ATOM 3815 N N . LEU B 1 92 ? -15.5 -26.875 -16.562 1 97.88 92 LEU B N 1
ATOM 3816 C CA . LEU B 1 92 ? -15.383 -28.016 -15.656 1 97.88 92 LEU B CA 1
ATOM 3817 C C . LEU B 1 92 ? -16.609 -28.922 -15.734 1 97.88 92 LEU B C 1
ATOM 3819 O O . LEU B 1 92 ? -16.5 -30.141 -15.656 1 97.88 92 LEU B O 1
ATOM 3823 N N . ALA B 1 93 ? -17.781 -28.312 -15.898 1 97.19 93 ALA B N 1
ATOM 3824 C CA . ALA B 1 93 ? -19.016 -29.094 -16.062 1 97.19 93 ALA B CA 1
ATOM 3825 C C . ALA B 1 93 ? -18.953 -29.969 -17.312 1 97.19 93 ALA B C 1
ATOM 3827 O O . ALA B 1 93 ? -19.359 -31.125 -17.281 1 97.19 93 ALA B O 1
ATOM 3828 N N . VAL B 1 94 ? -18.422 -29.453 -18.344 1 96.69 94 VAL B N 1
ATOM 3829 C CA . VAL B 1 94 ? -18.266 -30.172 -19.594 1 96.69 94 VAL B CA 1
ATOM 3830 C C . VAL B 1 94 ? -17.328 -31.359 -19.406 1 96.69 94 VAL B C 1
ATOM 3832 O O . VAL B 1 94 ? -17.516 -32.406 -20.016 1 96.69 94 VAL B O 1
ATOM 3835 N N . LEU B 1 95 ? -16.422 -31.234 -18.5 1 97.06 95 LEU B N 1
ATOM 3836 C CA . LEU B 1 95 ? -15.438 -32.281 -18.25 1 97.06 95 LEU B CA 1
ATOM 3837 C C . LEU B 1 95 ? -15.961 -33.281 -17.234 1 97.06 95 LEU B C 1
ATOM 3839 O O . LEU B 1 95 ? -15.227 -34.188 -16.797 1 97.06 95 LEU B O 1
ATOM 3843 N N . GLY B 1 96 ? -17.219 -33.062 -16.734 1 96.44 96 GLY B N 1
ATOM 3844 C CA . GLY B 1 96 ? -17.859 -34.094 -15.922 1 96.44 96 GLY B CA 1
ATOM 3845 C C . GLY B 1 96 ? -17.906 -33.719 -14.453 1 96.44 96 GLY B C 1
ATOM 3846 O O . GLY B 1 96 ? -18.344 -34.531 -13.625 1 96.44 96 GLY B O 1
ATOM 3847 N N . VAL B 1 97 ? -17.469 -32.594 -14.039 1 96.69 97 VAL B N 1
ATOM 3848 C CA . VAL B 1 97 ? -17.609 -32.156 -12.648 1 96.69 97 VAL B CA 1
ATOM 3849 C C . VAL B 1 97 ? -19.047 -31.719 -12.398 1 96.69 97 VAL B C 1
ATOM 3851 O O . VAL B 1 97 ? -19.516 -30.734 -12.977 1 96.69 97 VAL B O 1
ATOM 3854 N N . ARG B 1 98 ? -19.719 -32.406 -11.555 1 94.88 98 ARG B N 1
ATOM 3855 C CA . ARG B 1 98 ? -21.109 -32.125 -11.289 1 94.88 98 ARG B CA 1
ATOM 3856 C C . ARG B 1 98 ? -21.25 -30.844 -10.453 1 94.88 98 ARG B C 1
ATOM 3858 O O . ARG B 1 98 ? -20.688 -30.75 -9.359 1 94.88 98 ARG B O 1
ATOM 3865 N N . ASP B 1 99 ? -21.922 -29.844 -10.875 1 94.88 99 ASP B N 1
ATOM 3866 C CA . ASP B 1 99 ? -22.219 -28.594 -10.18 1 94.88 99 ASP B CA 1
ATOM 3867 C C . ASP B 1 99 ? -20.938 -27.969 -9.625 1 94.88 99 ASP B C 1
ATOM 3869 O O . ASP B 1 99 ? -20.812 -27.797 -8.414 1 94.88 99 ASP B O 1
ATOM 3873 N N . PRO B 1 100 ? -20.109 -27.594 -10.461 1 97.25 100 PRO B N 1
ATOM 3874 C CA . PRO B 1 100 ? -18.797 -27.109 -10.023 1 97.25 100 PRO B CA 1
ATOM 3875 C C . PRO B 1 100 ? -18.891 -25.969 -9.016 1 97.25 100 PRO B C 1
ATOM 3877 O O . PRO B 1 100 ? -18.094 -25.891 -8.078 1 97.25 100 PRO B O 1
ATOM 3880 N N . LEU B 1 101 ? -19.797 -25.062 -9.148 1 96.56 101 LEU B N 1
ATOM 3881 C CA . LEU B 1 101 ? -19.906 -23.891 -8.273 1 96.56 101 LEU B CA 1
ATOM 3882 C C . LEU B 1 101 ? -20.219 -24.312 -6.84 1 96.56 101 LEU B C 1
ATOM 3884 O O . LEU B 1 101 ? -19.922 -23.594 -5.895 1 96.56 101 LEU B O 1
ATOM 3888 N N . SER B 1 102 ? -20.812 -25.484 -6.664 1 96.44 102 SER B N 1
ATOM 3889 C CA . SER B 1 102 ? -21.109 -26 -5.328 1 96.44 102 SER B CA 1
ATOM 3890 C C . SER B 1 102 ? -19.828 -26.344 -4.57 1 96.44 102 SER B C 1
ATOM 3892 O O . SER B 1 102 ? -19.844 -26.469 -3.342 1 96.44 102 SER B O 1
ATOM 3894 N N . LEU B 1 103 ? -18.734 -26.5 -5.281 1 97.44 103 LEU B N 1
ATOM 3895 C CA . LEU B 1 103 ? -17.453 -26.828 -4.68 1 97.44 103 LEU B CA 1
ATOM 3896 C C . LEU B 1 103 ? -16.703 -25.562 -4.281 1 97.44 103 LEU B C 1
ATOM 3898 O O . LEU B 1 103 ? -15.602 -25.641 -3.725 1 97.44 103 LEU B O 1
ATOM 3902 N N . LEU B 1 104 ? -17.344 -24.422 -4.469 1 98 104 LEU B N 1
ATOM 3903 C CA . LEU B 1 104 ? -16.656 -23.156 -4.254 1 98 104 LEU B CA 1
ATOM 3904 C C . LEU B 1 104 ? -17.188 -22.453 -3.004 1 98 104 LEU B C 1
ATOM 3906 O O . LEU B 1 104 ? -18.391 -22.406 -2.771 1 98 104 LEU B O 1
ATOM 3910 N N . ARG B 1 105 ? -16.266 -22.047 -2.148 1 98.44 105 ARG B N 1
ATOM 3911 C CA . ARG B 1 105 ? -16.484 -21.047 -1.104 1 98.44 105 ARG B CA 1
ATOM 3912 C C . ARG B 1 105 ? -15.625 -19.812 -1.327 1 98.44 105 ARG B C 1
ATOM 3914 O O . ARG B 1 105 ? -14.438 -19.938 -1.655 1 98.44 105 ARG B O 1
ATOM 3921 N N . ILE B 1 106 ? -16.25 -18.641 -1.195 1 98.62 106 ILE B N 1
ATOM 3922 C CA . ILE B 1 106 ? -15.5 -17.422 -1.466 1 98.62 106 ILE B CA 1
ATOM 3923 C C . ILE B 1 106 ? -15.586 -16.484 -0.266 1 98.62 106 ILE B C 1
ATOM 3925 O O . ILE B 1 106 ? -16.688 -16.109 0.157 1 98.62 106 ILE B O 1
ATOM 3929 N N . ASP B 1 107 ? -14.422 -16.125 0.303 1 97.94 107 ASP B N 1
ATOM 3930 C CA . ASP B 1 107 ? -14.359 -15.125 1.363 1 97.94 107 ASP B CA 1
ATOM 3931 C C . ASP B 1 107 ? -14.859 -13.766 0.868 1 97.94 107 ASP B C 1
ATOM 3933 O O . ASP B 1 107 ? -14.32 -13.219 -0.092 1 97.94 107 ASP B O 1
ATOM 3937 N N . GLY B 1 108 ? -15.844 -13.227 1.504 1 97.12 108 GLY B N 1
ATOM 3938 C CA . GLY B 1 108 ? -16.453 -11.977 1.09 1 97.12 108 GLY B CA 1
ATOM 3939 C C . GLY B 1 108 ? -15.477 -10.812 1.086 1 97.12 108 GLY B C 1
ATOM 3940 O O . GLY B 1 108 ? -15.711 -9.805 0.409 1 97.12 108 GLY B O 1
ATOM 3941 N N . ARG B 1 109 ? -14.398 -10.906 1.751 1 95.06 109 ARG B N 1
ATOM 3942 C CA . ARG B 1 109 ? -13.422 -9.828 1.868 1 95.06 109 ARG B CA 1
ATOM 3943 C C . ARG B 1 109 ? -12.508 -9.789 0.651 1 95.06 109 ARG B C 1
ATOM 3945 O O . ARG B 1 109 ? -11.773 -8.812 0.455 1 95.06 109 ARG B O 1
ATOM 3952 N N . ALA B 1 110 ? -12.484 -10.805 -0.194 1 97 110 ALA B N 1
ATOM 3953 C CA . ALA B 1 110 ? -11.664 -10.812 -1.399 1 97 110 ALA B CA 1
ATOM 3954 C C . ALA B 1 110 ? -12.031 -9.664 -2.326 1 97 110 ALA B C 1
ATOM 3956 O O . ALA B 1 110 ? -13.195 -9.273 -2.404 1 97 110 ALA B O 1
ATOM 3957 N N . ARG B 1 111 ? -10.992 -9.156 -3.035 1 96.75 111 ARG B N 1
ATOM 3958 C CA . ARG B 1 111 ? -11.234 -8.062 -3.973 1 96.75 111 ARG B CA 1
ATOM 3959 C C . ARG B 1 111 ? -11.891 -8.57 -5.25 1 96.75 111 ARG B C 1
ATOM 3961 O O . ARG B 1 111 ? -11.656 -9.703 -5.672 1 96.75 111 ARG B O 1
ATOM 3968 N N . LEU B 1 112 ? -12.664 -7.711 -5.793 1 97.62 112 LEU B N 1
ATOM 3969 C CA . LEU B 1 112 ? -13.359 -8.016 -7.039 1 97.62 112 LEU B CA 1
ATOM 3970 C C . LEU B 1 112 ? -12.586 -7.469 -8.234 1 97.62 112 LEU B C 1
ATOM 3972 O O . LEU B 1 112 ? -12.352 -6.262 -8.328 1 97.62 112 LEU B O 1
ATOM 3976 N N . THR B 1 113 ? -12.117 -8.328 -9.094 1 97.56 113 THR B N 1
ATOM 3977 C CA . THR B 1 113 ? -11.617 -7.902 -10.398 1 97.56 113 THR B CA 1
ATOM 3978 C C . THR B 1 113 ? -12.766 -7.762 -11.398 1 97.56 113 THR B C 1
ATOM 3980 O O . THR B 1 113 ? -13.547 -8.695 -11.586 1 97.56 113 THR B O 1
ATOM 3983 N N . THR B 1 114 ? -12.875 -6.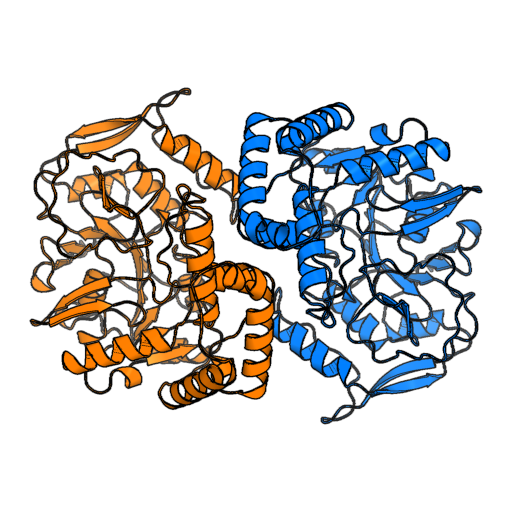602 -12.102 1 98.12 114 THR B N 1
ATOM 3984 C CA . THR B 1 114 ? -14 -6.289 -12.977 1 98.12 114 THR B CA 1
ATOM 3985 C C . THR B 1 114 ? -13.531 -6.023 -14.398 1 98.12 114 THR B C 1
ATOM 3987 O O . THR B 1 114 ? -12.336 -5.793 -14.633 1 98.12 114 THR B O 1
ATOM 3990 N N . PRO B 1 115 ? -14.469 -6.062 -15.32 1 97.06 115 PRO B N 1
ATOM 3991 C CA . PRO B 1 115 ? -14.133 -5.688 -16.703 1 97.06 115 PRO B CA 1
ATOM 3992 C C . PRO B 1 115 ? -13.508 -4.293 -16.797 1 97.06 115 PRO B C 1
ATOM 3994 O O . PRO B 1 115 ? -12.75 -4.02 -17.719 1 97.06 115 PRO B O 1
ATOM 3997 N N . ILE B 1 116 ? -13.789 -3.375 -15.875 1 97.56 116 ILE B N 1
ATOM 3998 C CA . ILE B 1 116 ? -13.172 -2.053 -15.852 1 97.56 116 ILE B CA 1
ATOM 3999 C C . ILE B 1 116 ? -11.672 -2.189 -15.625 1 97.56 116 ILE B C 1
ATOM 4001 O O . ILE B 1 116 ? -10.867 -1.564 -16.328 1 97.56 116 ILE B O 1
ATOM 4005 N N . HIS B 1 117 ? -11.336 -2.994 -14.656 1 97.19 117 HIS B N 1
ATOM 4006 C CA . HIS B 1 117 ? -9.922 -3.268 -14.391 1 97.19 117 HIS B CA 1
ATOM 4007 C C . HIS B 1 117 ? -9.242 -3.865 -15.617 1 97.19 117 HIS B C 1
ATOM 4009 O O . HIS B 1 117 ? -8.102 -3.5 -15.938 1 97.19 117 HIS B O 1
ATOM 4015 N N . ILE B 1 118 ? -9.914 -4.855 -16.219 1 95.44 118 ILE B N 1
ATOM 4016 C CA . ILE B 1 118 ? -9.367 -5.547 -17.391 1 95.44 118 ILE B CA 1
ATOM 4017 C C . ILE B 1 118 ? -9.133 -4.555 -18.516 1 95.44 118 ILE B C 1
ATOM 4019 O O . ILE B 1 118 ? -8.055 -4.52 -19.109 1 95.44 118 ILE B O 1
ATOM 4023 N N . ALA B 1 119 ? -10.094 -3.715 -18.781 1 95.69 119 ALA B N 1
ATOM 4024 C CA . ALA B 1 119 ? -9.969 -2.689 -19.828 1 95.69 119 ALA B CA 1
ATOM 4025 C C . ALA B 1 119 ? -8.805 -1.746 -19.516 1 95.69 119 ALA B C 1
ATOM 4027 O O . ALA B 1 119 ? -8.031 -1.395 -20.406 1 95.69 119 ALA B O 1
ATOM 4028 N N . ALA B 1 120 ? -8.727 -1.334 -18.281 1 94.31 120 ALA B N 1
ATOM 4029 C CA . ALA B 1 120 ? -7.66 -0.431 -17.859 1 94.31 120 ALA B CA 1
ATOM 4030 C C . ALA B 1 120 ? -6.289 -1.082 -18.047 1 94.31 120 ALA B C 1
ATOM 4032 O O . ALA B 1 120 ? -5.348 -0.443 -18.516 1 94.31 120 ALA B O 1
ATOM 4033 N N . ASN B 1 121 ? -6.184 -2.312 -17.609 1 91.5 121 ASN B N 1
ATOM 4034 C CA . ASN B 1 121 ? -4.938 -3.062 -17.75 1 91.5 121 ASN B CA 1
ATOM 4035 C C . ASN B 1 121 ? -4.504 -3.15 -19.219 1 91.5 121 ASN B C 1
ATOM 4037 O O . ASN B 1 121 ? -3.346 -2.875 -19.531 1 91.5 121 ASN B O 1
ATOM 4041 N N . ARG B 1 122 ? -5.355 -3.551 -20.031 1 90.88 122 ARG B N 1
ATOM 4042 C CA . ARG B 1 122 ? -5.051 -3.703 -21.438 1 90.88 122 ARG B CA 1
ATOM 4043 C C . ARG B 1 122 ? -4.734 -2.355 -22.078 1 90.88 122 ARG B C 1
ATOM 4045 O O . ARG B 1 122 ? -3.824 -2.252 -22.906 1 90.88 122 ARG B O 1
ATOM 4052 N N . ALA B 1 123 ? -5.508 -1.309 -21.719 1 90.75 123 ALA B N 1
ATOM 4053 C CA . ALA B 1 123 ? -5.23 0.04 -22.203 1 90.75 123 ALA B CA 1
ATOM 4054 C C . ALA B 1 123 ? -3.812 0.475 -21.844 1 90.75 123 ALA B C 1
ATOM 4056 O O . ALA B 1 123 ? -3.109 1.066 -22.672 1 90.75 123 ALA B O 1
ATOM 4057 N N . ARG B 1 124 ? -3.412 0.207 -20.672 1 87.38 124 ARG B N 1
ATOM 4058 C CA . ARG B 1 124 ? -2.084 0.579 -20.188 1 87.38 124 ARG B CA 1
ATOM 4059 C C . ARG B 1 124 ? -0.997 -0.166 -20.953 1 87.38 124 ARG B C 1
ATOM 4061 O O . ARG B 1 124 ? 0.027 0.418 -21.312 1 87.38 124 ARG B O 1
ATOM 4068 N N . GLU B 1 125 ? -1.178 -1.448 -21.109 1 83 125 GLU B N 1
ATOM 4069 C CA . GLU B 1 125 ? -0.216 -2.252 -21.844 1 83 125 GLU B CA 1
ATOM 4070 C C . GLU B 1 125 ? -0.094 -1.766 -23.297 1 83 125 GLU B C 1
ATOM 4072 O O . GLU B 1 125 ? 1.008 -1.712 -23.844 1 83 125 GLU B O 1
ATOM 4077 N N . ASP B 1 126 ? -1.203 -1.432 -23.844 1 83 126 ASP B N 1
ATOM 4078 C CA . ASP B 1 126 ? -1.196 -0.938 -25.219 1 83 126 ASP B CA 1
ATOM 4079 C C . ASP B 1 126 ? -0.468 0.401 -25.312 1 83 126 ASP B C 1
ATOM 4081 O O . ASP B 1 126 ? 0.211 0.672 -26.312 1 83 126 ASP B O 1
ATOM 4085 N N . ALA B 1 127 ? -0.62 1.227 -24.328 1 79.06 127 ALA B N 1
ATOM 4086 C CA . ALA B 1 127 ? -0.02 2.559 -24.328 1 79.06 127 ALA B CA 1
ATOM 4087 C C . ALA B 1 127 ? 1.496 2.477 -24.172 1 79.06 127 ALA B C 1
ATOM 4089 O O . ALA B 1 127 ? 2.219 3.371 -24.625 1 79.06 127 ALA B O 1
ATOM 4090 N N . ARG B 1 128 ? 1.958 1.46 -23.547 1 74.88 128 ARG B N 1
ATOM 4091 C CA . ARG B 1 128 ? 3.391 1.306 -23.312 1 74.88 128 ARG B CA 1
ATOM 4092 C C . ARG B 1 128 ? 4.109 0.888 -24.594 1 74.88 128 ARG B C 1
ATOM 4094 O O . ARG B 1 128 ? 5.328 1.031 -24.703 1 74.88 128 ARG B O 1
ATOM 4101 N N . GLY B 1 129 ? 3.404 0.475 -25.562 1 63.84 129 GLY B N 1
ATOM 4102 C CA . GLY B 1 129 ? 4.008 0.062 -26.812 1 63.84 129 GLY B CA 1
ATOM 4103 C C . GLY B 1 129 ? 4.996 -1.078 -26.656 1 63.84 129 GLY B C 1
ATOM 4104 O O . GLY B 1 129 ? 4.648 -2.143 -26.141 1 63.84 129 GLY B O 1
ATOM 4105 N N . SER B 1 130 ? 6.273 -0.758 -26.984 1 57.69 130 SER B N 1
ATOM 4106 C CA . SER B 1 130 ? 7.352 -1.74 -26.953 1 57.69 130 SER B CA 1
ATOM 4107 C C . SER B 1 130 ? 7.848 -1.962 -25.531 1 57.69 130 SER B C 1
ATOM 4109 O O . SER B 1 130 ? 8.516 -2.959 -25.25 1 57.69 130 SER B O 1
ATOM 4111 N N . SER B 1 131 ? 7.5 -1.158 -24.641 1 55.81 131 SER B N 1
ATOM 4112 C CA . SER B 1 131 ? 7.973 -1.227 -23.266 1 55.81 131 SER B CA 1
ATOM 4113 C C . SER B 1 131 ? 6.93 -1.856 -22.344 1 55.81 131 SER B C 1
ATOM 4115 O O . SER B 1 131 ? 6.852 -1.523 -21.172 1 55.81 131 SER B O 1
ATOM 4117 N N . ARG B 1 132 ? 6.363 -2.768 -22.984 1 53.88 132 ARG B N 1
ATOM 4118 C CA . ARG B 1 132 ? 5.316 -3.445 -22.219 1 53.88 132 ARG B CA 1
ATOM 4119 C C . ARG B 1 132 ? 5.898 -4.18 -21.016 1 53.88 132 ARG B C 1
ATOM 4121 O O . ARG B 1 132 ? 6.98 -4.766 -21.109 1 53.88 132 ARG B O 1
ATOM 4128 N N . HIS B 1 133 ? 5.293 -4.086 -19.812 1 61.62 133 HIS B N 1
ATOM 4129 C CA . HIS B 1 133 ? 5.656 -4.805 -18.594 1 61.62 133 HIS B CA 1
ATOM 4130 C C . HIS B 1 133 ? 5.461 -6.305 -18.766 1 61.62 133 HIS B C 1
ATOM 4132 O O . HIS B 1 133 ? 6.227 -7.102 -18.219 1 61.62 133 HIS B O 1
ATOM 4138 N N . GLY B 1 134 ? 4.527 -6.73 -19.578 1 57.75 134 GLY B N 1
ATOM 4139 C CA . GLY B 1 134 ? 4.199 -8.133 -19.734 1 57.75 134 GLY B CA 1
ATOM 4140 C C . GLY B 1 134 ? 3.156 -8.625 -18.75 1 57.75 134 GLY B C 1
ATOM 4141 O O . GLY B 1 134 ? 3.395 -9.578 -18.016 1 57.75 134 GLY B O 1
ATOM 4142 N N . SER B 1 135 ? 1.992 -8.023 -18.812 1 72.12 135 SER B N 1
ATOM 4143 C CA . SER B 1 135 ? 0.9 -8.492 -17.969 1 72.12 135 SER B CA 1
ATOM 4144 C C . SER B 1 135 ? 0.032 -9.508 -18.703 1 72.12 135 SER B C 1
ATOM 4146 O O . SER B 1 135 ? 0.24 -9.766 -19.891 1 72.12 135 SER B O 1
ATOM 4148 N N . CYS B 1 136 ? -0.811 -10.203 -17.984 1 71.88 136 CYS B N 1
ATOM 4149 C CA . CYS B 1 136 ? -1.702 -11.195 -18.578 1 71.88 136 CYS B CA 1
ATOM 4150 C C . CYS B 1 136 ? -2.932 -10.523 -19.188 1 71.88 136 CYS B C 1
ATOM 4152 O O . CYS B 1 136 ? -3.727 -11.172 -19.859 1 71.88 136 CYS B O 1
ATOM 4154 N N . GLY B 1 137 ? -3.043 -9.273 -18.984 1 78.31 137 GLY B N 1
ATOM 4155 C CA . GLY B 1 137 ? -4.211 -8.57 -19.484 1 78.31 137 GLY B CA 1
ATOM 4156 C C . GLY B 1 137 ? -5.5 -8.984 -18.797 1 78.31 137 GLY B C 1
ATOM 4157 O O . GLY B 1 137 ? -6.574 -8.945 -19.391 1 78.31 137 GLY B O 1
ATOM 4158 N N . ARG B 1 138 ? -5.359 -9.414 -17.562 1 88.38 138 ARG B N 1
ATOM 4159 C CA . ARG B 1 138 ? -6.516 -9.938 -16.844 1 88.38 138 ARG B CA 1
ATOM 4160 C C . ARG B 1 138 ? -6.945 -9 -15.727 1 88.38 138 ARG B C 1
ATOM 4162 O O . ARG B 1 138 ? -7.789 -9.352 -14.906 1 88.38 138 ARG B O 1
ATOM 4169 N N . GLY B 1 139 ? -6.352 -7.832 -15.648 1 91.81 139 GLY B N 1
ATOM 4170 C CA . GLY B 1 139 ? -6.816 -6.781 -14.758 1 91.81 139 GLY B CA 1
ATOM 4171 C C . GLY B 1 139 ? -6.25 -6.891 -13.359 1 91.81 139 GLY B C 1
ATOM 4172 O O . GLY B 1 139 ? -6.625 -6.125 -12.469 1 91.81 139 GLY B O 1
ATOM 4173 N N . ILE B 1 140 ? -5.34 -7.824 -13.109 1 92.19 140 ILE B N 1
ATOM 4174 C CA . ILE B 1 140 ? -4.812 -8.109 -11.773 1 92.19 140 ILE B CA 1
ATOM 4175 C C . ILE B 1 140 ? -4.082 -6.879 -11.242 1 92.19 140 ILE B C 1
ATOM 4177 O O . ILE B 1 140 ? -4.348 -6.434 -10.117 1 92.19 140 ILE B O 1
ATOM 4181 N N . GLY B 1 141 ? -3.215 -6.34 -12.031 1 91.12 141 GLY B N 1
ATOM 4182 C CA . GLY B 1 141 ? -2.447 -5.18 -11.609 1 91.12 141 GLY B CA 1
ATOM 4183 C C . GLY B 1 141 ? -3.316 -3.99 -11.242 1 91.12 141 GLY B C 1
ATOM 4184 O O . GLY B 1 141 ? -3.119 -3.371 -10.195 1 91.12 141 GLY B O 1
ATOM 4185 N N . GLU B 1 142 ? -4.258 -3.668 -12.047 1 93.12 142 GLU B N 1
ATOM 4186 C CA . GLU B 1 142 ? -5.148 -2.531 -11.82 1 93.12 142 GLU B CA 1
ATOM 4187 C C . GLU B 1 142 ? -6.031 -2.756 -10.594 1 93.12 142 GLU B C 1
ATOM 4189 O O . GLU B 1 142 ? -6.371 -1.806 -9.891 1 93.12 142 GLU B O 1
ATOM 4194 N N . THR B 1 143 ? -6.441 -4 -10.422 1 94.69 143 THR B N 1
ATOM 4195 C CA . THR B 1 143 ? -7.223 -4.332 -9.234 1 94.69 143 THR B CA 1
ATOM 4196 C C . THR B 1 143 ? -6.414 -4.078 -7.969 1 94.69 143 THR B C 1
ATOM 4198 O O . THR B 1 143 ? -6.883 -3.404 -7.047 1 94.69 143 THR B O 1
ATOM 4201 N N . ALA B 1 144 ? -5.215 -4.598 -7.973 1 92.12 144 ALA B N 1
ATOM 4202 C CA . ALA B 1 144 ? -4.352 -4.484 -6.801 1 92.12 144 ALA B CA 1
ATOM 4203 C C . ALA B 1 144 ? -3.951 -3.035 -6.551 1 92.12 144 ALA B C 1
ATOM 4205 O O . ALA B 1 144 ? -4.016 -2.553 -5.418 1 92.12 144 ALA B O 1
ATOM 4206 N N . ALA B 1 145 ? -3.537 -2.387 -7.578 1 89.69 145 ALA B N 1
ATOM 4207 C CA . ALA B 1 145 ? -3.096 -1 -7.465 1 89.69 145 ALA B CA 1
ATOM 4208 C C . ALA B 1 145 ? -4.211 -0.113 -6.914 1 89.69 145 ALA B C 1
ATOM 4210 O O . ALA B 1 145 ? -3.977 0.706 -6.023 1 89.69 145 ALA B O 1
ATOM 4211 N N . TYR B 1 146 ? -5.395 -0.207 -7.434 1 92.31 146 TYR B N 1
ATOM 4212 C CA . TYR B 1 146 ? -6.531 0.592 -6.992 1 92.31 146 TYR B CA 1
ATOM 4213 C C . TYR B 1 146 ? -6.824 0.353 -5.516 1 92.31 146 TYR B C 1
ATOM 4215 O O . TYR B 1 146 ? -7.102 1.296 -4.77 1 92.31 146 TYR B O 1
ATOM 4223 N N . ALA B 1 147 ? -6.734 -0.887 -5.133 1 91.25 147 ALA B N 1
ATOM 4224 C CA . ALA B 1 147 ? -7.09 -1.285 -3.771 1 91.25 147 ALA B CA 1
ATOM 4225 C C . ALA B 1 147 ? -6.066 -0.77 -2.764 1 91.25 147 ALA B C 1
ATOM 4227 O O . ALA B 1 147 ? -6.352 -0.69 -1.567 1 91.25 147 ALA B O 1
ATOM 4228 N N . LEU B 1 148 ? -4.883 -0.453 -3.223 1 82.38 148 LEU B N 1
ATOM 4229 C CA . LEU B 1 148 ? -3.865 0.091 -2.334 1 82.38 148 LEU B CA 1
ATOM 4230 C C . LEU B 1 148 ? -4.234 1.501 -1.883 1 82.38 148 LEU B C 1
ATOM 4232 O O . LEU B 1 148 ? -3.797 1.95 -0.82 1 82.38 148 LEU B O 1
ATOM 4236 N N . ALA B 1 149 ? -5.121 2.152 -2.648 1 82.19 149 ALA B N 1
ATOM 4237 C CA . ALA B 1 149 ? -5.309 3.58 -2.41 1 82.19 149 ALA B CA 1
ATOM 4238 C C . ALA B 1 149 ? -6.777 3.908 -2.164 1 82.19 149 ALA B C 1
ATOM 4240 O O . ALA B 1 149 ? -7.102 4.965 -1.619 1 82.19 149 ALA B O 1
ATOM 4241 N N . TYR B 1 150 ? -7.699 2.998 -2.521 1 86.94 150 TYR B N 1
ATOM 4242 C CA . TYR B 1 150 ? -9.125 3.299 -2.48 1 86.94 150 TYR B CA 1
ATOM 4243 C C . TYR B 1 150 ? -9.914 2.133 -1.889 1 86.94 150 TYR B C 1
ATOM 4245 O O . TYR B 1 150 ? -9.398 1.016 -1.792 1 86.94 150 TYR B O 1
ATOM 4253 N N . ALA B 1 151 ? -11.102 2.51 -1.453 1 88.31 151 ALA B N 1
ATOM 4254 C CA . ALA B 1 151 ? -12.031 1.454 -1.055 1 88.31 151 ALA B CA 1
ATOM 4255 C C . ALA B 1 151 ? -12.531 0.675 -2.268 1 88.31 151 ALA B C 1
ATOM 4257 O O . ALA B 1 151 ? -13.57 1.003 -2.838 1 88.31 151 ALA B O 1
ATOM 4258 N N . ALA B 1 152 ? -11.852 -0.362 -2.621 1 94.12 152 ALA B N 1
ATOM 4259 C CA . ALA B 1 152 ? -12.094 -1.139 -3.834 1 94.12 152 ALA B CA 1
ATOM 4260 C C . ALA B 1 152 ? -13.289 -2.07 -3.658 1 94.12 152 ALA B C 1
ATOM 4262 O O . ALA B 1 152 ? -13.609 -2.477 -2.539 1 94.12 152 ALA B O 1
ATOM 4263 N N . PRO B 1 153 ? -13.969 -2.406 -4.801 1 96.75 153 PRO B N 1
ATOM 4264 C CA . PRO B 1 153 ? -15.047 -3.391 -4.715 1 96.75 153 PRO B CA 1
ATOM 4265 C C . PRO B 1 153 ? -14.57 -4.746 -4.203 1 96.75 153 PRO B C 1
ATOM 4267 O O . PRO B 1 153 ? -13.484 -5.199 -4.562 1 96.75 153 PRO B O 1
ATOM 4270 N N . THR B 1 154 ? -15.398 -5.359 -3.361 1 96.5 154 THR B N 1
ATOM 4271 C CA . THR B 1 154 ? -15.133 -6.691 -2.83 1 96.5 154 THR B CA 1
ATOM 4272 C C . THR B 1 154 ? -16.234 -7.668 -3.24 1 96.5 154 THR B C 1
ATOM 4274 O O . THR B 1 154 ? -17.281 -7.254 -3.748 1 96.5 154 THR B O 1
ATOM 4277 N N . VAL B 1 155 ? -15.969 -8.945 -3.014 1 97.62 155 VAL B N 1
ATOM 4278 C CA . VAL B 1 155 ? -16.953 -9.977 -3.32 1 97.62 155 VAL B CA 1
ATOM 4279 C C . VAL B 1 155 ? -18.219 -9.758 -2.482 1 97.62 155 VAL B C 1
ATOM 4281 O O . VAL B 1 155 ? -19.328 -9.945 -2.969 1 97.62 155 VAL B O 1
ATOM 4284 N N . ALA B 1 156 ? -18.062 -9.344 -1.206 1 95.94 156 ALA B N 1
ATOM 4285 C CA . ALA B 1 156 ? -19.219 -9.102 -0.333 1 95.94 156 ALA B CA 1
ATOM 4286 C C . ALA B 1 156 ? -20.109 -8.008 -0.894 1 95.94 156 ALA B C 1
ATOM 4288 O O . ALA B 1 156 ? -21.328 -8.023 -0.69 1 95.94 156 ALA B O 1
ATOM 4289 N N . ASP B 1 157 ? -19.531 -7.094 -1.615 1 96.12 157 ASP B N 1
ATOM 4290 C CA . ASP B 1 157 ? -20.312 -5.996 -2.188 1 96.12 157 ASP B CA 1
ATOM 4291 C C . ASP B 1 157 ? -21.312 -6.508 -3.219 1 96.12 157 ASP B C 1
ATOM 4293 O O . ASP B 1 157 ? -22.281 -5.824 -3.535 1 96.12 157 ASP B O 1
ATOM 4297 N N . CYS B 1 158 ? -21.078 -7.676 -3.779 1 97.56 158 CYS B N 1
ATOM 4298 C CA . CYS B 1 158 ? -22.016 -8.273 -4.73 1 97.56 158 CYS B CA 1
ATOM 4299 C C . CYS B 1 158 ? -23.359 -8.531 -4.082 1 97.56 158 CYS B C 1
ATOM 4301 O O . CYS B 1 158 ? -24.375 -8.688 -4.777 1 97.56 158 CYS B O 1
ATOM 4303 N N . LEU B 1 159 ? -23.438 -8.586 -2.758 1 96.56 159 LEU B N 1
ATOM 4304 C CA . LEU B 1 159 ? -24.672 -8.797 -2.008 1 96.56 159 LEU B CA 1
ATOM 4305 C C . LEU B 1 159 ? -25.375 -7.465 -1.718 1 96.56 159 LEU B C 1
ATOM 4307 O O . LEU B 1 159 ? -26.484 -7.445 -1.205 1 96.56 159 LEU B O 1
ATOM 4311 N N . ARG B 1 160 ? -24.719 -6.367 -2.016 1 94.12 160 ARG B N 1
ATOM 4312 C CA . ARG B 1 160 ? -25.219 -5.023 -1.729 1 94.12 160 ARG B CA 1
ATOM 4313 C C . ARG B 1 160 ? -25.203 -4.16 -2.984 1 94.12 160 ARG B C 1
ATOM 4315 O O . ARG B 1 160 ? -24.344 -3.281 -3.131 1 94.12 160 ARG B O 1
ATOM 4322 N N . PRO B 1 161 ? -26.203 -4.242 -3.789 1 95.56 161 PRO B N 1
ATOM 4323 C CA . PRO B 1 161 ? -26.203 -3.629 -5.121 1 95.56 161 PRO B CA 1
ATOM 4324 C C . PRO B 1 161 ? -25.969 -2.121 -5.074 1 95.56 161 PRO B C 1
ATOM 4326 O O . PRO B 1 161 ? -25.266 -1.578 -5.934 1 95.56 161 PRO B O 1
ATOM 4329 N N . LYS B 1 162 ? -26.516 -1.406 -4.141 1 92.94 162 LYS B N 1
ATOM 4330 C CA . LYS B 1 162 ? -26.344 0.042 -4.066 1 92.94 162 LYS B CA 1
ATOM 4331 C C . LYS B 1 162 ? -24.891 0.416 -3.811 1 92.94 162 LYS B C 1
ATOM 4333 O O . LYS B 1 162 ? -24.344 1.309 -4.465 1 92.94 162 LYS B O 1
ATOM 4338 N N . VAL B 1 163 ? -24.297 -0.275 -2.875 1 91.31 163 VAL B N 1
ATOM 4339 C CA . VAL B 1 163 ? -22.906 -0.037 -2.537 1 91.31 163 VAL B CA 1
ATOM 4340 C C . VAL B 1 163 ? -22.016 -0.398 -3.729 1 91.31 163 VAL B C 1
ATOM 4342 O O . VAL B 1 163 ? -21.094 0.345 -4.07 1 91.31 163 VAL B O 1
ATOM 4345 N N . LEU B 1 164 ? -22.312 -1.509 -4.332 1 96.62 164 LEU B N 1
ATOM 4346 C CA . LEU B 1 164 ? -21.531 -1.971 -5.477 1 96.62 164 LEU B CA 1
ATOM 4347 C C . LEU B 1 164 ? -21.594 -0.96 -6.617 1 96.62 164 LEU B C 1
ATOM 4349 O O . LEU B 1 164 ? -20.578 -0.673 -7.25 1 96.62 164 LEU B O 1
ATOM 4353 N N . ARG B 1 165 ? -22.75 -0.467 -6.887 1 96.5 165 ARG B N 1
ATOM 4354 C CA . ARG B 1 165 ? -22.938 0.517 -7.949 1 96.5 165 ARG B CA 1
ATOM 4355 C C . ARG B 1 165 ? -22.062 1.742 -7.711 1 96.5 165 ARG B C 1
ATOM 4357 O O . ARG B 1 165 ? -21.406 2.236 -8.641 1 96.5 165 ARG B O 1
ATOM 4364 N N . GLU B 1 166 ? -22 2.236 -6.566 1 92.75 166 GLU B N 1
ATOM 4365 C CA . GLU B 1 166 ? -21.219 3.41 -6.211 1 92.75 166 GLU B CA 1
ATOM 4366 C C . GLU B 1 166 ? -19.719 3.141 -6.383 1 92.75 166 GLU B C 1
ATOM 4368 O O . GLU B 1 166 ? -19 3.975 -6.926 1 92.75 166 GLU B O 1
ATOM 4373 N N . LYS B 1 167 ? -19.281 2.033 -5.887 1 94.75 167 LYS B N 1
ATOM 4374 C CA . LYS B 1 167 ? -17.875 1.682 -5.992 1 94.75 167 LYS B CA 1
ATOM 4375 C C . LYS B 1 167 ? -17.453 1.497 -7.449 1 94.75 167 LYS B C 1
ATOM 4377 O O . LYS B 1 167 ? -16.359 1.909 -7.844 1 94.75 167 LYS B O 1
ATOM 4382 N N . LEU B 1 168 ? -18.328 0.866 -8.242 1 97.44 168 LEU B N 1
ATOM 4383 C CA . LEU B 1 168 ? -18.031 0.677 -9.656 1 97.44 168 LEU B CA 1
ATOM 4384 C C . LEU B 1 168 ? -17.984 2.016 -10.383 1 97.44 168 LEU B C 1
ATOM 4386 O O . LEU B 1 168 ? -17.156 2.211 -11.281 1 97.44 168 LEU B O 1
ATOM 4390 N N . ALA B 1 169 ? -18.844 2.881 -10.031 1 95.25 169 ALA B N 1
ATOM 4391 C CA . ALA B 1 169 ? -18.844 4.211 -10.633 1 95.25 169 ALA B CA 1
ATOM 4392 C C . ALA B 1 169 ? -17.547 4.953 -10.32 1 95.25 169 ALA B C 1
ATOM 4394 O O . ALA B 1 169 ? -16.969 5.586 -11.203 1 95.25 169 ALA B O 1
ATOM 4395 N N . SER B 1 170 ? -17.141 4.906 -9.078 1 92 170 SER B N 1
ATOM 4396 C CA . SER B 1 170 ? -15.891 5.531 -8.68 1 92 170 SER B CA 1
ATOM 4397 C C . SER B 1 170 ? -14.703 4.918 -9.414 1 92 170 SER B C 1
ATOM 4399 O O . SER B 1 170 ? -13.789 5.629 -9.836 1 92 170 SER B O 1
ATOM 4401 N N . LEU B 1 171 ? -14.734 3.648 -9.516 1 95.44 171 LEU B N 1
ATOM 4402 C CA . LEU B 1 171 ? -13.695 2.91 -10.227 1 95.44 171 LEU B CA 1
ATOM 4403 C C . LEU B 1 171 ? -13.633 3.336 -11.688 1 95.44 171 LEU B C 1
ATOM 4405 O O . LEU B 1 171 ? -12.547 3.582 -12.227 1 95.44 171 LEU B O 1
ATOM 4409 N N . ALA B 1 172 ? -14.773 3.387 -12.305 1 95.31 172 ALA B N 1
ATOM 4410 C CA . ALA B 1 172 ? -14.875 3.809 -13.695 1 95.31 172 ALA B CA 1
ATOM 4411 C C . ALA B 1 172 ? -14.336 5.223 -13.883 1 95.31 172 ALA B C 1
ATOM 4413 O O . ALA B 1 172 ? -13.656 5.512 -14.867 1 95.31 172 ALA B O 1
ATOM 4414 N N . ALA B 1 173 ? -14.648 6.07 -12.984 1 90.69 173 ALA B N 1
ATOM 4415 C CA . ALA B 1 173 ? -14.172 7.449 -13.047 1 90.69 173 ALA B CA 1
ATOM 4416 C C . ALA B 1 173 ? -12.648 7.508 -12.922 1 90.69 173 ALA B C 1
ATOM 4418 O O . ALA B 1 173 ? -11.992 8.273 -13.625 1 90.69 173 ALA B O 1
ATOM 4419 N N . HIS B 1 174 ? -12.141 6.766 -12.07 1 89.88 174 HIS B N 1
ATOM 4420 C CA . HIS B 1 174 ? -10.703 6.746 -11.828 1 89.88 174 HIS B CA 1
ATOM 4421 C C . HIS B 1 174 ? -9.938 6.344 -13.078 1 89.88 174 HIS B C 1
ATOM 4423 O O . HIS B 1 174 ? -8.93 6.973 -13.43 1 89.88 174 HIS B O 1
ATOM 4429 N N . TYR B 1 175 ? -10.336 5.273 -13.742 1 93.06 175 TYR B N 1
ATOM 4430 C CA . TYR B 1 175 ? -9.617 4.754 -14.906 1 93.06 175 TYR B CA 1
ATOM 4431 C C . TYR B 1 175 ? -10.164 5.348 -16.203 1 93.06 175 TYR B C 1
ATOM 4433 O O . TYR B 1 175 ? -9.742 4.965 -17.297 1 93.06 175 TYR B O 1
ATOM 4441 N N . GLY B 1 176 ? -11.094 6.285 -16.125 1 92.5 176 GLY B N 1
ATOM 4442 C CA . GLY B 1 176 ? -11.844 6.801 -17.266 1 92.5 176 GLY B CA 1
ATOM 4443 C C . GLY B 1 176 ? -10.953 7.352 -18.359 1 92.5 176 GLY B C 1
ATOM 4444 O O . GLY B 1 176 ? -11.094 6.973 -19.516 1 92.5 176 GLY B O 1
ATOM 4445 N N . ALA B 1 177 ? -10.023 8.219 -18.016 1 87.38 177 ALA B N 1
ATOM 4446 C CA . ALA B 1 177 ? -9.164 8.867 -19 1 87.38 177 ALA B CA 1
ATOM 4447 C C . ALA B 1 177 ? -8.289 7.848 -19.719 1 87.38 177 ALA B C 1
ATOM 4449 O O . ALA B 1 177 ? -8.086 7.941 -20.938 1 87.38 177 ALA B O 1
ATOM 4450 N N . LEU B 1 178 ? -7.766 6.926 -18.984 1 89.44 178 LEU B N 1
ATOM 4451 C CA . LEU B 1 178 ? -6.914 5.887 -19.547 1 89.44 178 LEU B CA 1
ATOM 4452 C C . LEU B 1 178 ? -7.691 5.027 -20.531 1 89.44 178 LEU B C 1
ATOM 4454 O O . LEU B 1 178 ? -7.223 4.777 -21.656 1 89.44 178 LEU B O 1
ATOM 4458 N N . ILE B 1 179 ? -8.859 4.605 -20.141 1 93.69 179 ILE B N 1
ATOM 4459 C CA . ILE B 1 179 ? -9.664 3.713 -20.969 1 93.69 179 ILE B CA 1
ATOM 4460 C C . ILE B 1 179 ? -10.172 4.465 -22.203 1 93.69 179 ILE B C 1
ATOM 4462 O O . ILE B 1 179 ? -10.195 3.92 -23.297 1 93.69 179 ILE B O 1
ATOM 4466 N N . ALA B 1 180 ? -10.578 5.723 -22 1 90.88 180 ALA B N 1
ATOM 4467 C CA . ALA B 1 180 ? -11.133 6.531 -23.094 1 90.88 180 ALA B CA 1
ATOM 4468 C C . ALA B 1 180 ? -10.117 6.707 -24.219 1 90.88 180 ALA B C 1
ATOM 4470 O O . ALA B 1 180 ? -10.492 6.828 -25.375 1 90.88 180 ALA B O 1
ATOM 4471 N N . SER B 1 181 ? -8.875 6.699 -23.859 1 87.38 181 SER B N 1
ATOM 4472 C CA . SER B 1 181 ? -7.812 6.906 -24.844 1 87.38 181 SER B CA 1
ATOM 4473 C C . SER B 1 181 ? -7.457 5.605 -25.562 1 87.38 181 SER B C 1
ATOM 4475 O O . SER B 1 181 ? -6.559 5.578 -26.406 1 87.38 181 SER B O 1
ATOM 4477 N N . SER B 1 182 ? -8.188 4.496 -25.281 1 90.69 182 SER B N 1
ATOM 4478 C CA . SER B 1 182 ? -7.883 3.182 -25.844 1 90.69 182 SER B CA 1
ATOM 4479 C C . SER B 1 182 ? -9.07 2.615 -26.609 1 90.69 182 SER B C 1
ATOM 4481 O O . SER B 1 182 ? -10.117 3.266 -26.719 1 90.69 182 SER B O 1
ATOM 4483 N N . GLU B 1 183 ? -8.883 1.362 -27.188 1 91.75 183 GLU B N 1
ATOM 4484 C CA . GLU B 1 183 ? -9.961 0.695 -27.906 1 91.75 183 GLU B CA 1
ATOM 4485 C C . GLU B 1 183 ? -10.789 -0.191 -26.984 1 91.75 183 GLU B C 1
ATOM 4487 O O . GLU B 1 183 ? -11.805 -0.754 -27.391 1 91.75 183 GLU B O 1
ATOM 4492 N N . HIS B 1 184 ? -10.352 -0.294 -25.828 1 93 184 HIS B N 1
ATOM 4493 C CA . HIS B 1 184 ? -11 -1.217 -24.891 1 93 184 HIS B CA 1
ATOM 4494 C C . HIS B 1 184 ? -12.227 -0.58 -24.25 1 93 184 HIS B C 1
ATOM 4496 O O . HIS B 1 184 ? -12.297 0.644 -24.125 1 93 184 HIS B O 1
ATOM 4502 N N . ARG B 1 185 ? -13.18 -1.446 -23.906 1 94.56 185 ARG B N 1
ATOM 4503 C CA . ARG B 1 185 ? -14.43 -1.017 -23.281 1 94.56 185 ARG B CA 1
ATOM 4504 C C . ARG B 1 185 ? -14.906 -2.025 -22.234 1 94.56 185 ARG B C 1
ATOM 4506 O O . ARG B 1 185 ? -14.297 -3.086 -22.078 1 94.56 185 ARG B O 1
ATOM 4513 N N . TYR B 1 186 ? -15.883 -1.65 -21.547 1 95.38 186 TYR B N 1
ATOM 4514 C CA . TYR B 1 186 ? -16.531 -2.514 -20.562 1 95.38 186 TYR B CA 1
ATOM 4515 C C . TYR B 1 186 ? -18.047 -2.307 -20.562 1 95.38 186 TYR B C 1
ATOM 4517 O O . TYR B 1 186 ? -18.531 -1.324 -21.109 1 95.38 186 TYR B O 1
ATOM 4525 N N . GLU B 1 187 ? -18.797 -3.207 -20 1 95.31 187 GLU B N 1
ATOM 4526 C CA . GLU B 1 187 ? -20.25 -3.15 -19.953 1 95.31 187 GLU B CA 1
ATOM 4527 C C . GLU B 1 187 ? -20.734 -1.98 -19.109 1 95.31 187 GLU B C 1
ATOM 4529 O O . GLU B 1 187 ? -20.031 -1.535 -18.203 1 95.31 187 GLU B O 1
ATOM 4534 N N . PRO B 1 188 ? -21.984 -1.522 -19.391 1 96.25 188 PRO B N 1
ATOM 4535 C CA . PRO B 1 188 ? -22.578 -0.51 -18.5 1 96.25 188 PRO B CA 1
ATOM 4536 C C . PRO B 1 188 ? -22.609 -0.95 -17.047 1 96.25 188 PRO B C 1
ATOM 4538 O O . PRO B 1 188 ? -22.828 -2.127 -16.75 1 96.25 188 PRO B O 1
ATOM 4541 N N . ILE B 1 189 ? -22.469 0.021 -16.172 1 97.75 189 ILE B N 1
ATOM 4542 C CA . ILE B 1 189 ? -22.344 -0.236 -14.734 1 97.75 189 ILE B CA 1
ATOM 4543 C C . ILE B 1 189 ? -23.547 -1.02 -14.242 1 97.75 189 ILE B C 1
ATOM 4545 O O . ILE B 1 189 ? -23.422 -1.976 -13.477 1 97.75 189 ILE B O 1
ATOM 4549 N N . ASP B 1 190 ? -24.719 -0.693 -14.664 1 97.19 190 ASP B N 1
ATOM 4550 C CA . ASP B 1 190 ? -25.938 -1.365 -14.219 1 97.19 190 ASP B CA 1
ATOM 4551 C C . ASP B 1 190 ? -25.953 -2.832 -14.648 1 97.19 190 ASP B C 1
ATOM 4553 O O . ASP B 1 190 ? -26.438 -3.693 -13.922 1 97.19 190 ASP B O 1
ATOM 4557 N N . ASP B 1 191 ? -25.484 -3.131 -15.82 1 97.06 191 ASP B N 1
ATOM 4558 C CA . ASP B 1 191 ? -25.375 -4.512 -16.281 1 97.06 191 ASP B CA 1
ATOM 4559 C C . ASP B 1 191 ? -24.406 -5.305 -15.43 1 97.06 191 ASP B C 1
ATOM 4561 O O . ASP B 1 191 ? -24.641 -6.473 -15.109 1 97.06 191 ASP B O 1
ATOM 4565 N N . LEU B 1 192 ? -23.297 -4.66 -15.094 1 97.69 192 LEU B N 1
ATOM 4566 C CA . LEU B 1 192 ? -22.328 -5.312 -14.227 1 97.69 192 LEU B CA 1
ATOM 4567 C C . LEU B 1 192 ? -22.938 -5.621 -12.867 1 97.69 192 LEU B C 1
ATOM 4569 O O . LEU B 1 192 ? -22.719 -6.707 -12.32 1 97.69 192 LEU B O 1
ATOM 4573 N N . VAL B 1 193 ? -23.656 -4.664 -12.305 1 98 193 VAL B N 1
ATOM 4574 C CA . VAL B 1 193 ? -24.281 -4.852 -11.008 1 98 193 VAL B CA 1
ATOM 4575 C C . VAL B 1 193 ? -25.219 -6.055 -11.047 1 98 193 VAL B C 1
ATOM 4577 O O . VAL B 1 193 ? -25.234 -6.879 -10.133 1 98 193 VAL B O 1
ATOM 4580 N N . GLU B 1 194 ? -25.969 -6.176 -12.109 1 96.44 194 GLU B N 1
ATOM 4581 C CA . GLU B 1 194 ? -26.906 -7.293 -12.242 1 96.44 194 GLU B CA 1
ATOM 4582 C C . GLU B 1 194 ? -26.156 -8.617 -12.375 1 96.44 194 GLU B C 1
ATOM 4584 O O . GLU B 1 194 ? -26.547 -9.617 -11.766 1 96.44 194 GLU B O 1
ATOM 4589 N N . MET B 1 195 ? -25.172 -8.648 -13.172 1 95.88 195 MET B N 1
ATOM 4590 C CA . MET B 1 195 ? -24.359 -9.844 -13.344 1 95.88 195 MET B CA 1
ATOM 4591 C C . MET B 1 195 ? -23.781 -10.305 -12.016 1 95.88 195 MET B C 1
ATOM 4593 O O . MET B 1 195 ? -23.75 -11.5 -11.727 1 95.88 195 MET B O 1
ATOM 4597 N N . TYR B 1 196 ? -23.281 -9.398 -11.234 1 97.56 196 TYR B N 1
ATOM 4598 C CA . TYR B 1 196 ? -22.625 -9.727 -9.969 1 97.56 196 TYR B CA 1
ATOM 4599 C C . TYR B 1 196 ? -23.656 -10.156 -8.922 1 97.56 196 TYR B C 1
ATOM 4601 O O . TYR B 1 196 ? -23.359 -10.992 -8.062 1 97.56 196 TYR B O 1
ATOM 4609 N N . ARG B 1 197 ? -24.828 -9.602 -9.031 1 96.44 197 ARG B N 1
ATOM 4610 C CA . ARG B 1 197 ? -25.922 -10.078 -8.188 1 96.44 197 ARG B CA 1
ATOM 4611 C C . ARG B 1 197 ? -26.234 -11.547 -8.469 1 96.44 197 ARG B C 1
ATOM 4613 O O . ARG B 1 197 ? -26.422 -12.336 -7.547 1 96.44 197 ARG B O 1
ATOM 4620 N N . GLU B 1 198 ? -26.328 -11.914 -9.719 1 95.19 198 GLU B N 1
ATOM 4621 C CA . GLU B 1 198 ? -26.562 -13.297 -10.125 1 95.19 198 GLU B CA 1
ATOM 4622 C C . GLU B 1 198 ? -25.438 -14.211 -9.664 1 95.19 198 GLU B C 1
ATOM 4624 O O . GLU B 1 198 ? -25.672 -15.336 -9.227 1 95.19 198 GLU B O 1
ATOM 4629 N N . PHE B 1 199 ? -24.297 -13.727 -9.82 1 95.44 199 PHE B N 1
ATOM 4630 C CA . PHE B 1 199 ? -23.125 -14.453 -9.344 1 95.44 199 PHE B CA 1
ATOM 4631 C C . PHE B 1 199 ? -23.25 -14.758 -7.855 1 95.44 199 PHE B C 1
ATOM 4633 O O . PHE B 1 199 ? -23.016 -15.891 -7.43 1 95.44 199 PHE B O 1
ATOM 4640 N N . ALA B 1 200 ? -23.578 -13.727 -7.066 1 96.44 200 ALA B N 1
ATOM 4641 C CA . ALA B 1 200 ? -23.672 -13.867 -5.617 1 96.44 200 ALA B CA 1
ATOM 4642 C C . ALA B 1 200 ? -24.75 -14.883 -5.238 1 96.44 200 ALA B C 1
ATOM 4644 O O . ALA B 1 200 ? -24.656 -15.547 -4.199 1 96.44 200 ALA B O 1
ATOM 4645 N N . ALA B 1 201 ? -25.734 -15.078 -6.066 1 95.31 201 ALA B N 1
ATOM 4646 C CA . ALA B 1 201 ? -26.797 -16.047 -5.82 1 95.31 201 ALA B CA 1
ATOM 4647 C C . ALA B 1 201 ? -26.328 -17.469 -6.137 1 95.31 201 ALA B C 1
ATOM 4649 O O . ALA B 1 201 ? -26.859 -18.438 -5.582 1 95.31 201 ALA B O 1
ATOM 4650 N N . ALA B 1 202 ? -25.344 -17.594 -6.965 1 95.06 202 ALA B N 1
ATOM 4651 C CA . ALA B 1 202 ? -24.922 -18.906 -7.484 1 95.06 202 ALA B CA 1
ATOM 4652 C C . ALA B 1 202 ? -23.797 -19.5 -6.641 1 95.06 202 ALA B C 1
ATOM 4654 O O . ALA B 1 202 ? -23.547 -20.703 -6.695 1 95.06 202 ALA B O 1
ATOM 4655 N N . VAL B 1 203 ? -23.094 -18.703 -5.895 1 96.56 203 VAL B N 1
ATOM 4656 C CA . VAL B 1 203 ? -21.938 -19.188 -5.141 1 96.56 203 VAL B CA 1
ATOM 4657 C C . VAL B 1 203 ? -22.141 -18.891 -3.656 1 96.56 203 VAL B C 1
ATOM 4659 O O . VAL B 1 203 ? -22.938 -18.031 -3.285 1 96.56 203 VAL B O 1
ATOM 4662 N N . ARG B 1 204 ? -21.438 -19.641 -2.82 1 97.19 204 ARG B N 1
ATOM 4663 C CA . ARG B 1 204 ? -21.484 -19.391 -1.382 1 97.19 204 ARG B CA 1
ATOM 4664 C C . ARG B 1 204 ? -20.422 -18.375 -0.967 1 97.19 204 ARG B C 1
ATOM 4666 O O . ARG B 1 204 ? -19.219 -18.688 -0.985 1 97.19 204 ARG B O 1
ATOM 4673 N N . ILE B 1 205 ? -20.844 -17.188 -0.593 1 97.81 205 ILE B N 1
ATOM 4674 C CA . ILE B 1 205 ? -19.969 -16.172 -0.028 1 97.81 205 ILE B CA 1
ATOM 4675 C C . ILE B 1 205 ? -19.891 -16.344 1.487 1 97.81 205 ILE B C 1
ATOM 4677 O O . ILE B 1 205 ? -20.906 -16.359 2.174 1 97.81 205 ILE B O 1
ATOM 4681 N N . VAL B 1 206 ? -18.641 -16.469 1.99 1 97.44 206 VAL B N 1
ATOM 4682 C CA . VAL B 1 206 ? -18.469 -16.875 3.381 1 97.44 206 VAL B CA 1
ATOM 4683 C C . VAL B 1 206 ? -17.562 -15.883 4.098 1 97.44 206 VAL B C 1
ATOM 4685 O O . VAL B 1 206 ? -17.031 -14.953 3.477 1 97.44 206 VAL B O 1
ATOM 4688 N N . GLY B 1 207 ? -17.5 -16.016 5.43 1 91.75 207 GLY B N 1
ATOM 4689 C CA . GLY B 1 207 ? -16.594 -15.211 6.234 1 91.75 207 GLY B CA 1
ATOM 4690 C C . GLY B 1 207 ? -15.359 -15.953 6.68 1 91.75 207 GLY B C 1
ATOM 4691 O O . GLY B 1 207 ? -15.039 -17.016 6.145 1 91.75 207 GLY B O 1
ATOM 4692 N N . GLY B 1 208 ? -14.703 -15.367 7.609 1 87.75 208 GLY B N 1
ATOM 4693 C CA . GLY B 1 208 ? -13.438 -15.891 8.094 1 87.75 208 GLY B CA 1
ATOM 4694 C C . GLY B 1 208 ? -13.578 -17.234 8.805 1 87.75 208 GLY B C 1
ATOM 4695 O O . GLY B 1 208 ? -12.602 -17.969 8.938 1 87.75 208 GLY B O 1
ATOM 4696 N N . GLU B 1 209 ? -14.781 -17.609 9.117 1 93.5 209 GLU B N 1
ATOM 4697 C CA . GLU B 1 209 ? -15.016 -18.828 9.883 1 93.5 209 GLU B CA 1
ATOM 4698 C C . GLU B 1 209 ? -14.922 -20.062 8.992 1 93.5 209 GLU B C 1
ATOM 4700 O O . GLU B 1 209 ? -14.766 -21.188 9.484 1 93.5 209 GLU B O 1
ATOM 4705 N N . GLN B 1 210 ? -15.008 -19.953 7.742 1 96.88 210 GLN B N 1
ATOM 4706 C CA . GLN B 1 210 ? -15.055 -21.078 6.82 1 96.88 210 GLN B CA 1
ATOM 4707 C C . GLN B 1 210 ? -13.758 -21.891 6.863 1 96.88 210 GLN B C 1
ATOM 4709 O O . GLN B 1 210 ? -13.773 -23.109 6.758 1 96.88 210 GLN B O 1
ATOM 4714 N N . LEU B 1 211 ? -12.641 -21.188 6.961 1 97.81 211 LEU B N 1
ATOM 4715 C CA . LEU B 1 211 ? -11.344 -21.859 7.02 1 97.81 211 LEU B CA 1
ATOM 4716 C C . LEU B 1 211 ? -11.297 -22.828 8.188 1 97.81 211 LEU B C 1
ATOM 4718 O O . LEU B 1 211 ? -10.867 -23.969 8.031 1 97.81 211 LEU B O 1
ATOM 4722 N N . ALA B 1 212 ? -11.75 -22.391 9.328 1 97.06 212 ALA B N 1
ATOM 4723 C CA . ALA B 1 212 ? -11.789 -23.25 10.508 1 97.06 212 ALA B CA 1
ATOM 4724 C C . ALA B 1 212 ? -12.695 -24.453 10.289 1 97.06 212 ALA B C 1
ATOM 4726 O O . ALA B 1 212 ? -12.391 -25.562 10.75 1 97.06 212 ALA B O 1
ATOM 4727 N N . GLY B 1 213 ? -13.812 -24.203 9.703 1 97.44 213 GLY B N 1
ATOM 4728 C CA . GLY B 1 213 ? -14.734 -25.281 9.391 1 97.44 213 GLY B CA 1
ATOM 4729 C C . GLY B 1 213 ? -14.102 -26.375 8.547 1 97.44 213 GLY B C 1
ATOM 4730 O O . GLY B 1 213 ? -14.273 -27.562 8.82 1 97.44 213 GLY B O 1
ATOM 4731 N N . PHE B 1 214 ? -13.375 -26 7.527 1 98 214 PHE B N 1
ATOM 4732 C CA . PHE B 1 214 ? -12.688 -26.953 6.676 1 98 214 PHE B CA 1
ATOM 4733 C C . PHE B 1 214 ? -11.586 -27.672 7.441 1 98 214 PHE B C 1
ATOM 4735 O O . PHE B 1 214 ? -11.406 -28.875 7.309 1 98 214 PHE B O 1
ATOM 4742 N N . ALA B 1 215 ? -10.844 -26.906 8.25 1 97.06 215 ALA B N 1
ATOM 4743 C CA . ALA B 1 215 ? -9.711 -27.453 8.992 1 97.06 215 ALA B CA 1
ATOM 4744 C C . ALA B 1 215 ? -10.172 -28.531 9.969 1 97.06 215 ALA B C 1
ATOM 4746 O O . ALA B 1 215 ? -9.422 -29.453 10.297 1 97.06 215 ALA B O 1
ATOM 4747 N N . ARG B 1 216 ? -11.438 -28.469 10.422 1 96.44 216 ARG B N 1
ATOM 4748 C CA . ARG B 1 216 ? -11.992 -29.453 11.344 1 96.44 216 ARG B CA 1
ATOM 4749 C C . ARG B 1 216 ? -12.312 -30.766 10.609 1 96.44 216 ARG B C 1
ATOM 4751 O O . ARG B 1 216 ? -12.461 -31.812 11.242 1 96.44 216 ARG B O 1
ATOM 4758 N N . ARG B 1 217 ? -12.414 -30.688 9.375 1 96.38 217 ARG B N 1
ATOM 4759 C CA . ARG B 1 217 ? -12.852 -31.844 8.602 1 96.38 217 ARG B CA 1
ATOM 4760 C C . ARG B 1 217 ? -11.664 -32.594 8.023 1 96.38 217 ARG B C 1
ATOM 4762 O O . ARG B 1 217 ? -11.797 -33.75 7.59 1 96.38 217 ARG B O 1
ATOM 4769 N N . GLY B 1 218 ? -10.5 -31.969 7.938 1 95.88 218 GLY B N 1
ATOM 4770 C CA . GLY B 1 218 ? -9.328 -32.625 7.375 1 95.88 218 GLY B CA 1
ATOM 4771 C C . GLY B 1 218 ? -8.203 -31.656 7.062 1 95.88 218 GLY B C 1
ATOM 4772 O O . GLY B 1 218 ? -8.172 -30.531 7.574 1 95.88 218 GLY B O 1
ATOM 4773 N N . ARG B 1 219 ? -7.309 -32.125 6.27 1 97.06 219 ARG B N 1
ATOM 4774 C CA . ARG B 1 219 ? -6.121 -31.375 5.906 1 97.06 219 ARG B CA 1
ATOM 4775 C C . ARG B 1 219 ? -6.453 -30.297 4.875 1 97.06 219 ARG B C 1
ATOM 4777 O O . ARG B 1 219 ? -7.234 -30.531 3.953 1 97.06 219 ARG B O 1
ATOM 4784 N N . LEU B 1 220 ? -5.824 -29.172 5.094 1 98.44 220 LEU B N 1
ATOM 4785 C CA . LEU B 1 220 ? -5.918 -28.109 4.094 1 98.44 220 LEU B CA 1
ATOM 4786 C C . LEU B 1 220 ? -4.672 -28.078 3.217 1 98.44 220 LEU B C 1
ATOM 4788 O O . LEU B 1 220 ? -3.559 -28.281 3.703 1 98.44 220 LEU B O 1
ATOM 4792 N N . VAL B 1 221 ? -4.863 -27.844 1.938 1 98.62 221 VAL B N 1
ATOM 4793 C CA . VAL B 1 221 ? -3.77 -27.594 1.01 1 98.62 221 VAL B CA 1
ATOM 4794 C C . VAL B 1 221 ? -3.895 -26.188 0.44 1 98.62 221 VAL B C 1
ATOM 4796 O O . VAL B 1 221 ? -4.883 -25.859 -0.222 1 98.62 221 VAL B O 1
ATOM 4799 N N . PHE B 1 222 ? -2.934 -25.359 0.772 1 98.81 222 PHE B N 1
ATOM 4800 C CA . PHE B 1 222 ? -2.875 -24.016 0.227 1 98.81 222 PHE B CA 1
ATOM 4801 C C . PHE B 1 222 ? -2.137 -24 -1.106 1 98.81 222 PHE B C 1
ATOM 4803 O O . PHE B 1 222 ? -0.964 -24.375 -1.178 1 98.81 222 PHE B O 1
ATOM 4810 N N . GLU B 1 223 ? -2.822 -23.609 -2.148 1 98.75 223 GLU B N 1
ATOM 4811 C CA . GLU B 1 223 ? -2.285 -23.609 -3.506 1 98.75 223 GLU B CA 1
ATOM 4812 C C . GLU B 1 223 ? -1.926 -22.188 -3.957 1 98.75 223 GLU B C 1
ATOM 4814 O O . GLU B 1 223 ? -2.809 -21.359 -4.164 1 98.75 223 GLU B O 1
ATOM 4819 N N . GLY B 1 224 ? -0.645 -21.969 -4.172 1 98.06 224 GLY B N 1
ATOM 4820 C CA . GLY B 1 224 ? -0.183 -20.688 -4.656 1 98.06 224 GLY B CA 1
ATOM 4821 C C . GLY B 1 224 ? -0.354 -20.5 -6.152 1 98.06 224 GLY B C 1
ATOM 4822 O O . GLY B 1 224 ? -0.41 -21.484 -6.895 1 98.06 224 GLY B O 1
ATOM 4823 N N . ALA B 1 225 ? -0.442 -19.219 -6.543 1 96.38 225 ALA B N 1
ATOM 4824 C CA . ALA B 1 225 ? -0.431 -18.859 -7.957 1 96.38 225 ALA B CA 1
ATOM 4825 C C . ALA B 1 225 ? 0.917 -18.266 -8.367 1 96.38 225 ALA B C 1
ATOM 4827 O O . ALA B 1 225 ? 1.646 -17.734 -7.527 1 96.38 225 ALA B O 1
ATOM 4828 N N . GLN B 1 226 ? 1.214 -18.422 -9.664 1 94.81 226 GLN B N 1
ATOM 4829 C CA . GLN B 1 226 ? 2.473 -17.906 -10.195 1 94.81 226 GLN B CA 1
ATOM 4830 C C . GLN B 1 226 ? 3.664 -18.469 -9.422 1 94.81 226 GLN B C 1
ATOM 4832 O O . GLN B 1 226 ? 3.633 -19.609 -8.961 1 94.81 226 GLN B O 1
ATOM 4837 N N . GLY B 1 227 ? 4.812 -17.844 -9.531 1 97.56 227 GLY B N 1
ATOM 4838 C CA . GLY B 1 227 ? 6.023 -18.297 -8.867 1 97.56 227 GLY B CA 1
ATOM 4839 C C . GLY B 1 227 ? 6.625 -17.234 -7.957 1 97.56 227 GLY B C 1
ATOM 4840 O O . GLY B 1 227 ? 6.438 -16.031 -8.188 1 97.56 227 GLY B O 1
ATOM 4841 N N . VAL B 1 228 ? 7.363 -17.703 -6.992 1 98.12 228 VAL B N 1
ATOM 4842 C CA . VAL B 1 228 ? 7.914 -16.859 -5.945 1 98.12 228 VAL B CA 1
ATOM 4843 C C . VAL B 1 228 ? 8.773 -15.758 -6.574 1 98.12 228 VAL B C 1
ATOM 4845 O O . VAL B 1 228 ? 8.82 -14.633 -6.074 1 98.12 228 VAL B O 1
ATOM 4848 N N . LEU B 1 229 ? 9.438 -16.031 -7.672 1 98.06 229 LEU B N 1
ATOM 4849 C CA . LEU B 1 229 ? 10.336 -15.07 -8.305 1 98.06 229 LEU B CA 1
ATOM 4850 C C . LEU B 1 229 ? 9.547 -13.969 -9 1 98.06 229 LEU B C 1
ATOM 4852 O O . LEU B 1 229 ? 10.125 -12.969 -9.445 1 98.06 229 LEU B O 1
ATOM 4856 N N . LEU B 1 230 ? 8.227 -14.141 -9.008 1 96.12 230 LEU B N 1
ATOM 4857 C CA . LEU B 1 230 ? 7.332 -13.125 -9.562 1 96.12 230 LEU B CA 1
ATOM 4858 C C . LEU B 1 230 ? 6.574 -12.406 -8.453 1 96.12 230 LEU B C 1
ATOM 4860 O O . LEU B 1 230 ? 5.688 -11.594 -8.727 1 96.12 230 LEU B O 1
ATOM 4864 N N . ASP B 1 231 ? 6.875 -12.648 -7.211 1 96.69 231 ASP B N 1
ATOM 4865 C CA . ASP B 1 231 ? 6.207 -12.055 -6.059 1 96.69 231 ASP B CA 1
ATOM 4866 C C . ASP B 1 231 ? 6.242 -10.531 -6.133 1 96.69 231 ASP B C 1
ATOM 4868 O O . ASP B 1 231 ? 7.262 -9.945 -6.492 1 96.69 231 ASP B O 1
ATOM 4872 N N . GLU B 1 232 ? 5.207 -9.938 -5.719 1 93.5 232 GLU B N 1
ATOM 4873 C CA . GLU B 1 232 ? 5.062 -8.492 -5.871 1 93.5 232 GLU B CA 1
ATOM 4874 C C . GLU B 1 232 ? 6.121 -7.746 -5.059 1 93.5 232 GLU B C 1
ATOM 4876 O O . GLU B 1 232 ? 6.555 -6.66 -5.449 1 93.5 232 GLU B O 1
ATOM 4881 N N . TRP B 1 233 ? 6.543 -8.281 -3.934 1 93.12 233 TRP B N 1
ATOM 4882 C CA . TRP B 1 233 ? 7.438 -7.555 -3.037 1 93.12 233 TRP B CA 1
ATOM 4883 C C . TRP B 1 233 ? 8.805 -8.219 -2.982 1 93.12 233 TRP B C 1
ATOM 4885 O O . TRP B 1 233 ? 9.781 -7.609 -2.531 1 93.12 233 TRP B O 1
ATOM 4895 N N . ARG B 1 234 ? 8.836 -9.5 -3.438 1 96.94 234 ARG B N 1
ATOM 4896 C CA . ARG B 1 234 ? 10.07 -10.258 -3.273 1 96.94 234 ARG B CA 1
ATOM 4897 C C . ARG B 1 234 ? 10.641 -10.68 -4.625 1 96.94 234 ARG B C 1
ATOM 4899 O O . ARG B 1 234 ? 11.797 -11.094 -4.715 1 96.94 234 ARG B O 1
ATOM 4906 N N . GLY B 1 235 ? 9.828 -10.57 -5.637 1 96.94 235 GLY B N 1
ATOM 4907 C CA . GLY B 1 235 ? 10.297 -10.914 -6.969 1 96.94 235 GLY B CA 1
ATOM 4908 C C . GLY B 1 235 ? 11.203 -9.859 -7.578 1 96.94 235 GLY B C 1
ATOM 4909 O O . GLY B 1 235 ? 11.695 -8.977 -6.875 1 96.94 235 GLY B O 1
ATOM 4910 N N . PHE B 1 236 ? 11.43 -9.984 -8.852 1 95.12 236 PHE B N 1
ATOM 4911 C CA . PHE B 1 236 ? 12.367 -9.102 -9.531 1 95.12 236 PHE B CA 1
ATOM 4912 C C . PHE B 1 236 ? 11.641 -7.938 -10.195 1 95.12 236 PHE B C 1
ATOM 4914 O O . PHE B 1 236 ? 11.383 -7.965 -11.398 1 95.12 236 PHE B O 1
ATOM 4921 N N . HIS B 1 237 ? 11.367 -6.969 -9.406 1 91.88 237 HIS B N 1
ATOM 4922 C CA . HIS B 1 237 ? 10.656 -5.762 -9.812 1 91.88 237 HIS B CA 1
ATOM 4923 C C . HIS B 1 237 ? 11.398 -5.035 -10.93 1 91.88 237 HIS B C 1
ATOM 4925 O O . HIS B 1 237 ? 12.625 -4.926 -10.891 1 91.88 237 HIS B O 1
ATOM 4931 N N . PRO B 1 238 ? 10.602 -4.543 -11.961 1 87.81 238 PRO B N 1
ATOM 4932 C CA . PRO B 1 238 ? 9.148 -4.391 -12.055 1 87.81 238 PRO B CA 1
ATOM 4933 C C . PRO B 1 238 ? 8.484 -5.551 -12.789 1 87.81 238 PRO B C 1
ATOM 4935 O O . PRO B 1 238 ? 7.297 -5.48 -13.109 1 87.81 238 PRO B O 1
ATOM 4938 N N . HIS B 1 239 ? 9.227 -6.598 -13.031 1 89.75 239 HIS B N 1
ATOM 4939 C CA . HIS B 1 239 ? 8.688 -7.738 -13.766 1 89.75 239 HIS B CA 1
ATOM 4940 C C . HIS B 1 239 ? 8.062 -8.758 -12.82 1 89.75 239 HIS B C 1
ATOM 4942 O O . HIS B 1 239 ? 8.5 -9.914 -12.773 1 89.75 239 HIS B O 1
ATOM 4948 N N . THR B 1 240 ? 7.074 -8.336 -12.078 1 92.62 240 THR B N 1
ATOM 4949 C CA . THR B 1 240 ? 6.434 -9.148 -11.047 1 92.62 240 THR B CA 1
ATOM 4950 C C . THR B 1 240 ? 4.922 -9.188 -11.25 1 92.62 240 THR B C 1
ATOM 4952 O O . THR B 1 240 ? 4.391 -8.484 -12.117 1 92.62 240 THR B O 1
ATOM 4955 N N . THR B 1 241 ? 4.305 -10.102 -10.562 1 90.19 241 THR B N 1
ATOM 4956 C CA . THR B 1 241 ? 2.85 -10.102 -10.469 1 90.19 241 THR B CA 1
ATOM 4957 C C . THR B 1 241 ? 2.381 -9.211 -9.32 1 90.19 241 THR B C 1
ATOM 4959 O O . THR B 1 241 ? 3.178 -8.82 -8.469 1 90.19 241 THR B O 1
ATOM 4962 N N . TRP B 1 242 ? 1.175 -8.82 -9.383 1 88.75 242 TRP B N 1
ATOM 4963 C CA . TRP B 1 242 ? 0.586 -7.98 -8.344 1 88.75 242 TRP B CA 1
ATOM 4964 C C . TRP B 1 242 ? -0.092 -8.828 -7.277 1 88.75 242 TRP B C 1
ATOM 4966 O O . TRP B 1 242 ? -1.272 -8.633 -6.977 1 88.75 242 TRP B O 1
ATOM 4976 N N . SER B 1 243 ? 0.579 -9.781 -6.684 1 92.44 243 SER B N 1
ATOM 4977 C CA . SER B 1 243 ? 0.108 -10.633 -5.598 1 92.44 243 SER B CA 1
ATOM 4978 C C . SER B 1 243 ? 1.273 -11.195 -4.793 1 92.44 243 SER B C 1
ATOM 4980 O O . SER B 1 243 ? 2.377 -11.359 -5.316 1 92.44 243 SER B O 1
ATOM 4982 N N . THR B 1 244 ? 1.008 -11.43 -3.553 1 94.88 244 THR B N 1
ATOM 4983 C CA . THR B 1 244 ? 2.01 -12.039 -2.686 1 94.88 244 THR B CA 1
ATOM 4984 C C . THR B 1 244 ? 2.029 -13.555 -2.863 1 94.88 244 THR B C 1
ATOM 4986 O O . THR B 1 244 ? 1.136 -14.25 -2.379 1 94.88 244 THR B O 1
ATOM 4989 N N . VAL B 1 245 ? 3.061 -14.016 -3.496 1 97.12 245 VAL B N 1
ATOM 4990 C CA . VAL B 1 245 ? 3.154 -15.414 -3.895 1 97.12 245 VAL B CA 1
ATOM 4991 C C . VAL B 1 245 ? 3.756 -16.234 -2.758 1 97.12 245 VAL B C 1
ATOM 4993 O O . VAL B 1 245 ? 3.332 -17.375 -2.512 1 97.12 245 VAL B O 1
ATOM 4996 N N . GLU B 1 246 ? 4.812 -15.664 -2.104 1 97.19 246 GLU B N 1
ATOM 4997 C CA . GLU B 1 246 ? 5.457 -16.391 -1.008 1 97.19 246 GLU B CA 1
ATOM 4998 C C . GLU B 1 246 ? 4.469 -16.656 0.123 1 97.19 246 GLU B C 1
ATOM 5000 O O . GLU B 1 246 ? 3.365 -16.125 0.137 1 97.19 246 GLU B O 1
ATOM 5005 N N . PRO B 1 247 ? 4.699 -17.5 1.062 1 97.75 247 PRO B N 1
ATOM 5006 C CA . PRO B 1 247 ? 3.699 -18.203 1.884 1 97.75 247 PRO B CA 1
ATOM 5007 C C . PRO B 1 247 ? 3.086 -17.297 2.951 1 97.75 247 PRO B C 1
ATOM 5009 O O . PRO B 1 247 ? 2.244 -17.734 3.734 1 97.75 247 PRO B O 1
ATOM 5012 N N . ARG B 1 248 ? 3.361 -16.062 3.049 1 95.19 248 ARG B N 1
ATOM 5013 C CA . ARG B 1 248 ? 2.961 -15.227 4.172 1 95.19 248 ARG B CA 1
ATOM 5014 C C . ARG B 1 248 ? 1.443 -15.148 4.281 1 95.19 248 ARG B C 1
ATOM 5016 O O . ARG B 1 248 ? 0.894 -15.141 5.387 1 95.19 248 ARG B O 1
ATOM 5023 N N . ASN B 1 249 ? 0.779 -15.016 3.172 1 96.25 249 ASN B N 1
ATOM 5024 C CA . ASN B 1 249 ? -0.679 -14.953 3.211 1 96.25 249 ASN B CA 1
ATOM 5025 C C . ASN B 1 249 ? -1.278 -16.25 3.758 1 96.25 249 ASN B C 1
ATOM 5027 O O . ASN B 1 249 ? -2.201 -16.203 4.574 1 96.25 249 ASN B O 1
ATOM 5031 N N . ALA B 1 250 ? -0.786 -17.375 3.279 1 97.94 250 ALA B N 1
ATOM 5032 C CA . ALA B 1 250 ? -1.243 -18.672 3.781 1 97.94 250 ALA B CA 1
ATOM 5033 C C . ALA B 1 250 ? -0.976 -18.797 5.277 1 97.94 250 ALA B C 1
ATOM 5035 O O . ALA B 1 250 ? -1.847 -19.234 6.035 1 97.94 250 ALA B O 1
ATOM 5036 N N . ARG B 1 251 ? 0.202 -18.438 5.738 1 96.31 251 ARG B N 1
ATOM 5037 C CA . ARG B 1 251 ? 0.564 -18.484 7.152 1 96.31 251 ARG B CA 1
ATOM 5038 C C . ARG B 1 251 ? -0.346 -17.594 7.988 1 96.31 251 ARG B C 1
ATOM 5040 O O . ARG B 1 251 ? -0.715 -17.953 9.109 1 96.31 251 ARG B O 1
ATOM 5047 N N . ALA B 1 252 ? -0.655 -16.438 7.441 1 92.81 252 ALA B N 1
ATOM 5048 C CA . ALA B 1 252 ? -1.556 -15.531 8.148 1 92.81 252 ALA B CA 1
ATOM 5049 C C . ALA B 1 252 ? -2.934 -16.156 8.336 1 92.81 252 ALA B C 1
ATOM 5051 O O . ALA B 1 252 ? -3.529 -16.062 9.414 1 92.81 252 ALA B O 1
ATOM 5052 N N . LEU B 1 253 ? -3.441 -16.766 7.32 1 95.69 253 LEU B N 1
ATOM 5053 C CA . LEU B 1 253 ? -4.727 -17.453 7.402 1 95.69 253 LEU B CA 1
ATOM 5054 C C . LEU B 1 253 ? -4.68 -18.578 8.445 1 95.69 253 LEU B C 1
ATOM 5056 O O . LEU B 1 253 ? -5.598 -18.703 9.25 1 95.69 253 LEU B O 1
ATOM 5060 N N . LEU B 1 254 ? -3.615 -19.328 8.453 1 96.69 254 LEU B N 1
ATOM 5061 C CA . LEU B 1 254 ? -3.463 -20.438 9.383 1 96.69 254 LEU B CA 1
ATOM 5062 C C . LEU B 1 254 ? -3.33 -19.938 10.812 1 96.69 254 LEU B C 1
ATOM 5064 O O . LEU B 1 254 ? -3.877 -20.531 11.742 1 96.69 254 LEU B O 1
ATOM 5068 N N . ALA B 1 255 ? -2.631 -18.859 10.969 1 92.5 255 ALA B N 1
ATOM 5069 C CA . ALA B 1 255 ? -2.484 -18.266 12.297 1 92.5 255 ALA B CA 1
ATOM 5070 C C . ALA B 1 255 ? -3.842 -17.891 12.883 1 92.5 255 ALA B C 1
ATOM 5072 O O . ALA B 1 255 ? -4.055 -18 14.094 1 92.5 255 ALA B O 1
ATOM 5073 N N . GLU B 1 256 ? -4.738 -17.469 12.086 1 90.38 256 GLU B N 1
ATOM 5074 C CA . GLU B 1 256 ? -6.074 -17.078 12.516 1 90.38 256 GLU B CA 1
ATOM 5075 C C . GLU B 1 256 ? -6.809 -18.25 13.172 1 90.38 256 GLU B C 1
ATOM 5077 O O . GLU B 1 256 ? -7.688 -18.047 14.008 1 90.38 256 GLU B O 1
ATOM 5082 N N . ILE B 1 257 ? -6.449 -19.438 12.82 1 94.94 257 ILE B N 1
ATOM 5083 C CA . ILE B 1 257 ? -7.152 -20.594 13.367 1 94.94 257 ILE B CA 1
ATOM 5084 C C . ILE B 1 257 ? -6.207 -21.391 14.25 1 94.94 257 ILE B C 1
ATOM 5086 O O . ILE B 1 257 ? -6.473 -22.562 14.555 1 94.94 257 ILE B O 1
ATOM 5090 N N . GLY B 1 258 ? -5.027 -20.812 14.562 1 93.31 258 GLY B N 1
ATOM 5091 C CA . GLY B 1 258 ? -4.086 -21.422 15.477 1 93.31 258 GLY B CA 1
ATOM 5092 C C . GLY B 1 258 ? -3.42 -22.656 14.906 1 93.31 258 GLY B C 1
ATOM 5093 O O . GLY B 1 258 ? -3.145 -23.609 15.641 1 93.31 258 GLY B O 1
ATOM 5094 N N . ALA B 1 259 ? -3.227 -22.672 13.641 1 94.75 259 ALA B N 1
ATOM 5095 C CA . ALA B 1 259 ? -2.654 -23.844 13 1 94.75 259 ALA B CA 1
ATOM 5096 C C . ALA B 1 259 ? -1.301 -23.531 12.375 1 94.75 259 ALA B C 1
ATOM 5098 O O . ALA B 1 259 ? -0.931 -22.359 12.234 1 94.75 259 ALA B O 1
ATOM 5099 N N . THR B 1 260 ? -0.581 -24.562 12.031 1 93.94 260 THR B N 1
ATOM 5100 C CA . THR B 1 260 ? 0.717 -24.469 11.375 1 93.94 260 THR B CA 1
ATOM 5101 C C . THR B 1 260 ? 0.714 -25.219 10.047 1 93.94 260 THR B C 1
ATOM 5103 O O . THR B 1 260 ? -0.299 -25.812 9.672 1 93.94 260 THR B O 1
ATOM 5106 N N . CYS B 1 261 ? 1.85 -25.094 9.336 1 96.19 261 CYS B N 1
ATOM 5107 C CA . CYS B 1 261 ? 1.892 -25.75 8.039 1 96.19 261 CYS B CA 1
ATOM 5108 C C . CYS B 1 261 ? 3.305 -26.219 7.707 1 96.19 261 CYS B C 1
ATOM 5110 O O . CYS B 1 261 ? 4.266 -25.812 8.352 1 96.19 261 CYS B O 1
ATOM 5112 N N . ASP B 1 262 ? 3.363 -27.141 6.789 1 96.56 262 ASP B N 1
ATOM 5113 C CA . ASP B 1 262 ? 4.57 -27.453 6.027 1 96.56 262 ASP B CA 1
ATOM 5114 C C . ASP B 1 262 ? 4.535 -26.781 4.656 1 96.56 262 ASP B C 1
ATOM 5116 O O . ASP B 1 262 ? 3.486 -26.734 4.008 1 96.56 262 ASP B O 1
ATOM 5120 N N . VAL B 1 263 ? 5.656 -26.219 4.262 1 97.62 263 VAL B N 1
ATOM 5121 C CA . VAL B 1 263 ? 5.746 -25.578 2.953 1 97.62 263 VAL B CA 1
ATOM 5122 C C . VAL B 1 263 ? 6.434 -26.516 1.965 1 97.62 263 VAL B C 1
ATOM 5124 O O . VAL B 1 263 ? 7.547 -26.984 2.217 1 97.62 263 VAL B O 1
ATOM 5127 N N . LEU B 1 264 ? 5.754 -26.844 0.886 1 97.88 264 LEU B N 1
ATOM 5128 C CA . LEU B 1 264 ? 6.277 -27.625 -0.227 1 97.88 264 LEU B CA 1
ATOM 5129 C C . LEU B 1 264 ? 6.645 -26.734 -1.402 1 97.88 264 LEU B C 1
ATOM 5131 O O . LEU B 1 264 ? 5.766 -26.156 -2.043 1 97.88 264 LEU B O 1
ATOM 5135 N N . GLY B 1 265 ? 7.922 -26.609 -1.651 1 98.44 265 GLY B N 1
ATOM 5136 C CA . GLY B 1 265 ? 8.391 -25.875 -2.818 1 98.44 265 GLY B CA 1
ATOM 5137 C C . GLY B 1 265 ? 8.484 -26.75 -4.062 1 98.44 265 GLY B C 1
ATOM 5138 O O . GLY B 1 265 ? 9.109 -27.812 -4.043 1 98.44 265 GLY B O 1
ATOM 5139 N N . VAL B 1 266 ? 7.852 -26.281 -5.117 1 98.38 266 VAL B N 1
ATOM 5140 C CA . VAL B 1 266 ? 7.863 -27.031 -6.371 1 98.38 266 VAL B CA 1
ATOM 5141 C C . VAL B 1 266 ? 8.859 -26.391 -7.34 1 98.38 266 VAL B C 1
ATOM 5143 O O . VAL B 1 266 ? 8.914 -25.172 -7.473 1 98.38 266 VAL B O 1
ATOM 5146 N N . THR B 1 267 ? 9.68 -27.188 -7.957 1 97.69 267 THR B N 1
ATOM 5147 C CA . THR B 1 267 ? 10.594 -26.75 -9.008 1 97.69 267 THR B CA 1
ATOM 5148 C C . THR B 1 267 ? 10.711 -27.812 -10.102 1 97.69 267 THR B C 1
ATOM 5150 O O . THR B 1 267 ? 10.156 -28.906 -9.977 1 97.69 267 THR B O 1
ATOM 5153 N N . ARG B 1 268 ? 11.289 -27.453 -11.18 1 95.06 268 ARG B N 1
ATOM 5154 C CA . ARG B 1 268 ? 11.531 -28.391 -12.273 1 95.06 268 ARG B CA 1
ATOM 5155 C C . ARG B 1 268 ? 13.016 -28.469 -12.609 1 95.06 268 ARG B C 1
ATOM 5157 O O . ARG B 1 268 ? 13.836 -27.797 -11.977 1 95.06 268 ARG B O 1
ATOM 5164 N N . THR B 1 269 ? 13.414 -29.328 -13.562 1 94.62 269 THR B N 1
ATOM 5165 C CA . THR B 1 269 ? 14.812 -29.641 -13.844 1 94.62 269 THR B CA 1
ATOM 5166 C C . THR B 1 269 ? 15.422 -28.578 -14.75 1 94.62 269 THR B C 1
ATOM 5168 O O . THR B 1 269 ? 16.609 -28.625 -15.07 1 94.62 269 THR B O 1
ATOM 5171 N N . TYR B 1 270 ? 14.68 -27.641 -15.188 1 95 270 TYR B N 1
ATOM 5172 C CA . TYR B 1 270 ? 15.055 -26.422 -15.914 1 95 270 TYR B CA 1
ATOM 5173 C C . TYR B 1 270 ? 14.133 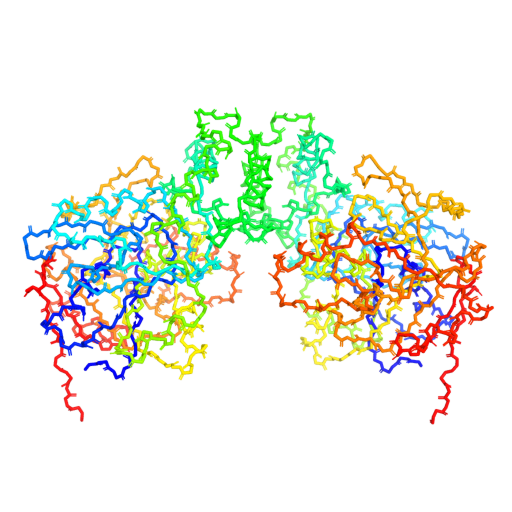-25.266 -15.562 1 95 270 TYR B C 1
ATOM 5175 O O . TYR B 1 270 ? 13.219 -25.422 -14.75 1 95 270 TYR B O 1
ATOM 5183 N N . LEU B 1 271 ? 14.461 -24.109 -16.078 1 95 271 LEU B N 1
ATOM 5184 C CA . LEU B 1 271 ? 13.609 -22.969 -15.734 1 95 271 LEU B CA 1
ATOM 5185 C C . LEU B 1 271 ? 12.891 -22.422 -16.969 1 95 271 LEU B C 1
ATOM 5187 O O . LEU B 1 271 ? 13.375 -22.578 -18.094 1 95 271 LEU B O 1
ATOM 5191 N N . THR B 1 272 ? 11.734 -21.922 -16.719 1 93.12 272 THR B N 1
ATOM 5192 C CA . THR B 1 272 ? 10.961 -21.234 -17.75 1 93.12 272 THR B CA 1
ATOM 5193 C C . THR B 1 272 ? 10.438 -19.906 -17.234 1 93.12 272 THR B C 1
ATOM 5195 O O . THR B 1 272 ? 10.312 -19.719 -16.016 1 93.12 272 THR B O 1
ATOM 5198 N N . ARG B 1 273 ? 10.242 -19.031 -18.125 1 91.38 273 ARG B N 1
ATOM 5199 C CA . ARG B 1 273 ? 9.68 -17.734 -17.781 1 91.38 273 ARG B CA 1
ATOM 5200 C C . ARG B 1 273 ? 8.852 -17.172 -18.938 1 91.38 273 ARG B C 1
ATOM 5202 O O . ARG B 1 273 ? 9.25 -17.266 -20.094 1 91.38 273 ARG B O 1
ATOM 5209 N N . HIS B 1 274 ? 7.73 -16.656 -18.547 1 86.19 274 HIS B N 1
ATOM 5210 C CA . HIS B 1 274 ? 6.926 -15.922 -19.516 1 86.19 274 HIS B CA 1
ATOM 5211 C C . HIS B 1 274 ? 7.191 -14.422 -19.422 1 86.19 274 HIS B C 1
ATOM 5213 O O . HIS B 1 274 ? 7.234 -13.859 -18.328 1 86.19 274 HIS B O 1
ATOM 5219 N N . GLY B 1 275 ? 7.383 -13.797 -20.562 1 83.56 275 GLY B N 1
ATOM 5220 C CA . GLY B 1 275 ? 7.422 -12.344 -20.594 1 83.56 275 GLY B CA 1
ATOM 5221 C C . GLY B 1 275 ? 8.789 -11.773 -20.266 1 83.56 275 GLY B C 1
ATOM 5222 O O . GLY B 1 275 ? 9.781 -12.508 -20.266 1 83.56 275 GLY B O 1
ATOM 5223 N N . ALA B 1 276 ? 8.773 -10.43 -20 1 86.19 276 ALA B N 1
ATOM 5224 C CA . ALA B 1 276 ? 10.016 -9.695 -19.812 1 86.19 276 ALA B CA 1
ATOM 5225 C C . ALA B 1 276 ? 10.562 -9.906 -18.391 1 86.19 276 ALA B C 1
ATOM 5227 O O . ALA B 1 276 ? 9.852 -10.406 -17.516 1 86.19 276 ALA B O 1
ATOM 5228 N N . GLY B 1 277 ? 11.906 -9.555 -18.25 1 91.38 277 GLY B N 1
ATOM 5229 C CA . GLY B 1 277 ? 12.555 -9.648 -16.953 1 91.38 277 GLY B CA 1
ATOM 5230 C C . GLY B 1 277 ? 13.852 -10.438 -16.984 1 91.38 277 GLY B C 1
ATOM 5231 O O . GLY B 1 277 ? 14.148 -11.102 -17.984 1 91.38 277 GLY B O 1
ATOM 5232 N N . PRO B 1 278 ? 14.492 -10.398 -15.914 1 95.31 278 PRO B N 1
ATOM 5233 C CA . PRO B 1 278 ? 15.805 -11.047 -15.891 1 95.31 278 PRO B CA 1
ATOM 5234 C C . PRO B 1 278 ? 15.711 -12.578 -15.898 1 95.31 278 PRO B C 1
ATOM 5236 O O . PRO B 1 278 ? 14.812 -13.141 -15.273 1 95.31 278 PRO B O 1
ATOM 5239 N N . PHE B 1 279 ? 16.562 -13.188 -16.641 1 96.19 279 PHE B N 1
ATOM 5240 C CA . PHE B 1 279 ? 16.656 -14.641 -16.781 1 96.19 279 PHE B CA 1
ATOM 5241 C C . PHE B 1 279 ? 18.094 -15.047 -17.141 1 96.19 279 PHE B C 1
ATOM 5243 O O . PHE B 1 279 ? 18.375 -15.438 -18.266 1 96.19 279 PHE B O 1
ATOM 5250 N N . PRO B 1 280 ? 18.922 -15.062 -16.078 1 96.75 280 PRO B N 1
ATOM 5251 C CA . PRO B 1 280 ? 20.359 -15.227 -16.328 1 96.75 280 PRO B CA 1
ATOM 5252 C C . PRO B 1 280 ? 20.688 -16.5 -17.094 1 96.75 280 PRO B C 1
ATOM 5254 O O . PRO B 1 280 ? 21.594 -16.516 -17.938 1 96.75 280 PRO B O 1
ATOM 5257 N N . THR B 1 281 ? 19.984 -17.562 -16.922 1 97.38 281 THR B N 1
ATOM 5258 C CA . THR B 1 281 ? 20.344 -18.844 -17.5 1 97.38 281 THR B CA 1
ATOM 5259 C C . THR B 1 281 ? 19.609 -19.094 -18.812 1 97.38 281 THR B C 1
ATOM 5261 O O . THR B 1 281 ? 19.578 -20.203 -19.328 1 97.38 281 THR B O 1
ATOM 5264 N N . GLU B 1 282 ? 18.953 -18.031 -19.281 1 96.25 282 GLU B N 1
ATOM 5265 C CA . GLU B 1 282 ? 18.203 -18.172 -20.531 1 96.25 282 GLU B CA 1
ATOM 5266 C C . GLU B 1 282 ? 19.094 -18.688 -21.656 1 96.25 282 GLU B C 1
ATOM 5268 O O . GLU B 1 282 ? 20.25 -18.266 -21.781 1 96.25 282 GLU B O 1
ATOM 5273 N N . ASP B 1 283 ? 18.562 -19.641 -22.375 1 94.94 283 ASP B N 1
ATOM 5274 C CA . ASP B 1 283 ? 19.266 -20.234 -23.516 1 94.94 283 ASP B CA 1
ATOM 5275 C C . ASP B 1 283 ? 18.297 -20.531 -24.656 1 94.94 283 ASP B C 1
ATOM 5277 O O . ASP B 1 283 ? 17.531 -21.5 -24.594 1 94.94 283 ASP B O 1
ATOM 5281 N N . ALA B 1 284 ? 18.359 -19.828 -25.672 1 87.94 284 ALA B N 1
ATOM 5282 C CA . ALA B 1 284 ? 17.469 -19.969 -26.828 1 87.94 284 ALA B CA 1
ATOM 5283 C C . ALA B 1 284 ? 17.672 -21.312 -27.516 1 87.94 284 ALA B C 1
ATOM 5285 O O . ALA B 1 284 ? 16.781 -21.781 -28.234 1 87.94 284 ALA B O 1
ATOM 5286 N N . ALA B 1 285 ? 18.719 -21.906 -27.266 1 88.5 285 ALA B N 1
ATOM 5287 C CA . ALA B 1 285 ? 19.031 -23.188 -27.922 1 88.5 285 ALA B CA 1
ATOM 5288 C C . ALA B 1 285 ? 18.312 -24.344 -27.234 1 88.5 285 ALA B C 1
ATOM 5290 O O . ALA B 1 285 ? 18.234 -25.438 -27.781 1 88.5 285 ALA B O 1
ATOM 5291 N N . LEU B 1 286 ? 17.891 -24.062 -26.062 1 87.94 286 LEU B N 1
ATOM 5292 C CA . LEU B 1 286 ? 17.156 -25.109 -25.359 1 87.94 286 LEU B CA 1
ATOM 5293 C C . LEU B 1 286 ? 15.812 -25.359 -26.031 1 87.94 286 LEU B C 1
ATOM 5295 O O . LEU B 1 286 ? 14.977 -24.453 -26.109 1 87.94 286 LEU B O 1
ATOM 5299 N N . ASP B 1 287 ? 15.609 -26.484 -26.672 1 82.5 287 ASP B N 1
ATOM 5300 C CA . ASP B 1 287 ? 14.359 -26.859 -27.328 1 82.5 287 ASP B CA 1
ATOM 5301 C C . ASP B 1 287 ? 13.578 -27.859 -26.484 1 82.5 287 ASP B C 1
ATOM 5303 O O . ASP B 1 287 ? 13.688 -29.078 -26.703 1 82.5 287 ASP B O 1
ATOM 5307 N N . LEU B 1 288 ? 12.969 -27.453 -25.594 1 82.88 288 LEU B N 1
ATOM 5308 C CA . LEU B 1 288 ? 12.164 -28.297 -24.719 1 82.88 288 LEU B CA 1
ATOM 5309 C C . LEU B 1 288 ? 10.68 -28.141 -25.031 1 82.88 288 LEU B C 1
ATOM 5311 O O . LEU B 1 288 ? 10.188 -27.031 -25.188 1 82.88 288 LEU B O 1
ATOM 5315 N N . PRO B 1 289 ? 10.078 -29.281 -25.281 1 73.94 289 PRO B N 1
ATOM 5316 C CA . PRO B 1 289 ? 8.656 -29.219 -25.656 1 73.94 289 PRO B CA 1
ATOM 5317 C C . PRO B 1 289 ? 7.777 -28.656 -24.547 1 73.94 289 PRO B C 1
ATOM 5319 O O . PRO B 1 289 ? 7.918 -29.047 -23.391 1 73.94 289 PRO B O 1
ATOM 5322 N N . GLU B 1 290 ? 7.086 -27.625 -24.844 1 76.56 290 GLU B N 1
ATOM 5323 C CA . GLU B 1 290 ? 6.117 -27.031 -23.938 1 76.56 290 GLU B CA 1
ATOM 5324 C C . GLU B 1 290 ? 4.746 -26.891 -24.594 1 76.56 290 GLU B C 1
ATOM 5326 O O . GLU B 1 290 ? 4.355 -25.797 -25 1 76.56 290 GLU B O 1
ATOM 5331 N N . ARG B 1 291 ? 3.949 -27.984 -24.516 1 69.62 291 ARG B N 1
ATOM 5332 C CA . ARG B 1 291 ? 2.719 -28.094 -25.281 1 69.62 291 ARG B CA 1
ATOM 5333 C C . ARG B 1 291 ? 1.633 -27.188 -24.734 1 69.62 291 ARG B C 1
ATOM 5335 O O . ARG B 1 291 ? 0.781 -26.703 -25.484 1 69.62 291 ARG B O 1
ATOM 5342 N N . HIS B 1 292 ? 1.679 -27 -23.484 1 69 292 HIS B N 1
ATOM 5343 C CA . HIS B 1 292 ? 0.53 -26.328 -22.875 1 69 292 HIS B CA 1
ATOM 5344 C C . HIS B 1 292 ? 0.839 -24.859 -22.562 1 69 292 HIS B C 1
ATOM 5346 O O . HIS B 1 292 ? 0.011 -24.156 -21.984 1 69 292 HIS B O 1
ATOM 5352 N N . ASN B 1 293 ? 2.006 -24.453 -22.875 1 66.25 293 ASN B N 1
ATOM 5353 C CA . ASN B 1 293 ? 2.359 -23.062 -22.625 1 66.25 293 ASN B CA 1
ATOM 5354 C C . ASN B 1 293 ? 2.221 -22.203 -23.875 1 66.25 293 ASN B C 1
ATOM 5356 O O . ASN B 1 293 ? 3.055 -22.281 -24.781 1 66.25 293 ASN B O 1
ATOM 5360 N N . THR B 1 294 ? 0.999 -21.641 -23.938 1 62.78 294 THR B N 1
ATOM 5361 C CA . THR B 1 294 ? 0.734 -20.781 -25.078 1 62.78 294 THR B CA 1
ATOM 5362 C C . THR B 1 294 ? 1.037 -19.312 -24.75 1 62.78 294 THR B C 1
ATOM 5364 O O . THR B 1 294 ? 1.03 -18.938 -23.578 1 62.78 294 THR B O 1
ATOM 5367 N N . THR B 1 295 ? 1.603 -18.625 -25.766 1 61.88 295 THR B N 1
ATOM 5368 C CA . THR B 1 295 ? 1.869 -17.203 -25.578 1 61.88 295 THR B CA 1
ATOM 5369 C C . THR B 1 295 ? 0.611 -16.391 -25.844 1 61.88 295 THR B C 1
ATOM 5371 O O . THR B 1 295 ? 0.028 -16.453 -26.922 1 61.88 295 THR B O 1
ATOM 5374 N N . GLY B 1 296 ? 0.087 -15.852 -24.703 1 61.28 296 GLY B N 1
ATOM 5375 C CA . GLY B 1 296 ? -1.017 -14.922 -24.906 1 61.28 296 GLY B CA 1
ATOM 5376 C C . GLY B 1 296 ? -0.579 -13.578 -25.453 1 61.28 296 GLY B C 1
ATOM 5377 O O . GLY B 1 296 ? 0.618 -13.289 -25.516 1 61.28 296 GLY B O 1
ATOM 5378 N N . ARG B 1 297 ? -1.537 -12.789 -25.906 1 63.44 297 ARG B N 1
ATOM 5379 C CA . ARG B 1 297 ? -1.313 -11.5 -26.547 1 63.44 297 ARG B CA 1
ATOM 5380 C C . ARG B 1 297 ? -0.521 -10.562 -25.641 1 63.44 297 ARG B C 1
ATOM 5382 O O . ARG B 1 297 ? 0.324 -9.797 -26.109 1 63.44 297 ARG B O 1
ATOM 5389 N N . TYR B 1 298 ? -0.689 -10.695 -24.359 1 70.62 298 TYR B N 1
ATOM 5390 C CA . TYR B 1 298 ? -0.128 -9.672 -23.484 1 70.62 298 TYR B CA 1
ATOM 5391 C C . TYR B 1 298 ? 1.037 -10.219 -22.672 1 70.62 298 TYR B C 1
ATOM 5393 O O . TYR B 1 298 ? 1.863 -9.453 -22.172 1 70.62 298 TYR B O 1
ATOM 5401 N N . GLN B 1 299 ? 1.241 -11.461 -22.469 1 71.12 299 GLN B N 1
ATOM 5402 C CA . GLN B 1 299 ? 2.207 -12.07 -21.562 1 71.12 299 GLN B CA 1
ATOM 5403 C C . GLN B 1 299 ? 3.625 -11.969 -22.125 1 71.12 299 GLN B C 1
ATOM 5405 O O . GLN B 1 299 ? 4.594 -11.914 -21.359 1 71.12 299 GLN B O 1
ATOM 5410 N N . GLY B 1 300 ? 3.789 -11.906 -23.375 1 72.44 300 GLY B N 1
ATOM 5411 C CA . GLY B 1 300 ? 5.113 -11.875 -23.969 1 72.44 300 GLY B CA 1
ATOM 5412 C C . GLY B 1 300 ? 5.621 -13.25 -24.359 1 72.44 300 GLY B C 1
ATOM 5413 O O . GLY B 1 300 ? 4.875 -14.234 -24.312 1 72.44 300 GLY B O 1
ATOM 5414 N N . GLU B 1 301 ? 6.832 -13.406 -24.672 1 78.81 301 GLU B N 1
ATOM 5415 C CA . GLU B 1 301 ? 7.449 -14.617 -25.203 1 78.81 301 GLU B CA 1
ATOM 5416 C C . GLU B 1 301 ? 7.688 -15.648 -24.094 1 78.81 301 GLU B C 1
ATOM 5418 O O . GLU B 1 301 ? 7.906 -15.281 -22.938 1 78.81 301 GLU B O 1
ATOM 5423 N N . PHE B 1 302 ? 7.562 -16.844 -24.516 1 87.31 302 PHE B N 1
ATOM 5424 C CA . PHE B 1 302 ? 7.922 -17.953 -23.625 1 87.31 302 PHE B CA 1
ATOM 5425 C C . PHE B 1 302 ? 9.414 -18.234 -23.703 1 87.31 302 PHE B C 1
ATOM 5427 O O . PHE B 1 302 ? 9.945 -18.531 -24.766 1 87.31 302 PHE B O 1
ATOM 5434 N N . ARG B 1 303 ? 10.078 -18.141 -22.594 1 91.19 303 ARG B N 1
ATOM 5435 C CA . ARG B 1 303 ? 11.531 -18.234 -22.516 1 91.19 303 ARG B CA 1
ATOM 5436 C C . ARG B 1 303 ? 11.953 -19.469 -21.719 1 91.19 303 ARG B C 1
ATOM 5438 O O . ARG B 1 303 ? 11.242 -19.906 -20.812 1 91.19 303 ARG B O 1
ATOM 5445 N N . ARG B 1 304 ? 13.094 -20.047 -22.125 1 93.56 304 ARG B N 1
ATOM 5446 C CA . ARG B 1 304 ? 13.625 -21.234 -21.469 1 93.56 304 ARG B CA 1
ATOM 5447 C C . ARG B 1 304 ? 15.07 -21.016 -21.031 1 93.56 304 ARG B C 1
ATOM 5449 O O . ARG B 1 304 ? 15.805 -20.25 -21.656 1 93.56 304 ARG B O 1
ATOM 5456 N N . GLY B 1 305 ? 15.391 -21.641 -19.969 1 95.88 305 GLY B N 1
ATOM 5457 C CA . GLY B 1 305 ? 16.75 -21.547 -19.469 1 95.88 305 GLY B CA 1
ATOM 5458 C C . GLY B 1 305 ? 17.156 -22.734 -18.625 1 95.88 305 GLY B C 1
ATOM 5459 O O . GLY B 1 305 ? 16.328 -23.609 -18.328 1 95.88 305 GLY B O 1
ATOM 5460 N N . HIS B 1 306 ? 18.422 -22.812 -18.344 1 97 306 HIS B N 1
ATOM 5461 C CA . HIS B 1 306 ? 19 -23.891 -17.547 1 97 306 HIS B CA 1
ATOM 5462 C C . HIS B 1 306 ? 18.562 -23.766 -16.078 1 97 306 HIS B C 1
ATOM 5464 O O . HIS B 1 306 ? 18.062 -22.719 -15.664 1 97 306 HIS B O 1
ATOM 5470 N N . LEU B 1 307 ? 18.75 -24.922 -15.406 1 97.38 307 LEU B N 1
ATOM 5471 C CA . LEU B 1 307 ? 18.5 -24.938 -13.969 1 97.38 307 LEU B CA 1
ATOM 5472 C C . LEU B 1 307 ? 19.344 -23.891 -13.258 1 97.38 307 LEU B C 1
ATOM 5474 O O . LEU B 1 307 ? 20.5 -23.688 -13.609 1 97.38 307 LEU B O 1
ATOM 5478 N N . ASP B 1 308 ? 18.797 -23.234 -12.211 1 98 308 ASP B N 1
ATOM 5479 C CA . ASP B 1 308 ? 19.484 -22.125 -11.539 1 98 308 ASP B CA 1
ATOM 5480 C C . ASP B 1 308 ? 19.328 -22.234 -10.023 1 98 308 ASP B C 1
ATOM 5482 O O . ASP B 1 308 ? 18.484 -21.547 -9.438 1 98 308 ASP B O 1
ATOM 5486 N N . PRO B 1 309 ? 20.203 -22.969 -9.367 1 97.88 309 PRO B N 1
ATOM 5487 C CA . PRO B 1 309 ? 20.125 -23.141 -7.914 1 97.88 309 PRO B CA 1
ATOM 5488 C C . PRO B 1 309 ? 20.297 -21.812 -7.164 1 97.88 309 PRO B C 1
ATOM 5490 O O . PRO B 1 309 ? 19.828 -21.688 -6.027 1 97.88 309 PRO B O 1
ATOM 5493 N N . ILE B 1 310 ? 20.938 -20.828 -7.758 1 98.12 310 ILE B N 1
ATOM 5494 C CA . ILE B 1 310 ? 21.094 -19.516 -7.117 1 98.12 310 ILE B CA 1
ATOM 5495 C C . ILE B 1 310 ? 19.734 -18.844 -6.961 1 98.12 310 ILE B C 1
ATOM 5497 O O . ILE B 1 310 ? 19.391 -18.375 -5.875 1 98.12 310 ILE B O 1
ATOM 5501 N N . LEU B 1 311 ? 18.938 -18.844 -8 1 98.44 311 LEU B N 1
ATOM 5502 C CA . LEU B 1 311 ? 17.578 -18.281 -7.945 1 98.44 311 LEU B CA 1
ATOM 5503 C C . LEU B 1 311 ? 16.703 -19.094 -6.996 1 98.44 311 LEU B C 1
ATOM 5505 O O . LEU B 1 311 ? 15.891 -18.531 -6.262 1 98.44 311 LEU B O 1
ATOM 5509 N N . LEU B 1 312 ? 16.875 -20.375 -7.043 1 98.56 312 LEU B N 1
ATOM 5510 C CA . LEU B 1 312 ? 16.062 -21.234 -6.203 1 98.56 312 LEU B CA 1
ATOM 5511 C C . LEU B 1 312 ? 16.359 -21 -4.727 1 98.56 312 LEU B C 1
ATOM 5513 O O . LEU B 1 312 ? 15.453 -20.969 -3.895 1 98.56 312 LEU B O 1
ATOM 5517 N N . ARG B 1 313 ? 17.609 -20.844 -4.355 1 98.5 313 ARG B N 1
ATOM 5518 C CA . ARG B 1 313 ? 17.984 -20.547 -2.977 1 98.5 313 ARG B CA 1
ATOM 5519 C C . ARG B 1 313 ? 17.406 -19.203 -2.531 1 98.5 313 ARG B C 1
ATOM 5521 O O . ARG B 1 313 ? 16.953 -19.062 -1.391 1 98.5 313 ARG B O 1
ATOM 5528 N N . TYR B 1 314 ? 17.469 -18.25 -3.443 1 98.5 314 TYR B N 1
ATOM 5529 C CA . TYR B 1 314 ? 16.828 -16.969 -3.145 1 98.5 314 TYR B CA 1
ATOM 5530 C C . TYR B 1 314 ? 15.352 -17.141 -2.863 1 98.5 314 TYR B C 1
ATOM 5532 O O . TYR B 1 314 ? 14.828 -16.594 -1.887 1 98.5 314 TYR B O 1
ATOM 5540 N N . ALA B 1 315 ? 14.688 -17.891 -3.703 1 98.69 315 ALA B N 1
ATOM 5541 C CA . ALA B 1 315 ? 13.258 -18.141 -3.543 1 98.69 315 ALA B CA 1
ATOM 5542 C C . ALA B 1 315 ? 12.961 -18.781 -2.193 1 98.69 315 ALA B C 1
ATOM 5544 O O . ALA B 1 315 ? 12.031 -18.375 -1.491 1 98.69 315 ALA B O 1
ATOM 5545 N N . ILE B 1 316 ? 13.758 -19.75 -1.824 1 98.5 316 ILE B N 1
ATOM 5546 C CA . ILE B 1 316 ? 13.578 -20.453 -0.554 1 98.5 316 ILE B CA 1
ATOM 5547 C C . ILE B 1 316 ? 13.773 -19.469 0.602 1 98.5 316 ILE B C 1
ATOM 5549 O O . ILE B 1 316 ? 12.992 -19.469 1.557 1 98.5 316 ILE B O 1
ATOM 5553 N N . ALA B 1 317 ? 14.742 -18.641 0.49 1 98.12 317 ALA B N 1
ATOM 5554 C CA . ALA B 1 317 ? 15.047 -17.688 1.548 1 98.12 317 ALA B CA 1
ATOM 5555 C C . ALA B 1 317 ? 13.883 -16.719 1.755 1 98.12 317 ALA B C 1
ATOM 5557 O O . ALA B 1 317 ? 13.492 -16.438 2.893 1 98.12 317 ALA B O 1
ATOM 5558 N N . VAL B 1 318 ? 13.289 -16.219 0.69 1 97.69 318 VAL B N 1
ATOM 5559 C CA . VAL B 1 318 ? 12.258 -15.188 0.825 1 97.69 318 VAL B CA 1
ATOM 5560 C C . VAL B 1 318 ? 10.93 -15.836 1.211 1 97.69 318 VAL B C 1
ATOM 5562 O O . VAL B 1 318 ? 9.992 -15.141 1.616 1 97.69 318 VAL B O 1
ATOM 5565 N N . CYS B 1 319 ? 10.922 -17.141 1.122 1 97.81 319 CYS B N 1
ATOM 5566 C CA . CYS B 1 319 ? 9.773 -17.859 1.643 1 97.81 319 CYS B CA 1
ATOM 5567 C C . CYS B 1 319 ? 9.891 -18.062 3.148 1 97.81 319 CYS B C 1
ATOM 5569 O O . CYS B 1 319 ? 8.961 -18.562 3.785 1 97.81 319 CYS B O 1
ATOM 5571 N N . GLY B 1 320 ? 10.953 -17.703 3.75 1 95.69 320 GLY B N 1
ATOM 5572 C CA . GLY B 1 320 ? 11.203 -18.016 5.148 1 95.69 320 GLY B CA 1
ATOM 5573 C C . GLY B 1 320 ? 11.641 -19.453 5.371 1 95.69 320 GLY B C 1
ATOM 5574 O O . GLY B 1 320 ? 11.477 -19.984 6.469 1 95.69 320 GLY B O 1
ATOM 5575 N N . GLY B 1 321 ? 12.102 -20.031 4.34 1 96.31 321 GLY B N 1
ATOM 5576 C CA . GLY B 1 321 ? 12.414 -21.453 4.359 1 96.31 321 GLY B CA 1
ATOM 5577 C C . GLY B 1 321 ? 11.273 -22.328 3.863 1 96.31 321 GLY B C 1
ATOM 5578 O O . GLY B 1 321 ? 10.148 -21.859 3.723 1 96.31 321 GLY B O 1
ATOM 5579 N N . ILE B 1 322 ? 11.633 -23.531 3.473 1 97.19 322 ILE B N 1
ATOM 5580 C CA . ILE B 1 322 ? 10.633 -24.516 3.092 1 97.19 322 ILE B CA 1
ATOM 5581 C C . ILE B 1 322 ? 10.938 -25.859 3.768 1 97.19 322 ILE B C 1
ATOM 5583 O O . ILE B 1 322 ? 12.039 -26.062 4.266 1 97.19 322 ILE B O 1
ATOM 5587 N N . ASP B 1 323 ? 9.93 -26.719 3.76 1 96.19 323 ASP B N 1
ATOM 5588 C CA . ASP B 1 323 ? 10.062 -27.969 4.484 1 96.19 323 ASP B CA 1
ATOM 5589 C C . ASP B 1 323 ? 10.445 -29.109 3.543 1 96.19 323 ASP B C 1
ATOM 5591 O O . ASP B 1 323 ? 11.094 -30.078 3.957 1 96.19 323 ASP B O 1
ATOM 5595 N N . ALA B 1 324 ? 10.047 -29.047 2.332 1 96.62 324 ALA B N 1
ATOM 5596 C CA . ALA B 1 324 ? 10.336 -30.109 1.361 1 96.62 324 ALA B CA 1
ATOM 5597 C C . ALA B 1 324 ? 10.258 -29.578 -0.066 1 96.62 324 ALA B C 1
ATOM 5599 O O . ALA B 1 324 ? 9.742 -28.484 -0.298 1 96.62 324 ALA B O 1
ATOM 5600 N N . LEU B 1 325 ? 10.812 -30.438 -1.01 1 97.38 325 LEU B N 1
ATOM 5601 C CA . LEU B 1 325 ? 10.812 -30.094 -2.43 1 97.38 325 LEU B CA 1
ATOM 5602 C C . LEU B 1 325 ? 9.977 -31.094 -3.225 1 97.38 325 LEU B C 1
ATOM 5604 O O . LEU B 1 325 ? 9.953 -32.281 -2.896 1 97.38 325 LEU B O 1
ATOM 5608 N N . ALA B 1 326 ? 9.312 -30.578 -4.156 1 97.62 326 ALA B N 1
ATOM 5609 C CA . ALA B 1 326 ? 8.789 -31.375 -5.262 1 97.62 326 ALA B CA 1
ATOM 5610 C C . ALA B 1 326 ? 9.516 -31.062 -6.566 1 97.62 326 ALA B C 1
ATOM 5612 O O . ALA B 1 326 ? 9.555 -29.906 -6.988 1 97.62 326 ALA B O 1
ATOM 5613 N N . VAL B 1 327 ? 10.094 -32.031 -7.18 1 97.12 327 VAL B N 1
ATOM 5614 C CA . VAL B 1 327 ? 10.852 -31.844 -8.414 1 97.12 327 VAL B CA 1
ATOM 5615 C C . VAL B 1 327 ? 10.117 -32.5 -9.586 1 97.12 327 VAL B C 1
ATOM 5617 O O . VAL B 1 327 ? 9.867 -33.688 -9.578 1 97.12 327 VAL B O 1
ATOM 5620 N N . THR B 1 328 ? 9.82 -31.656 -10.586 1 96.06 328 THR B N 1
ATOM 5621 C CA . THR B 1 328 ? 9.047 -32.125 -11.719 1 96.06 328 THR B CA 1
ATOM 5622 C C . THR B 1 328 ? 9.883 -32.094 -13 1 96.06 328 THR B C 1
ATOM 5624 O O . THR B 1 328 ? 11.023 -31.641 -12.984 1 96.06 328 THR B O 1
ATOM 5627 N N . HIS B 1 329 ? 9.312 -32.719 -14.078 1 93.81 329 HIS B N 1
ATOM 5628 C CA . HIS B 1 329 ? 9.906 -32.75 -15.406 1 93.81 329 HIS B CA 1
ATOM 5629 C C . HIS B 1 329 ? 11.234 -33.5 -15.414 1 93.81 329 HIS B C 1
ATOM 5631 O O . HIS B 1 329 ? 12.195 -33.062 -16.062 1 93.81 329 HIS B O 1
ATOM 5637 N N . LEU B 1 330 ? 11.312 -34.469 -14.602 1 93.81 330 LEU B N 1
ATOM 5638 C CA . LEU B 1 330 ? 12.5 -35.344 -14.609 1 93.81 330 LEU B CA 1
ATOM 5639 C C . LEU B 1 330 ? 12.648 -36.062 -15.945 1 93.81 330 LEU B C 1
ATOM 5641 O O . LEU B 1 330 ? 13.734 -36.562 -16.266 1 93.81 330 LEU B O 1
ATOM 5645 N N . ASP B 1 331 ? 11.57 -36.062 -16.703 1 91.38 331 ASP B N 1
ATOM 5646 C CA . ASP B 1 331 ? 11.57 -36.719 -18.016 1 91.38 331 ASP B CA 1
ATOM 5647 C C . ASP B 1 331 ? 12.031 -35.75 -19.109 1 91.38 331 ASP B C 1
ATOM 5649 O O . ASP B 1 331 ? 12.141 -36.125 -20.266 1 91.38 331 ASP B O 1
ATOM 5653 N N . ALA B 1 332 ? 12.305 -34.5 -18.797 1 89.31 332 ALA B N 1
ATOM 5654 C CA . ALA B 1 332 ? 12.711 -33.5 -19.797 1 89.31 332 ALA B CA 1
ATOM 5655 C C . ALA B 1 332 ? 14.078 -33.875 -20.375 1 89.31 332 ALA B C 1
ATOM 5657 O O . ALA B 1 332 ? 15.055 -34.031 -19.641 1 89.31 332 ALA B O 1
ATOM 5658 N N . PRO B 1 333 ? 14.141 -33.844 -21.672 1 83.75 333 PRO B N 1
ATOM 5659 C CA . PRO B 1 333 ? 15.43 -34.188 -22.297 1 83.75 333 PRO B CA 1
ATOM 5660 C C . PRO B 1 333 ? 16.359 -32.969 -22.391 1 83.75 333 PRO B C 1
ATOM 5662 O O . PRO B 1 333 ? 15.906 -31.844 -22.469 1 83.75 333 PRO B O 1
ATOM 5665 N N . GLY B 1 334 ? 17.625 -33.219 -22.344 1 80.75 334 GLY B N 1
ATOM 5666 C CA . GLY B 1 334 ? 18.594 -32.219 -22.703 1 80.75 334 GLY B CA 1
ATOM 5667 C C . GLY B 1 334 ? 18.906 -31.25 -21.562 1 80.75 334 GLY B C 1
ATOM 5668 O O . GLY B 1 334 ? 19.562 -30.219 -21.766 1 80.75 334 GLY B O 1
ATOM 5669 N N . THR B 1 335 ? 18.375 -31.469 -20.438 1 87 335 THR B N 1
ATOM 5670 C CA . THR B 1 335 ? 18.703 -30.641 -19.281 1 87 335 THR B CA 1
ATOM 5671 C C . THR B 1 335 ? 20.047 -31.047 -18.688 1 87 335 THR B C 1
ATOM 5673 O O . THR B 1 335 ? 20.141 -32 -17.906 1 87 335 THR B O 1
ATOM 5676 N N . ARG B 1 336 ? 21.125 -30.297 -19.031 1 90.5 336 ARG B N 1
ATOM 5677 C CA . ARG B 1 336 ? 22.469 -30.781 -18.734 1 90.5 336 ARG B CA 1
ATOM 5678 C C . ARG B 1 336 ? 23.219 -29.797 -17.844 1 90.5 336 ARG B C 1
ATOM 5680 O O . ARG B 1 336 ? 24.234 -30.141 -17.234 1 90.5 336 ARG B O 1
ATOM 5687 N N . TYR B 1 337 ? 22.719 -28.609 -17.75 1 95.81 337 TYR B N 1
ATOM 5688 C CA . TYR B 1 337 ? 23.516 -27.609 -17.062 1 95.81 337 TYR B CA 1
ATOM 5689 C C . TYR B 1 337 ? 22.719 -26.922 -15.977 1 95.81 337 TYR B C 1
ATOM 5691 O O . TYR B 1 337 ? 21.484 -26.906 -16.016 1 95.81 337 TYR B O 1
ATOM 5699 N N . ALA B 1 338 ? 23.484 -26.422 -14.984 1 97.38 338 ALA B N 1
ATOM 5700 C CA . ALA B 1 338 ? 22.953 -25.547 -13.938 1 97.38 338 ALA B CA 1
ATOM 5701 C C . ALA B 1 338 ? 23.906 -24.391 -13.648 1 97.38 338 ALA B C 1
ATOM 5703 O O . ALA B 1 338 ? 25.125 -24.547 -13.781 1 97.38 338 ALA B O 1
ATOM 5704 N N . ALA B 1 339 ? 23.344 -23.281 -13.297 1 97.69 339 ALA B N 1
ATOM 5705 C CA . ALA B 1 339 ? 24.188 -22.141 -12.922 1 97.69 339 ALA B CA 1
ATOM 5706 C C . ALA B 1 339 ? 24.734 -22.312 -11.508 1 97.69 339 ALA B C 1
ATOM 5708 O O . ALA B 1 339 ? 23.984 -22.578 -10.57 1 97.69 339 ALA B O 1
ATOM 5709 N N . THR B 1 340 ? 26.047 -22.109 -11.367 1 96 340 THR B N 1
ATOM 5710 C CA . THR B 1 340 ? 26.672 -22.219 -10.062 1 96 340 THR B CA 1
ATOM 5711 C C . THR B 1 340 ? 27.266 -20.875 -9.633 1 96 340 THR B C 1
ATOM 5713 O O . THR B 1 340 ? 27.766 -20.734 -8.523 1 96 340 THR B O 1
ATOM 5716 N N . GLY B 1 341 ? 27.188 -19.938 -10.492 1 97.12 341 GLY B N 1
ATOM 5717 C CA . GLY B 1 341 ? 27.641 -18.578 -10.242 1 97.12 341 GLY B CA 1
ATOM 5718 C C . GLY B 1 341 ? 27.219 -17.609 -11.328 1 97.12 341 GLY B C 1
ATOM 5719 O O . GLY B 1 341 ? 26.797 -18.016 -12.406 1 97.12 341 GLY B O 1
ATOM 5720 N N . TYR B 1 342 ? 27.266 -16.328 -10.898 1 97.25 342 TYR B N 1
ATOM 5721 C CA . TYR B 1 342 ? 27.062 -15.25 -11.859 1 97.25 342 TYR B CA 1
ATOM 5722 C C . TYR B 1 342 ? 28.312 -14.391 -11.961 1 97.25 342 TYR B C 1
ATOM 5724 O O . TYR B 1 342 ? 28.797 -13.852 -10.961 1 97.25 342 TYR B O 1
ATOM 5732 N N . ARG B 1 343 ? 28.859 -14.258 -13.117 1 96.25 343 ARG B N 1
ATOM 5733 C CA . ARG B 1 343 ? 29.938 -13.297 -13.352 1 96.25 343 ARG B CA 1
ATOM 5734 C C . ARG B 1 343 ? 29.375 -11.875 -13.469 1 96.25 343 ARG B C 1
ATOM 5736 O O . ARG B 1 343 ? 28.5 -11.617 -14.289 1 96.25 343 ARG B O 1
ATOM 5743 N N . THR B 1 344 ? 29.906 -11.039 -12.57 1 91.5 344 THR B N 1
ATOM 5744 C CA . THR B 1 344 ? 29.531 -9.633 -12.57 1 91.5 344 THR B CA 1
ATOM 5745 C C . THR B 1 344 ? 30.766 -8.742 -12.609 1 91.5 344 THR B C 1
ATOM 5747 O O . THR B 1 344 ? 31.906 -9.234 -12.562 1 91.5 344 THR B O 1
ATOM 5750 N N . ASP B 1 345 ? 30.516 -7.32 -12.789 1 85.94 345 ASP B N 1
ATOM 5751 C CA . ASP B 1 345 ? 31.625 -6.367 -12.781 1 85.94 345 ASP B CA 1
ATOM 5752 C C . ASP B 1 345 ? 32.344 -6.348 -11.43 1 85.94 345 ASP B C 1
ATOM 5754 O O . ASP B 1 345 ? 33.5 -5.941 -11.336 1 85.94 345 ASP B O 1
ATOM 5758 N N . ARG B 1 346 ? 31.703 -6.828 -10.461 1 85.62 346 ARG B N 1
ATOM 5759 C CA . ARG B 1 346 ? 32.25 -6.785 -9.109 1 85.62 346 ARG B CA 1
ATOM 5760 C C . ARG B 1 346 ? 32.75 -8.164 -8.68 1 85.62 346 ARG B C 1
ATOM 5762 O O . ARG B 1 346 ? 33.031 -8.383 -7.504 1 85.62 346 ARG B O 1
ATOM 5769 N N . GLY B 1 347 ? 32.75 -9.062 -9.633 1 91.75 347 GLY B N 1
ATOM 5770 C CA . GLY B 1 347 ? 33.188 -10.414 -9.32 1 91.75 347 GLY B CA 1
ATOM 5771 C C . GLY B 1 347 ? 32.094 -11.445 -9.477 1 91.75 347 GLY B C 1
ATOM 5772 O O . GLY B 1 347 ? 31.047 -11.164 -10.062 1 91.75 347 GLY B O 1
ATOM 5773 N N . ILE B 1 348 ? 32.438 -12.695 -8.953 1 94.75 348 ILE B N 1
ATOM 5774 C CA . ILE B 1 348 ? 31.484 -13.797 -9.086 1 94.75 348 ILE B CA 1
ATOM 5775 C C . ILE B 1 348 ? 30.547 -13.805 -7.879 1 94.75 348 ILE B C 1
ATOM 5777 O O . ILE B 1 348 ? 30.984 -13.758 -6.734 1 94.75 348 ILE B O 1
ATOM 5781 N N . ARG B 1 349 ? 29.25 -13.898 -8.164 1 95.5 349 ARG B N 1
ATOM 5782 C CA . ARG B 1 349 ? 28.234 -13.992 -7.133 1 95.5 349 ARG B CA 1
ATOM 5783 C C . ARG B 1 349 ? 27.594 -15.383 -7.117 1 95.5 349 ARG B C 1
ATOM 5785 O O . ARG B 1 349 ? 27.328 -15.953 -8.172 1 95.5 349 ARG B O 1
ATOM 5792 N N . THR B 1 350 ? 27.422 -15.906 -5.867 1 96.44 350 THR B N 1
ATOM 5793 C CA . THR B 1 350 ? 26.828 -17.234 -5.762 1 96.44 350 THR B CA 1
ATOM 5794 C C . THR B 1 350 ? 25.547 -17.188 -4.945 1 96.44 350 THR B C 1
ATOM 5796 O O . THR B 1 350 ? 24.922 -18.234 -4.703 1 96.44 350 THR B O 1
ATOM 5799 N N . GLU B 1 351 ? 25.219 -16.016 -4.508 1 96.69 351 GLU B N 1
ATOM 5800 C CA . GLU B 1 351 ? 24 -15.844 -3.727 1 96.69 351 GLU B CA 1
ATOM 5801 C C . GLU B 1 351 ? 23.391 -14.469 -3.963 1 96.69 351 GLU B C 1
ATOM 5803 O O . GLU B 1 351 ? 24.078 -13.547 -4.398 1 96.69 351 GLU B O 1
ATOM 5808 N N . LEU B 1 352 ? 22.109 -14.406 -3.766 1 97.38 352 LEU B N 1
ATOM 5809 C CA . LEU B 1 352 ? 21.359 -13.148 -3.818 1 97.38 352 LEU B CA 1
ATOM 5810 C C . LEU B 1 352 ? 20.797 -12.797 -2.447 1 97.38 352 LEU B C 1
ATOM 5812 O O . LEU B 1 352 ? 20.078 -13.602 -1.838 1 97.38 352 LEU B O 1
ATOM 5816 N N . PRO B 1 353 ? 21.047 -11.656 -1.919 1 95.5 353 PRO B N 1
ATOM 5817 C CA . PRO B 1 353 ? 20.562 -11.297 -0.584 1 95.5 353 PRO B CA 1
ATOM 5818 C C . PRO B 1 353 ? 19.094 -10.859 -0.584 1 95.5 353 PRO B C 1
ATOM 5820 O O . PRO B 1 353 ? 18.703 -9.984 -1.363 1 95.5 353 PRO B O 1
ATOM 5823 N N . PRO B 1 354 ? 18.281 -11.438 0.351 1 95.62 354 PRO B N 1
ATOM 5824 C CA . PRO B 1 354 ? 16.938 -10.891 0.529 1 95.62 354 PRO B CA 1
ATOM 5825 C C . PRO B 1 354 ? 16.953 -9.469 1.087 1 95.62 354 PRO B C 1
ATOM 5827 O O . PRO B 1 354 ? 17.797 -9.141 1.929 1 95.62 354 PRO B O 1
ATOM 5830 N N . GLY B 1 355 ? 16.109 -8.641 0.606 1 93.25 355 GLY B N 1
ATOM 5831 C CA . GLY B 1 355 ? 15.969 -7.285 1.117 1 93.25 355 GLY B CA 1
ATOM 5832 C C . GLY B 1 355 ? 14.891 -7.16 2.178 1 93.25 355 GLY B C 1
ATOM 5833 O O . GLY B 1 355 ? 14.273 -8.156 2.564 1 93.25 355 GLY B O 1
ATOM 5834 N N . ASP B 1 356 ? 14.711 -5.93 2.65 1 87.31 356 ASP B N 1
ATOM 5835 C CA . ASP B 1 356 ? 13.625 -5.66 3.588 1 87.31 356 ASP B CA 1
ATOM 5836 C C . ASP B 1 356 ? 12.266 -5.809 2.91 1 87.31 356 ASP B C 1
ATOM 5838 O O . ASP B 1 356 ? 12.164 -5.734 1.684 1 87.31 356 ASP B O 1
ATOM 5842 N N . TRP B 1 357 ? 11.258 -6.066 3.807 1 86.12 357 TRP B N 1
ATOM 5843 C CA . TRP B 1 357 ? 9.906 -6.234 3.287 1 86.12 357 TRP B CA 1
ATOM 5844 C C . TRP B 1 357 ? 9.438 -4.973 2.57 1 86.12 357 TRP B C 1
ATOM 5846 O O . TRP B 1 357 ? 9.586 -3.865 3.092 1 86.12 357 TRP B O 1
ATOM 5856 N N . GLN B 1 358 ? 8.961 -5.141 1.357 1 86.38 358 GLN B N 1
ATOM 5857 C CA . GLN B 1 358 ? 8.375 -4.105 0.514 1 86.38 358 GLN B CA 1
ATOM 5858 C C . GLN B 1 358 ? 9.422 -3.076 0.101 1 86.38 358 GLN B C 1
ATOM 5860 O O . GLN B 1 358 ? 9.109 -1.895 -0.06 1 86.38 358 GLN B O 1
ATOM 5865 N N . ASP B 1 359 ? 10.68 -3.492 0.048 1 89 359 ASP B N 1
ATOM 5866 C CA . ASP B 1 359 ? 11.75 -2.635 -0.444 1 89 359 ASP B CA 1
ATOM 5867 C C . ASP B 1 359 ? 11.93 -2.787 -1.953 1 89 359 ASP B C 1
ATOM 5869 O O . ASP B 1 359 ? 12.797 -3.527 -2.412 1 89 359 ASP B O 1
ATOM 5873 N N . LEU B 1 360 ? 11.172 -2.018 -2.689 1 89.81 360 LEU B N 1
ATOM 5874 C CA . LEU B 1 360 ? 11.164 -2.146 -4.145 1 89.81 360 LEU B CA 1
ATOM 5875 C C . LEU B 1 360 ? 12.469 -1.637 -4.742 1 89.81 360 LEU B C 1
ATOM 5877 O O . LEU B 1 360 ? 12.867 -2.062 -5.828 1 89.81 360 LEU B O 1
ATOM 5881 N N . ASP B 1 361 ? 13.148 -0.725 -4.086 1 85.88 361 ASP B N 1
ATOM 5882 C CA . ASP B 1 361 ? 14.453 -0.277 -4.555 1 85.88 361 ASP B CA 1
ATOM 5883 C C . ASP B 1 361 ? 15.461 -1.426 -4.559 1 85.88 361 ASP B C 1
ATOM 5885 O O . ASP B 1 361 ? 16.25 -1.567 -5.5 1 85.88 361 ASP B O 1
ATOM 5889 N N . HIS B 1 362 ? 15.406 -2.131 -3.486 1 92.19 362 HIS B N 1
ATOM 5890 C CA . HIS B 1 362 ? 16.266 -3.311 -3.422 1 92.19 362 HIS B CA 1
ATOM 5891 C C . HIS B 1 362 ? 15.953 -4.277 -4.562 1 92.19 362 HIS B C 1
ATOM 5893 O O . HIS B 1 362 ? 16.875 -4.781 -5.219 1 92.19 362 HIS B O 1
ATOM 5899 N N . GLN B 1 363 ? 14.711 -4.602 -4.758 1 94.88 363 GLN B N 1
ATOM 5900 C CA . GLN B 1 363 ? 14.297 -5.535 -5.797 1 94.88 363 GLN B CA 1
ATOM 5901 C C . GLN B 1 363 ? 14.734 -5.051 -7.176 1 94.88 363 GLN B C 1
ATOM 5903 O O . GLN B 1 363 ? 15.141 -5.848 -8.023 1 94.88 363 GLN B O 1
ATOM 5908 N N . GLN B 1 364 ? 14.609 -3.766 -7.387 1 90.69 364 GLN B N 1
ATOM 5909 C CA . GLN B 1 364 ? 15.062 -3.199 -8.648 1 90.69 364 GLN B CA 1
ATOM 5910 C C . GLN B 1 364 ? 16.562 -3.4 -8.836 1 90.69 364 GLN B C 1
ATOM 5912 O O . GLN B 1 364 ? 17.031 -3.689 -9.938 1 90.69 364 GLN B O 1
ATOM 5917 N N . ARG B 1 365 ? 17.359 -3.201 -7.836 1 90.88 365 ARG B N 1
ATOM 5918 C CA . ARG B 1 365 ? 18.797 -3.424 -7.91 1 90.88 365 ARG B CA 1
ATOM 5919 C C . ARG B 1 365 ? 19.109 -4.875 -8.258 1 90.88 365 ARG B C 1
ATOM 5921 O O . ARG B 1 365 ? 20.031 -5.152 -9.023 1 90.88 365 ARG B O 1
ATOM 5928 N N . LEU B 1 366 ? 18.344 -5.801 -7.66 1 95.62 366 LEU B N 1
ATOM 5929 C CA . LEU B 1 366 ? 18.516 -7.207 -8.016 1 95.62 366 LEU B CA 1
ATOM 5930 C C . LEU B 1 366 ? 18.219 -7.438 -9.492 1 95.62 366 LEU B C 1
ATOM 5932 O O . LEU B 1 366 ? 18.922 -8.188 -10.164 1 95.62 366 LEU B O 1
ATOM 5936 N N . THR B 1 367 ? 17.156 -6.824 -9.945 1 94.81 367 THR B N 1
ATOM 5937 C CA . THR B 1 367 ? 16.812 -6.941 -11.352 1 94.81 367 THR B CA 1
ATOM 5938 C C . THR B 1 367 ? 17.953 -6.457 -12.242 1 94.81 367 THR B C 1
ATOM 5940 O O . THR B 1 367 ? 18.312 -7.121 -13.211 1 94.81 367 THR B O 1
ATOM 5943 N N . ASP B 1 368 ? 18.516 -5.324 -11.891 1 91.25 368 ASP B N 1
ATOM 5944 C CA . ASP B 1 368 ? 19.625 -4.77 -12.656 1 91.25 368 ASP B CA 1
ATOM 5945 C C . ASP B 1 368 ? 20.812 -5.727 -12.664 1 91.25 368 ASP B C 1
ATOM 5947 O O . ASP B 1 368 ? 21.438 -5.945 -13.711 1 91.25 368 ASP B O 1
ATOM 5951 N N . LEU B 1 369 ? 21.109 -6.277 -11.57 1 94.19 369 LEU B N 1
ATOM 5952 C CA . LEU B 1 369 ? 22.203 -7.234 -11.445 1 94.19 369 LEU B CA 1
ATOM 5953 C C . LEU B 1 369 ? 21.953 -8.461 -12.312 1 94.19 369 LEU B C 1
ATOM 5955 O O . LEU B 1 369 ? 22.812 -8.867 -13.086 1 94.19 369 LEU B O 1
ATOM 5959 N N . LEU B 1 370 ? 20.812 -9.031 -12.258 1 96.5 370 LEU B N 1
ATOM 5960 C CA . LEU B 1 370 ? 20.484 -10.289 -12.922 1 96.5 370 LEU B CA 1
ATOM 5961 C C . LEU B 1 370 ? 20.391 -10.094 -14.43 1 96.5 370 LEU B C 1
ATOM 5963 O O . LEU B 1 370 ? 20.641 -11.016 -15.203 1 96.5 370 LEU B O 1
ATOM 5967 N N . THR B 1 371 ? 20 -8.891 -14.812 1 93.94 371 THR B N 1
ATOM 5968 C CA . THR B 1 371 ? 19.859 -8.586 -16.234 1 93.94 371 THR B CA 1
ATOM 5969 C C . THR B 1 371 ? 21.219 -8.617 -16.922 1 93.94 371 THR B C 1
ATOM 5971 O O . THR B 1 371 ? 21.312 -8.992 -18.094 1 93.94 371 THR B O 1
ATOM 5974 N N . THR B 1 372 ? 22.219 -8.281 -16.172 1 93.31 372 THR B N 1
ATOM 5975 C CA . THR B 1 372 ? 23.547 -8.211 -16.781 1 93.31 372 THR B CA 1
ATOM 5976 C C . THR B 1 372 ? 24.406 -9.391 -16.344 1 93.31 372 THR B C 1
ATOM 5978 O O . THR B 1 372 ? 25.578 -9.484 -16.734 1 93.31 372 THR B O 1
ATOM 5981 N N . ALA B 1 373 ? 23.859 -10.281 -15.625 1 94.56 373 ALA B N 1
ATOM 5982 C CA . ALA B 1 373 ? 24.625 -11.398 -15.094 1 94.56 373 ALA B CA 1
ATOM 5983 C C . ALA B 1 373 ? 24.938 -12.43 -16.172 1 94.56 373 ALA B C 1
ATOM 5985 O O . ALA B 1 373 ? 24.078 -12.742 -17 1 94.56 373 ALA B O 1
ATOM 5986 N N . ASP B 1 374 ? 26.188 -12.906 -16.141 1 96.44 374 ASP B N 1
ATOM 5987 C CA . ASP B 1 374 ? 26.625 -14.023 -16.969 1 96.44 374 ASP B CA 1
ATOM 5988 C C . ASP B 1 374 ? 26.766 -15.297 -16.156 1 96.44 374 ASP B C 1
ATOM 5990 O O . ASP B 1 374 ? 27.656 -15.398 -15.297 1 96.44 374 ASP B O 1
ATOM 5994 N N . PRO B 1 375 ? 25.938 -16.312 -16.5 1 97.19 375 PRO B N 1
ATOM 5995 C CA . PRO B 1 375 ? 25.953 -17.5 -15.633 1 97.19 375 PRO B CA 1
ATOM 5996 C C . PRO B 1 375 ? 27.188 -18.375 -15.859 1 97.19 375 PRO B C 1
ATOM 5998 O O . PRO B 1 375 ? 27.641 -18.531 -17 1 97.19 375 PRO B O 1
ATOM 6001 N N . VAL B 1 376 ? 27.75 -18.844 -14.758 1 97.44 376 VAL B N 1
ATOM 6002 C CA . VAL B 1 376 ? 28.703 -19.953 -14.797 1 97.44 376 VAL B CA 1
ATOM 6003 C C . VAL B 1 376 ? 27.953 -21.281 -14.797 1 97.44 376 VAL B C 1
ATOM 6005 O O . VAL B 1 376 ? 27.375 -21.672 -13.789 1 97.44 376 VAL B O 1
ATOM 6008 N N . LEU B 1 377 ? 28.078 -22 -15.969 1 97 377 LEU B N 1
ATOM 6009 C CA . LEU B 1 377 ? 27.312 -23.234 -16.125 1 97 377 LEU B CA 1
ATOM 6010 C C . LEU B 1 377 ? 28.141 -24.453 -15.781 1 97 377 LEU B C 1
ATOM 6012 O O . LEU B 1 377 ? 29.297 -24.562 -16.203 1 97 377 LEU B O 1
ATOM 6016 N N . THR B 1 378 ? 27.547 -25.266 -14.992 1 96.31 378 THR B N 1
ATOM 6017 C CA . THR B 1 378 ? 28.156 -26.531 -14.609 1 96.31 378 THR B CA 1
ATOM 6018 C C . THR B 1 378 ? 27.281 -27.703 -15.062 1 96.31 378 THR B C 1
ATOM 6020 O O . THR B 1 378 ? 26.062 -27.641 -14.969 1 96.31 378 THR B O 1
ATOM 6023 N N . GLU B 1 379 ? 27.922 -28.781 -15.477 1 96.06 379 GLU B N 1
ATOM 6024 C CA . GLU B 1 379 ? 27.188 -29.969 -15.898 1 96.06 379 GLU B CA 1
ATOM 6025 C C . GLU B 1 379 ? 26.516 -30.656 -14.719 1 96.06 379 GLU B C 1
ATOM 6027 O O . GLU B 1 379 ? 27.109 -30.812 -13.656 1 96.06 379 GLU B O 1
ATOM 6032 N N . LEU B 1 380 ? 25.344 -31.094 -14.992 1 95.25 380 LEU B N 1
ATOM 6033 C CA . LEU B 1 380 ? 24.562 -31.781 -13.961 1 95.25 380 LEU B CA 1
ATOM 6034 C C . LEU B 1 380 ? 24.953 -33.25 -13.875 1 95.25 380 LEU B C 1
ATOM 6036 O O . LEU B 1 380 ? 25.312 -33.875 -14.883 1 95.25 380 LEU B O 1
ATOM 6040 N N . PRO B 1 381 ? 24.812 -33.719 -12.609 1 92.88 381 PRO B N 1
ATOM 6041 C CA . PRO B 1 381 ? 24.984 -35.188 -12.516 1 92.88 381 PRO B CA 1
ATOM 6042 C C . PRO B 1 381 ? 23.812 -35.938 -13.125 1 92.88 381 PRO B C 1
ATOM 6044 O O . PRO B 1 381 ? 22.75 -35.375 -13.398 1 92.88 381 PRO B O 1
ATOM 6047 N N . ALA B 1 382 ? 23.984 -37.25 -13.336 1 88.25 382 ALA B N 1
ATOM 6048 C CA . ALA B 1 382 ? 22.938 -38.094 -13.914 1 88.25 382 ALA B CA 1
ATOM 6049 C C . ALA B 1 382 ? 21.688 -38.094 -13.031 1 88.25 382 ALA B C 1
ATOM 6051 O O . ALA B 1 382 ? 20.562 -38.062 -13.539 1 88.25 382 ALA B O 1
ATOM 6052 N N . ASP B 1 383 ? 21.953 -38.219 -11.766 1 90.81 383 ASP B N 1
ATOM 6053 C CA . ASP B 1 383 ? 20.844 -38.094 -10.812 1 90.81 383 ASP B CA 1
ATOM 6054 C C . ASP B 1 383 ? 20.766 -36.719 -10.211 1 90.81 383 ASP B C 1
ATOM 6056 O O . ASP B 1 383 ? 21.5 -36.375 -9.281 1 90.81 383 ASP B O 1
ATOM 6060 N N . VAL B 1 384 ? 19.797 -36 -10.68 1 93.94 384 VAL B N 1
ATOM 6061 C CA . VAL B 1 384 ? 19.75 -34.562 -10.344 1 93.94 384 VAL B CA 1
ATOM 6062 C C . VAL B 1 384 ? 19.109 -34.375 -8.969 1 93.94 384 VAL B C 1
ATOM 6064 O O . VAL B 1 384 ? 19.375 -33.406 -8.281 1 93.94 384 VAL B O 1
ATOM 6067 N N . VAL B 1 385 ? 18.328 -35.344 -8.484 1 94.81 385 VAL B N 1
ATOM 6068 C CA . VAL B 1 385 ? 17.5 -35.156 -7.297 1 94.81 385 VAL B CA 1
ATOM 6069 C C . VAL B 1 385 ? 18.375 -35.062 -6.059 1 94.81 385 VAL B C 1
ATOM 6071 O O . VAL B 1 385 ? 18.297 -34.062 -5.328 1 94.81 385 VAL B O 1
ATOM 6074 N N . PRO B 1 386 ? 19.328 -35.969 -5.816 1 94.94 386 PRO B N 1
ATOM 6075 C CA . PRO B 1 386 ? 20.203 -35.812 -4.656 1 94.94 386 PRO B CA 1
ATOM 6076 C C . PRO B 1 386 ? 21.078 -34.562 -4.75 1 94.94 386 PRO B C 1
ATOM 6078 O O . PRO B 1 386 ? 21.406 -33.938 -3.729 1 94.94 386 PRO B O 1
ATOM 6081 N N . TRP B 1 387 ? 21.469 -34.281 -5.895 1 95.06 387 TRP B N 1
ATOM 6082 C CA . TRP B 1 387 ? 22.281 -33.094 -6.102 1 95.06 387 TRP B CA 1
ATOM 6083 C C . TRP B 1 387 ? 21.516 -31.828 -5.719 1 95.06 387 TRP B C 1
ATOM 6085 O O . TRP B 1 387 ? 22.047 -30.953 -5.027 1 95.06 387 TRP B O 1
ATOM 6095 N N . LEU B 1 388 ? 20.312 -31.75 -6.164 1 95.38 388 LEU B N 1
ATOM 6096 C CA . LEU B 1 388 ? 19.469 -30.609 -5.844 1 95.38 388 LEU B CA 1
ATOM 6097 C C . LEU B 1 388 ? 19.219 -30.516 -4.344 1 95.38 388 LEU B C 1
ATOM 6099 O O . LEU B 1 388 ? 19.203 -29.406 -3.783 1 95.38 388 LEU B O 1
ATOM 6103 N N . GLU B 1 389 ? 18.984 -31.594 -3.66 1 96.12 389 GLU B N 1
ATOM 6104 C CA . GLU B 1 389 ? 18.812 -31.625 -2.211 1 96.12 389 GLU B CA 1
ATOM 6105 C C . GLU B 1 389 ? 20 -30.969 -1.506 1 96.12 389 GLU B C 1
ATOM 6107 O O . GLU B 1 389 ? 19.828 -30.172 -0.586 1 96.12 389 GLU B O 1
ATOM 6112 N N . ARG B 1 390 ? 21.141 -31.312 -1.96 1 95.31 390 ARG B N 1
ATOM 6113 C CA . ARG B 1 390 ? 22.359 -30.781 -1.356 1 95.31 390 ARG B CA 1
ATOM 6114 C C . ARG B 1 390 ? 22.516 -29.297 -1.658 1 95.31 390 ARG B C 1
ATOM 6116 O O . ARG B 1 390 ? 22.844 -28.516 -0.769 1 95.31 390 ARG B O 1
ATOM 6123 N N . GLN B 1 391 ? 22.266 -28.984 -2.893 1 95.62 391 GLN B N 1
ATOM 6124 C CA . GLN B 1 391 ? 22.438 -27.594 -3.318 1 95.62 391 GLN B CA 1
ATOM 6125 C C . GLN B 1 391 ? 21.484 -26.672 -2.576 1 95.62 391 GLN B C 1
ATOM 6127 O O . GLN B 1 391 ? 21.812 -25.516 -2.297 1 95.62 391 GLN B O 1
ATOM 6132 N N . LEU B 1 392 ? 20.266 -27.156 -2.266 1 97.5 392 LEU B N 1
ATOM 6133 C CA . LEU B 1 392 ? 19.219 -26.297 -1.718 1 97.5 392 LEU B CA 1
ATOM 6134 C C . LEU B 1 392 ? 19.047 -26.531 -0.221 1 97.5 392 LEU B C 1
ATOM 6136 O O . LEU B 1 392 ? 18.391 -25.75 0.463 1 97.5 392 LEU B O 1
ATOM 6140 N N . GLY B 1 393 ? 19.641 -27.562 0.294 1 96.31 393 GLY B N 1
ATOM 6141 C CA . GLY B 1 393 ? 19.547 -27.875 1.712 1 96.31 393 GLY B CA 1
ATOM 6142 C C . GLY B 1 393 ? 18.156 -28.281 2.148 1 96.31 393 GLY B C 1
ATOM 6143 O O . GLY B 1 393 ? 17.734 -27.969 3.264 1 96.31 393 GLY B O 1
ATOM 6144 N N . THR B 1 394 ? 17.375 -28.859 1.289 1 96.31 394 THR B N 1
ATOM 6145 C CA . THR B 1 394 ? 16 -29.234 1.547 1 96.31 394 THR B CA 1
ATOM 6146 C C . THR B 1 394 ? 15.688 -30.609 0.966 1 96.31 394 THR B C 1
ATOM 6148 O O . THR B 1 394 ? 16.062 -30.906 -0.172 1 96.31 394 THR B O 1
ATOM 6151 N N . PRO B 1 395 ? 15.023 -31.5 1.745 1 95.75 395 PRO B N 1
ATOM 6152 C CA . PRO B 1 395 ? 14.719 -32.844 1.229 1 95.75 395 PRO B CA 1
ATOM 6153 C C . PRO B 1 395 ? 13.664 -32.812 0.123 1 95.75 395 PRO B C 1
ATOM 6155 O O . PRO B 1 395 ? 12.734 -32 0.169 1 95.75 395 PRO B O 1
ATOM 6158 N N . VAL B 1 396 ? 13.812 -33.75 -0.812 1 96.06 396 VAL B N 1
ATOM 6159 C CA . VAL B 1 396 ? 12.82 -33.938 -1.865 1 96.06 396 VAL B CA 1
ATOM 6160 C C . VAL B 1 396 ? 11.75 -34.906 -1.398 1 96.06 396 VAL B C 1
ATOM 6162 O O . VAL B 1 396 ? 12.047 -36.062 -1.069 1 96.06 396 VAL B O 1
ATOM 6165 N N . ALA B 1 397 ? 10.508 -34.438 -1.393 1 95.31 397 ALA B N 1
ATOM 6166 C CA . ALA B 1 397 ? 9.398 -35.281 -0.905 1 95.31 397 ALA B CA 1
ATOM 6167 C C . ALA B 1 397 ? 8.617 -35.875 -2.064 1 95.31 397 ALA B C 1
ATOM 6169 O O . ALA B 1 397 ? 7.945 -36.906 -1.896 1 95.31 397 ALA B O 1
ATOM 6170 N N . LEU B 1 398 ? 8.703 -35.281 -3.23 1 95.88 398 LEU B N 1
ATOM 6171 C CA . LEU B 1 398 ? 7.914 -35.719 -4.379 1 95.88 398 LEU B CA 1
ATOM 6172 C C . LEU B 1 398 ? 8.688 -35.5 -5.676 1 95.88 398 LEU B C 1
ATOM 6174 O O . LEU B 1 398 ? 9.336 -34.469 -5.859 1 95.88 398 LEU B O 1
ATOM 6178 N N . THR B 1 399 ? 8.664 -36.5 -6.523 1 96.44 399 THR B N 1
ATOM 6179 C CA . THR B 1 399 ? 9.25 -36.375 -7.855 1 96.44 399 THR B CA 1
ATOM 6180 C C . THR B 1 399 ? 8.219 -36.719 -8.93 1 96.44 399 THR B C 1
ATOM 6182 O O . THR B 1 399 ? 7.238 -37.406 -8.656 1 96.44 399 THR B O 1
ATOM 6185 N N . SER B 1 400 ? 8.375 -36.188 -10.094 1 96 400 SER B N 1
ATOM 6186 C CA . SER B 1 400 ? 7.488 -36.5 -11.211 1 96 400 SER B CA 1
ATOM 6187 C C . SER B 1 400 ? 8.258 -36.625 -12.516 1 96 400 SER B C 1
ATOM 6189 O O . SER B 1 400 ? 9.078 -35.75 -12.844 1 96 400 SER B O 1
ATOM 6191 N N . ASP B 1 401 ? 8.023 -37.656 -13.32 1 94.5 401 ASP B N 1
ATOM 6192 C CA . ASP B 1 401 ? 8.648 -37.875 -14.617 1 94.5 401 ASP B CA 1
ATOM 6193 C C . ASP B 1 401 ? 7.613 -37.875 -15.734 1 94.5 401 ASP B C 1
ATOM 6195 O O . ASP B 1 401 ? 7.766 -38.594 -16.719 1 94.5 401 ASP B O 1
ATOM 6199 N N . GLY B 1 402 ? 6.52 -37.156 -15.539 1 91.81 402 GLY B N 1
ATOM 6200 C CA . GLY B 1 402 ? 5.438 -37.031 -16.5 1 91.81 402 GLY B CA 1
ATOM 6201 C C . GLY B 1 402 ? 4.297 -36.156 -16 1 91.81 402 GLY B C 1
ATOM 6202 O O . GLY B 1 402 ? 4.34 -35.656 -14.883 1 91.81 402 GLY B O 1
ATOM 6203 N N . PRO B 1 403 ? 3.205 -36 -16.844 1 91.12 403 PRO B N 1
ATOM 6204 C CA . PRO B 1 403 ? 2.184 -34.969 -16.547 1 91.12 403 PRO B CA 1
ATOM 6205 C C . PRO B 1 403 ? 1.047 -35.531 -15.688 1 91.12 403 PRO B C 1
ATOM 6207 O O . PRO B 1 403 ? 0.277 -34.75 -15.117 1 91.12 403 PRO B O 1
ATOM 6210 N N . THR B 1 404 ? 0.902 -36.875 -15.492 1 93.19 404 THR B N 1
ATOM 6211 C CA . THR B 1 404 ? -0.273 -37.406 -14.828 1 93.19 404 THR B CA 1
ATOM 6212 C C . THR B 1 404 ? 0.054 -37.812 -13.391 1 93.19 404 THR B C 1
ATOM 6214 O O . THR B 1 404 ? 1.219 -37.781 -12.992 1 93.19 404 THR B O 1
ATOM 6217 N N . ARG B 1 405 ? -1.016 -38.219 -12.656 1 94.94 405 ARG B N 1
ATOM 6218 C CA . ARG B 1 405 ? -0.865 -38.688 -11.273 1 94.94 405 ARG B CA 1
ATOM 6219 C C . ARG B 1 405 ? 0.068 -39.875 -11.18 1 94.94 405 ARG B C 1
ATOM 6221 O O . ARG B 1 405 ? 0.885 -39.969 -10.258 1 94.94 405 ARG B O 1
ATOM 6228 N N . ALA B 1 406 ? 0.007 -40.688 -12.133 1 94 406 ALA B N 1
ATOM 6229 C CA . ALA B 1 406 ? 0.745 -41.938 -12.117 1 94 406 ALA B CA 1
ATOM 6230 C C . ALA B 1 406 ? 2.246 -41.688 -12.25 1 94 406 ALA B C 1
ATOM 6232 O O . ALA B 1 406 ? 3.053 -42.562 -11.898 1 94 406 ALA B O 1
ATOM 6233 N N . HIS B 1 407 ? 2.629 -40.594 -12.68 1 94.69 407 HIS B N 1
ATOM 6234 C CA . HIS B 1 407 ? 4.035 -40.281 -12.898 1 94.69 407 HIS B CA 1
ATOM 6235 C C . HIS B 1 407 ? 4.68 -39.688 -11.641 1 94.69 407 HIS B C 1
ATOM 6237 O O . HIS B 1 407 ? 5.871 -39.406 -11.633 1 94.69 407 HIS B O 1
ATOM 6243 N N . ARG B 1 408 ? 3.908 -39.5 -10.625 1 93.94 408 ARG B N 1
ATOM 6244 C CA . ARG B 1 408 ? 4.418 -38.875 -9.406 1 93.94 408 ARG B CA 1
ATOM 6245 C C . ARG B 1 408 ? 4.723 -39.938 -8.344 1 93.94 408 ARG B C 1
ATOM 6247 O O . ARG B 1 408 ? 3.973 -40.906 -8.18 1 93.94 408 ARG B O 1
ATOM 6254 N N . THR B 1 409 ? 5.906 -39.75 -7.707 1 93.38 409 THR B N 1
ATOM 6255 C CA . THR B 1 409 ? 6.367 -40.688 -6.688 1 93.38 409 THR B CA 1
ATOM 6256 C C . THR B 1 409 ? 6.75 -39.938 -5.406 1 93.38 409 THR B C 1
ATOM 6258 O O . THR B 1 409 ? 7.582 -39.031 -5.438 1 93.38 409 THR B O 1
ATOM 6261 N N . ALA B 1 410 ? 6.113 -40.312 -4.348 1 91.81 410 ALA B N 1
ATOM 6262 C CA . ALA B 1 410 ? 6.453 -39.719 -3.049 1 91.81 410 ALA B CA 1
ATOM 6263 C C . ALA B 1 410 ? 7.707 -40.375 -2.471 1 91.81 410 ALA B C 1
ATOM 6265 O O . ALA B 1 410 ? 7.898 -41.594 -2.604 1 91.81 410 ALA B O 1
ATOM 6266 N N . ALA B 1 411 ? 8.672 -39.406 -2.105 1 78.94 411 ALA B N 1
ATOM 6267 C CA . ALA B 1 411 ? 9.867 -39.969 -1.466 1 78.94 411 ALA B CA 1
ATOM 6268 C C . ALA B 1 411 ? 9.523 -40.594 -0.117 1 78.94 411 ALA B C 1
ATOM 6270 O O . ALA B 1 411 ? 8.625 -40.125 0.582 1 78.94 411 ALA B O 1
ATOM 6271 N N . LEU B 1 412 ? 9.648 -41.844 0.106 1 56.41 412 LEU B N 1
ATOM 6272 C CA . LEU B 1 412 ? 9.398 -42.562 1.342 1 56.41 412 LEU B CA 1
ATOM 6273 C C . LEU B 1 412 ? 10.125 -41.906 2.516 1 56.41 412 LEU B C 1
ATOM 6275 O O . LEU B 1 412 ? 11.242 -41.406 2.363 1 56.41 412 LEU B O 1
ATOM 6279 N N . ALA B 1 413 ? 9.398 -41.188 3.455 1 47.66 413 ALA B N 1
ATOM 6280 C CA . ALA B 1 413 ? 9.953 -40.75 4.73 1 47.66 413 ALA B CA 1
ATOM 6281 C C . ALA B 1 413 ? 11.078 -41.656 5.184 1 47.66 413 ALA B C 1
ATOM 6283 O O . ALA B 1 413 ? 10.906 -42.875 5.25 1 47.66 413 ALA B O 1
ATOM 6284 N N . ALA B 1 414 ? 12.281 -41.438 4.902 1 39.62 414 ALA B N 1
ATOM 6285 C CA . ALA B 1 414 ? 13.227 -42.219 5.703 1 39.62 414 ALA B CA 1
ATOM 6286 C C . ALA B 1 414 ? 12.789 -42.25 7.168 1 39.62 414 ALA B C 1
ATOM 6288 O O . ALA B 1 414 ? 12.469 -41.219 7.762 1 39.62 414 ALA B O 1
ATOM 6289 N N . ALA B 1 415 ? 12.156 -43.312 7.633 1 32.44 415 ALA B N 1
ATOM 6290 C CA . ALA B 1 415 ? 12.039 -43.594 9.062 1 32.44 415 ALA B CA 1
ATOM 6291 C C . ALA B 1 415 ? 13.219 -43 9.836 1 32.44 415 ALA B C 1
ATOM 6293 O O . ALA B 1 415 ? 14.367 -43.438 9.641 1 32.44 415 ALA B O 1
ATOM 6294 N N . ALA B 1 416 ? 13.227 -41.75 10.047 1 29.48 416 ALA B N 1
ATOM 6295 C CA . ALA B 1 416 ? 14.039 -41.531 11.234 1 29.48 416 ALA B CA 1
ATOM 6296 C C . ALA B 1 416 ? 13.398 -42.188 12.461 1 29.48 416 ALA B C 1
ATOM 6298 O O . ALA B 1 416 ? 12.188 -42.094 12.664 1 29.48 416 ALA B O 1
#